Protein 5FHK (pdb70)

Radius of gyration: 35.72 Å; Cα contacts (8 Å, |Δi|>4): 2438; chains: 6; bounding box: 89×106×76 Å

Structure (mmCIF, N/CA/C/O backbone):
data_5FHK
#
_entry.id   5FHK
#
_cell.length_a   124.965
_cell.length_b   187.926
_cell.length_c   57.360
_cell.angle_alpha   90.00
_cell.angle_beta   90.00
_cell.angle_gamma   90.00
#
_symmetry.space_group_name_H-M   'P 21 21 2'
#
loop_
_entity.id
_entity.type
_entity.pdbx_description
1 polymer 'LysR family transcriptional regulator'
2 water water
#
loop_
_atom_site.group_PDB
_atom_site.id
_atom_site.type_symbol
_atom_site.label_atom_id
_atom_site.label_alt_id
_atom_site.label_comp_id
_atom_site.label_asym_id
_atom_site.label_entity_id
_atom_site.label_seq_id
_atom_site.pdbx_PDB_ins_code
_atom_site.Cartn_x
_atom_site.Cartn_y
_atom_site.Cartn_z
_atom_site.occupancy
_atom_site.B_iso_or_equiv
_atom_site.auth_seq_id
_atom_site.auth_comp_id
_atom_site.auth_asym_id
_atom_site.auth_atom_id
_atom_site.pdbx_PDB_model_num
ATOM 1 N N . SER A 1 6 ? -5.826 71.958 -19.566 1.00 53.05 90 SER A N 1
ATOM 2 C CA . SER A 1 6 ? -5.222 70.968 -20.461 1.00 49.22 90 SER A CA 1
ATOM 3 C C . SER A 1 6 ? -6.025 69.681 -20.406 1.00 41.37 90 SER A C 1
ATOM 4 O O . SER A 1 6 ? -7.072 69.624 -19.763 1.00 37.67 90 SER A O 1
ATOM 7 N N . GLY A 1 7 ? -5.534 68.650 -21.084 1.00 38.46 91 GLY A N 1
ATOM 8 C CA . GLY A 1 7 ? -6.291 67.418 -21.184 1.00 37.23 91 GLY A CA 1
ATOM 9 C C . GLY A 1 7 ? -5.949 66.395 -20.128 1.00 37.08 91 GLY A C 1
ATOM 10 O O . GLY A 1 7 ? -6.291 65.217 -20.276 1.00 39.09 91 GLY A O 1
ATOM 11 N N . LYS A 1 8 ? -5.315 66.834 -19.043 1.00 33.42 92 LYS A N 1
ATOM 12 C CA . LYS A 1 8 ? -4.779 65.918 -18.049 1.00 29.74 92 LYS A CA 1
ATOM 13 C C . LYS A 1 8 ? -4.572 66.666 -16.748 1.00 25.75 92 LYS A C 1
ATOM 14 O O . LYS A 1 8 ? -4.379 67.890 -16.731 1.00 26.10 92 LYS A O 1
ATOM 20 N N . ILE A 1 9 ? -4.553 65.893 -15.668 1.00 23.90 93 ILE A N 1
ATOM 21 C CA . ILE A 1 9 ? -4.040 66.321 -14.367 1.00 25.89 93 ILE A CA 1
ATOM 22 C C . ILE A 1 9 ? -2.660 65.710 -14.176 1.00 27.15 93 ILE A C 1
ATOM 23 O O . ILE A 1 9 ? -2.464 64.505 -14.394 1.00 28.38 93 ILE A O 1
ATOM 28 N N . LYS A 1 10 ? -1.704 66.542 -13.775 1.00 25.72 94 LYS A N 1
ATOM 29 C CA . LYS A 1 10 ? -0.304 66.173 -13.656 1.00 29.11 94 LYS A CA 1
ATOM 30 C C . LYS A 1 10 ? 0.014 66.077 -12.164 1.00 28.57 94 LYS A C 1
ATOM 31 O O . LYS A 1 10 ? 0.009 67.095 -11.465 1.00 33.72 94 LYS A O 1
ATOM 37 N N . ILE A 1 11 ? 0.277 64.869 -11.653 1.00 21.01 95 ILE A N 1
ATOM 38 C CA . ILE A 1 11 ? 0.508 64.731 -10.219 1.00 20.37 95 ILE A CA 1
ATOM 39 C C . ILE A 1 11 ? 1.844 64.053 -9.962 1.00 21.02 95 ILE A C 1
ATOM 40 O O . ILE A 1 11 ? 2.338 63.257 -10.768 1.00 21.84 95 ILE A O 1
ATOM 45 N N . SER A 1 12 ? 2.457 64.421 -8.843 1.00 25.37 96 SER A N 1
ATOM 46 C CA . SER A 1 12 ? 3.676 63.782 -8.352 1.00 27.15 96 SER A CA 1
ATOM 47 C C . SER A 1 12 ? 3.378 63.077 -7.036 1.00 24.42 96 SER A C 1
ATOM 48 O O . SER A 1 12 ? 2.647 63.618 -6.198 1.00 20.02 96 SER A O 1
ATOM 51 N N . THR A 1 13 ? 3.950 61.882 -6.853 1.00 25.59 97 THR A N 1
ATOM 52 C CA . THR A 1 13 ? 3.730 61.018 -5.697 1.00 27.99 97 THR A CA 1
ATOM 53 C C . THR A 1 13 ? 5.050 60.391 -5.252 1.00 27.43 97 THR A C 1
ATOM 54 O O . THR A 1 13 ? 5.963 60.230 -6.070 1.00 25.11 97 THR A O 1
ATOM 58 N N . PRO A 1 14 ? 5.174 60.023 -3.966 1.00 25.93 98 PRO A N 1
ATOM 59 C CA . PRO A 1 14 ? 6.458 59.515 -3.445 1.00 27.06 98 PRO A CA 1
ATOM 60 C C . PRO A 1 14 ? 6.811 58.124 -3.960 1.00 25.60 98 PRO A C 1
ATOM 61 O O . PRO A 1 14 ? 5.946 57.262 -4.139 1.00 22.30 98 PRO A O 1
ATOM 65 N N . TYR A 1 15 ? 8.118 57.900 -4.135 1.00 26.89 99 TYR A N 1
ATOM 66 C CA . TYR A 1 15 ? 8.590 56.775 -4.948 1.00 30.56 99 TYR A CA 1
ATOM 67 C C . TYR A 1 15 ? 8.075 55.419 -4.441 1.00 31.79 99 TYR A C 1
ATOM 68 O O . TYR A 1 15 ? 7.343 54.706 -5.149 1.00 35.98 99 TYR A O 1
ATOM 77 N N . ASN A 1 16 ? 8.418 55.053 -3.215 1.00 26.49 100 ASN A N 1
ATOM 78 C CA . ASN A 1 16 ? 8.164 53.681 -2.766 1.00 26.49 100 ASN A CA 1
ATOM 79 C C . ASN A 1 16 ? 6.733 53.403 -2.331 1.00 26.99 100 ASN A C 1
ATOM 80 O O . ASN A 1 16 ? 6.373 52.226 -2.192 1.00 27.51 100 ASN A O 1
ATOM 85 N N . LEU A 1 17 ? 5.914 54.435 -2.115 1.00 24.50 101 LEU A N 1
ATOM 86 C CA . LEU A 1 17 ? 4.633 54.287 -1.444 1.00 24.82 101 LEU A CA 1
ATOM 87 C C . LEU A 1 17 ? 3.454 54.423 -2.380 1.00 24.36 101 LEU A C 1
ATOM 88 O O . LEU A 1 17 ? 2.314 54.232 -1.945 1.00 22.96 101 LEU A O 1
ATOM 93 N N . THR A 1 18 ? 3.690 54.771 -3.641 1.00 25.70 102 THR A N 1
ATOM 94 C CA . THR A 1 18 ? 2.595 55.131 -4.536 1.00 17.02 102 THR A CA 1
ATOM 95 C C . THR A 1 18 ? 1.623 53.984 -4.720 1.00 16.45 102 THR A C 1
ATOM 96 O O . THR A 1 18 ? 0.404 54.169 -4.626 1.00 16.42 102 THR A O 1
ATOM 100 N N . LYS A 1 19 ? 2.142 52.787 -4.975 1.00 18.13 103 LYS A N 1
ATOM 101 C CA . LYS A 1 19 ? 1.279 51.650 -5.251 1.00 18.99 103 LYS A CA 1
ATOM 102 C C . LYS A 1 19 ? 0.330 51.385 -4.082 1.00 18.42 103 LYS A C 1
ATOM 103 O O . LYS A 1 19 ? -0.883 51.282 -4.272 1.00 20.78 103 LYS A O 1
ATOM 109 N N . ARG A 1 20 ? 0.859 51.377 -2.856 1.00 20.83 104 ARG A N 1
ATOM 110 C CA . ARG A 1 20 ? 0.100 51.006 -1.658 1.00 22.50 104 ARG A CA 1
ATOM 111 C C . ARG A 1 20 ? -0.821 52.128 -1.194 1.00 24.20 104 ARG A C 1
ATOM 112 O O . ARG A 1 20 ? -1.997 51.898 -0.900 1.00 26.34 104 ARG A O 1
ATOM 120 N N . MET A 1 21 ? -0.302 53.349 -1.103 1.00 21.69 105 MET A N 1
ATOM 121 C CA . MET A 1 21 ? -1.027 54.445 -0.475 1.00 20.49 105 MET A CA 1
ATOM 122 C C . MET A 1 21 ? -1.781 55.334 -1.453 1.00 19.80 105 MET A C 1
ATOM 123 O O . MET A 1 21 ? -2.733 56.009 -1.037 1.00 23.45 105 MET A O 1
ATOM 128 N N . MET A 1 22 ? -1.397 55.379 -2.725 1.00 18.32 106 MET A N 1
ATOM 129 C CA . MET A 1 22 ? -2.082 56.275 -3.661 1.00 19.96 106 MET A CA 1
ATOM 130 C C . MET A 1 22 ? -3.059 55.573 -4.586 1.00 21.21 106 MET A C 1
ATOM 131 O O . MET A 1 22 ? -4.166 56.077 -4.795 1.00 22.22 106 MET A O 1
ATOM 136 N N . MET A 1 23 ? -2.670 54.431 -5.150 1.00 22.82 107 MET A N 1
ATOM 137 C CA . MET A 1 23 ? -3.438 53.837 -6.243 1.00 23.65 107 MET A CA 1
ATOM 138 C C . MET A 1 23 ? -4.885 53.493 -5.897 1.00 22.68 107 MET A C 1
ATOM 139 O O . MET A 1 23 ? -5.729 53.565 -6.806 1.00 22.37 107 MET A O 1
ATOM 144 N N . PRO A 1 24 ? -5.236 53.031 -4.689 1.00 21.52 108 PRO A N 1
ATOM 145 C CA . PRO A 1 24 ? -6.672 52.794 -4.422 1.00 18.19 108 PRO A CA 1
ATOM 146 C C . PRO A 1 24 ? -7.491 54.054 -4.627 1.00 20.53 108 PRO A C 1
ATOM 147 O O . PRO A 1 24 ? -8.521 54.035 -5.313 1.00 15.72 108 PRO A O 1
ATOM 151 N N . MET A 1 25 ? -7.028 55.166 -4.051 1.00 20.67 109 MET A N 1
ATOM 152 C CA . MET A 1 25 ? -7.696 56.446 -4.246 1.00 19.84 109 MET A CA 1
ATOM 153 C C . MET A 1 25 ? -7.704 56.842 -5.711 1.00 19.12 109 MET A C 1
ATOM 154 O O . MET A 1 25 ? -8.734 57.280 -6.243 1.00 17.01 109 MET A O 1
ATOM 159 N N . LEU A 1 26 ? -6.556 56.704 -6.381 1.00 19.84 110 LEU A N 1
ATOM 160 C CA . LEU A 1 26 ? -6.468 57.121 -7.780 1.00 20.66 110 LEU A CA 1
ATOM 161 C C . LEU A 1 26 ? -7.349 56.266 -8.670 1.00 18.62 110 LEU A C 1
ATOM 162 O O . LEU A 1 26 ? -7.928 56.767 -9.639 1.00 19.30 110 LEU A O 1
ATOM 167 N N . ASN A 1 27 ? -7.406 54.965 -8.409 1.00 12.89 111 ASN A N 1
ATOM 168 C CA . ASN A 1 27 ? -8.245 54.113 -9.254 1.00 18.87 111 ASN A CA 1
ATOM 169 C C . ASN A 1 27 ? -9.722 54.419 -9.018 1.00 17.96 111 ASN A C 1
ATOM 170 O O . ASN A 1 27 ? -10.517 54.449 -9.966 1.00 17.10 111 ASN A O 1
ATOM 175 N N . GLY A 1 28 ? -10.095 54.741 -7.781 1.00 19.78 112 GLY A N 1
ATOM 176 C CA . GLY A 1 28 ? -11.477 55.120 -7.523 1.00 20.43 112 GLY A CA 1
ATOM 177 C C . GLY A 1 28 ? -11.838 56.437 -8.177 1.00 17.96 112 GLY A C 1
ATOM 178 O O . GLY A 1 28 ? -12.960 56.617 -8.651 1.00 14.34 112 GLY A O 1
ATOM 179 N N . PHE A 1 29 ? -10.887 57.367 -8.243 1.00 18.57 113 PHE A N 1
ATOM 180 C CA . PHE A 1 29 ? -11.187 58.640 -8.870 1.00 19.82 113 PHE A CA 1
ATOM 181 C C . PHE A 1 29 ? -11.368 58.469 -10.369 1.00 22.06 113 PHE A C 1
ATOM 182 O O . PHE A 1 29 ? -12.328 58.988 -10.955 1.00 21.35 113 PHE A O 1
ATOM 190 N N . MET A 1 30 ? -10.435 57.757 -11.007 1.00 20.74 114 MET A N 1
ATOM 191 C CA . MET A 1 30 ? -10.509 57.548 -12.449 1.00 16.98 114 MET A CA 1
ATOM 192 C C . MET A 1 30 ? -11.781 56.815 -12.812 1.00 14.96 114 MET A C 1
ATOM 193 O O . MET A 1 30 ? -12.352 57.022 -13.891 1.00 13.00 114 MET A O 1
ATOM 198 N N . SER A 1 31 ? -12.178 55.897 -11.944 1.00 17.61 115 SER A N 1
ATOM 199 C CA . SER A 1 31 ? -13.412 55.168 -12.101 1.00 22.98 115 SER A CA 1
ATOM 200 C C . SER A 1 31 ? -14.600 56.117 -12.126 1.00 23.13 115 SER A C 1
ATOM 201 O O . SER A 1 31 ? -15.507 55.956 -12.944 1.00 25.70 115 SER A O 1
ATOM 204 N N . GLN A 1 32 ? -14.587 57.148 -11.267 1.00 19.78 116 GLN A N 1
ATOM 205 C CA . GLN A 1 32 ? -15.723 58.051 -11.162 1.00 22.49 116 GLN A CA 1
ATOM 206 C C . GLN A 1 32 ? -15.719 59.120 -12.253 1.00 26.13 116 GLN A C 1
ATOM 207 O O . GLN A 1 32 ? -16.787 59.638 -12.603 1.00 24.02 116 GLN A O 1
ATOM 213 N N . TYR A 1 33 ? -14.545 59.452 -12.801 1.00 24.34 117 TYR A N 1
ATOM 214 C CA . TYR A 1 33 ? -14.395 60.500 -13.809 1.00 22.96 117 TYR A CA 1
ATOM 215 C C . TYR A 1 33 ? -13.624 59.931 -14.992 1.00 20.72 117 TYR A C 1
ATOM 216 O O . TYR A 1 33 ? -12.472 60.303 -15.240 1.00 14.20 117 TYR A O 1
ATOM 225 N N . PRO A 1 34 ? -14.239 59.016 -15.745 1.00 21.74 118 PRO A N 1
ATOM 226 C CA . PRO A 1 34 ? -13.555 58.448 -16.925 1.00 21.97 118 PRO A CA 1
ATOM 227 C C . PRO A 1 34 ? -13.130 59.484 -17.953 1.00 23.15 118 PRO A C 1
ATOM 228 O O . PRO A 1 34 ? -12.216 59.215 -18.742 1.00 23.45 118 PRO A O 1
ATOM 232 N N . GLU A 1 35 ? -13.793 60.647 -17.998 1.00 24.76 119 GLU A N 1
ATOM 233 C CA . GLU A 1 35 ? -13.429 61.697 -18.939 1.00 27.61 119 GLU A CA 1
ATOM 234 C C . GLU A 1 35 ? -12.128 62.400 -18.566 1.00 29.82 119 GLU A C 1
ATOM 235 O O . GLU A 1 35 ? -11.551 63.081 -19.413 1.00 31.84 119 GLU A O 1
ATOM 241 N N . ILE A 1 36 ? -11.650 62.244 -17.329 1.00 27.02 120 ILE A N 1
ATOM 242 C CA . ILE A 1 36 ? -10.450 62.928 -16.858 1.00 25.52 120 ILE A CA 1
ATOM 243 C C . ILE A 1 36 ? -9.237 62.033 -17.063 1.00 24.31 120 ILE A C 1
ATOM 244 O O . ILE A 1 36 ? -9.284 60.827 -16.766 1.00 20.90 120 ILE A O 1
ATOM 249 N N . ASN A 1 37 ? -8.154 62.611 -17.582 1.00 22.50 121 ASN A N 1
ATOM 250 C CA . ASN A 1 37 ? -6.896 61.891 -17.779 1.00 21.97 121 ASN A CA 1
ATOM 251 C C . ASN A 1 37 ? -5.891 62.275 -16.701 1.00 20.80 121 ASN A C 1
ATOM 252 O O . ASN A 1 37 ? -5.822 63.442 -16.291 1.00 23.08 121 ASN A O 1
ATOM 257 N N . ILE A 1 38 ? -5.077 61.298 -16.282 1.00 19.12 122 ILE A N 1
ATOM 258 C CA . ILE A 1 38 ? -4.041 61.487 -15.268 1.00 22.49 122 ILE A CA 1
ATOM 259 C C . ILE A 1 38 ? -2.677 61.157 -15.861 1.00 24.98 122 ILE A C 1
ATOM 260 O O . ILE A 1 38 ? -2.523 60.141 -16.545 1.00 29.84 122 ILE A O 1
ATOM 265 N N . GLU A 1 39 ? -1.692 62.010 -15.593 1.00 20.50 123 GLU A N 1
ATOM 266 C CA . GLU A 1 39 ? -0.280 61.700 -15.803 1.00 23.36 123 GLU A CA 1
ATOM 267 C C . GLU A 1 39 ? 0.382 61.704 -14.434 1.00 22.48 123 GLU A C 1
ATOM 268 O O . GLU A 1 39 ? 0.289 62.703 -13.708 1.00 23.43 123 GLU A O 1
ATOM 274 N N . LEU A 1 40 ? 1.043 60.596 -14.085 1.00 19.99 124 LEU A N 1
ATOM 275 C CA . LEU A 1 40 ? 1.591 60.376 -12.750 1.00 19.81 124 LEU A CA 1
ATOM 276 C C . LEU A 1 40 ? 3.100 60.138 -12.808 1.00 25.03 124 LEU A C 1
ATOM 277 O O . LEU A 1 40 ? 3.579 59.313 -13.595 1.00 25.60 124 LEU A O 1
ATOM 282 N N . THR A 1 41 ? 3.847 60.817 -11.940 1.00 26.73 125 THR A N 1
ATOM 283 C CA . THR A 1 41 ? 5.290 60.608 -11.850 1.00 30.09 125 THR A CA 1
ATOM 284 C C . THR A 1 41 ? 5.678 60.292 -10.404 1.00 28.30 125 THR A C 1
ATOM 285 O O . THR A 1 41 ? 5.544 61.143 -9.518 1.00 27.87 125 THR A O 1
ATOM 289 N N . THR A 1 42 ? 6.158 59.071 -10.160 1.00 27.90 126 THR A N 1
ATOM 290 C CA . THR A 1 42 ? 6.723 58.744 -8.854 1.00 30.29 126 THR A CA 1
ATOM 291 C C . THR A 1 42 ? 8.024 59.524 -8.665 1.00 34.30 126 THR A C 1
ATOM 292 O O . THR A 1 42 ? 8.844 59.604 -9.579 1.00 38.89 126 THR A O 1
ATOM 296 N N . GLU A 1 43 ? 8.216 60.097 -7.475 1.00 35.01 127 GLU A N 1
ATOM 297 C CA . GLU A 1 43 ? 9.250 61.104 -7.239 1.00 37.23 127 GLU A CA 1
ATOM 298 C C . GLU A 1 43 ? 10.011 60.826 -5.945 1.00 39.74 127 GLU A C 1
ATOM 299 O O . GLU A 1 43 ? 9.398 60.533 -4.918 1.00 38.77 127 GLU A O 1
ATOM 305 N N . SER A 1 44 ? 11.343 60.976 -5.981 1.00 48.00 128 SER A N 1
ATOM 306 C CA . SER A 1 44 ? 12.215 60.724 -4.826 1.00 52.04 128 SER A CA 1
ATOM 307 C C . SER A 1 44 ? 12.466 61.956 -3.952 1.00 57.24 128 SER A C 1
ATOM 308 O O . SER A 1 44 ? 12.355 61.877 -2.724 1.00 58.85 128 SER A O 1
ATOM 311 N N . ASN A 1 45 ? 12.839 63.090 -4.551 1.00 58.37 129 ASN A N 1
ATOM 312 C CA . ASN A 1 45 ? 13.112 64.321 -3.803 1.00 61.36 129 ASN A CA 1
ATOM 313 C C . ASN A 1 45 ? 12.121 65.395 -4.254 1.00 59.88 129 ASN A C 1
ATOM 314 O O . ASN A 1 45 ? 12.287 66.013 -5.308 1.00 60.89 129 ASN A O 1
ATOM 319 N N . ALA A 1 46 ? 11.089 65.613 -3.446 1.00 56.73 130 ALA A N 1
ATOM 320 C CA . ALA A 1 46 ? 10.041 66.569 -3.767 1.00 52.20 130 ALA A CA 1
ATOM 321 C C . ALA A 1 46 ? 10.418 68.000 -3.414 1.00 48.39 130 ALA A C 1
ATOM 322 O O . ALA A 1 46 ? 9.700 68.929 -3.810 1.00 44.04 130 ALA A O 1
ATOM 324 N N . ASP A 1 47 ? 11.503 68.198 -2.663 1.00 47.30 131 ASP A N 1
ATOM 325 C CA . ASP A 1 47 ? 11.996 69.551 -2.446 1.00 46.59 131 ASP A CA 1
ATOM 326 C C . ASP A 1 47 ? 12.605 70.134 -3.708 1.00 44.39 131 ASP A C 1
ATOM 327 O O . ASP A 1 47 ? 12.776 71.352 -3.787 1.00 45.65 131 ASP A O 1
ATOM 332 N N . GLN A 1 48 ? 12.936 69.300 -4.689 1.00 41.79 132 GLN A N 1
ATOM 333 C CA . GLN A 1 48 ? 13.467 69.766 -5.961 1.00 41.93 132 GLN A CA 1
ATOM 334 C C . GLN A 1 48 ? 12.391 69.975 -7.027 1.00 44.65 132 GLN A C 1
ATOM 335 O O . GLN A 1 48 ? 12.714 70.377 -8.155 1.00 47.57 132 GLN A O 1
ATOM 341 N N . LEU A 1 49 ? 11.124 69.750 -6.703 1.00 39.19 133 LEU A N 1
ATOM 342 C CA . LEU A 1 49 ? 10.094 70.030 -7.690 1.00 36.02 133 LEU A CA 1
ATOM 343 C C . LEU A 1 49 ? 9.750 71.513 -7.726 1.00 36.63 133 LEU A C 1
ATOM 344 O O . LEU A 1 49 ? 9.823 72.222 -6.719 1.00 39.78 133 LEU A O 1
ATOM 349 N N . ASP A 1 50 ? 9.325 71.962 -8.907 1.00 35.54 134 ASP A N 1
ATOM 350 C CA . ASP A 1 50 ? 8.828 73.317 -9.089 1.00 37.86 134 ASP A CA 1
ATOM 351 C C . ASP A 1 50 ? 7.303 73.295 -8.998 1.00 37.64 134 ASP A C 1
ATOM 352 O O . ASP A 1 50 ? 6.650 72.767 -9.911 1.00 36.60 134 ASP A O 1
ATOM 357 N N . PRO A 1 51 ? 6.692 73.876 -7.947 1.00 36.87 135 PRO A N 1
ATOM 358 C CA . PRO A 1 51 ? 5.228 73.753 -7.768 1.00 35.44 135 PRO A CA 1
ATOM 359 C C . PRO A 1 51 ? 4.404 74.112 -8.987 1.00 34.00 135 PRO A C 1
ATOM 360 O O . PRO A 1 51 ? 3.400 73.449 -9.261 1.00 34.34 135 PRO A O 1
ATOM 364 N N . THR A 1 52 ? 4.789 75.153 -9.723 1.00 36.68 136 THR A N 1
ATOM 365 C CA . THR A 1 52 ? 4.044 75.583 -10.903 1.00 36.80 136 THR A CA 1
ATOM 366 C C . THR A 1 52 ? 4.044 74.539 -12.018 1.00 36.27 136 THR A C 1
ATOM 367 O O . THR A 1 52 ? 3.238 74.642 -12.950 1.00 41.02 136 THR A O 1
ATOM 371 N N . GLU A 1 53 ? 4.909 73.542 -11.943 1.00 33.90 137 GLU A N 1
ATOM 372 C CA . GLU A 1 53 ? 4.997 72.475 -12.924 1.00 35.14 137 GLU A CA 1
ATOM 373 C C . GLU A 1 53 ? 3.995 71.352 -12.674 1.00 34.42 137 GLU A C 1
ATOM 374 O O . GLU A 1 53 ? 3.963 70.390 -13.449 1.00 33.81 137 GLU A O 1
ATOM 380 N N . TRP A 1 54 ? 3.190 71.438 -11.613 1.00 32.15 138 TRP A N 1
ATOM 381 C CA . TRP A 1 54 ? 2.413 70.295 -11.158 1.00 29.93 138 TRP A CA 1
ATOM 382 C C . TRP A 1 54 ? 1.025 70.752 -10.730 1.00 31.32 138 TRP A C 1
ATOM 383 O O . TRP A 1 54 ? 0.854 71.835 -10.160 1.00 31.56 138 TRP A O 1
ATOM 394 N N . ASP A 1 55 ? 0.026 69.933 -11.041 1.00 30.54 139 ASP A N 1
ATOM 395 C CA . ASP A 1 55 ? -1.313 70.219 -10.551 1.00 32.15 139 ASP A CA 1
ATOM 396 C C . ASP A 1 55 ? -1.430 69.873 -9.068 1.00 28.77 139 ASP A C 1
ATOM 397 O O . ASP A 1 55 ? -1.922 70.675 -8.270 1.00 27.16 139 ASP A O 1
ATOM 402 N N . VAL A 1 56 ? -0.980 68.682 -8.675 1.00 28.37 140 VAL A N 1
ATOM 403 C CA . VAL A 1 56 ? -1.027 68.251 -7.283 1.00 25.43 140 VAL A CA 1
ATOM 404 C C . VAL A 1 56 ? 0.236 67.467 -6.984 1.00 26.07 140 VAL A C 1
ATOM 405 O O . VAL A 1 56 ? 0.746 66.722 -7.824 1.00 24.57 140 VAL A O 1
ATOM 409 N N . ILE A 1 57 ? 0.728 67.617 -5.762 1.00 28.38 141 ILE A N 1
ATOM 410 C CA . ILE A 1 57 ? 1.956 66.965 -5.341 1.00 28.22 141 ILE A CA 1
ATOM 411 C C . ILE A 1 57 ? 1.655 66.273 -4.020 1.00 27.46 141 ILE A C 1
ATOM 412 O O . ILE A 1 57 ? 1.149 66.909 -3.083 1.00 30.31 141 ILE A O 1
ATOM 417 N N . PHE A 1 58 ? 1.868 64.958 -3.987 1.00 24.95 142 PHE A N 1
ATOM 418 C CA . PHE A 1 58 ? 1.877 64.168 -2.760 1.00 22.88 142 PHE A CA 1
ATOM 419 C C . PHE A 1 58 ? 3.317 63.883 -2.379 1.00 23.36 142 PHE A C 1
ATOM 420 O O . PHE A 1 58 ? 4.102 63.401 -3.201 1.00 23.38 142 PHE A O 1
ATOM 428 N N . ARG A 1 59 ? 3.666 64.180 -1.140 1.00 24.10 143 ARG A N 1
ATOM 429 C CA . ARG A 1 59 ? 5.053 64.073 -0.739 1.00 29.71 143 ARG A CA 1
ATOM 430 C C . ARG A 1 59 ? 5.118 63.549 0.679 1.00 29.99 143 ARG A C 1
ATOM 431 O O . ARG A 1 59 ? 4.161 63.664 1.449 1.00 31.70 143 ARG A O 1
ATOM 439 N N . VAL A 1 60 ? 6.252 62.936 0.990 1.00 31.03 144 VAL A N 1
ATOM 440 C CA . VAL A 1 60 ? 6.612 62.588 2.353 1.00 32.12 144 VAL A CA 1
ATOM 441 C C . VAL A 1 60 ? 7.307 63.788 2.975 1.00 33.75 144 VAL A C 1
ATOM 442 O O . VAL A 1 60 ? 8.177 64.406 2.345 1.00 31.38 144 VAL A O 1
ATOM 446 N N . GLY A 1 61 ? 6.912 64.135 4.202 1.00 34.55 145 GLY A N 1
ATOM 447 C CA . GLY A 1 61 ? 7.539 65.222 4.919 1.00 35.72 145 GLY A CA 1
ATOM 448 C C . GLY A 1 61 ? 6.958 66.570 4.543 1.00 39.92 145 GLY A C 1
ATOM 449 O O . GLY A 1 61 ? 6.436 66.771 3.437 1.00 40.04 145 GLY A O 1
ATOM 450 N N . PRO A 1 62 ? 7.064 67.530 5.457 1.00 42.95 146 PRO A N 1
ATOM 451 C CA . PRO A 1 62 ? 6.439 68.838 5.245 1.00 43.08 146 PRO A CA 1
ATOM 452 C C . PRO A 1 62 ? 7.229 69.725 4.289 1.00 48.80 146 PRO A C 1
ATOM 453 O O . PRO A 1 62 ? 8.410 69.502 4.003 1.00 51.73 146 PRO A O 1
ATOM 457 N N . GLN A 1 63 ? 6.535 70.748 3.792 1.00 49.98 147 GLN A N 1
ATOM 458 C CA . GLN A 1 63 ? 7.121 71.815 2.998 1.00 54.68 147 GLN A CA 1
ATOM 459 C C . GLN A 1 63 ? 6.634 73.143 3.560 1.00 56.19 147 GLN A C 1
ATOM 460 O O . GLN A 1 63 ? 5.578 73.215 4.194 1.00 56.16 147 GLN A O 1
ATOM 466 N N . ARG A 1 64 ? 7.417 74.199 3.327 1.00 57.31 148 ARG A N 1
ATOM 467 C CA . ARG A 1 64 ? 7.143 75.518 3.891 1.00 57.84 148 ARG A CA 1
ATOM 468 C C . ARG A 1 64 ? 6.708 76.530 2.839 1.00 58.14 148 ARG A C 1
ATOM 469 O O . ARG A 1 64 ? 6.724 77.736 3.106 1.00 60.50 148 ARG A O 1
ATOM 477 N N . ASP A 1 65 ? 6.324 76.071 1.653 1.00 55.20 149 ASP A N 1
ATOM 478 C CA . ASP A 1 65 ? 5.961 76.979 0.574 1.00 55.89 149 ASP A CA 1
ATOM 479 C C . ASP A 1 65 ? 4.687 77.738 0.936 1.00 58.10 149 ASP A C 1
ATOM 480 O O . ASP A 1 65 ? 3.645 77.130 1.199 1.00 58.13 149 ASP A O 1
ATOM 485 N N . SER A 1 66 ? 4.778 79.072 0.958 1.00 62.06 150 SER A N 1
ATOM 486 C CA . SER A 1 66 ? 3.628 79.907 1.288 1.00 64.42 150 SER A CA 1
ATOM 487 C C . SER A 1 66 ? 2.612 79.977 0.157 1.00 65.16 150 SER A C 1
ATOM 488 O O . SER A 1 66 ? 1.473 80.401 0.388 1.00 64.78 150 SER A O 1
ATOM 491 N N . SER A 1 67 ? 2.998 79.588 -1.058 1.00 64.29 151 SER A N 1
ATOM 492 C CA . SER A 1 67 ? 2.088 79.569 -2.195 1.00 60.33 151 SER A CA 1
ATOM 493 C C . SER A 1 67 ? 1.326 78.259 -2.321 1.00 54.93 151 SER A C 1
ATOM 494 O O . SER A 1 67 ? 0.570 78.095 -3.284 1.00 53.30 151 SER A O 1
ATOM 497 N N . LEU A 1 68 ? 1.490 77.330 -1.375 1.00 50.63 152 LEU A N 1
ATOM 498 C CA . LEU A 1 68 ? 0.903 76.000 -1.451 1.00 45.40 152 LEU A CA 1
ATOM 499 C C . LEU A 1 68 ? 0.037 75.737 -0.229 1.00 45.21 152 LEU A C 1
ATOM 500 O O . LEU A 1 68 ? 0.410 76.089 0.895 1.00 50.75 152 LEU A O 1
ATOM 505 N N . ILE A 1 69 ? -1.117 75.120 -0.441 1.00 40.94 153 ILE A N 1
ATOM 506 C CA . ILE A 1 69 ? -1.894 74.546 0.649 1.00 41.07 153 ILE A CA 1
ATOM 507 C C . ILE A 1 69 ? -1.441 73.108 0.867 1.00 39.08 153 ILE A C 1
ATOM 508 O O . ILE A 1 69 ? -1.311 72.331 -0.086 1.00 38.55 153 ILE A O 1
ATOM 513 N N . ALA A 1 70 ? -1.221 72.746 2.126 1.00 39.44 154 ALA A N 1
ATOM 514 C CA . ALA A 1 70 ? -0.680 71.445 2.492 1.00 38.95 154 ALA A CA 1
ATOM 515 C C . ALA A 1 70 ? -1.667 70.756 3.416 1.00 38.61 154 ALA A C 1
ATOM 516 O O . ALA A 1 70 ? -2.066 71.321 4.441 1.00 39.63 154 ALA A O 1
ATOM 518 N N . ARG A 1 71 ? -2.067 69.542 3.044 1.00 35.07 155 ARG A N 1
ATOM 519 C CA . ARG A 1 71 ? -3.000 68.750 3.826 1.00 33.49 155 ARG A CA 1
ATOM 520 C C . ARG A 1 71 ? -2.380 67.395 4.139 1.00 29.87 155 ARG A C 1
ATOM 521 O O . ARG A 1 71 ? -1.937 66.686 3.231 1.00 26.08 155 ARG A O 1
ATOM 529 N N . LYS A 1 72 ? -2.367 67.036 5.414 1.00 33.18 156 LYS A N 1
ATOM 530 C CA . LYS A 1 72 ? -1.873 65.732 5.841 1.00 32.74 156 LYS A CA 1
ATOM 531 C C . LYS A 1 72 ? -2.915 64.674 5.502 1.00 29.50 156 LYS A C 1
ATOM 532 O O . LYS A 1 72 ? -4.050 64.745 5.984 1.00 28.80 156 LYS A O 1
ATOM 538 N N . ILE A 1 73 ? -2.556 63.716 4.651 1.00 26.77 157 ILE A N 1
ATOM 539 C CA . ILE A 1 73 ? -3.485 62.654 4.280 1.00 27.40 157 ILE A CA 1
ATOM 540 C C . ILE A 1 73 ? -3.037 61.295 4.795 1.00 23.21 157 ILE A C 1
ATOM 541 O O . ILE A 1 73 ? -3.676 60.280 4.494 1.00 25.14 157 ILE A O 1
ATOM 546 N N . GLY A 1 74 ? -2.002 61.236 5.606 1.00 20.47 158 GLY A N 1
ATOM 547 C CA . GLY A 1 74 ? -1.552 59.933 6.062 1.00 23.17 158 GLY A CA 1
ATOM 548 C C . GLY A 1 74 ? -0.173 60.007 6.664 1.00 23.54 158 GLY A C 1
ATOM 549 O O . GLY A 1 74 ? 0.498 61.042 6.637 1.00 22.83 158 GLY A O 1
ATOM 550 N N . SER A 1 75 ? 0.242 58.874 7.222 1.00 24.99 159 SER A N 1
ATOM 551 C CA . SER A 1 75 ? 1.558 58.809 7.817 1.00 28.88 159 SER A CA 1
ATOM 552 C C . SER A 1 75 ? 2.063 57.378 7.766 1.00 26.46 159 SER A C 1
ATOM 553 O O . SER A 1 75 ? 1.297 56.412 7.681 1.00 26.84 159 SER A O 1
ATOM 556 N N . VAL A 1 76 ? 3.368 57.261 7.777 1.00 26.40 160 VAL A N 1
ATOM 557 C CA . VAL A 1 76 ? 4.040 55.981 7.709 1.00 29.40 160 VAL A CA 1
ATOM 558 C C . VAL A 1 76 ? 5.103 55.959 8.794 1.00 31.52 160 VAL A C 1
ATOM 559 O O . VAL A 1 76 ? 5.631 57.002 9.195 1.00 34.54 160 VAL A O 1
ATOM 563 N N . LYS A 1 77 ? 5.404 54.765 9.290 1.00 34.77 161 LYS A N 1
ATOM 564 C CA . LYS A 1 77 ? 6.481 54.587 10.252 1.00 38.04 161 LYS A CA 1
ATOM 565 C C . LYS A 1 77 ? 7.315 53.379 9.848 1.00 35.33 161 LYS A C 1
ATOM 566 O O . LYS A 1 77 ? 6.770 52.306 9.583 1.00 33.23 161 LYS A O 1
ATOM 572 N N . ASP A 1 78 ? 8.628 53.554 9.813 1.00 27.15 162 ASP A N 1
ATOM 573 C CA . ASP A 1 78 ? 9.535 52.495 9.404 1.00 25.29 162 ASP A CA 1
ATOM 574 C C . ASP A 1 78 ? 9.951 51.643 10.599 1.00 24.70 162 ASP A C 1
ATOM 575 O O . ASP A 1 78 ? 10.248 52.165 11.676 1.00 26.22 162 ASP A O 1
ATOM 580 N N . ILE A 1 79 ? 9.973 50.323 10.391 1.00 25.08 163 ILE A N 1
ATOM 581 C CA . ILE A 1 79 ? 10.232 49.350 11.442 1.00 23.84 163 ILE A CA 1
ATOM 582 C C . ILE A 1 79 ? 11.201 48.312 10.903 1.00 25.49 163 ILE A C 1
ATOM 583 O O . ILE A 1 79 ? 11.296 48.082 9.695 1.00 27.50 163 ILE A O 1
ATOM 588 N N . LEU A 1 80 ? 11.897 47.659 11.819 1.00 22.71 164 LEU A N 1
ATOM 589 C CA . LEU A 1 80 ? 12.880 46.644 11.468 1.00 21.77 164 LEU A CA 1
ATOM 590 C C . LEU A 1 80 ? 12.192 45.293 11.397 1.00 22.81 164 LEU A C 1
ATOM 591 O O . LEU A 1 80 ? 11.400 44.964 12.285 1.00 26.60 164 LEU A O 1
ATOM 596 N N . VAL A 1 81 ? 12.467 44.528 10.329 1.00 17.86 165 VAL A N 1
ATOM 597 C CA . VAL A 1 81 ? 11.919 43.184 10.157 1.00 18.55 165 VAL A CA 1
ATOM 598 C C . VAL A 1 81 ? 12.951 42.246 9.530 1.00 19.00 165 VAL A C 1
ATOM 599 O O . VAL A 1 81 ? 13.978 42.673 9.000 1.00 18.16 165 VAL A O 1
ATOM 603 N N . ALA A 1 82 ? 12.659 40.941 9.620 1.00 19.92 166 ALA A N 1
ATOM 604 C CA . ALA A 1 82 ? 13.415 39.863 8.987 1.00 16.68 166 ALA A CA 1
ATOM 605 C C . ALA A 1 82 ? 12.495 38.644 8.884 1.00 21.22 166 ALA A C 1
ATOM 606 O O . ALA A 1 82 ? 11.505 38.533 9.615 1.00 21.34 166 ALA A O 1
ATOM 608 N N . SER A 1 83 ? 12.825 37.719 7.986 1.00 20.07 167 SER A N 1
ATOM 609 C CA . SER A 1 83 ? 11.987 36.522 7.868 1.00 22.00 167 SER A CA 1
ATOM 610 C C . SER A 1 83 ? 12.194 35.588 9.066 1.00 23.16 167 SER A C 1
ATOM 611 O O . SER A 1 83 ? 13.184 35.695 9.784 1.00 26.67 167 SER A O 1
ATOM 614 N N . PRO A 1 84 ? 11.229 34.707 9.351 1.00 24.91 168 PRO A N 1
ATOM 615 C CA . PRO A 1 84 ? 11.453 33.695 10.404 1.00 25.14 168 PRO A CA 1
ATOM 616 C C . PRO A 1 84 ? 12.660 32.819 10.136 1.00 28.50 168 PRO A C 1
ATOM 617 O O . PRO A 1 84 ? 13.349 32.415 11.080 1.00 33.08 168 PRO A O 1
ATOM 621 N N . GLU A 1 85 ? 12.957 32.522 8.872 1.00 27.16 169 GLU A N 1
ATOM 622 C CA . GLU A 1 85 ? 14.128 31.704 8.586 1.00 28.42 169 GLU A CA 1
ATOM 623 C C . GLU A 1 85 ? 15.411 32.415 9.013 1.00 29.46 169 GLU A C 1
ATOM 624 O O . GLU A 1 85 ? 16.320 31.788 9.562 1.00 29.06 169 GLU A O 1
ATOM 630 N N . TYR A 1 86 ? 15.506 33.725 8.780 1.00 31.46 170 TYR A N 1
ATOM 631 C CA . TYR A 1 86 ? 16.693 34.447 9.239 1.00 31.35 170 TYR A CA 1
ATOM 632 C C . TYR A 1 86 ? 16.767 34.489 10.763 1.00 34.25 170 TYR A C 1
ATOM 633 O O . TYR A 1 86 ? 17.856 34.400 11.349 1.00 33.47 170 TYR A O 1
ATOM 642 N N . VAL A 1 87 ? 15.620 34.651 11.414 1.00 35.91 171 VAL A N 1
ATOM 643 C CA . VAL A 1 87 ? 15.569 34.742 12.869 1.00 38.37 171 VAL A CA 1
ATOM 644 C C . VAL A 1 87 ? 15.974 33.421 13.515 1.00 43.72 171 VAL A C 1
ATOM 645 O O . VAL A 1 87 ? 16.707 33.398 14.512 1.00 47.07 171 VAL A O 1
ATOM 649 N N . ASN A 1 88 ? 15.516 32.302 12.963 1.00 45.86 172 ASN A N 1
ATOM 650 C CA . ASN A 1 88 ? 15.828 30.996 13.528 1.00 49.56 172 ASN A CA 1
ATOM 651 C C . ASN A 1 88 ? 17.201 30.494 13.122 1.00 50.48 172 ASN A C 1
ATOM 652 O O . ASN A 1 88 ? 17.537 29.351 13.433 1.00 52.81 172 ASN A O 1
ATOM 657 N N . ALA A 1 89 ? 17.988 31.307 12.427 1.00 48.51 173 ALA A N 1
ATOM 658 C CA . ALA A 1 89 ? 19.340 30.948 12.041 1.00 49.57 173 ALA A CA 1
ATOM 659 C C . ALA A 1 89 ? 20.401 31.791 12.731 1.00 51.39 173 ALA A C 1
ATOM 660 O O . ALA A 1 89 ? 21.594 31.532 12.541 1.00 55.21 173 ALA A O 1
ATOM 662 N N . HIS A 1 90 ? 20.005 32.789 13.513 1.00 50.75 174 HIS A N 1
ATOM 663 C CA . HIS A 1 90 ? 20.943 33.668 14.193 1.00 53.40 174 HIS A CA 1
ATOM 664 C C . HIS A 1 90 ? 20.333 34.070 15.520 1.00 55.20 174 HIS A C 1
ATOM 665 O O . HIS A 1 90 ? 19.105 34.128 15.638 1.00 56.50 174 HIS A O 1
ATOM 672 N N . PRO A 1 91 ? 21.148 34.346 16.535 1.00 57.19 175 PRO A N 1
ATOM 673 C CA . PRO A 1 91 ? 20.605 34.978 17.741 1.00 58.14 175 PRO A CA 1
ATOM 674 C C . PRO A 1 91 ? 20.202 36.409 17.415 1.00 55.95 175 PRO A C 1
ATOM 675 O O . PRO A 1 91 ? 20.970 37.166 16.817 1.00 54.02 175 PRO A O 1
ATOM 679 N N . MET A 1 92 ? 18.985 36.758 17.769 1.00 56.37 176 MET A N 1
ATOM 680 C CA . MET A 1 92 ? 18.524 38.049 17.301 1.00 58.11 176 MET A CA 1
ATOM 681 C C . MET A 1 92 ? 19.111 39.171 18.154 1.00 58.01 176 MET A C 1
ATOM 682 O O . MET A 1 92 ? 19.444 38.961 19.322 1.00 59.09 176 MET A O 1
ATOM 687 N N . PRO A 1 93 ? 19.272 40.364 17.584 1.00 56.89 177 PRO A N 1
ATOM 688 C CA . PRO A 1 93 ? 19.797 41.485 18.366 1.00 55.89 177 PRO A CA 1
ATOM 689 C C . PRO A 1 93 ? 18.777 41.971 19.382 1.00 52.91 177 PRO A C 1
ATOM 690 O O . PRO A 1 93 ? 17.567 41.901 19.162 1.00 53.87 177 PRO A O 1
ATOM 694 N N . THR A 1 94 ? 19.283 42.462 20.515 1.00 50.07 178 THR A N 1
ATOM 695 C CA . THR A 1 94 ? 18.420 42.991 21.557 1.00 50.06 178 THR A CA 1
ATOM 696 C C . THR A 1 94 ? 18.675 44.460 21.883 1.00 47.85 178 THR A C 1
ATOM 697 O O . THR A 1 94 ? 17.873 45.062 22.601 1.00 48.38 178 THR A O 1
ATOM 701 N N . HIS A 1 95 ? 19.727 45.067 21.343 1.00 43.44 179 HIS A N 1
ATOM 702 C CA . HIS A 1 95 ? 19.875 46.514 21.327 1.00 40.89 179 HIS A CA 1
ATOM 703 C C . HIS A 1 95 ? 20.242 46.945 19.909 1.00 40.96 179 HIS A C 1
ATOM 704 O O . HIS A 1 95 ? 20.868 46.192 19.159 1.00 41.81 179 HIS A O 1
ATOM 711 N N . ALA A 1 96 ? 19.842 48.162 19.537 1.00 39.42 180 ALA A N 1
ATOM 712 C CA . ALA A 1 96 ? 20.060 48.628 18.169 1.00 37.63 180 ALA A CA 1
ATOM 713 C C . ALA A 1 96 ? 21.535 48.707 17.792 1.00 37.60 180 ALA A C 1
ATOM 714 O O . ALA A 1 96 ? 21.845 48.850 16.603 1.00 35.06 180 ALA A O 1
ATOM 716 N N . GLU A 1 97 ? 22.448 48.619 18.762 1.00 41.20 181 GLU A N 1
ATOM 717 C CA . GLU A 1 97 ? 23.866 48.601 18.442 1.00 45.41 181 GLU A CA 1
ATOM 718 C C . GLU A 1 97 ? 24.311 47.249 17.914 1.00 44.98 181 GLU A C 1
ATOM 719 O O . GLU A 1 97 ? 25.333 47.175 17.229 1.00 45.92 181 GLU A O 1
ATOM 725 N N . ASP A 1 98 ? 23.556 46.189 18.196 1.00 43.49 182 ASP A N 1
ATOM 726 C CA . ASP A 1 98 ? 23.889 44.867 17.689 1.00 41.88 182 ASP A CA 1
ATOM 727 C C . ASP A 1 98 ? 23.687 44.738 16.184 1.00 41.08 182 ASP A C 1
ATOM 728 O O . ASP A 1 98 ? 24.087 43.718 15.613 1.00 41.92 182 ASP A O 1
ATOM 733 N N . LEU A 1 99 ? 23.106 45.745 15.522 1.00 38.21 183 LEU A N 1
ATOM 734 C CA . LEU A 1 99 ? 22.887 45.642 14.082 1.00 32.98 183 LEU A CA 1
ATOM 735 C C . LEU A 1 99 ? 24.197 45.460 13.319 1.00 35.93 183 LEU A C 1
ATOM 736 O O . LEU A 1 99 ? 24.214 44.814 12.259 1.00 35.22 183 LEU A O 1
ATOM 741 N N . HIS A 1 100 ? 25.305 45.974 13.864 1.00 38.71 184 HIS A N 1
ATOM 742 C CA . HIS A 1 100 ? 26.595 45.881 13.183 1.00 43.92 184 HIS A CA 1
ATOM 743 C C . HIS A 1 100 ? 26.991 44.442 12.877 1.00 45.62 184 HIS A C 1
ATOM 744 O O . HIS A 1 100 ? 27.650 44.185 11.866 1.00 49.41 184 HIS A O 1
ATOM 751 N N . ASP A 1 101 ? 26.570 43.493 13.706 1.00 45.21 185 ASP A N 1
ATOM 752 C CA . ASP A 1 101 ? 26.970 42.102 13.567 1.00 47.27 185 ASP A CA 1
ATOM 753 C C . ASP A 1 101 ? 25.953 41.263 12.803 1.00 45.29 185 ASP A C 1
ATOM 754 O O . ASP A 1 101 ? 25.990 40.028 12.894 1.00 44.53 185 ASP A O 1
ATOM 759 N N . HIS A 1 102 ? 25.063 41.906 12.039 1.00 38.89 186 HIS A N 1
ATOM 760 C CA . HIS A 1 102 ? 24.003 41.236 11.306 1.00 31.83 186 HIS A CA 1
ATOM 761 C C . HIS A 1 102 ? 24.058 41.650 9.840 1.00 28.34 186 HIS A C 1
ATOM 762 O O . HIS A 1 102 ? 24.568 42.723 9.497 1.00 23.54 186 HIS A O 1
ATOM 769 N N . PHE A 1 103 ? 23.517 40.781 8.980 1.00 22.68 187 PHE A N 1
ATOM 770 C CA . PHE A 1 103 ? 23.345 41.098 7.568 1.00 22.54 187 PHE A CA 1
ATOM 771 C C . PHE A 1 103 ? 22.222 42.119 7.419 1.00 22.48 187 PHE A C 1
ATOM 772 O O . PHE A 1 103 ? 21.086 41.854 7.825 1.00 20.61 187 PHE A O 1
ATOM 780 N N . LEU A 1 104 ? 22.522 43.260 6.810 1.00 22.02 188 LEU A N 1
ATOM 781 C CA . LEU A 1 104 ? 21.553 44.337 6.654 1.00 22.75 188 LEU A CA 1
ATOM 782 C C . LEU A 1 104 ? 21.183 44.504 5.190 1.00 22.45 188 LEU A C 1
ATOM 783 O O . LEU A 1 104 ? 22.000 44.271 4.298 1.00 23.23 188 LEU A O 1
ATOM 788 N N . LEU A 1 105 ? 19.922 44.867 4.954 1.00 22.57 189 LEU A N 1
ATOM 789 C CA . LEU A 1 105 ? 19.410 45.128 3.617 1.00 24.07 189 LEU A CA 1
ATOM 790 C C . LEU A 1 105 ? 18.817 46.524 3.612 1.00 25.08 189 LEU A C 1
ATOM 791 O O . LEU A 1 105 ? 17.933 46.830 4.422 1.00 21.87 189 LEU A O 1
ATOM 796 N N . LYS A 1 106 ? 19.315 47.380 2.718 1.00 23.34 190 LYS A N 1
ATOM 797 C CA . LYS A 1 106 ? 19.015 48.804 2.790 1.00 23.80 190 LYS A CA 1
ATOM 798 C C . LYS A 1 106 ? 18.512 49.318 1.443 1.00 26.50 190 LYS A C 1
ATOM 799 O O . LYS A 1 106 ? 19.137 49.070 0.409 1.00 25.66 190 LYS A O 1
ATOM 805 N N . GLY A 1 107 ? 17.388 50.024 1.460 1.00 29.40 191 GLY A N 1
ATOM 806 C CA . GLY A 1 107 ? 16.844 50.620 0.252 1.00 31.27 191 GLY A CA 1
ATOM 807 C C . GLY A 1 107 ? 16.555 52.092 0.444 1.00 35.48 191 GLY A C 1
ATOM 808 O O . GLY A 1 107 ? 16.079 52.507 1.504 1.00 37.29 191 GLY A O 1
ATOM 809 N N . HIS A 1 108 ? 16.849 52.883 -0.601 1.00 36.08 192 HIS A N 1
ATOM 810 C CA . HIS A 1 108 ? 16.560 54.314 -0.581 1.00 37.83 192 HIS A CA 1
ATOM 811 C C . HIS A 1 108 ? 15.067 54.537 -0.363 1.00 32.06 192 HIS A C 1
ATOM 812 O O . HIS A 1 108 ? 14.246 53.772 -0.886 1.00 31.70 192 HIS A O 1
ATOM 819 N N . PRO A 1 109 ? 14.670 55.600 0.363 1.00 27.67 193 PRO A N 1
ATOM 820 C CA . PRO A 1 109 ? 15.487 56.646 0.992 1.00 27.92 193 PRO A CA 1
ATOM 821 C C . PRO A 1 109 ? 15.852 56.310 2.440 1.00 28.88 193 PRO A C 1
ATOM 822 O O . PRO A 1 109 ? 15.986 57.214 3.268 1.00 29.72 193 PRO A O 1
ATOM 826 N N . LEU A 1 110 ? 15.965 55.013 2.734 1.00 28.49 194 LEU A N 1
ATOM 827 C CA . LEU A 1 110 ? 16.314 54.486 4.045 1.00 28.66 194 LEU A CA 1
ATOM 828 C C . LEU A 1 110 ? 17.661 53.771 3.997 1.00 31.26 194 LEU A C 1
ATOM 829 O O . LEU A 1 110 ? 17.819 52.658 4.515 1.00 32.21 194 LEU A O 1
ATOM 834 N N . LEU A 1 111 ? 18.641 54.382 3.323 1.00 32.89 195 LEU A N 1
ATOM 835 C CA . LEU A 1 111 ? 20.017 53.910 3.432 1.00 34.75 195 LEU A CA 1
ATOM 836 C C . LEU A 1 111 ? 20.624 54.258 4.782 1.00 35.40 195 LEU A C 1
ATOM 837 O O . LEU A 1 111 ? 21.594 53.614 5.203 1.00 37.15 195 LEU A O 1
ATOM 842 N N . LYS A 1 112 ? 20.074 55.260 5.458 1.00 33.96 196 LYS A N 1
ATOM 843 C CA . LYS A 1 112 ? 20.486 55.658 6.798 1.00 34.36 196 LYS A CA 1
ATOM 844 C C . LYS A 1 112 ? 19.380 55.254 7.763 1.00 31.30 196 LYS A C 1
ATOM 845 O O . LYS A 1 112 ? 18.208 55.582 7.540 1.00 29.15 196 LYS A O 1
ATOM 851 N N . TRP A 1 113 ? 19.735 54.507 8.799 1.00 29.33 197 TRP A N 1
ATOM 852 C CA . TRP A 1 113 ? 18.755 54.020 9.765 1.00 30.58 197 TRP A CA 1
ATOM 853 C C . TRP A 1 113 ? 18.917 54.847 11.034 1.00 33.00 197 TRP A C 1
ATOM 854 O O . TRP A 1 113 ? 19.903 54.690 11.758 1.00 33.95 197 TRP A O 1
ATOM 865 N N . THR A 1 114 ? 17.951 55.717 11.300 1.00 34.06 198 THR A N 1
ATOM 866 C CA . THR A 1 114 ? 17.921 56.539 12.509 1.00 33.83 198 THR A CA 1
ATOM 867 C C . THR A 1 114 ? 16.848 55.974 13.424 1.00 34.84 198 THR A C 1
ATOM 868 O O . THR A 1 114 ? 15.654 56.152 13.172 1.00 37.59 198 THR A O 1
ATOM 872 N N . LEU A 1 115 ? 17.274 55.303 14.491 1.00 32.23 199 LEU A N 1
ATOM 873 C CA . LEU A 1 115 ? 16.393 54.495 15.318 1.00 29.92 199 LEU A CA 1
ATOM 874 C C . LEU A 1 115 ? 16.293 55.063 16.722 1.00 32.35 199 LEU A C 1
ATOM 875 O O . LEU A 1 115 ? 17.317 55.281 17.379 1.00 38.06 199 LEU A O 1
ATOM 880 N N . ILE A 1 116 ? 15.060 55.272 17.181 1.00 28.03 200 ILE A N 1
ATOM 881 C CA . ILE A 1 116 ? 14.767 55.739 18.528 1.00 31.78 200 ILE A CA 1
ATOM 882 C C . ILE A 1 116 ? 14.109 54.595 19.290 1.00 32.55 200 ILE A C 1
ATOM 883 O O . ILE A 1 116 ? 13.443 53.735 18.702 1.00 31.38 200 ILE A O 1
ATOM 888 N N . ASN A 1 117 ? 14.319 54.559 20.598 1.00 33.28 201 ASN A N 1
ATOM 889 C CA . ASN A 1 117 ? 13.632 53.563 21.414 1.00 34.89 201 ASN A CA 1
ATOM 890 C C . ASN A 1 117 ? 12.641 54.257 22.346 1.00 37.77 201 ASN A C 1
ATOM 891 O O . ASN A 1 117 ? 12.476 55.484 22.312 1.00 39.29 201 ASN A O 1
ATOM 896 N N . SER A 1 118 ? 11.994 53.447 23.190 1.00 39.90 202 SER A N 1
ATOM 897 C CA . SER A 1 118 ? 10.954 53.951 24.086 1.00 43.97 202 SER A CA 1
ATOM 898 C C . SER A 1 118 ? 11.490 55.021 25.028 1.00 49.25 202 SER A C 1
ATOM 899 O O . SER A 1 118 ? 10.792 55.999 25.325 1.00 52.55 202 SER A O 1
ATOM 902 N N . LYS A 1 119 ? 12.721 54.848 25.516 1.00 51.78 203 LYS A N 1
ATOM 903 C CA . LYS A 1 119 ? 13.315 55.764 26.486 1.00 54.82 203 LYS A CA 1
ATOM 904 C C . LYS A 1 119 ? 13.945 57.001 25.853 1.00 54.65 203 LYS A C 1
ATOM 905 O O . LYS A 1 119 ? 14.333 57.919 26.588 1.00 54.08 203 LYS A O 1
ATOM 911 N N . GLY A 1 120 ? 14.056 57.056 24.524 1.00 52.17 204 GLY A N 1
ATOM 912 C CA . GLY A 1 120 ? 14.572 58.226 23.842 1.00 51.07 204 GLY A CA 1
ATOM 913 C C . GLY A 1 120 ? 15.992 58.127 23.321 1.00 46.15 204 GLY A C 1
ATOM 914 O O . GLY A 1 120 ? 16.489 59.108 22.756 1.00 43.74 204 GLY A O 1
ATOM 915 N N . GLU A 1 121 ? 16.665 56.993 23.494 1.00 46.78 205 GLU A N 1
ATOM 916 C CA . GLU A 1 121 ? 18.003 56.834 22.937 1.00 47.58 205 GLU A CA 1
ATOM 917 C C . GLU A 1 121 ? 17.938 56.733 21.417 1.00 46.37 205 GLU A C 1
ATOM 918 O O . GLU A 1 121 ? 17.013 56.136 20.859 1.00 44.52 205 GLU A O 1
ATOM 924 N N . THR A 1 122 ? 18.934 57.310 20.745 1.00 47.11 206 THR A N 1
ATOM 925 C CA . THR A 1 122 ? 18.983 57.373 19.287 1.00 44.20 206 THR A CA 1
ATOM 926 C C . THR A 1 122 ? 20.253 56.695 18.795 1.00 43.10 206 THR A C 1
ATOM 927 O O . THR A 1 122 ? 21.359 57.063 19.206 1.00 43.77 206 THR A O 1
ATOM 931 N N . VAL A 1 123 ? 20.093 55.728 17.901 1.00 40.41 207 VAL A N 1
ATOM 932 C CA . VAL A 1 123 ? 21.208 55.029 17.281 1.00 39.58 207 VAL A CA 1
ATOM 933 C C . VAL A 1 123 ? 21.110 55.222 15.771 1.00 37.18 207 VAL A C 1
ATOM 934 O O . VAL A 1 123 ? 20.028 55.064 15.194 1.00 37.11 207 VAL A O 1
ATOM 938 N N . VAL A 1 124 ? 22.234 55.567 15.132 1.00 36.80 208 VAL A N 1
ATOM 939 C CA . VAL A 1 124 ? 22.311 55.752 13.683 1.00 37.84 208 VAL A CA 1
ATOM 940 C C . VAL A 1 124 ? 23.129 54.609 13.095 1.00 39.84 208 VAL A C 1
ATOM 941 O O . VAL A 1 124 ? 24.240 54.336 13.563 1.00 41.91 208 VAL A O 1
ATOM 945 N N . ASN A 1 125 ? 22.584 53.927 12.082 1.00 37.08 209 ASN A N 1
ATOM 946 C CA . ASN A 1 125 ? 23.305 52.852 11.406 1.00 34.66 209 ASN A CA 1
ATOM 947 C C . ASN A 1 125 ? 23.632 53.248 9.973 1.00 34.45 209 ASN A C 1
ATOM 948 O O . ASN A 1 125 ? 22.727 53.485 9.162 1.00 35.74 209 ASN A O 1
ATOM 953 N N . VAL A 1 126 ? 24.923 53.261 9.661 1.00 33.97 210 VAL A N 1
ATOM 954 C CA . VAL A 1 126 ? 25.447 53.656 8.366 1.00 38.19 210 VAL A CA 1
ATOM 955 C C . VAL A 1 126 ? 26.208 52.519 7.693 1.00 42.48 210 VAL A C 1
ATOM 956 O O . VAL A 1 126 ? 26.865 52.737 6.673 1.00 44.01 210 VAL A O 1
ATOM 960 N N . ASP A 1 127 ? 26.145 51.308 8.253 1.00 42.72 211 ASP A N 1
ATOM 961 C CA . ASP A 1 127 ? 26.839 50.168 7.666 1.00 41.16 211 ASP A CA 1
ATOM 962 C C . ASP A 1 127 ? 26.318 49.884 6.263 1.00 35.81 211 ASP A C 1
ATOM 963 O O . ASP A 1 127 ? 25.138 50.067 5.967 1.00 33.66 211 ASP A O 1
ATOM 968 N N . ARG A 1 128 ? 27.207 49.417 5.396 1.00 34.65 212 ARG A N 1
ATOM 969 C CA . ARG A 1 128 ? 26.757 48.976 4.093 1.00 35.72 212 ARG A CA 1
ATOM 970 C C . ARG A 1 128 ? 26.013 47.661 4.243 1.00 34.79 212 ARG A C 1
ATOM 971 O O . ARG A 1 128 ? 26.442 46.764 4.977 1.00 36.28 212 ARG A O 1
ATOM 979 N N . GLY A 1 129 ? 24.887 47.555 3.560 1.00 30.19 213 GLY A N 1
ATOM 980 C CA . GLY A 1 129 ? 24.146 46.316 3.587 1.00 32.66 213 GLY A CA 1
ATOM 981 C C . GLY A 1 129 ? 24.835 45.214 2.803 1.00 34.80 213 GLY A C 1
ATOM 982 O O . GLY A 1 129 ? 25.605 45.454 1.870 1.00 35.17 213 GLY A O 1
ATOM 983 N N . ARG A 1 130 ? 24.539 43.975 3.201 1.00 34.54 214 ARG A N 1
ATOM 984 C CA . ARG A 1 130 ? 24.748 42.836 2.316 1.00 29.99 214 ARG A CA 1
ATOM 985 C C . ARG A 1 130 ? 24.136 43.106 0.946 1.00 29.84 214 ARG A C 1
ATOM 986 O O . ARG A 1 130 ? 24.663 42.657 -0.077 1.00 32.63 214 ARG A O 1
ATOM 994 N N . PHE A 1 131 ? 23.045 43.866 0.912 1.00 26.75 215 PHE A N 1
ATOM 995 C CA . PHE A 1 131 ? 22.322 44.219 -0.298 1.00 24.11 215 PHE A CA 1
ATOM 996 C C . PHE A 1 131 ? 21.863 45.653 -0.123 1.00 23.18 215 PHE A C 1
ATOM 997 O O . PHE A 1 131 ? 21.257 45.971 0.905 1.00 22.54 215 PHE A O 1
ATOM 1005 N N . GLN A 1 132 ? 22.182 46.520 -1.087 1.00 21.04 216 GLN A N 1
ATOM 1006 C CA . GLN A 1 132 ? 21.700 47.895 -1.105 1.00 23.82 216 GLN A CA 1
ATOM 1007 C C . GLN A 1 132 ? 21.050 48.184 -2.443 1.00 24.18 216 GLN A C 1
ATOM 1008 O O . GLN A 1 132 ? 21.596 47.813 -3.491 1.00 23.59 216 GLN A O 1
ATOM 1014 N N . ALA A 1 133 ? 19.901 48.869 -2.410 1.00 21.82 217 ALA A N 1
ATOM 1015 C CA . ALA A 1 133 ? 19.172 49.165 -3.638 1.00 24.86 217 ALA A CA 1
ATOM 1016 C C . ALA A 1 133 ? 18.542 50.545 -3.556 1.00 23.89 217 ALA A C 1
ATOM 1017 O O . ALA A 1 133 ? 18.290 51.066 -2.472 1.00 26.71 217 ALA A O 1
ATOM 1019 N N . ASN A 1 134 ? 18.283 51.133 -4.719 1.00 26.12 218 ASN A N 1
ATOM 1020 C CA . ASN A 1 134 ? 17.572 52.406 -4.781 1.00 26.73 218 ASN A CA 1
ATOM 1021 C C . ASN A 1 134 ? 16.046 52.254 -4.750 1.00 28.75 218 ASN A C 1
ATOM 1022 O O . ASN A 1 134 ? 15.341 53.256 -4.921 1.00 35.87 218 ASN A O 1
ATOM 1027 N N . ALA A 1 135 ? 15.519 51.044 -4.545 1.00 24.07 219 ALA A N 1
ATOM 1028 C CA . ALA A 1 135 ? 14.080 50.821 -4.411 1.00 27.41 219 ALA A CA 1
ATOM 1029 C C . ALA A 1 135 ? 13.824 49.850 -3.262 1.00 27.07 219 ALA A C 1
ATOM 1030 O O . ALA A 1 135 ? 14.601 48.917 -3.053 1.00 29.53 219 ALA A O 1
ATOM 1032 N N . LEU A 1 136 ? 12.710 50.037 -2.546 1.00 25.62 220 LEU A N 1
ATOM 1033 C CA . LEU A 1 136 ? 12.448 49.223 -1.356 1.00 24.23 220 LEU A CA 1
ATOM 1034 C C . LEU A 1 136 ? 11.743 47.914 -1.667 1.00 24.50 220 LEU A C 1
ATOM 1035 O O . LEU A 1 136 ? 11.870 46.955 -0.891 1.00 21.85 220 LEU A O 1
ATOM 1040 N N . ASN A 1 137 ? 11.013 47.842 -2.785 1.00 24.42 221 ASN A N 1
ATOM 1041 C CA . ASN A 1 137 ? 10.353 46.592 -3.129 1.00 22.02 221 ASN A CA 1
ATOM 1042 C C . ASN A 1 137 ? 11.365 45.456 -3.300 1.00 22.47 221 ASN A C 1
ATOM 1043 O O . ASN A 1 137 ? 11.158 44.361 -2.768 1.00 18.07 221 ASN A O 1
ATOM 1048 N N . VAL A 1 138 ? 12.487 45.695 -3.998 1.00 22.22 222 VAL A N 1
ATOM 1049 C CA . VAL A 1 138 ? 13.436 44.589 -4.171 1.00 21.06 222 VAL A CA 1
ATOM 1050 C C . VAL A 1 138 ? 14.152 44.261 -2.865 1.00 18.97 222 VAL A C 1
ATOM 1051 O O . VAL A 1 138 ? 14.581 43.126 -2.659 1.00 20.09 222 VAL A O 1
ATOM 1055 N N . VAL A 1 139 ? 14.325 45.247 -1.984 1.00 18.67 223 VAL A N 1
ATOM 1056 C CA . VAL A 1 139 ? 14.884 44.996 -0.658 1.00 18.17 223 VAL A CA 1
ATOM 1057 C C . VAL A 1 139 ? 13.979 44.052 0.138 1.00 17.25 223 VAL A C 1
ATOM 1058 O O . VAL A 1 139 ? 14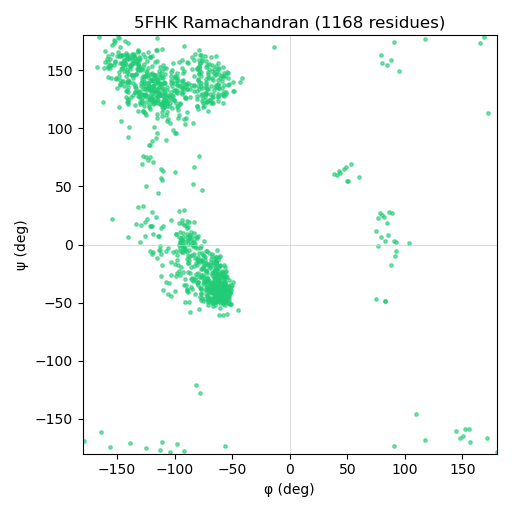.449 43.130 0.809 1.00 18.03 223 VAL A O 1
ATOM 1062 N N . ARG A 1 140 ? 12.672 44.306 0.112 1.00 17.49 224 ARG A N 1
ATOM 1063 C CA . ARG A 1 140 ? 11.737 43.437 0.799 1.00 20.60 224 ARG A CA 1
ATOM 1064 C C . ARG A 1 140 ? 11.860 42.013 0.289 1.00 23.04 224 ARG A C 1
ATOM 1065 O O . ARG A 1 140 ? 11.872 41.064 1.077 1.00 24.54 224 ARG A O 1
ATOM 1073 N N . SER A 1 141 ? 11.988 41.852 -1.025 1.00 24.57 225 SER A N 1
ATOM 1074 C CA . SER A 1 141 ? 12.082 40.517 -1.598 1.00 27.07 225 SER A CA 1
ATOM 1075 C C . SER A 1 141 ? 13.266 39.752 -1.021 1.00 24.64 225 SER A C 1
ATOM 1076 O O . SER A 1 141 ? 13.145 38.567 -0.700 1.00 25.55 225 SER A O 1
ATOM 1079 N N . ALA A 1 142 ? 14.408 40.431 -0.822 1.00 23.23 226 ALA A N 1
ATOM 1080 C CA . ALA A 1 142 ? 15.586 39.754 -0.288 1.00 22.79 226 ALA A CA 1
ATOM 1081 C C . ALA A 1 142 ? 15.410 39.411 1.186 1.00 21.92 226 ALA A C 1
ATOM 1082 O O . ALA A 1 142 ? 15.899 38.366 1.647 1.00 21.93 226 ALA A O 1
ATOM 1084 N N . CYS A 1 143 ? 14.726 40.290 1.929 1.00 18.04 227 CYS A N 1
ATOM 1085 C CA . CYS A 1 143 ? 14.367 40.030 3.315 1.00 17.60 227 CYS A CA 1
ATOM 1086 C C . CYS A 1 143 ? 13.499 38.779 3.431 1.00 20.37 227 CYS A C 1
ATOM 1087 O O . CYS A 1 143 ? 13.761 37.903 4.267 1.00 20.31 227 CYS A O 1
ATOM 1090 N N . SER A 1 144 ? 12.452 38.686 2.597 1.00 19.46 228 SER A N 1
ATOM 1091 C CA . SER A 1 144 ? 11.587 37.506 2.599 1.00 22.39 228 SER A CA 1
ATOM 1092 C C . SER A 1 144 ? 12.373 36.228 2.335 1.00 24.12 228 SER A C 1
ATOM 1093 O O . SER A 1 144 ? 12.041 35.163 2.876 1.00 27.01 228 SER A O 1
ATOM 1096 N N . GLU A 1 145 ? 13.431 36.314 1.542 1.00 20.60 229 GLU A N 1
ATOM 1097 C CA . GLU A 1 145 ? 14.268 35.159 1.283 1.00 25.26 229 GLU A CA 1
ATOM 1098 C C . GLU A 1 145 ? 15.278 34.903 2.395 1.00 24.70 229 GLU A C 1
ATOM 1099 O O . GLU A 1 145 ? 16.124 34.017 2.257 1.00 26.68 229 GLU A O 1
ATOM 1105 N N . GLY A 1 146 ? 15.203 35.636 3.501 1.00 23.64 230 GLY A N 1
ATOM 1106 C CA . GLY A 1 146 ? 16.003 35.298 4.657 1.00 21.99 230 GLY A CA 1
ATOM 1107 C C . GLY A 1 146 ? 17.449 35.711 4.584 1.00 24.26 230 GLY A C 1
ATOM 1108 O O . GLY A 1 146 ? 18.291 35.100 5.252 1.00 26.56 230 GLY A O 1
ATOM 1109 N N . LEU A 1 147 ? 17.761 36.758 3.824 1.00 22.50 231 LEU A N 1
ATOM 1110 C CA . LEU A 1 147 ? 19.113 37.263 3.684 1.00 24.11 231 LEU A CA 1
ATOM 1111 C C . LEU A 1 147 ? 19.465 38.340 4.701 1.00 23.88 231 LEU A C 1
ATOM 1112 O O . LEU A 1 147 ? 20.614 38.788 4.722 1.00 19.89 231 LEU A O 1
ATOM 1117 N N . GLY A 1 148 ? 18.542 38.761 5.557 1.00 21.51 232 GLY A N 1
ATOM 1118 C CA . GLY A 1 148 ? 18.963 39.643 6.635 1.00 20.93 232 GLY A CA 1
ATOM 1119 C C . GLY A 1 148 ? 17.861 40.592 7.080 1.00 21.76 232 GLY A C 1
ATOM 1120 O O . GLY A 1 148 ? 16.686 40.407 6.758 1.00 22.99 232 GLY A O 1
ATOM 1121 N N . ILE A 1 149 ? 18.296 41.613 7.830 1.00 19.20 233 ILE A N 1
ATOM 1122 C CA . ILE A 1 149 ? 17.445 42.612 8.475 1.00 19.94 233 ILE A CA 1
ATOM 1123 C C . ILE A 1 149 ? 17.343 43.840 7.582 1.00 21.54 233 ILE A C 1
ATOM 1124 O O . ILE A 1 149 ? 18.352 44.306 7.033 1.00 24.75 233 ILE A O 1
ATOM 1129 N N . THR A 1 150 ? 16.136 44.381 7.445 1.00 20.49 234 THR A N 1
ATOM 1130 C CA . THR A 1 150 ? 15.924 45.630 6.727 1.00 24.26 234 THR A CA 1
ATOM 1131 C C . THR A 1 150 ? 15.059 46.575 7.547 1.00 23.13 234 THR A C 1
ATOM 1132 O O . THR A 1 150 ? 14.419 46.196 8.527 1.00 25.63 234 THR A O 1
ATOM 1136 N N . LEU A 1 151 ? 15.043 47.826 7.118 1.00 23.66 235 LEU A N 1
ATOM 1137 C CA . LEU A 1 151 ? 14.146 48.828 7.669 1.00 20.69 235 LEU A CA 1
ATOM 1138 C C . LEU A 1 151 ? 13.164 49.215 6.574 1.00 16.76 235 LEU A C 1
ATOM 1139 O O . LEU A 1 151 ? 13.567 49.532 5.451 1.00 16.95 235 LEU A O 1
ATOM 1144 N N . MET A 1 152 ? 11.881 49.185 6.902 1.00 17.88 236 MET A N 1
ATOM 1145 C CA . MET A 1 152 ? 10.889 49.194 5.853 1.00 19.05 236 MET A CA 1
ATOM 1146 C C . MET A 1 152 ? 9.669 49.967 6.333 1.00 23.09 236 MET A C 1
ATOM 1147 O O . MET A 1 152 ? 9.285 49.835 7.511 1.00 24.81 236 MET A O 1
ATOM 1152 N N . PRO A 1 153 ? 9.050 50.778 5.471 1.00 22.62 237 PRO A N 1
ATOM 1153 C CA . PRO A 1 153 ? 7.813 51.465 5.869 1.00 23.79 237 PRO A CA 1
ATOM 1154 C C . PRO A 1 153 ? 6.721 50.456 6.187 1.00 26.01 237 PRO A C 1
ATOM 1155 O O . PRO A 1 153 ? 6.402 49.593 5.362 1.00 29.26 237 PRO A O 1
ATOM 1159 N N . ASP A 1 154 ? 6.115 50.601 7.375 1.00 25.19 238 ASP A N 1
ATOM 1160 C CA . ASP A 1 154 ? 5.193 49.583 7.893 1.00 27.68 238 ASP A CA 1
ATOM 1161 C C . ASP A 1 154 ? 4.046 49.285 6.932 1.00 24.71 238 ASP A C 1
ATOM 1162 O O . ASP A 1 154 ? 3.641 48.122 6.795 1.00 24.55 238 ASP A O 1
ATOM 1167 N N . VAL A 1 155 ? 3.516 50.309 6.250 1.00 25.98 239 VAL A N 1
ATOM 1168 C CA . VAL A 1 155 ? 2.417 50.093 5.303 1.00 27.50 239 VAL A CA 1
ATOM 1169 C C . VAL A 1 155 ? 2.791 49.098 4.205 1.00 27.11 239 VAL A C 1
ATOM 1170 O O . VAL A 1 155 ? 1.920 48.412 3.661 1.00 32.78 239 VAL A O 1
ATOM 1174 N N . MET A 1 156 ? 4.073 48.988 3.859 1.00 23.60 240 MET A N 1
ATOM 1175 C CA . MET A 1 156 ? 4.460 48.080 2.784 1.00 25.68 240 MET A CA 1
ATOM 1176 C C . MET A 1 156 ? 4.541 46.613 3.220 1.00 25.47 240 MET A C 1
ATOM 1177 O O . MET A 1 156 ? 4.611 45.729 2.355 1.00 25.12 240 MET A O 1
ATOM 1182 N N . ILE A 1 157 ? 4.541 46.326 4.520 1.00 22.96 241 ILE A N 1
ATOM 1183 C CA . ILE A 1 157 ? 4.777 44.964 4.976 1.00 24.01 241 ILE A CA 1
ATOM 1184 C C . ILE A 1 157 ? 3.780 44.524 6.042 1.00 28.76 241 ILE A C 1
ATOM 1185 O O . ILE A 1 157 ? 4.016 43.528 6.738 1.00 29.76 241 ILE A O 1
ATOM 1190 N N . LYS A 1 158 ? 2.653 45.239 6.164 1.00 30.37 242 LYS A N 1
ATOM 1191 C CA . LYS A 1 158 ? 1.727 44.924 7.249 1.00 30.74 242 LYS A CA 1
ATOM 1192 C C . LYS A 1 158 ? 1.061 43.567 7.043 1.00 29.54 242 LYS A C 1
ATOM 1193 O O . LYS A 1 158 ? 0.868 42.824 8.011 1.00 32.15 242 LYS A O 1
ATOM 1199 N N . GLU A 1 159 ? 0.729 43.208 5.798 1.00 30.14 243 GLU A N 1
ATOM 1200 C CA . GLU A 1 159 ? 0.213 41.862 5.545 1.00 32.68 243 GLU A CA 1
ATOM 1201 C C . GLU A 1 159 ? 1.267 40.798 5.854 1.00 31.45 243 GLU A C 1
ATOM 1202 O O . GLU A 1 159 ? 0.941 39.740 6.405 1.00 29.95 243 GLU A O 1
ATOM 1208 N N . TYR A 1 160 ? 2.548 41.085 5.571 1.00 30.72 244 TYR A N 1
ATOM 1209 C CA . TYR A 1 160 ? 3.620 40.151 5.934 1.00 23.99 244 TYR A CA 1
ATOM 1210 C C . TYR A 1 160 ? 3.721 39.967 7.442 1.00 20.54 244 TYR A C 1
ATOM 1211 O O . TYR A 1 160 ? 4.015 38.864 7.926 1.00 18.14 244 TYR A O 1
ATOM 1220 N N . ILE A 1 161 ? 3.518 41.044 8.201 1.00 20.63 245 ILE A N 1
ATOM 1221 C CA . ILE A 1 161 ? 3.610 40.945 9.652 1.00 19.94 245 ILE A CA 1
ATOM 1222 C C . ILE A 1 161 ? 2.433 40.159 10.215 1.00 18.70 245 ILE A C 1
ATOM 1223 O O . ILE A 1 161 ? 2.605 39.289 11.077 1.00 18.13 245 ILE A O 1
ATOM 1228 N N . ALA A 1 162 ? 1.225 40.507 9.786 1.00 17.28 246 ALA A N 1
ATOM 1229 C CA . ALA A 1 162 ? 0.037 39.791 10.236 1.00 30.49 246 ALA A CA 1
ATOM 1230 C C . ALA A 1 162 ? 0.159 38.302 9.944 1.00 31.05 246 ALA A C 1
ATOM 1231 O O . ALA A 1 162 ? -0.067 37.475 10.829 1.00 34.23 246 ALA A O 1
ATOM 1233 N N . ASP A 1 163 ? 0.547 37.944 8.710 1.00 27.19 247 ASP A N 1
ATOM 1234 C CA . ASP A 1 163 ? 0.679 36.540 8.324 1.00 23.52 247 ASP A CA 1
ATOM 1235 C C . ASP A 1 163 ? 1.808 35.836 9.061 1.00 25.27 247 ASP A C 1
ATOM 1236 O O . ASP A 1 163 ? 1.776 34.604 9.185 1.00 24.91 247 ASP A O 1
ATOM 1241 N N . GLY A 1 164 ? 2.817 36.573 9.528 1.00 23.94 248 GLY A N 1
ATOM 1242 C CA . GLY A 1 164 ? 3.987 35.953 10.112 1.00 22.47 248 GLY A CA 1
ATOM 1243 C C . GLY A 1 164 ? 5.114 35.641 9.143 1.00 20.23 248 GLY A C 1
ATOM 1244 O O . GLY A 1 164 ? 6.113 35.047 9.564 1.00 19.40 248 GLY A O 1
ATOM 1245 N N . SER A 1 165 ? 4.984 36.001 7.857 1.00 21.98 249 SER A N 1
ATOM 1246 C CA . SER A 1 165 ? 6.053 35.743 6.891 1.00 22.24 249 SER A CA 1
ATOM 1247 C C . SER A 1 165 ? 7.252 36.660 7.105 1.00 22.64 249 SER A C 1
ATOM 1248 O O . SER A 1 165 ? 8.357 36.333 6.664 1.00 24.28 249 SER A O 1
ATOM 1251 N N . LEU A 1 166 ? 7.051 37.820 7.711 1.00 19.96 250 LEU A N 1
ATOM 1252 C CA . LEU A 1 166 ? 8.137 38.630 8.234 1.00 22.10 250 LEU A CA 1
ATOM 1253 C C . LEU A 1 166 ? 7.863 38.856 9.713 1.00 20.92 250 LEU A C 1
ATOM 1254 O O . LEU A 1 166 ? 6.712 38.860 10.144 1.00 21.96 250 LEU A O 1
ATOM 1259 N N . VAL A 1 167 ? 8.928 39.041 10.482 1.00 22.22 251 VAL A N 1
ATOM 1260 C CA . VAL A 1 167 ? 8.866 39.248 11.924 1.00 24.01 251 VAL A CA 1
ATOM 1261 C C . VAL A 1 167 ? 9.462 40.615 12.252 1.00 24.65 251 VAL A C 1
ATOM 1262 O O . VAL A 1 167 ? 10.486 41.006 11.680 1.00 16.52 251 VAL A O 1
ATOM 1266 N N . ARG A 1 168 ? 8.867 41.310 13.216 1.00 23.85 252 ARG A N 1
ATOM 1267 C CA . ARG A 1 168 ? 9.460 42.541 13.734 1.00 22.51 252 ARG A CA 1
ATOM 1268 C C . ARG A 1 168 ? 10.656 42.210 14.613 1.00 25.24 252 ARG A C 1
ATOM 1269 O O . ARG A 1 168 ? 10.572 41.362 15.498 1.00 25.98 252 ARG A O 1
ATOM 1277 N N . ILE A 1 169 ? 11.779 42.866 14.378 1.00 25.05 253 ILE A N 1
ATOM 1278 C CA . ILE A 1 169 ? 12.904 42.664 15.268 1.00 26.44 253 ILE A CA 1
ATOM 1279 C C . ILE A 1 169 ? 13.216 43.997 15.931 1.00 26.53 253 ILE A C 1
ATOM 1280 O O . ILE A 1 169 ? 12.989 45.061 15.351 1.00 28.57 253 ILE A O 1
ATOM 1285 N N . LEU A 1 170 ? 13.664 43.934 17.191 1.00 27.44 254 LEU A N 1
ATOM 1286 C CA . LEU A 1 170 ? 13.954 45.103 18.023 1.00 28.19 254 LEU A CA 1
ATOM 1287 C C . LEU A 1 170 ? 12.677 45.918 18.187 1.00 31.79 254 LEU A C 1
ATOM 1288 O O . LEU A 1 170 ? 12.625 47.096 17.813 1.00 32.53 254 LEU A O 1
ATOM 1293 N N . PRO A 1 171 ? 11.612 45.321 18.726 1.00 34.93 255 PRO A N 1
ATOM 1294 C CA . PRO A 1 171 ? 10.302 45.987 18.659 1.00 32.21 255 PRO A CA 1
ATOM 1295 C C . PRO A 1 171 ? 10.216 47.241 19.516 1.00 28.29 255 PRO A C 1
ATOM 1296 O O . PRO A 1 171 ? 9.293 48.047 19.318 1.00 25.70 255 PRO A O 1
ATOM 1300 N N . ASP A 1 172 ? 11.148 47.438 20.443 1.00 28.56 256 ASP A N 1
ATOM 1301 C CA . ASP A 1 172 ? 11.231 48.687 21.191 1.00 33.50 256 ASP A CA 1
ATOM 1302 C C . ASP A 1 172 ? 11.877 49.814 20.387 1.00 35.61 256 ASP A C 1
ATOM 1303 O O . ASP A 1 172 ? 11.943 50.942 20.879 1.00 38.94 256 ASP A O 1
ATOM 1308 N N . TRP A 1 173 ? 12.341 49.545 19.169 1.00 33.33 257 TRP A N 1
ATOM 1309 C CA . TRP A 1 173 ? 12.994 50.536 18.331 1.00 33.12 257 TRP A CA 1
ATOM 1310 C C . TRP A 1 173 ? 12.153 50.848 17.097 1.00 32.96 257 TRP A C 1
ATOM 1311 O O . TRP A 1 173 ? 11.444 49.983 16.567 1.00 33.20 257 TRP A O 1
ATOM 1322 N N . SER A 1 174 ? 12.275 52.085 16.619 1.00 29.64 258 SER A N 1
ATOM 1323 C CA . SER A 1 174 ? 11.542 52.511 15.438 1.00 30.95 258 SER A CA 1
ATOM 1324 C C . SER A 1 174 ? 12.111 53.827 14.960 1.00 32.52 258 SER A C 1
ATOM 1325 O O . SER A 1 174 ? 12.657 54.604 15.751 1.00 31.96 258 SER A O 1
AT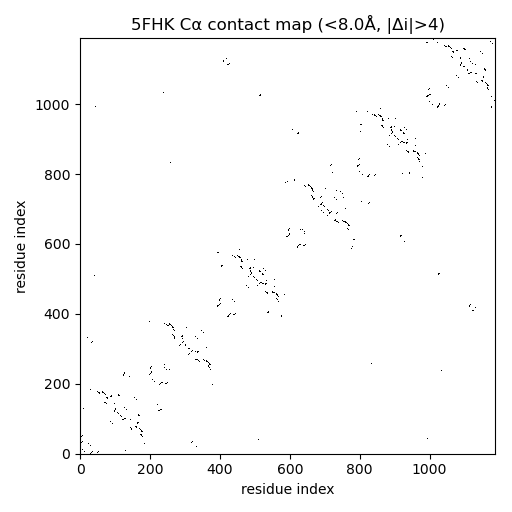OM 1328 N N . ALA A 1 175 ? 11.973 54.065 13.660 1.00 32.56 259 ALA A N 1
ATOM 1329 C CA . ALA A 1 175 ? 12.231 55.380 13.105 1.00 33.08 259 ALA A CA 1
ATOM 1330 C C . ALA A 1 175 ? 11.093 56.326 13.475 1.00 38.86 259 ALA A C 1
ATOM 1331 O O . ALA A 1 175 ? 9.997 55.903 13.867 1.00 40.47 259 ALA A O 1
ATOM 1333 N N . ASN A 1 176 ? 11.357 57.624 13.360 1.00 39.02 260 ASN A N 1
ATOM 1334 C CA . ASN A 1 176 ? 10.250 58.521 13.638 1.00 38.73 260 ASN A CA 1
ATOM 1335 C C . ASN A 1 176 ? 9.311 58.571 12.435 1.00 35.57 260 ASN A C 1
ATOM 1336 O O . ASN A 1 176 ? 9.748 58.432 11.289 1.00 33.12 260 ASN A O 1
ATOM 1341 N N . PRO A 1 177 ? 8.014 58.738 12.673 1.00 38.97 261 PRO A N 1
ATOM 1342 C CA . PRO A 1 177 ? 7.060 58.732 11.560 1.00 38.56 261 PRO A CA 1
ATOM 1343 C C . PRO A 1 177 ? 7.310 59.899 10.627 1.00 35.86 261 PRO A C 1
ATOM 1344 O O . PRO A 1 177 ? 7.723 60.982 11.042 1.00 32.55 261 PRO A O 1
ATOM 1348 N N . ARG A 1 178 ? 7.061 59.661 9.354 1.00 36.67 262 ARG A N 1
ATOM 1349 C CA . ARG A 1 178 ? 7.035 60.718 8.364 1.00 38.81 262 ARG A CA 1
ATOM 1350 C C . ARG A 1 178 ? 5.614 60.827 7.827 1.00 39.56 262 ARG A C 1
ATOM 1351 O O . ARG A 1 178 ? 4.930 59.815 7.632 1.00 41.68 262 ARG A O 1
ATOM 1359 N N . ASP A 1 179 ? 5.153 62.055 7.630 1.00 41.29 263 ASP A N 1
ATOM 1360 C CA . ASP A 1 179 ? 3.792 62.268 7.167 1.00 39.45 263 ASP A CA 1
ATOM 1361 C C . ASP A 1 179 ? 3.753 62.378 5.653 1.00 36.16 263 ASP A C 1
ATOM 1362 O O . ASP A 1 179 ? 4.757 62.650 4.990 1.00 36.66 263 ASP A O 1
ATOM 1367 N N . ILE A 1 180 ? 2.574 62.138 5.100 1.00 30.39 264 ILE A N 1
ATOM 1368 C CA . ILE A 1 180 ? 2.347 62.318 3.682 1.00 27.72 264 ILE A CA 1
ATOM 1369 C C . ILE A 1 180 ? 1.389 63.487 3.521 1.00 29.04 264 ILE A C 1
ATOM 1370 O O . ILE A 1 180 ? 0.345 63.548 4.178 1.00 28.47 264 ILE A O 1
ATOM 1375 N N . TYR A 1 181 ? 1.755 64.424 2.672 1.00 29.94 265 TYR A N 1
ATOM 1376 C CA . TYR A 1 181 ? 0.943 65.604 2.479 1.00 27.77 265 TYR A CA 1
ATOM 1377 C C . TYR A 1 181 ? 0.425 65.623 1.060 1.00 25.08 265 TYR A C 1
ATOM 1378 O O . TYR A 1 181 ? 0.980 64.980 0.162 1.00 22.39 265 TYR A O 1
ATOM 1387 N N . MET A 1 182 ? -0.670 66.354 0.878 1.00 25.59 266 MET A N 1
ATOM 1388 C CA . MET A 1 182 ? -1.155 66.718 -0.441 1.00 25.89 266 MET A CA 1
ATOM 1389 C C . MET A 1 182 ? -0.951 68.220 -0.580 1.00 26.18 266 MET A C 1
ATOM 1390 O O . MET A 1 182 ? -1.452 68.995 0.247 1.00 25.95 266 MET A O 1
ATOM 1395 N N . LEU A 1 183 ? -0.202 68.620 -1.605 1.00 25.48 267 LEU A N 1
ATOM 1396 C CA . LEU A 1 183 ? 0.120 70.021 -1.867 1.00 23.93 267 LEU A CA 1
ATOM 1397 C C . LEU A 1 183 ? -0.548 70.486 -3.151 1.00 23.99 267 LEU A C 1
ATOM 1398 O O . LEU A 1 183 ? -0.654 69.715 -4.108 1.00 28.23 267 LEU A O 1
ATOM 1403 N N . TYR A 1 184 ? -0.993 71.747 -3.170 1.00 24.45 268 TYR A N 1
ATOM 1404 C CA . TYR A 1 184 ? -1.506 72.363 -4.389 1.00 29.29 268 TYR A CA 1
ATOM 1405 C C . TYR A 1 184 ? -1.504 73.884 -4.261 1.00 34.47 268 TYR A C 1
ATOM 1406 O O . TYR A 1 184 ? -1.619 74.438 -3.161 1.00 33.90 268 TYR A O 1
ATOM 1415 N N . ASN A 1 185 ? -1.383 74.544 -5.414 1.00 39.60 269 ASN A N 1
ATOM 1416 C CA . ASN A 1 185 ? -1.304 75.995 -5.478 1.00 42.89 269 ASN A CA 1
ATOM 1417 C C . ASN A 1 185 ? -2.603 76.629 -5.002 1.00 47.25 269 ASN A C 1
ATOM 1418 O O . ASN A 1 185 ? -3.685 76.086 -5.208 1.00 49.37 269 ASN A O 1
ATOM 1423 N N . HIS A 1 186 ? -2.495 77.781 -4.350 1.00 53.32 270 HIS A N 1
ATOM 1424 C CA . HIS A 1 186 ? -3.682 78.595 -4.128 1.00 61.85 270 HIS A CA 1
ATOM 1425 C C . HIS A 1 186 ? -3.752 79.735 -5.148 1.00 62.56 270 HIS A C 1
ATOM 1426 O O . HIS A 1 186 ? -3.337 80.861 -4.872 1.00 63.62 270 HIS A O 1
ATOM 1433 N N . LEU A 1 190 ? -7.833 77.773 -10.384 1.00 30.81 274 LEU A N 1
ATOM 1434 C CA . LEU A 1 190 ? -7.733 76.306 -10.319 1.00 34.41 274 LEU A CA 1
ATOM 1435 C C . LEU A 1 190 ? -8.699 75.569 -11.265 1.00 35.89 274 LEU A C 1
ATOM 1436 O O . LEU A 1 190 ? -9.915 75.595 -11.053 1.00 37.33 274 LEU A O 1
ATOM 1441 N N . PRO A 1 191 ? -8.153 74.881 -12.277 1.00 34.18 275 PRO A N 1
ATOM 1442 C CA . PRO A 1 191 ? -9.006 74.153 -13.230 1.00 31.99 275 PRO A CA 1
ATOM 1443 C C . PRO A 1 191 ? -9.974 73.199 -12.533 1.00 32.19 275 PRO A C 1
ATOM 1444 O O . PRO A 1 191 ? -9.675 72.633 -11.475 1.00 30.56 275 PRO A O 1
ATOM 1448 N N . GLU A 1 192 ? -11.152 73.042 -13.149 1.00 31.71 276 GLU A N 1
ATOM 1449 C CA . GLU A 1 192 ? -12.217 72.195 -12.608 1.00 29.76 276 GLU A CA 1
ATOM 1450 C C . GLU A 1 192 ? -11.763 70.746 -12.436 1.00 27.79 276 GLU A C 1
ATOM 1451 O O . GLU A 1 192 ? -12.059 70.112 -11.417 1.00 24.58 276 GLU A O 1
ATOM 1457 N N . LYS A 1 193 ? -11.074 70.196 -13.435 1.00 28.75 277 LYS A N 1
ATOM 1458 C CA . LYS A 1 193 ? -10.622 68.811 -13.339 1.00 29.40 277 LYS A CA 1
ATOM 1459 C C . LYS A 1 193 ? -9.682 68.628 -12.151 1.00 27.76 277 LYS A C 1
ATOM 1460 O O . LYS A 1 193 ? -9.793 67.649 -11.405 1.00 27.89 277 LYS A O 1
ATOM 1466 N N . VAL A 1 194 ? -8.805 69.599 -11.912 1.00 25.12 278 VAL A N 1
ATOM 1467 C CA . VAL A 1 194 ? -7.917 69.525 -10.758 1.00 24.96 278 VAL A CA 1
ATOM 1468 C C . VAL A 1 194 ? -8.703 69.698 -9.468 1.00 25.67 278 VAL A C 1
ATOM 1469 O O . VAL A 1 194 ? -8.478 68.995 -8.476 1.00 20.71 278 VAL A O 1
ATOM 1473 N N . ARG A 1 195 ? -9.653 70.622 -9.471 1.00 27.62 279 ARG A N 1
ATOM 1474 C CA . ARG A 1 195 ? -10.500 70.835 -8.311 1.00 26.56 279 ARG A CA 1
ATOM 1475 C C . ARG A 1 195 ? -11.320 69.593 -7.985 1.00 26.00 279 ARG A C 1
ATOM 1476 O O . ARG A 1 195 ? -11.468 69.223 -6.815 1.00 21.95 279 ARG A O 1
ATOM 1484 N N . LEU A 1 196 ? -11.855 68.924 -9.007 1.00 24.42 280 LEU A N 1
ATOM 1485 C CA . LEU A 1 196 ? -12.629 67.723 -8.735 1.00 25.28 280 LEU A CA 1
ATOM 1486 C C . LEU A 1 196 ? -11.746 66.659 -8.109 1.00 22.38 280 LEU A C 1
ATOM 1487 O O . LEU A 1 196 ? -12.173 65.933 -7.198 1.00 21.29 280 LEU A O 1
ATOM 1492 N N . PHE A 1 197 ? -10.489 66.597 -8.540 1.00 21.88 281 PHE A N 1
ATOM 1493 C CA . PHE A 1 197 ? -9.580 65.598 -8.001 1.00 23.79 281 PHE A CA 1
ATOM 1494 C C . PHE A 1 197 ? -9.323 65.859 -6.527 1.00 22.07 281 PHE A C 1
ATOM 1495 O O . PHE A 1 197 ? -9.454 64.960 -5.693 1.00 20.81 281 PHE A O 1
ATOM 1503 N N . ILE A 1 198 ? -9.044 67.115 -6.186 1.00 23.78 282 ILE A N 1
ATOM 1504 C CA . ILE A 1 198 ? -8.687 67.459 -4.816 1.00 23.18 282 ILE A CA 1
ATOM 1505 C C . ILE A 1 198 ? -9.843 67.182 -3.868 1.00 22.75 282 ILE A C 1
ATOM 1506 O O . ILE A 1 198 ? -9.638 66.778 -2.719 1.00 23.75 282 ILE A O 1
ATOM 1511 N N . ASP A 1 199 ? -11.073 67.449 -4.310 1.00 22.92 283 ASP A N 1
ATOM 1512 C CA . ASP A 1 199 ? -12.217 67.167 -3.458 1.00 26.65 283 ASP A CA 1
ATOM 1513 C C . ASP A 1 199 ? -12.419 65.670 -3.294 1.00 25.41 283 ASP A C 1
ATOM 1514 O O . ASP A 1 199 ? -12.809 65.212 -2.216 1.00 26.34 283 ASP A O 1
ATOM 1519 N N . TYR A 1 200 ? -12.208 64.895 -4.363 1.00 22.56 284 TYR A N 1
ATOM 1520 C CA . TYR A 1 200 ? -12.281 63.443 -4.224 1.00 20.51 284 TYR A CA 1
ATOM 1521 C C . TYR A 1 200 ? -11.330 62.963 -3.133 1.00 22.26 284 TYR A C 1
ATOM 1522 O O . TYR A 1 200 ? -11.722 62.191 -2.250 1.00 22.02 284 TYR A O 1
ATOM 1531 N N . VAL A 1 201 ? -10.085 63.460 -3.159 1.00 19.12 285 VAL A N 1
ATOM 1532 C CA . VAL A 1 201 ? -9.064 63.049 -2.194 1.00 18.94 285 VAL A CA 1
ATOM 1533 C C . VAL A 1 201 ? -9.509 63.390 -0.783 1.00 22.30 285 VAL A C 1
ATOM 1534 O O . VAL A 1 201 ? -9.476 62.544 0.115 1.00 21.01 285 VAL A O 1
ATOM 1538 N N . ILE A 1 202 ? -9.980 64.622 -0.573 1.00 22.47 286 ILE A N 1
ATOM 1539 C CA . ILE A 1 202 ? -10.408 64.990 0.771 1.00 26.65 286 ILE A CA 1
ATOM 1540 C C . ILE A 1 202 ? -11.606 64.150 1.195 1.00 28.93 286 ILE A C 1
ATOM 1541 O O . ILE A 1 202 ? -11.645 63.615 2.308 1.00 30.40 286 ILE A O 1
ATOM 1546 N N . ALA A 1 203 ? -12.585 63.986 0.302 1.00 28.37 287 ALA A N 1
ATOM 1547 C CA . ALA A 1 203 ? -13.748 63.182 0.644 1.00 27.64 287 ALA A CA 1
ATOM 1548 C C . ALA A 1 203 ? -13.410 61.704 0.755 1.00 27.74 287 ALA A C 1
ATOM 1549 O O . ALA A 1 203 ? -14.153 60.961 1.396 1.00 30.96 287 ALA A O 1
ATOM 1551 N N . TYR A 1 204 ? -12.309 61.258 0.161 1.00 27.87 288 TYR A N 1
ATOM 1552 C CA . TYR A 1 204 ? -11.885 59.873 0.358 1.00 30.68 288 TYR A CA 1
ATOM 1553 C C . TYR A 1 204 ? -11.405 59.641 1.787 1.00 37.51 288 TYR A C 1
ATOM 1554 O O . TYR A 1 204 ? -11.662 58.583 2.373 1.00 39.49 288 TYR A O 1
ATOM 1563 N N . ASN A 1 205 ? -10.709 60.625 2.361 1.00 43.86 289 ASN A N 1
ATOM 1564 C CA . ASN A 1 205 ? -10.028 60.504 3.655 1.00 49.15 289 ASN A CA 1
ATOM 1565 C C . ASN A 1 205 ? -10.884 60.990 4.830 1.00 51.75 289 ASN A C 1
ATOM 1566 O O . ASN A 1 205 ? -10.354 61.303 5.905 1.00 51.36 289 ASN A O 1
ATOM 1571 N N . GLY B 1 7 ? 33.644 42.630 -0.434 1.00 45.02 91 GLY B N 1
ATOM 1572 C CA . GLY B 1 7 ? 33.168 41.846 -1.556 1.00 45.49 91 GLY B CA 1
ATOM 1573 C C . GLY B 1 7 ? 32.019 42.531 -2.269 1.00 47.10 91 GLY B C 1
ATOM 1574 O O . GLY B 1 7 ? 30.978 41.930 -2.504 1.00 49.69 91 GLY B O 1
ATOM 1575 N N . LYS B 1 8 ? 32.211 43.794 -2.632 1.00 47.23 92 LYS B N 1
ATOM 1576 C CA . LYS B 1 8 ? 31.137 44.598 -3.197 1.00 47.53 92 LYS B CA 1
ATOM 1577 C C . LYS B 1 8 ? 31.101 44.465 -4.718 1.00 46.55 92 LYS B C 1
ATOM 1578 O O . LYS B 1 8 ? 32.123 44.655 -5.390 1.00 46.36 92 LYS B O 1
ATOM 1584 N N . ILE B 1 9 ? 29.928 44.104 -5.244 1.00 42.04 93 ILE B N 1
ATOM 1585 C CA . ILE B 1 9 ? 29.628 44.098 -6.673 1.00 39.12 93 ILE B CA 1
ATOM 1586 C C . ILE B 1 9 ? 28.575 45.168 -6.943 1.00 38.55 93 ILE B C 1
ATOM 1587 O O . ILE B 1 9 ? 27.519 45.188 -6.292 1.00 37.21 93 ILE B O 1
ATOM 1592 N N . LYS B 1 10 ? 28.845 46.038 -7.918 1.00 37.68 94 LYS B N 1
ATOM 1593 C CA . LYS B 1 10 ? 27.949 47.138 -8.275 1.00 36.09 94 LYS B CA 1
ATOM 1594 C C . LYS B 1 10 ? 27.306 46.838 -9.625 1.00 34.56 94 LYS B C 1
ATOM 1595 O O . LYS B 1 10 ? 28.009 46.699 -10.630 1.00 36.14 94 LYS B O 1
ATOM 1601 N N . ILE B 1 11 ? 25.973 46.726 -9.654 1.00 29.63 95 ILE B N 1
ATOM 1602 C CA . ILE B 1 11 ? 25.280 46.284 -10.858 1.00 25.83 95 ILE B CA 1
ATOM 1603 C C . ILE B 1 11 ? 24.122 47.227 -11.167 1.00 25.69 95 ILE B C 1
ATOM 1604 O O . ILE B 1 11 ? 23.593 47.902 -10.286 1.00 31.10 95 ILE B O 1
ATOM 1609 N N . SER B 1 12 ? 23.697 47.226 -12.439 1.00 25.93 96 SER B N 1
ATOM 1610 C CA . SER B 1 12 ? 22.550 47.998 -12.911 1.00 26.03 96 SER B CA 1
ATOM 1611 C C . SER B 1 12 ? 21.567 47.074 -13.630 1.00 39.94 96 SER B C 1
ATOM 1612 O O . SER B 1 12 ? 21.986 46.179 -14.382 1.00 25.76 96 SER B O 1
ATOM 1615 N N . THR B 1 13 ? 20.265 47.280 -13.394 1.00 25.35 97 THR B N 1
ATOM 1616 C CA . THR B 1 13 ? 19.249 46.339 -13.848 1.00 28.77 97 THR B CA 1
ATOM 1617 C C . THR B 1 13 ? 18.064 47.062 -14.470 1.00 30.75 97 THR B C 1
ATOM 1618 O O . THR B 1 13 ? 17.808 48.226 -14.152 1.00 29.02 97 THR B O 1
ATOM 1622 N N . PRO B 1 14 ? 17.313 46.389 -15.348 1.00 35.17 98 PRO B N 1
ATOM 1623 C CA . PRO B 1 14 ? 16.185 47.050 -16.016 1.00 38.39 98 PRO B CA 1
ATOM 1624 C C . PRO B 1 14 ? 15.134 47.495 -15.012 1.00 37.86 98 PRO B C 1
ATOM 1625 O O . PRO B 1 14 ? 14.730 46.739 -14.132 1.00 39.03 98 PRO B O 1
ATOM 1629 N N . TYR B 1 15 ? 14.664 48.728 -15.176 1.00 39.03 99 TYR B N 1
ATOM 1630 C CA . TYR B 1 15 ? 13.921 49.366 -14.099 1.00 40.73 99 TYR B CA 1
ATOM 1631 C C . TYR B 1 15 ? 12.580 48.685 -13.833 1.00 39.39 99 TYR B C 1
ATOM 1632 O O . TYR B 1 15 ? 12.168 48.561 -12.672 1.00 42.98 99 TYR B O 1
ATOM 1641 N N . ASN B 1 16 ? 11.870 48.256 -14.877 1.00 35.00 100 ASN B N 1
ATOM 1642 C CA . ASN B 1 16 ? 10.562 47.645 -14.639 1.00 34.18 100 ASN B CA 1
ATOM 1643 C C . ASN B 1 16 ? 10.652 46.153 -14.336 1.00 32.62 100 ASN B C 1
ATOM 1644 O O . ASN B 1 16 ? 9.812 45.621 -13.596 1.00 31.33 100 ASN B O 1
ATOM 1649 N N . LEU B 1 17 ? 11.658 45.468 -14.869 1.00 27.09 101 LEU B N 1
ATOM 1650 C CA . LEU B 1 17 ? 11.725 44.022 -14.813 1.00 25.24 101 LEU B CA 1
ATOM 1651 C C . LEU B 1 17 ? 12.478 43.482 -13.601 1.00 29.75 101 LEU B C 1
ATOM 1652 O O . LEU B 1 17 ? 12.532 42.260 -13.430 1.00 30.53 101 LEU B O 1
ATOM 1657 N N . THR B 1 18 ? 13.067 44.345 -12.767 1.00 28.52 102 THR B N 1
ATOM 1658 C CA . THR B 1 18 ? 14.066 43.886 -11.801 1.00 26.70 102 THR B CA 1
ATOM 1659 C C . THR B 1 18 ? 13.467 42.918 -10.781 1.00 27.22 102 THR B C 1
ATOM 1660 O O . THR B 1 18 ? 14.047 41.860 -10.502 1.00 25.40 102 THR B O 1
ATOM 1664 N N . LYS B 1 19 ? 12.308 43.256 -10.209 1.00 29.21 103 LYS B N 1
ATOM 1665 C CA . LYS B 1 19 ? 11.772 42.427 -9.137 1.00 32.99 103 LYS B CA 1
ATOM 1666 C C . LYS B 1 19 ? 11.372 41.047 -9.650 1.00 31.13 103 LYS B C 1
ATOM 1667 O O . LYS B 1 19 ? 11.832 40.023 -9.128 1.00 30.46 103 LYS B O 1
ATOM 1673 N N . ARG B 1 20 ? 10.549 40.997 -10.693 1.00 27.84 104 ARG B N 1
ATOM 1674 C CA . ARG B 1 20 ? 10.069 39.711 -11.184 1.00 30.27 104 ARG B CA 1
ATOM 1675 C C . ARG B 1 20 ? 11.176 38.900 -11.837 1.00 33.05 104 ARG B C 1
ATOM 1676 O O . ARG B 1 20 ? 11.183 37.673 -11.729 1.00 34.61 104 ARG B O 1
ATOM 1684 N N . MET B 1 21 ? 12.134 39.547 -12.486 1.00 34.76 105 MET B N 1
ATOM 1685 C CA . MET B 1 21 ? 13.047 38.801 -13.334 1.00 37.33 105 MET B CA 1
ATOM 1686 C C . MET B 1 21 ? 14.443 38.615 -12.758 1.00 36.10 105 MET B C 1
ATOM 1687 O O . MET B 1 21 ? 14.993 37.521 -12.851 1.00 39.44 105 MET B O 1
ATOM 1692 N N . MET B 1 22 ? 15.030 39.644 -12.158 1.00 31.87 106 MET B N 1
ATOM 1693 C CA . MET B 1 22 ? 16.390 39.560 -11.646 1.00 29.28 106 MET B CA 1
ATOM 1694 C C . MET B 1 22 ? 16.473 39.087 -10.202 1.00 22.54 106 MET B C 1
ATOM 1695 O O . MET B 1 22 ? 17.441 38.411 -9.857 1.00 22.57 106 MET B O 1
ATOM 1700 N N . MET B 1 23 ? 15.506 39.443 -9.342 1.00 22.31 107 MET B N 1
ATOM 1701 C CA . MET B 1 23 ? 15.673 39.191 -7.907 1.00 22.06 107 MET B CA 1
ATOM 1702 C C . MET B 1 23 ? 15.837 37.720 -7.551 1.00 27.05 107 MET B C 1
ATOM 1703 O O . MET B 1 23 ? 16.743 37.407 -6.760 1.00 29.85 107 MET B O 1
ATOM 1708 N N . PRO B 1 24 ? 15.027 36.781 -8.046 1.00 25.10 108 PRO B N 1
ATOM 1709 C CA . PRO B 1 24 ? 15.308 35.365 -7.711 1.00 25.84 108 PRO B CA 1
ATOM 1710 C C . PRO B 1 24 ? 16.734 34.964 -8.029 1.00 25.42 108 PRO B C 1
ATOM 1711 O O . PRO B 1 24 ? 17.412 34.335 -7.207 1.00 29.72 108 PRO B O 1
ATOM 1715 N N . MET B 1 25 ? 17.230 35.349 -9.199 1.00 26.34 109 MET B N 1
ATOM 1716 C CA . MET B 1 25 ? 18.629 35.098 -9.513 1.00 27.33 109 MET B CA 1
ATOM 1717 C C . MET B 1 25 ? 19.556 35.751 -8.485 1.00 24.60 109 MET B C 1
ATOM 1718 O O . MET B 1 25 ? 20.443 35.093 -7.938 1.00 23.49 109 MET B O 1
ATOM 1723 N N . LEU B 1 26 ? 19.364 37.051 -8.209 1.00 23.28 110 LEU B N 1
ATOM 1724 C CA . LEU B 1 26 ? 20.234 37.755 -7.256 1.00 25.81 110 LEU B CA 1
ATOM 1725 C C . LEU B 1 26 ? 20.093 37.203 -5.832 1.00 26.34 110 LEU B C 1
ATOM 1726 O O . LEU B 1 26 ? 21.092 37.070 -5.113 1.00 28.89 110 LEU B O 1
ATOM 1731 N N . ASN B 1 27 ? 18.872 36.901 -5.390 1.00 22.45 111 ASN B N 1
ATOM 1732 C CA . ASN B 1 27 ? 18.713 36.297 -4.066 1.00 26.63 111 ASN B CA 1
ATOM 1733 C C . ASN B 1 27 ? 19.453 34.964 -3.987 1.00 28.90 111 ASN B C 1
ATOM 1734 O O . ASN B 1 27 ? 20.171 34.690 -3.012 1.00 28.91 111 ASN B O 1
ATOM 1739 N N . GLY B 1 28 ? 19.309 34.137 -5.021 1.00 28.97 112 GLY B N 1
ATOM 1740 C CA . GLY B 1 28 ? 20.053 32.890 -5.062 1.00 32.04 112 GLY B CA 1
ATOM 1741 C C . GLY B 1 28 ? 21.544 33.101 -4.909 1.00 33.71 112 GLY B C 1
ATOM 1742 O O . GLY B 1 28 ? 22.202 32.409 -4.126 1.00 35.00 112 GLY B O 1
ATOM 1743 N N . PHE B 1 29 ? 22.088 34.088 -5.627 1.00 30.54 113 PHE B N 1
ATOM 1744 C CA . PHE B 1 29 ? 23.524 34.324 -5.600 1.00 30.67 113 PHE B CA 1
ATOM 1745 C C . PHE B 1 29 ? 23.988 34.783 -4.225 1.00 30.18 113 PHE B C 1
ATOM 1746 O O . PHE B 1 29 ? 24.983 34.275 -3.696 1.00 28.61 113 PHE B O 1
ATOM 1754 N N . MET B 1 30 ? 23.299 35.772 -3.651 1.00 27.94 114 MET B N 1
ATOM 1755 C CA . MET B 1 30 ? 23.677 36.268 -2.333 1.00 28.42 114 MET B CA 1
ATOM 1756 C C . MET B 1 30 ? 23.622 35.154 -1.295 1.00 30.58 114 MET B C 1
ATOM 1757 O O . MET B 1 30 ? 24.495 35.060 -0.424 1.00 31.15 114 MET B O 1
ATOM 1762 N N . SER B 1 31 ? 22.603 34.289 -1.384 1.00 30.65 115 SER B N 1
ATOM 1763 C CA . SER B 1 31 ? 22.449 33.197 -0.432 1.00 32.75 115 SER B CA 1
ATOM 1764 C C . SER B 1 31 ? 23.590 32.196 -0.527 1.00 34.99 115 SER B C 1
ATOM 1765 O O . SER B 1 31 ? 23.954 31.566 0.475 1.00 33.30 115 SER B O 1
ATOM 1768 N N . GLN B 1 32 ? 24.160 32.038 -1.719 1.00 36.10 116 GLN B N 1
ATOM 1769 C CA . GLN B 1 32 ? 25.269 31.117 -1.921 1.00 41.41 116 GLN B CA 1
ATOM 1770 C C . GLN B 1 32 ? 26.607 31.727 -1.516 1.00 42.88 116 GLN B C 1
ATOM 1771 O O . GLN B 1 32 ? 27.504 31.002 -1.072 1.00 44.13 116 GLN B O 1
ATOM 1777 N N . TYR B 1 33 ? 26.764 33.046 -1.649 1.00 41.30 117 TYR B N 1
ATOM 1778 C CA . TYR B 1 33 ? 28.025 33.731 -1.376 1.00 38.32 117 TYR B CA 1
ATOM 1779 C C . TYR B 1 33 ? 27.820 34.821 -0.331 1.00 32.15 117 TYR B C 1
ATOM 1780 O O . TYR B 1 33 ? 27.893 36.015 -0.652 1.00 29.81 117 TYR B O 1
ATOM 1789 N N . PRO B 1 34 ? 27.628 34.441 0.946 1.00 34.83 118 PRO B N 1
ATOM 1790 C CA . PRO B 1 34 ? 27.297 35.429 1.996 1.00 34.22 118 PRO B CA 1
ATOM 1791 C C . PRO B 1 34 ? 28.276 36.591 2.138 1.00 31.98 118 PRO B C 1
ATOM 1792 O O . PRO B 1 34 ? 27.911 37.654 2.657 1.00 31.63 118 PRO B O 1
ATOM 1796 N N . GLU B 1 35 ? 29.508 36.420 1.692 1.00 30.91 119 GLU B N 1
ATOM 1797 C CA . GLU B 1 35 ? 30.559 37.409 1.902 1.00 34.00 119 GLU B CA 1
ATOM 1798 C C . GLU B 1 35 ? 30.626 38.443 0.786 1.00 34.12 119 GLU B C 1
ATOM 1799 O O . GLU B 1 35 ? 31.625 39.164 0.684 1.00 33.31 119 GLU B O 1
ATOM 1805 N N . ILE B 1 36 ? 29.597 38.527 -0.056 1.00 32.39 120 ILE B N 1
ATOM 1806 C CA . ILE B 1 36 ? 29.611 39.402 -1.218 1.00 31.77 120 ILE B CA 1
ATOM 1807 C C . ILE B 1 36 ? 28.476 40.408 -1.069 1.00 31.50 120 ILE B C 1
ATOM 1808 O O . ILE B 1 36 ? 27.313 40.023 -0.903 1.00 29.14 120 ILE B O 1
ATOM 1813 N N . ASN B 1 37 ? 28.833 41.688 -1.049 1.00 33.35 121 ASN B N 1
ATOM 1814 C CA . ASN B 1 37 ? 27.880 42.786 -1.114 1.00 35.30 121 ASN B CA 1
ATOM 1815 C C . ASN B 1 37 ? 27.433 43.018 -2.543 1.00 30.62 121 ASN B C 1
ATOM 1816 O O . ASN B 1 37 ? 28.237 42.966 -3.478 1.00 29.35 121 ASN B O 1
ATOM 1821 N N . ILE B 1 38 ? 26.157 43.329 -2.705 1.00 26.57 122 ILE B N 1
ATOM 1822 C CA . ILE B 1 38 ? 25.629 43.791 -3.978 1.00 25.71 122 ILE B CA 1
ATOM 1823 C C . ILE B 1 38 ? 25.067 45.189 -3.790 1.00 25.28 122 ILE B C 1
ATOM 1824 O O . ILE B 1 38 ? 24.258 45.430 -2.882 1.00 26.98 122 ILE B O 1
ATOM 1829 N N . GLU B 1 39 ? 25.459 46.088 -4.660 1.00 27.49 123 GLU B N 1
ATOM 1830 C CA . GLU B 1 39 ? 24.849 47.406 -4.750 1.00 28.31 123 GLU B CA 1
ATOM 1831 C C . GLU B 1 39 ? 24.091 47.453 -6.069 1.00 28.18 123 GLU B C 1
ATOM 1832 O O . GLU B 1 39 ? 24.699 47.391 -7.144 1.00 30.77 123 GLU B O 1
ATOM 1838 N N . LEU B 1 40 ? 22.766 47.539 -5.993 1.00 24.53 124 LEU B N 1
ATOM 1839 C CA . LEU B 1 40 ? 21.917 47.508 -7.174 1.00 24.45 124 LEU B CA 1
ATOM 1840 C C . LEU B 1 40 ? 21.318 48.881 -7.440 1.00 26.52 124 LEU B C 1
ATOM 1841 O O . LEU B 1 40 ? 20.901 49.574 -6.512 1.00 27.84 124 LEU B O 1
ATOM 1846 N N . THR B 1 41 ? 21.270 49.264 -8.718 1.00 25.07 125 THR B N 1
ATOM 1847 C CA . THR B 1 41 ? 20.568 50.459 -9.162 1.00 25.65 125 THR B CA 1
ATOM 1848 C C . THR B 1 41 ? 19.627 50.072 -10.292 1.00 26.95 125 THR B C 1
ATOM 1849 O O . THR B 1 41 ? 20.077 49.661 -11.367 1.00 27.58 125 THR B O 1
ATOM 1853 N N . THR B 1 42 ? 18.329 50.201 -10.058 1.00 29.02 126 THR B N 1
ATOM 1854 C CA . THR B 1 42 ? 17.394 50.040 -11.160 1.00 36.25 126 THR B CA 1
ATOM 1855 C C . THR B 1 42 ? 17.505 51.247 -12.083 1.00 42.51 126 THR B C 1
ATOM 1856 O O . THR B 1 42 ? 17.567 52.391 -11.618 1.00 43.56 126 THR B O 1
ATOM 1860 N N . GLU B 1 43 ? 17.572 50.989 -13.390 1.00 45.41 127 GLU B N 1
ATOM 1861 C CA . GLU B 1 43 ? 17.869 52.013 -14.385 1.00 47.29 127 GLU B CA 1
ATOM 1862 C C . GLU B 1 43 ? 16.862 51.933 -15.522 1.00 47.46 127 GLU B C 1
ATOM 1863 O O . GLU B 1 43 ? 16.657 50.863 -16.101 1.00 43.45 127 GLU B O 1
ATOM 1869 N N . SER B 1 44 ? 16.244 53.073 -15.842 1.00 57.20 128 SER B N 1
ATOM 1870 C CA . SER B 1 44 ? 15.260 53.133 -16.916 1.00 62.38 128 SER B CA 1
ATOM 1871 C C . SER B 1 44 ? 15.903 53.083 -18.295 1.00 66.85 128 SER B C 1
ATOM 1872 O O . SER B 1 44 ? 15.297 52.561 -19.239 1.00 69.46 128 SER B O 1
ATOM 1875 N N . ASN B 1 45 ? 17.114 53.608 -18.444 1.00 65.62 129 ASN B N 1
ATOM 1876 C CA . ASN B 1 45 ? 17.738 53.639 -19.760 1.00 63.90 129 ASN B CA 1
ATOM 1877 C C . ASN B 1 45 ? 19.242 53.463 -19.589 1.00 56.54 129 ASN B C 1
ATOM 1878 O O . ASN B 1 45 ? 19.935 54.376 -19.124 1.00 56.14 129 ASN B O 1
ATOM 1883 N N . ALA B 1 46 ? 19.741 52.279 -19.948 1.00 54.31 130 ALA B N 1
ATOM 1884 C CA . ALA B 1 46 ? 21.140 51.935 -19.726 1.00 49.69 130 ALA B CA 1
ATOM 1885 C C . ALA B 1 46 ? 22.087 52.560 -20.746 1.00 48.20 130 ALA B C 1
ATOM 1886 O O . ALA B 1 46 ? 23.302 52.569 -20.518 1.00 42.80 130 ALA B O 1
ATOM 1888 N N . ASP B 1 47 ? 21.566 53.064 -21.869 1.00 55.46 131 ASP B N 1
ATOM 1889 C CA . ASP B 1 47 ? 22.413 53.764 -22.831 1.00 60.72 131 ASP B CA 1
ATOM 1890 C C . ASP B 1 47 ? 23.149 54.938 -22.189 1.00 61.72 131 ASP B C 1
ATOM 1891 O O . ASP B 1 47 ? 24.248 55.287 -22.635 1.00 63.22 131 ASP B O 1
ATOM 1896 N N . GLN B 1 48 ? 22.575 55.551 -21.145 1.00 61.35 132 GLN B N 1
ATOM 1897 C CA . GLN B 1 48 ? 23.199 56.683 -20.463 1.00 62.44 132 GLN B CA 1
ATOM 1898 C C . GLN B 1 48 ? 24.177 56.269 -19.378 1.00 58.84 132 GLN B C 1
ATOM 1899 O O . GLN B 1 48 ? 24.588 57.120 -18.584 1.00 57.34 132 GLN B O 1
ATOM 1905 N N . LEU B 1 49 ? 24.542 54.997 -19.301 1.00 56.29 133 LEU B N 1
ATOM 1906 C CA . LEU B 1 49 ? 25.474 54.555 -18.277 1.00 53.91 133 LEU B CA 1
ATOM 1907 C C . LEU B 1 49 ? 26.895 54.605 -18.816 1.00 55.41 133 LEU B C 1
ATOM 1908 O O . LEU B 1 49 ? 27.133 54.428 -20.013 1.00 57.46 133 LEU B O 1
ATOM 1913 N N . ASP B 1 50 ? 27.845 54.853 -17.921 1.00 56.68 134 ASP B N 1
ATOM 1914 C CA . ASP B 1 50 ? 29.250 54.746 -18.277 1.00 60.87 134 ASP B CA 1
ATOM 1915 C C . ASP B 1 50 ? 29.711 53.334 -17.963 1.00 60.53 134 ASP B C 1
ATOM 1916 O O . ASP B 1 50 ? 29.872 53.000 -16.783 1.00 59.94 134 ASP B O 1
ATOM 1921 N N . PRO B 1 51 ? 29.964 52.492 -18.965 1.00 62.65 135 PRO B N 1
ATOM 1922 C CA . PRO B 1 51 ? 30.329 51.091 -18.691 1.00 61.67 135 PRO B CA 1
ATOM 1923 C C . PRO B 1 51 ? 31.447 50.921 -17.676 1.00 60.99 135 PRO B C 1
ATOM 1924 O O . PRO B 1 51 ? 31.417 49.961 -16.892 1.00 58.80 135 PRO B O 1
ATOM 1928 N N . THR B 1 52 ? 32.428 51.831 -17.655 1.00 59.42 136 THR B N 1
ATOM 1929 C CA . THR B 1 52 ? 33.511 51.758 -16.679 1.00 54.22 136 THR B CA 1
ATOM 1930 C C . THR B 1 52 ? 33.011 51.928 -15.247 1.00 49.78 136 THR B C 1
ATOM 1931 O O . THR B 1 52 ? 33.741 51.612 -14.303 1.00 50.61 136 THR B O 1
ATOM 1935 N N . GLU B 1 53 ? 31.787 52.416 -15.064 1.00 44.91 137 GLU B N 1
ATOM 1936 C CA . GLU B 1 53 ? 31.276 52.699 -13.730 1.00 44.23 137 GLU B CA 1
ATOM 1937 C C . GLU B 1 53 ? 30.697 51.472 -13.033 1.00 40.56 137 GLU B C 1
ATOM 1938 O O . GLU B 1 53 ? 30.552 51.483 -11.807 1.00 38.67 137 GLU B O 1
ATOM 1944 N N . TRP B 1 54 ? 30.363 50.419 -13.770 1.00 40.14 138 TRP B N 1
ATOM 1945 C CA . TRP B 1 54 ? 29.629 49.299 -13.197 1.00 39.25 138 TRP B CA 1
ATOM 1946 C C . TRP B 1 54 ? 30.428 48.011 -13.346 1.00 40.02 138 TRP B C 1
ATOM 1947 O O . TRP B 1 54 ? 31.367 47.919 -14.142 1.00 43.04 138 TRP B O 1
ATOM 1958 N N . ASP B 1 55 ? 30.062 47.013 -12.549 1.00 36.23 139 ASP B N 1
ATOM 1959 C CA . ASP B 1 55 ? 30.673 45.704 -12.716 1.00 34.20 139 ASP B CA 1
ATOM 1960 C C . ASP B 1 55 ? 29.910 44.847 -13.714 1.00 33.10 139 ASP B C 1
ATOM 1961 O O . ASP B 1 55 ? 30.521 44.117 -14.502 1.00 33.75 139 ASP B O 1
ATOM 1966 N N . VAL B 1 56 ? 28.584 44.901 -13.675 1.00 29.24 140 VAL B N 1
ATOM 1967 C CA . VAL B 1 56 ? 27.732 44.173 -14.607 1.00 30.19 140 VAL B CA 1
ATOM 1968 C C . VAL B 1 56 ? 26.517 45.036 -14.891 1.00 27.47 140 VAL B C 1
ATOM 1969 O O . VAL B 1 56 ? 25.969 45.679 -13.987 1.00 28.26 140 VAL B O 1
ATOM 1973 N N . ILE B 1 57 ? 26.085 45.043 -16.142 1.00 27.83 141 ILE B N 1
ATOM 1974 C CA . ILE B 1 57 ? 24.899 45.777 -16.538 1.00 29.79 141 ILE B CA 1
ATOM 1975 C C . ILE B 1 57 ? 23.913 44.799 -17.153 1.00 31.95 141 ILE B C 1
ATOM 1976 O O . ILE B 1 57 ? 24.272 44.012 -18.037 1.00 35.49 141 ILE B O 1
ATOM 1981 N N . PHE B 1 58 ? 22.688 44.828 -16.658 1.00 26.66 142 PHE B N 1
ATOM 1982 C CA . PHE B 1 58 ? 21.589 44.081 -17.240 1.00 31.97 142 PHE B CA 1
ATOM 1983 C C . PHE B 1 58 ? 20.678 45.082 -17.929 1.00 31.08 142 PHE B C 1
ATOM 1984 O O . PHE B 1 58 ? 20.208 46.034 -17.291 1.00 33.37 142 PHE B O 1
ATOM 1992 N N . ARG B 1 59 ? 20.434 44.870 -19.221 1.00 28.38 143 ARG B N 1
ATOM 1993 C CA . ARG B 1 59 ? 19.562 45.748 -19.980 1.00 30.89 143 ARG B CA 1
ATOM 1994 C C . ARG B 1 59 ? 18.709 44.928 -20.931 1.00 33.89 143 ARG B C 1
ATOM 1995 O O . ARG B 1 59 ? 18.976 43.755 -21.185 1.00 36.95 143 ARG B O 1
ATOM 2003 N N . VAL B 1 60 ? 17.647 45.548 -21.420 1.00 35.16 144 VAL B N 1
ATOM 2004 C CA . VAL B 1 60 ? 16.776 44.948 -22.415 1.00 35.59 144 VAL B CA 1
ATOM 2005 C C . VAL B 1 60 ? 17.059 45.638 -23.742 1.00 36.58 144 VAL B C 1
ATOM 2006 O O . VAL B 1 60 ? 17.078 46.871 -23.818 1.00 38.60 144 VAL B O 1
ATOM 2010 N N . GLY B 1 61 ? 17.318 44.848 -24.777 1.00 36.12 145 GLY B N 1
ATOM 2011 C CA . GLY B 1 61 ? 17.823 45.375 -26.023 1.00 41.65 145 GLY B CA 1
ATOM 2012 C C . GLY B 1 61 ? 19.337 45.291 -26.073 1.00 41.05 145 GLY B C 1
ATOM 2013 O O . GLY B 1 61 ? 20.022 45.367 -25.045 1.00 38.24 145 GLY B O 1
ATOM 2014 N N . PRO B 1 62 ? 19.897 45.127 -27.281 1.00 44.35 146 PRO B N 1
ATOM 2015 C CA . PRO B 1 62 ? 21.351 45.060 -27.461 1.00 43.78 146 PRO B CA 1
ATOM 2016 C C . PRO B 1 62 ? 22.078 46.284 -26.912 1.00 44.21 146 PRO B C 1
ATOM 2017 O O . PRO B 1 62 ? 21.855 47.371 -27.431 1.00 47.43 146 PRO B O 1
ATOM 2021 N N . SER B 1 66 ? 30.538 48.661 -27.391 1.00 57.86 150 SER B N 1
ATOM 2022 C CA . SER B 1 66 ? 31.040 47.574 -28.233 1.00 61.90 150 SER B CA 1
ATOM 2023 C C . SER B 1 66 ? 32.409 47.115 -27.749 1.00 65.23 150 SER B C 1
ATOM 2024 O O . SER B 1 66 ? 33.091 46.325 -28.415 1.00 67.36 150 SER B O 1
ATOM 2027 N N . SER B 1 67 ? 32.828 47.657 -26.608 1.00 67.53 151 SER B N 1
ATOM 2028 C CA . SER B 1 67 ? 33.961 47.126 -25.865 1.00 68.10 151 SER B CA 1
ATOM 2029 C C . SER B 1 67 ? 33.512 46.183 -24.756 1.00 65.27 151 SER B C 1
ATOM 2030 O O . SER B 1 67 ? 34.352 45.624 -24.040 1.00 65.28 151 SER B O 1
ATOM 2033 N N . LEU B 1 68 ? 32.206 45.989 -24.613 1.00 60.23 152 LEU B N 1
ATOM 2034 C CA . LEU B 1 68 ? 31.627 45.189 -23.548 1.00 52.73 152 LEU B CA 1
ATOM 2035 C C . LEU B 1 68 ? 31.307 43.788 -24.047 1.00 48.47 152 LEU B C 1
ATOM 2036 O O . LEU B 1 68 ? 30.919 43.599 -25.205 1.00 49.45 152 LEU B O 1
ATOM 2041 N N . ILE B 1 69 ? 31.491 42.807 -23.172 1.00 37.50 153 ILE B N 1
ATOM 2042 C CA . ILE B 1 69 ? 31.017 41.456 -23.430 1.00 37.37 153 ILE B CA 1
ATOM 2043 C C . ILE B 1 69 ? 29.511 41.434 -23.208 1.00 40.56 153 ILE B C 1
ATOM 2044 O O . ILE B 1 69 ? 29.035 41.780 -22.121 1.00 40.74 153 ILE B O 1
ATOM 2049 N N . ALA B 1 70 ? 28.758 41.023 -24.226 1.00 40.76 154 ALA B N 1
ATOM 2050 C CA . ALA B 1 70 ? 27.305 40.911 -24.128 1.00 36.32 154 ALA B CA 1
ATOM 2051 C C . ALA B 1 70 ? 26.912 39.447 -24.225 1.00 34.53 154 ALA B C 1
ATOM 2052 O O . ALA B 1 70 ? 27.429 38.718 -25.087 1.00 35.84 154 ALA B O 1
ATOM 2054 N N . ARG B 1 71 ? 26.003 39.026 -23.348 1.00 30.92 155 ARG B N 1
ATOM 2055 C CA . ARG B 1 71 ? 25.484 37.664 -23.352 1.00 34.26 155 ARG B CA 1
ATOM 2056 C C . ARG B 1 71 ? 23.991 37.714 -23.062 1.00 36.88 155 ARG B C 1
ATOM 2057 O O . ARG B 1 71 ? 23.576 38.228 -22.016 1.00 39.18 155 ARG B O 1
ATOM 2065 N N . LYS B 1 72 ? 23.195 37.200 -24.000 1.00 37.16 156 LYS B N 1
ATOM 2066 C CA . LYS B 1 72 ? 21.749 37.144 -23.836 1.00 38.12 156 LYS B CA 1
ATOM 2067 C C . LYS B 1 72 ? 21.377 36.194 -22.696 1.00 32.09 156 LYS B C 1
ATOM 2068 O O . LYS B 1 72 ? 21.890 35.075 -22.620 1.00 29.98 156 LYS B O 1
ATOM 2074 N N . ILE B 1 73 ? 20.490 36.634 -21.805 1.00 28.60 157 ILE B N 1
ATOM 2075 C CA . ILE B 1 73 ? 20.048 35.793 -20.697 1.00 30.13 157 ILE B CA 1
ATOM 2076 C C . ILE B 1 73 ? 18.544 35.562 -20.681 1.00 32.69 157 ILE B C 1
ATOM 2077 O O . ILE B 1 73 ? 18.058 34.777 -19.860 1.00 32.96 157 ILE B O 1
ATOM 2082 N N . GLY B 1 74 ? 17.792 36.208 -21.556 1.00 34.73 158 GLY B N 1
ATOM 2083 C CA . GLY B 1 74 ? 16.351 36.058 -21.518 1.00 35.06 158 GLY B CA 1
ATOM 2084 C C . GLY B 1 74 ? 15.719 36.892 -22.601 1.00 36.28 158 GLY B C 1
ATOM 2085 O O . GLY B 1 74 ? 16.400 37.550 -23.398 1.00 36.93 158 GLY B O 1
ATOM 2086 N N . SER B 1 75 ? 14.394 36.843 -22.635 1.00 38.25 159 SER B N 1
ATOM 2087 C CA . SER B 1 75 ? 13.659 37.689 -23.555 1.00 40.70 159 SER B CA 1
ATOM 2088 C C . SER B 1 75 ? 12.323 38.058 -22.930 1.00 39.49 159 SER B C 1
ATOM 2089 O O . SER B 1 75 ? 11.850 37.426 -21.977 1.00 36.47 159 SER B O 1
ATOM 2092 N N . VAL B 1 76 ? 11.726 39.107 -23.477 1.00 41.60 160 VAL B N 1
ATOM 2093 C CA . VAL B 1 76 ? 10.450 39.605 -22.987 1.00 44.68 160 VAL B CA 1
ATOM 2094 C C . VAL B 1 76 ? 9.676 40.171 -24.172 1.00 46.80 160 VAL B C 1
ATOM 2095 O O . VAL B 1 76 ? 10.242 40.827 -25.054 1.00 47.65 160 VAL B O 1
ATOM 2099 N N . LYS B 1 77 ? 8.382 39.865 -24.208 1.00 45.30 161 LYS B N 1
ATOM 2100 C CA . LYS B 1 77 ? 7.477 40.290 -25.264 1.00 44.83 161 LYS B CA 1
ATOM 2101 C C . LYS B 1 77 ? 6.360 41.094 -24.619 1.00 43.83 161 LYS B C 1
ATOM 2102 O O . LYS B 1 77 ? 5.611 40.567 -23.791 1.00 44.76 161 LYS B O 1
ATOM 2108 N N . ASP B 1 78 ? 6.265 42.367 -24.972 1.00 43.19 162 ASP B N 1
ATOM 2109 C CA . ASP B 1 78 ? 5.164 43.183 -24.487 1.00 43.28 162 ASP B CA 1
ATOM 2110 C C . ASP B 1 78 ? 3.859 42.794 -25.180 1.00 42.83 162 ASP B C 1
ATOM 2111 O O . ASP B 1 78 ? 3.832 42.536 -26.385 1.00 46.91 162 ASP B O 1
ATOM 2116 N N . ILE B 1 79 ? 2.764 42.761 -24.415 1.00 37.81 163 ILE B N 1
ATOM 2117 C CA . ILE B 1 79 ? 1.463 42.367 -24.942 1.00 35.35 163 ILE B CA 1
ATOM 2118 C C . ILE B 1 79 ? 0.390 43.321 -24.430 1.00 29.48 163 ILE B C 1
ATOM 2119 O O . ILE B 1 79 ? 0.564 44.011 -23.424 1.00 27.03 163 ILE B O 1
ATOM 2124 N N . LEU B 1 80 ? -0.726 43.363 -25.158 1.00 28.65 164 LEU B N 1
ATOM 2125 C CA . LEU B 1 80 ? -1.889 44.173 -24.799 1.00 25.31 164 LEU B CA 1
ATOM 2126 C C . LEU B 1 80 ? -2.849 43.339 -23.958 1.00 25.54 164 LEU B C 1
ATOM 2127 O O . LEU B 1 80 ? -3.135 42.194 -24.313 1.00 29.78 164 LEU B O 1
ATOM 2132 N N . VAL B 1 81 ? -3.363 43.917 -22.854 1.00 23.80 165 VAL B N 1
ATOM 2133 C CA . VAL B 1 81 ? -4.240 43.207 -21.922 1.00 19.18 165 VAL B CA 1
ATOM 2134 C C . VAL B 1 81 ? -5.256 44.163 -21.303 1.00 21.46 165 VAL B C 1
ATOM 2135 O O . VAL B 1 81 ? -5.093 45.394 -21.315 1.00 22.08 165 VAL B O 1
ATOM 2139 N N . ALA B 1 82 ? -6.300 43.567 -20.727 1.00 19.17 166 ALA B N 1
ATOM 2140 C CA . ALA B 1 82 ? -7.390 44.265 -20.068 1.00 21.15 166 ALA B CA 1
ATOM 2141 C C . ALA B 1 82 ? -8.046 43.303 -19.092 1.00 21.10 166 ALA B C 1
ATOM 2142 O O . ALA B 1 82 ? -7.987 42.081 -19.268 1.00 19.91 166 ALA B O 1
ATOM 2144 N N . SER B 1 83 ? -8.718 43.864 -18.085 1.00 18.03 167 SER B N 1
ATOM 2145 C CA . SER B 1 83 ? -9.413 43.011 -17.138 1.00 20.45 167 SER B CA 1
ATOM 2146 C C . SER B 1 83 ? -10.736 42.524 -17.723 1.00 23.02 167 SER B C 1
ATOM 2147 O O . SER B 1 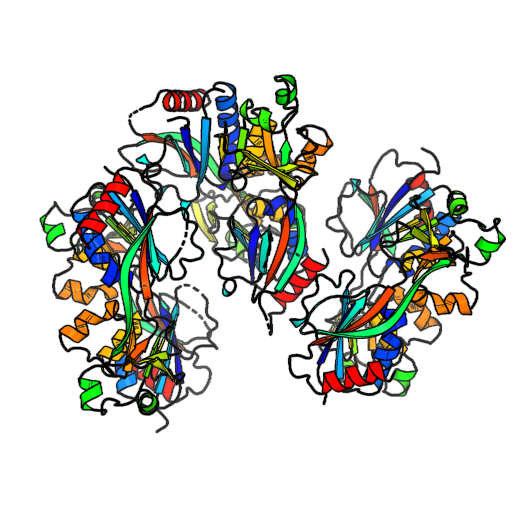83 ? -11.277 43.122 -18.661 1.00 22.12 167 SER B O 1
ATOM 2150 N N . PRO B 1 84 ? -11.275 41.422 -17.186 1.00 23.51 168 PRO B N 1
ATOM 2151 C CA . PRO B 1 84 ? -12.571 40.927 -17.674 1.00 22.25 168 PRO B CA 1
ATOM 2152 C C . PRO B 1 84 ? -13.696 41.922 -17.542 1.00 21.75 168 PRO B C 1
ATOM 2153 O O . PRO B 1 84 ? -14.612 41.905 -18.374 1.00 24.88 168 PRO B O 1
ATOM 2157 N N . GLU B 1 85 ? -13.696 42.788 -16.527 1.00 21.34 169 GLU B N 1
ATOM 2158 C CA . GLU B 1 85 ? -14.824 43.713 -16.479 1.00 23.53 169 GLU B CA 1
ATOM 2159 C C . GLU B 1 85 ? -14.694 44.823 -17.522 1.00 24.18 169 GLU B C 1
ATOM 2160 O O . GLU B 1 85 ? -15.712 45.371 -17.962 1.00 23.11 169 GLU B O 1
ATOM 2166 N N . TYR B 1 86 ? -13.473 45.169 -17.952 1.00 25.63 170 TYR B N 1
ATOM 2167 C CA . TYR B 1 86 ? -13.363 46.080 -19.089 1.00 24.69 170 TYR B CA 1
ATOM 2168 C C . TYR B 1 86 ? -13.867 45.418 -20.365 1.00 27.41 170 TYR B C 1
ATOM 2169 O O . TYR B 1 86 ? -14.623 46.024 -21.143 1.00 29.93 170 TYR B O 1
ATOM 2178 N N . VAL B 1 87 ? -13.443 44.173 -20.598 1.00 26.82 171 VAL B N 1
ATOM 2179 C CA . VAL B 1 87 ? -13.884 43.420 -21.766 1.00 27.13 171 VAL B CA 1
ATOM 2180 C C . VAL B 1 87 ? -15.404 43.321 -21.813 1.00 29.42 171 VAL B C 1
ATOM 2181 O O . VAL B 1 87 ? -16.015 43.445 -22.879 1.00 36.23 171 VAL B O 1
ATOM 2185 N N . ASN B 1 88 ? -16.034 43.088 -20.674 1.00 27.94 172 ASN B N 1
ATOM 2186 C CA . ASN B 1 88 ? -17.474 42.914 -20.649 1.00 30.09 172 ASN B CA 1
ATOM 2187 C C . ASN B 1 88 ? -18.237 44.214 -20.790 1.00 33.41 172 ASN B C 1
ATOM 2188 O O . ASN B 1 88 ? -19.450 44.170 -21.015 1.00 38.15 172 ASN B O 1
ATOM 2193 N N . ALA B 1 89 ? -17.584 45.362 -20.641 1.00 30.21 173 ALA B N 1
ATOM 2194 C CA . ALA B 1 89 ? -18.291 46.629 -20.725 1.00 29.34 173 ALA B CA 1
ATOM 2195 C C . ALA B 1 89 ? -18.190 47.287 -22.095 1.00 33.08 173 ALA B C 1
ATOM 2196 O O . ALA B 1 89 ? -18.887 48.275 -22.343 1.00 37.66 173 ALA B O 1
ATOM 2198 N N . HIS B 1 90 ? -17.360 46.769 -22.989 1.00 36.33 174 HIS B N 1
ATOM 2199 C CA . HIS B 1 90 ? -17.151 47.377 -24.291 1.00 39.19 174 HIS B CA 1
ATOM 2200 C C . HIS B 1 90 ? -16.908 46.306 -25.339 1.00 42.41 174 HIS B C 1
ATOM 2201 O O . HIS B 1 90 ? -16.371 45.238 -25.024 1.00 43.45 174 HIS B O 1
ATOM 2208 N N . PRO B 1 91 ? -17.263 46.571 -26.595 1.00 44.41 175 PRO B N 1
ATOM 2209 C CA . PRO B 1 91 ? -16.746 45.730 -27.686 1.00 44.92 175 PRO B CA 1
ATOM 2210 C C . PRO B 1 91 ? -15.228 45.837 -27.739 1.00 44.98 175 PRO B C 1
ATOM 2211 O O . PRO B 1 91 ? -14.674 46.933 -27.827 1.00 44.14 175 PRO B O 1
ATOM 2215 N N . MET B 1 92 ? -14.546 44.691 -27.645 1.00 44.36 176 MET B N 1
ATOM 2216 C CA . MET B 1 92 ? -13.094 44.753 -27.689 1.00 44.69 176 MET B CA 1
ATOM 2217 C C . MET B 1 92 ? -12.607 44.964 -29.120 1.00 46.25 176 MET B C 1
ATOM 2218 O O . MET B 1 92 ? -13.255 44.526 -30.076 1.00 48.88 176 MET B O 1
ATOM 2223 N N . PRO B 1 93 ? -11.483 45.658 -29.287 1.00 44.71 177 PRO B N 1
ATOM 2224 C CA . PRO B 1 93 ? -10.970 45.933 -30.632 1.00 46.15 177 PRO B CA 1
ATOM 2225 C C . PRO B 1 93 ? -10.700 44.648 -31.407 1.00 46.59 177 PRO B C 1
ATOM 2226 O O . PRO B 1 93 ? -10.106 43.703 -30.891 1.00 44.20 177 PRO B O 1
ATOM 2230 N N . THR B 1 94 ? -11.136 44.630 -32.666 1.00 48.76 178 THR B N 1
ATOM 2231 C CA . THR B 1 94 ? -10.926 43.502 -33.569 1.00 50.22 178 THR B CA 1
ATOM 2232 C C . THR B 1 94 ? -9.707 43.671 -34.463 1.00 51.66 178 THR B C 1
ATOM 2233 O O . THR B 1 94 ? -9.150 42.674 -34.942 1.00 51.66 178 THR B O 1
ATOM 2237 N N . HIS B 1 95 ? -9.315 44.911 -34.731 1.00 54.49 179 HIS B N 1
ATOM 2238 C CA . HIS B 1 95 ? -8.092 45.237 -35.442 1.00 57.10 179 HIS B CA 1
ATOM 2239 C C . HIS B 1 95 ? -7.364 46.305 -34.638 1.00 52.80 179 HIS B C 1
ATOM 2240 O O . HIS B 1 95 ? -7.957 46.974 -33.788 1.00 50.49 179 HIS B O 1
ATOM 2247 N N . ALA B 1 96 ? -6.063 46.459 -34.900 1.00 49.37 180 ALA B N 1
ATOM 2248 C CA . ALA B 1 96 ? -5.241 47.314 -34.046 1.00 45.47 180 ALA B CA 1
ATOM 2249 C C . ALA B 1 96 ? -5.634 48.784 -34.111 1.00 46.51 180 ALA B C 1
ATOM 2250 O O . ALA B 1 96 ? -5.252 49.552 -33.221 1.00 46.28 180 ALA B O 1
ATOM 2252 N N . GLU B 1 97 ? -6.376 49.198 -35.143 1.00 48.79 181 GLU B N 1
ATOM 2253 C CA . GLU B 1 97 ? -6.780 50.595 -35.253 1.00 49.53 181 GLU B CA 1
ATOM 2254 C C . GLU B 1 97 ? -7.836 50.968 -34.225 1.00 47.20 181 GLU B C 1
ATOM 2255 O O . GLU B 1 97 ? -7.918 52.133 -33.821 1.00 49.69 181 GLU B O 1
ATOM 2261 N N . ASP B 1 98 ? -8.661 50.009 -33.803 1.00 42.60 182 ASP B N 1
ATOM 2262 C CA . ASP B 1 98 ? -9.750 50.309 -32.887 1.00 39.87 182 ASP B CA 1
ATOM 2263 C C . ASP B 1 98 ? -9.262 50.714 -31.501 1.00 39.43 182 ASP B C 1
ATOM 2264 O O . ASP B 1 98 ? -10.082 51.136 -30.676 1.00 31.23 182 ASP B O 1
ATOM 2269 N N . LEU B 1 99 ? -7.957 50.593 -31.224 1.00 39.41 183 LEU B N 1
ATOM 2270 C CA . LEU B 1 99 ? -7.417 51.071 -29.952 1.00 39.54 183 LEU B CA 1
ATOM 2271 C C . LEU B 1 99 ? -7.721 52.551 -29.737 1.00 36.87 183 LEU B C 1
ATOM 2272 O O . LEU B 1 99 ? -7.817 53.010 -28.589 1.00 29.49 183 LEU B O 1
ATOM 2277 N N . HIS B 1 100 ? -7.888 53.301 -30.822 1.00 34.44 184 HIS B N 1
ATOM 2278 C CA . HIS B 1 100 ? -8.177 54.720 -30.712 1.00 34.22 184 HIS B CA 1
ATOM 2279 C C . HIS B 1 100 ? -9.509 54.979 -30.037 1.00 31.67 184 HIS B C 1
ATOM 2280 O O . HIS B 1 100 ? -9.717 56.073 -29.500 1.00 31.54 184 HIS B O 1
ATOM 2287 N N . ASP B 1 101 ? -10.404 53.995 -30.027 1.00 30.99 185 ASP B N 1
ATOM 2288 C CA . ASP B 1 101 ? -11.717 54.159 -29.427 1.00 36.63 185 ASP B CA 1
ATOM 2289 C C . ASP B 1 101 ? -11.773 53.632 -27.993 1.00 33.54 185 ASP B C 1
ATOM 2290 O O . ASP B 1 101 ? -12.848 53.616 -27.380 1.00 30.70 185 ASP B O 1
ATOM 2295 N N . HIS B 1 102 ? -10.643 53.222 -27.436 1.00 32.48 186 HIS B N 1
ATOM 2296 C CA . HIS B 1 102 ? -10.627 52.615 -26.117 1.00 27.87 186 HIS B CA 1
ATOM 2297 C C . HIS B 1 102 ? -9.816 53.469 -25.153 1.00 25.16 186 HIS B C 1
ATOM 2298 O O . HIS B 1 102 ? -8.979 54.271 -25.565 1.00 25.99 186 HIS B O 1
ATOM 2305 N N . PHE B 1 103 ? -10.104 53.309 -23.857 1.00 25.94 187 PHE B N 1
ATOM 2306 C CA . PHE B 1 103 ? -9.254 53.876 -22.818 1.00 24.85 187 PHE B CA 1
ATOM 2307 C C . PHE B 1 103 ? -7.912 53.154 -22.819 1.00 22.99 187 PHE B C 1
ATOM 2308 O O . PHE B 1 103 ? -7.877 51.926 -22.743 1.00 22.67 187 PHE B O 1
ATOM 2316 N N . LEU B 1 104 ? -6.818 53.910 -22.895 1.00 23.53 188 LEU B N 1
ATOM 2317 C CA . LEU B 1 104 ? -5.467 53.372 -22.875 1.00 30.88 188 LEU B CA 1
ATOM 2318 C C . LEU B 1 104 ? -4.793 53.696 -21.545 1.00 31.57 188 LEU B C 1
ATOM 2319 O O . LEU B 1 104 ? -5.037 54.743 -20.935 1.00 30.55 188 LEU B O 1
ATOM 2324 N N . LEU B 1 105 ? -3.940 52.787 -21.099 1.00 22.40 189 LEU B N 1
ATOM 2325 C CA . LEU B 1 105 ? -3.162 52.950 -19.883 1.00 21.56 189 LEU B CA 1
ATOM 2326 C C . LEU B 1 105 ? -1.713 52.675 -20.243 1.00 28.67 189 LEU B C 1
ATOM 2327 O O . LEU B 1 105 ? -1.398 51.587 -20.736 1.00 22.85 189 LEU B O 1
ATOM 2332 N N . LYS B 1 106 ? -0.838 53.649 -20.010 1.00 27.95 190 LYS B N 1
ATOM 2333 C CA . LYS B 1 106 ? 0.491 53.611 -20.609 1.00 23.96 190 LYS B CA 1
ATOM 2334 C C . LYS B 1 106 ? 1.556 53.952 -19.584 1.00 24.79 190 LYS B C 1
ATOM 2335 O O . LYS B 1 106 ? 1.461 54.970 -18.891 1.00 23.81 190 LYS B O 1
ATOM 2341 N N . GLY B 1 107 ? 2.589 53.125 -19.522 1.00 25.47 191 GLY B N 1
ATOM 2342 C CA . GLY B 1 107 ? 3.678 53.326 -18.585 1.00 28.33 191 GLY B CA 1
ATOM 2343 C C . GLY B 1 107 ? 5.028 53.395 -19.266 1.00 32.05 191 GLY B C 1
ATOM 2344 O O . GLY B 1 107 ? 5.334 52.580 -20.130 1.00 35.78 191 GLY B O 1
ATOM 2345 N N . HIS B 1 108 ? 5.825 54.370 -18.855 1.00 34.78 192 HIS B N 1
ATOM 2346 C CA . HIS B 1 108 ? 7.220 54.453 -19.255 1.00 40.79 192 HIS B CA 1
ATOM 2347 C C . HIS B 1 108 ? 7.911 53.099 -19.053 1.00 41.16 192 HIS B C 1
ATOM 2348 O O . HIS B 1 108 ? 7.782 52.498 -17.971 1.00 38.82 192 HIS B O 1
ATOM 2355 N N . PRO B 1 109 ? 8.666 52.590 -20.051 1.00 44.32 193 PRO B N 1
ATOM 2356 C CA . PRO B 1 109 ? 9.063 53.222 -21.313 1.00 46.90 193 PRO B CA 1
ATOM 2357 C C . PRO B 1 109 ? 8.114 52.951 -22.481 1.00 48.29 193 PRO B C 1
ATOM 2358 O O . PRO B 1 109 ? 8.313 53.476 -23.582 1.00 48.74 193 PRO B O 1
ATOM 2362 N N . LEU B 1 110 ? 7.082 52.145 -22.227 1.00 48.45 194 LEU B N 1
ATOM 2363 C CA . LEU B 1 110 ? 6.109 51.787 -23.250 1.00 48.80 194 LEU B CA 1
ATOM 2364 C C . LEU B 1 110 ? 5.026 52.851 -23.390 1.00 47.95 194 LEU B C 1
ATOM 2365 O O . LEU B 1 110 ? 3.834 52.526 -23.325 1.00 45.16 194 LEU B O 1
ATOM 2370 N N . LEU B 1 111 ? 5.416 54.118 -23.570 1.00 48.69 195 LEU B N 1
ATOM 2371 C CA . LEU B 1 111 ? 4.423 55.184 -23.688 1.00 47.49 195 LEU B CA 1
ATOM 2372 C C . LEU B 1 111 ? 3.978 55.351 -25.133 1.00 47.48 195 LEU B C 1
ATOM 2373 O O . LEU B 1 111 ? 2.780 55.397 -25.429 1.00 45.47 195 LEU B O 1
ATOM 2378 N N . LYS B 1 112 ? 4.942 55.448 -26.038 1.00 50.72 196 LYS B N 1
ATOM 2379 C CA . LYS B 1 112 ? 4.642 55.382 -27.462 1.00 53.27 196 LYS B CA 1
ATOM 2380 C C . LYS B 1 112 ? 4.579 53.911 -27.866 1.00 52.66 196 LYS B C 1
ATOM 2381 O O . LYS B 1 112 ? 5.599 53.249 -28.029 1.00 53.18 196 LYS B O 1
ATOM 2387 N N . TRP B 1 113 ? 3.358 53.417 -28.064 1.00 51.75 197 TRP B N 1
ATOM 2388 C CA . TRP B 1 113 ? 3.180 52.027 -28.470 1.00 48.87 197 TRP B CA 1
ATOM 2389 C C . TRP B 1 113 ? 3.570 51.864 -29.929 1.00 52.71 197 TRP B C 1
ATOM 2390 O O . TRP B 1 113 ? 3.056 52.575 -30.800 1.00 54.83 197 TRP B O 1
ATOM 2401 N N . THR B 1 114 ? 4.457 50.916 -30.198 1.00 54.06 198 THR B N 1
ATOM 2402 C CA . THR B 1 114 ? 4.823 50.549 -31.569 1.00 55.45 198 THR B CA 1
ATOM 2403 C C . THR B 1 114 ? 4.497 49.064 -31.722 1.00 53.23 198 THR B C 1
ATOM 2404 O O . THR B 1 114 ? 5.332 48.183 -31.505 1.00 51.11 198 THR B O 1
ATOM 2408 N N . LEU B 1 115 ? 3.242 48.794 -32.059 1.00 52.08 199 LEU B N 1
ATOM 2409 C CA . LEU B 1 115 ? 2.732 47.439 -32.115 1.00 52.82 199 LEU B CA 1
ATOM 2410 C C . LEU B 1 115 ? 3.072 46.793 -33.449 1.00 55.85 199 LEU B C 1
ATOM 2411 O O . LEU B 1 115 ? 3.314 47.464 -34.456 1.00 57.27 199 LEU B O 1
ATOM 2416 N N . ILE B 1 116 ? 3.059 45.464 -33.456 1.00 56.78 200 ILE B N 1
ATOM 2417 C CA . ILE B 1 116 ? 3.523 44.698 -34.603 1.00 57.77 200 ILE B CA 1
ATOM 2418 C C . ILE B 1 116 ? 2.763 43.385 -34.651 1.00 57.22 200 ILE B C 1
ATOM 2419 O O . ILE B 1 116 ? 2.441 42.795 -33.619 1.00 57.58 200 ILE B O 1
ATOM 2424 N N . ASN B 1 117 ? 2.463 42.936 -35.854 1.00 57.74 201 ASN B N 1
ATOM 2425 C CA . ASN B 1 117 ? 1.674 41.738 -36.071 1.00 59.66 201 ASN B CA 1
ATOM 2426 C C . ASN B 1 117 ? 2.560 40.705 -36.758 1.00 59.50 201 ASN B C 1
ATOM 2427 O O . ASN B 1 117 ? 3.724 40.969 -37.070 1.00 58.91 201 ASN B O 1
ATOM 2432 N N . SER B 1 118 ? 1.991 39.520 -36.989 1.00 59.66 202 SER B N 1
ATOM 2433 C CA . SER B 1 118 ? 2.718 38.365 -37.498 1.00 61.79 202 SER B CA 1
ATOM 2434 C C . SER B 1 118 ? 3.290 38.573 -38.899 1.00 63.01 202 SER B C 1
ATOM 2435 O O . SER B 1 118 ? 4.009 37.698 -39.391 1.00 63.02 202 SER B O 1
ATOM 2438 N N . LYS B 1 119 ? 3.001 39.701 -39.551 1.00 62.59 203 LYS B N 1
ATOM 2439 C CA . LYS B 1 119 ? 3.493 39.960 -40.899 1.00 63.28 203 LYS B CA 1
ATOM 2440 C C . LYS B 1 119 ? 4.373 41.208 -40.974 1.00 63.85 203 LYS B C 1
ATOM 2441 O O . LYS B 1 119 ? 4.633 41.716 -42.070 1.00 66.15 203 LYS B O 1
ATOM 2447 N N . GLY B 1 120 ? 4.849 41.709 -39.833 1.00 63.06 204 GLY B N 1
ATOM 2448 C CA . GLY B 1 120 ? 5.871 42.726 -39.798 1.00 64.54 204 GLY B CA 1
ATOM 2449 C C . GLY B 1 120 ? 5.380 44.157 -39.860 1.00 68.53 204 GLY B C 1
ATOM 2450 O O . GLY B 1 120 ? 6.143 45.069 -39.522 1.00 70.80 204 GLY B O 1
ATOM 2451 N N . GLU B 1 121 ? 4.147 44.393 -40.294 1.00 70.59 205 GLU B N 1
ATOM 2452 C CA . GLU B 1 121 ? 3.634 45.755 -40.320 1.00 70.91 205 GLU B CA 1
ATOM 2453 C C . GLU B 1 121 ? 3.463 46.278 -38.901 1.00 66.50 205 GLU B C 1
ATOM 2454 O O . GLU B 1 121 ? 3.210 45.524 -37.957 1.00 65.88 205 GLU B O 1
ATOM 2460 N N . THR B 1 122 ? 3.627 47.583 -38.752 1.00 66.24 206 THR B N 1
ATOM 2461 C CA . THR B 1 122 ? 3.545 48.229 -37.455 1.00 64.55 206 THR B CA 1
ATOM 2462 C C . THR B 1 122 ? 2.399 49.229 -37.445 1.00 62.70 206 THR B C 1
ATOM 2463 O O . THR B 1 122 ? 2.187 49.959 -38.420 1.00 65.91 206 THR B O 1
ATOM 2467 N N . VAL B 1 123 ? 1.648 49.240 -36.350 1.00 55.04 207 VAL B N 1
ATOM 2468 C CA . VAL B 1 123 ? 0.692 50.297 -36.056 1.00 52.23 207 VAL B CA 1
ATOM 2469 C C . VAL B 1 123 ? 1.241 51.083 -34.877 1.00 47.85 207 VAL B C 1
ATOM 2470 O O . VAL B 1 123 ? 1.518 50.508 -33.824 1.00 47.38 207 VAL B O 1
ATOM 2474 N N . VAL B 1 124 ? 1.420 52.383 -35.051 1.00 45.93 208 VAL B N 1
ATOM 2475 C CA . VAL B 1 124 ? 1.936 53.238 -33.993 1.00 44.23 208 VAL B CA 1
ATOM 2476 C C . VAL B 1 124 ? 0.754 53.919 -33.324 1.00 44.80 208 VAL B C 1
ATOM 2477 O O . VAL B 1 124 ? -0.132 54.458 -34.004 1.00 44.65 208 VAL B O 1
ATOM 2481 N N . ASN B 1 125 ? 0.713 53.850 -31.991 1.00 43.51 209 ASN B N 1
ATOM 2482 C CA . ASN B 1 125 ? -0.335 54.478 -31.197 1.00 41.73 209 ASN B CA 1
ATOM 2483 C C . ASN B 1 125 ? 0.314 55.447 -30.223 1.00 42.23 209 ASN B C 1
ATOM 2484 O O . ASN B 1 125 ? 1.111 55.042 -29.372 1.00 44.83 209 ASN B O 1
ATOM 2489 N N . VAL B 1 126 ? -0.026 56.721 -30.351 1.00 43.71 210 VAL B N 1
ATOM 2490 C CA . VAL B 1 126 ? 0.481 57.765 -29.478 1.00 45.93 210 VAL B CA 1
ATOM 2491 C C . VAL B 1 126 ? -0.674 58.520 -28.828 1.00 49.48 210 VAL B C 1
ATOM 2492 O O . VAL B 1 126 ? -0.521 59.666 -28.406 1.00 52.43 210 VAL B O 1
ATOM 2496 N N . ASP B 1 127 ? -1.837 57.879 -28.761 1.00 47.78 211 ASP B N 1
ATOM 2497 C CA . ASP B 1 127 ? -2.977 58.470 -28.085 1.00 43.65 211 ASP B CA 1
ATOM 2498 C C . ASP B 1 127 ? -2.622 58.742 -26.632 1.00 36.74 211 ASP B C 1
ATOM 2499 O O . ASP B 1 127 ? -1.868 57.994 -26.002 1.00 34.43 211 ASP B O 1
ATOM 2504 N N . ARG B 1 128 ? -3.164 59.824 -26.098 1.00 33.48 212 ARG B N 1
ATOM 2505 C CA . ARG B 1 128 ? -2.936 60.131 -24.695 1.00 34.27 212 ARG B CA 1
ATOM 2506 C C . ARG B 1 128 ? -3.730 59.157 -23.833 1.00 31.59 212 ARG B C 1
ATOM 2507 O O . ARG B 1 128 ? -4.954 59.044 -23.971 1.00 28.86 212 ARG B O 1
ATOM 2515 N N . GLY B 1 129 ? -3.031 58.437 -22.960 1.00 29.10 213 GLY B N 1
ATOM 2516 C CA . GLY B 1 129 ? -3.699 57.462 -22.125 1.00 26.81 213 GLY B CA 1
ATOM 2517 C C . GLY B 1 129 ? -4.664 58.112 -21.153 1.00 27.82 213 GLY B C 1
ATOM 2518 O O . GLY B 1 129 ? -4.498 59.257 -20.728 1.00 31.42 213 GLY B O 1
ATOM 2519 N N . ARG B 1 130 ? -5.707 57.364 -20.807 1.00 26.96 214 ARG B N 1
ATOM 2520 C CA . ARG B 1 130 ? -6.478 57.704 -19.622 1.00 26.97 214 ARG B CA 1
ATOM 2521 C C . ARG B 1 130 ? -5.557 57.879 -18.423 1.00 24.91 214 ARG B C 1
ATOM 2522 O O . ARG B 1 130 ? -5.768 58.745 -17.571 1.00 21.19 214 ARG B O 1
ATOM 2530 N N . PHE B 1 131 ? -4.510 57.070 -18.357 1.00 22.46 215 PHE B N 1
ATOM 2531 C CA . PHE B 1 131 ? -3.593 57.068 -17.236 1.00 21.63 215 PHE B CA 1
ATOM 2532 C C . PHE B 1 131 ? -2.205 56.882 -17.821 1.00 23.03 215 PHE B C 1
ATOM 2533 O O . PHE B 1 131 ? -1.979 55.934 -18.582 1.00 25.40 215 PHE B O 1
ATOM 2541 N N . GLN B 1 132 ? -1.298 57.803 -17.510 1.00 18.36 216 GLN B N 1
ATOM 2542 C CA . GLN B 1 132 ? 0.099 57.659 -17.866 1.00 22.32 216 GLN B CA 1
ATOM 2543 C C . GLN B 1 132 ? 0.930 57.752 -16.602 1.00 24.23 216 GLN B C 1
ATOM 2544 O O . GLN B 1 132 ? 0.629 58.551 -15.708 1.00 25.80 216 GLN B O 1
ATOM 2550 N N . ALA B 1 133 ? 1.947 56.900 -16.516 1.00 22.61 217 ALA B N 1
ATOM 2551 C CA . ALA B 1 133 ? 2.835 56.882 -15.368 1.00 24.17 217 ALA B CA 1
ATOM 2552 C C . ALA B 1 133 ? 4.255 56.581 -15.828 1.00 27.77 217 ALA B C 1
ATOM 2553 O O . ALA B 1 133 ? 4.478 56.027 -16.906 1.00 28.19 217 ALA B O 1
ATOM 2555 N N . ASN B 1 134 ? 5.216 56.956 -14.992 1.00 30.27 218 ASN B N 1
ATOM 2556 C CA . ASN B 1 134 ? 6.612 56.656 -15.252 1.00 34.25 218 ASN B CA 1
ATOM 2557 C C . ASN B 1 134 ? 7.023 55.294 -14.715 1.00 38.05 218 ASN B C 1
ATOM 2558 O O . ASN B 1 134 ? 8.206 54.962 -14.763 1.00 39.89 218 ASN B O 1
ATOM 2563 N N . ALA B 1 135 ? 6.073 54.496 -14.228 1.00 39.94 219 ALA B N 1
ATOM 2564 C CA . ALA B 1 135 ? 6.343 53.148 -13.740 1.00 42.37 219 ALA B CA 1
ATOM 2565 C C . ALA B 1 135 ? 5.229 52.221 -14.188 1.00 41.25 219 ALA B C 1
ATOM 2566 O O . ALA B 1 135 ? 4.054 52.591 -14.137 1.00 44.21 219 ALA B O 1
ATOM 2568 N N . LEU B 1 136 ? 5.585 51.005 -14.598 1.00 33.07 220 LEU B N 1
ATOM 2569 C CA . LEU B 1 136 ? 4.566 50.105 -15.119 1.00 27.91 220 LEU B CA 1
ATOM 2570 C C . LEU B 1 136 ? 3.759 49.421 -14.027 1.00 26.66 220 LEU B C 1
ATOM 2571 O O . LEU B 1 136 ? 2.615 49.029 -14.287 1.00 24.26 220 LEU B O 1
ATOM 2576 N N . ASN B 1 137 ? 4.309 49.274 -12.814 1.00 22.72 221 ASN B N 1
ATOM 2577 C CA . ASN B 1 137 ? 3.567 48.556 -11.788 1.00 26.48 221 ASN B CA 1
ATOM 2578 C C . ASN B 1 137 ? 2.253 49.257 -11.461 1.00 22.94 221 ASN B C 1
ATOM 2579 O O . ASN B 1 137 ? 1.221 48.593 -11.335 1.00 21.33 221 ASN B O 1
ATOM 2584 N N . VAL B 1 138 ? 2.244 50.592 -11.372 1.00 18.22 222 VAL B N 1
ATOM 2585 C CA . VAL B 1 138 ? 0.979 51.256 -11.078 1.00 16.98 222 VAL B CA 1
ATOM 2586 C C . VAL B 1 138 ? 0.045 51.214 -12.277 1.00 17.09 222 VAL B C 1
ATOM 2587 O O . VAL B 1 138 ? -1.174 51.347 -12.111 1.00 15.99 222 VAL B O 1
ATOM 2591 N N . VAL B 1 139 ? 0.581 51.045 -13.490 1.00 17.60 223 VAL B N 1
ATOM 2592 C CA . VAL B 1 139 ? -0.279 50.956 -14.665 1.00 19.45 223 VAL B CA 1
ATOM 2593 C C . VAL B 1 139 ? -0.977 49.613 -14.683 1.00 20.35 223 VAL B C 1
ATOM 2594 O O . VAL B 1 139 ? -2.176 49.521 -15.002 1.00 16.57 223 VAL B O 1
ATOM 2598 N N . ARG B 1 140 ? -0.251 48.552 -14.292 1.00 18.16 224 ARG B N 1
ATOM 2599 C CA . ARG B 1 140 ? -0.876 47.249 -14.137 1.00 18.11 224 ARG B CA 1
ATOM 2600 C C . ARG B 1 140 ? -2.008 47.301 -13.127 1.00 16.82 224 ARG B C 1
ATOM 2601 O O . ARG B 1 140 ? -3.068 46.719 -13.353 1.00 19.94 224 ARG B O 1
ATOM 2609 N N . SER B 1 141 ? -1.805 47.993 -12.007 1.00 18.84 225 SER B N 1
ATOM 2610 C CA . SER B 1 141 ? -2.863 48.098 -11.016 1.00 20.65 225 SER B CA 1
ATOM 2611 C C . SER B 1 141 ? -4.120 48.733 -11.609 1.00 18.57 225 SER B C 1
ATOM 2612 O O . SER B 1 141 ? -5.233 48.237 -11.392 1.00 16.22 225 SER B O 1
ATOM 2615 N N . ALA B 1 142 ? -3.957 49.818 -12.387 1.00 16.49 226 ALA B N 1
ATOM 2616 C CA . ALA B 1 142 ? -5.109 50.459 -13.027 1.00 16.04 226 ALA B CA 1
ATOM 2617 C C . ALA B 1 142 ? -5.752 49.540 -14.058 1.00 14.33 226 ALA B C 1
ATOM 2618 O O . ALA B 1 142 ? -6.978 49.509 -14.196 1.00 14.94 226 ALA B O 1
ATOM 2620 N N . CYS B 1 143 ? -4.946 48.753 -14.759 1.00 16.89 227 CYS B N 1
ATOM 2621 C CA . CYS B 1 143 ? -5.492 47.812 -15.727 1.00 16.32 227 CYS B CA 1
ATOM 2622 C C . CYS B 1 143 ? -6.322 46.734 -15.044 1.00 19.24 227 CYS B C 1
ATOM 2623 O O . CYS B 1 143 ? -7.393 46.342 -15.537 1.00 14.58 227 CYS B O 1
ATOM 2626 N N . SER B 1 144 ? -5.799 46.185 -13.945 1.00 17.67 228 SER B N 1
ATOM 2627 C CA . SER B 1 144 ? -6.521 45.161 -13.205 1.00 15.11 228 SER B CA 1
ATOM 2628 C C . SER B 1 144 ? -7.846 45.692 -12.673 1.00 17.90 228 SER B C 1
ATOM 2629 O O . SER B 1 144 ? -8.820 44.933 -12.519 1.00 18.59 228 SER B O 1
ATOM 2632 N N . GLU B 1 145 ? -7.892 46.972 -12.342 1.00 14.92 229 GLU B N 1
ATOM 2633 C CA . GLU B 1 145 ? -9.145 47.566 -11.892 1.00 14.94 229 GLU B CA 1
ATOM 2634 C C . GLU B 1 145 ? -10.166 47.761 -13.010 1.00 18.16 229 GLU B C 1
ATOM 2635 O O . GLU B 1 145 ? -11.298 48.163 -12.711 1.00 21.76 229 GLU B O 1
ATOM 2641 N N . GLY B 1 146 ? -9.815 47.504 -14.274 1.00 16.00 230 GLY B N 1
ATOM 2642 C CA . GLY B 1 146 ? -10.776 47.625 -15.356 1.00 15.81 230 GLY B CA 1
ATOM 2643 C C . GLY B 1 146 ? -10.890 48.989 -15.995 1.00 18.82 230 GLY B C 1
ATOM 2644 O O . GLY B 1 146 ? -11.949 49.323 -16.550 1.00 19.21 230 GLY B O 1
ATOM 2645 N N . LEU B 1 147 ? -9.825 49.785 -15.969 1.00 20.45 231 LEU B N 1
ATOM 2646 C CA . LEU B 1 147 ? -9.860 51.130 -16.511 1.00 18.25 231 LEU B CA 1
ATOM 2647 C C . LEU B 1 147 ? -9.348 51.201 -17.943 1.00 20.80 231 LEU B C 1
ATOM 2648 O O . LEU B 1 147 ? -9.265 52.293 -18.494 1.00 23.60 231 LEU B O 1
ATOM 2653 N N . GLY B 1 148 ? -8.997 50.088 -18.559 1.00 17.92 232 GLY B N 1
ATOM 2654 C CA . GLY B 1 148 ? -8.706 50.113 -19.976 1.00 21.69 232 GLY B CA 1
ATOM 2655 C C . GLY B 1 148 ? -7.645 49.096 -20.349 1.00 24.15 232 GLY B C 1
ATOM 2656 O O . GLY B 1 148 ? -7.302 48.208 -19.565 1.00 24.97 232 GLY B O 1
ATOM 2657 N N . ILE B 1 149 ? -7.125 49.257 -21.574 1.00 16.14 233 ILE B N 1
ATOM 2658 C CA . ILE B 1 149 ? -6.178 48.339 -22.195 1.00 17.60 233 ILE B CA 1
ATOM 2659 C C . ILE B 1 149 ? -4.770 48.882 -21.997 1.00 21.62 233 ILE B C 1
ATOM 2660 O O . ILE B 1 149 ? -4.551 50.097 -22.054 1.00 20.38 233 ILE B O 1
ATOM 2665 N N . THR B 1 150 ? -3.809 47.999 -21.740 1.00 22.69 234 THR B N 1
ATOM 2666 C CA . THR B 1 150 ? -2.441 48.459 -21.542 1.00 23.30 234 THR B CA 1
ATOM 2667 C C . THR B 1 150 ? -1.485 47.572 -22.315 1.00 23.18 234 THR B C 1
ATOM 2668 O O . THR B 1 150 ? -1.845 46.489 -22.771 1.00 24.82 234 THR B O 1
ATOM 2672 N N . LEU B 1 151 ? -0.261 48.060 -22.493 1.00 27.77 235 LEU B N 1
ATOM 2673 C CA . LEU B 1 151 ? 0.809 47.288 -23.123 1.00 29.72 235 LEU B CA 1
ATOM 2674 C C . LEU B 1 151 ? 1.826 46.936 -22.049 1.00 29.39 235 LEU B C 1
ATOM 2675 O O . LEU B 1 151 ? 2.440 47.830 -21.451 1.00 28.82 235 LEU B O 1
ATOM 2680 N N . MET B 1 152 ? 1.994 45.636 -21.790 1.00 27.68 236 MET B N 1
ATOM 2681 C CA . MET B 1 152 ? 2.706 45.220 -20.611 1.00 27.39 236 MET B CA 1
ATOM 2682 C C . MET B 1 152 ? 3.598 44.019 -20.902 1.00 30.70 236 MET B C 1
ATOM 2683 O O . MET B 1 152 ? 3.187 43.103 -21.630 1.00 30.40 236 MET B O 1
ATOM 2688 N N . PRO B 1 153 ? 4.797 43.984 -20.324 1.00 34.90 237 PRO B N 1
ATOM 2689 C CA . PRO B 1 153 ? 5.657 42.795 -20.455 1.00 39.92 237 PRO B CA 1
ATOM 2690 C C . PRO B 1 153 ? 4.924 41.550 -19.982 1.00 39.15 237 PRO B C 1
ATOM 2691 O O . PRO B 1 153 ? 4.314 41.537 -18.907 1.00 37.14 237 PRO B O 1
ATOM 2695 N N . ASP B 1 154 ? 4.969 40.500 -20.806 1.00 38.07 238 ASP B N 1
ATOM 2696 C CA . ASP B 1 154 ? 4.204 39.297 -20.496 1.00 40.74 238 ASP B CA 1
ATOM 2697 C C . ASP B 1 154 ? 4.696 38.624 -19.217 1.00 43.52 238 ASP B C 1
ATOM 2698 O O . ASP B 1 154 ? 3.901 37.997 -18.500 1.00 43.59 238 ASP B O 1
ATOM 2703 N N . VAL B 1 155 ? 5.983 38.772 -18.892 1.00 43.75 239 VAL B N 1
ATOM 2704 C CA . VAL B 1 155 ? 6.524 38.125 -17.698 1.00 42.51 239 VAL B CA 1
ATOM 2705 C C . VAL B 1 155 ? 6.041 38.804 -16.418 1.00 40.33 239 VAL B C 1
ATOM 2706 O O . VAL B 1 155 ? 5.879 38.148 -15.383 1.00 41.65 239 VAL B O 1
ATOM 2710 N N . MET B 1 156 ? 5.796 40.113 -16.448 1.00 37.74 240 MET B N 1
ATOM 2711 C CA . MET B 1 156 ? 5.318 40.759 -15.235 1.00 40.35 240 MET B CA 1
ATOM 2712 C C . MET B 1 156 ? 3.896 40.339 -14.871 1.00 38.13 240 MET B C 1
ATOM 2713 O O . MET B 1 156 ? 3.480 40.513 -13.721 1.00 37.75 240 MET B O 1
ATOM 2718 N N . ILE B 1 157 ? 3.142 39.762 -15.801 1.00 35.84 241 ILE B N 1
ATOM 2719 C CA . ILE B 1 157 ? 1.725 39.555 -15.521 1.00 33.48 241 ILE B CA 1
ATOM 2720 C C . ILE B 1 157 ? 1.309 38.103 -15.714 1.00 32.07 241 ILE B C 1
ATOM 2721 O O . ILE B 1 157 ? 0.116 37.805 -15.832 1.00 29.22 241 ILE B O 1
ATOM 2726 N N . LYS B 1 158 ? 2.271 37.177 -15.710 1.00 34.50 242 LYS B N 1
ATOM 2727 C CA . LYS B 1 158 ? 1.915 35.787 -15.970 1.00 36.37 242 LYS B CA 1
ATOM 2728 C C . LYS B 1 158 ? 0.926 35.260 -14.931 1.00 34.68 242 LYS B C 1
ATOM 2729 O O . LYS B 1 158 ? -0.001 34.520 -15.278 1.00 36.61 242 LYS B O 1
ATOM 2735 N N . GLU B 1 159 ? 1.083 35.655 -13.656 1.00 31.69 243 GLU B N 1
ATOM 2736 C CA . GLU B 1 159 ? 0.164 35.209 -12.609 1.00 31.09 243 GLU B CA 1
ATOM 2737 C C . GLU B 1 159 ? -1.288 35.584 -12.929 1.00 30.54 243 GLU B C 1
ATOM 2738 O O . GLU B 1 159 ? -2.216 34.833 -12.609 1.00 32.94 243 GLU B O 1
ATOM 2744 N N . TYR B 1 160 ? -1.515 36.732 -13.572 1.00 26.52 244 TYR B N 1
ATOM 2745 C CA . TYR B 1 160 ? -2.886 37.132 -13.892 1.00 23.72 244 TYR B CA 1
ATOM 2746 C C . TYR B 1 160 ? -3.388 36.514 -15.192 1.00 27.21 244 TYR B C 1
ATOM 2747 O O . TYR B 1 160 ? -4.575 36.169 -15.304 1.00 26.05 244 TYR B O 1
ATOM 2756 N N . ILE B 1 161 ? -2.507 36.409 -16.186 1.00 28.99 245 ILE B N 1
ATOM 2757 C CA . ILE B 1 161 ? -2.853 35.732 -17.430 1.00 32.81 245 ILE B CA 1
ATOM 2758 C C . ILE B 1 161 ? -3.347 34.321 -17.143 1.00 31.81 245 ILE B C 1
ATOM 2759 O O . ILE B 1 161 ? -4.301 33.847 -17.766 1.00 30.60 245 ILE B O 1
ATOM 2764 N N . ALA B 1 162 ? -2.764 33.671 -16.126 1.00 32.50 246 ALA B N 1
ATOM 2765 C CA . ALA B 1 162 ? -2.976 32.244 -15.900 1.00 36.28 246 ALA B CA 1
ATOM 2766 C C . ALA B 1 162 ? -4.419 31.922 -15.544 1.00 36.96 246 ALA B C 1
ATOM 2767 O O . ALA B 1 162 ? -4.921 30.853 -15.905 1.00 41.18 246 ALA B O 1
ATOM 2769 N N . ASP B 1 163 ? -5.094 32.807 -14.811 1.00 31.01 247 ASP B N 1
ATOM 2770 C CA . ASP B 1 163 ? -6.473 32.572 -14.398 1.00 30.06 247 ASP B CA 1
ATOM 2771 C C . ASP B 1 163 ? -7.440 33.559 -15.031 1.00 26.66 247 ASP B C 1
ATOM 2772 O O . ASP B 1 163 ? -8.628 33.566 -14.686 1.00 24.48 247 ASP B O 1
ATOM 2777 N N . GLY B 1 164 ? -6.961 34.373 -15.967 1.00 30.14 248 GLY B N 1
ATOM 2778 C CA . GLY B 1 164 ? -7.812 35.300 -16.676 1.00 28.47 248 GLY B CA 1
ATOM 2779 C C . GLY B 1 164 ? -8.205 36.530 -15.900 1.00 26.33 248 GLY B C 1
ATOM 2780 O O . GLY B 1 164 ? -9.251 37.102 -16.199 1.00 28.81 248 GLY B O 1
ATOM 2781 N N . SER B 1 165 ? -7.429 36.923 -14.872 1.00 25.76 249 SER B N 1
ATOM 2782 C CA . SER B 1 165 ? -7.620 38.222 -14.204 1.00 24.23 249 SER B CA 1
ATOM 2783 C C . SER B 1 165 ? -7.295 39.375 -15.135 1.00 23.40 249 SER B C 1
ATOM 2784 O O . SER B 1 165 ? -7.835 40.482 -14.985 1.00 23.48 249 SER B O 1
ATOM 2787 N N . LEU B 1 166 ? -6.317 39.155 -16.003 1.00 22.65 250 LEU B N 1
ATOM 2788 C CA . LEU B 1 166 ? -6.050 39.951 -17.182 1.00 24.63 250 LEU B CA 1
ATOM 2789 C C . LEU B 1 166 ? -6.184 39.013 -18.366 1.00 25.36 250 LEU B C 1
ATOM 2790 O O . LEU B 1 166 ? -5.816 37.842 -18.266 1.00 23.58 250 LEU B O 1
ATOM 2795 N N . VAL B 1 167 ? -6.752 39.510 -19.459 1.00 28.47 251 VAL B N 1
ATOM 2796 C CA . VAL B 1 167 ? -6.922 38.712 -20.670 1.00 29.48 251 VAL B CA 1
ATOM 2797 C C . VAL B 1 167 ? -6.236 39.434 -21.818 1.00 29.84 251 VAL B C 1
ATOM 2798 O O . VAL B 1 167 ? -6.196 40.668 -21.871 1.00 29.62 251 VAL B O 1
ATOM 2802 N N . ARG B 1 168 ? -5.680 38.652 -22.734 1.00 29.65 252 ARG B N 1
ATOM 2803 C CA . ARG B 1 168 ? -4.989 39.209 -23.887 1.00 30.10 252 ARG B CA 1
ATOM 2804 C C . ARG B 1 168 ? -6.008 39.685 -24.908 1.00 29.16 252 ARG B C 1
ATOM 2805 O O . ARG B 1 168 ? -6.925 38.950 -25.273 1.00 32.15 252 ARG B O 1
ATOM 2813 N N . ILE B 1 169 ? -5.870 40.913 -25.348 1.00 30.80 253 ILE B N 1
ATOM 2814 C CA . ILE B 1 169 ? -6.705 41.413 -26.425 1.00 32.75 253 ILE B CA 1
ATOM 2815 C C . ILE B 1 169 ? -5.802 41.579 -27.639 1.00 36.91 253 ILE B C 1
ATOM 2816 O O . ILE B 1 169 ? -4.578 41.737 -27.504 1.00 38.74 253 ILE B O 1
ATOM 2821 N N . LEU B 1 170 ? -6.409 41.512 -28.846 1.00 37.27 254 LEU B N 1
ATOM 2822 C CA . LEU B 1 170 ? -5.683 41.479 -30.119 1.00 34.19 254 LEU B CA 1
ATOM 2823 C C . LEU B 1 170 ? -4.557 40.448 -30.130 1.00 33.93 254 LEU B C 1
ATOM 2824 O O . LEU B 1 170 ? -3.382 40.827 -30.228 1.00 33.07 254 LEU B O 1
ATOM 2829 N N . PRO B 1 171 ? -4.862 39.148 -30.063 1.00 35.53 255 PRO B N 1
ATOM 2830 C CA . PRO B 1 171 ? -3.791 38.159 -29.851 1.00 41.09 255 PRO B CA 1
ATOM 2831 C C . PRO B 1 171 ? -2.775 38.079 -30.982 1.00 47.68 255 PRO B C 1
ATOM 2832 O O . PRO B 1 171 ? -1.637 37.646 -30.746 1.00 49.57 255 PRO B O 1
ATOM 2836 N N . ASP B 1 172 ? -3.138 38.484 -32.200 1.00 51.97 256 ASP B N 1
ATOM 2837 C CA . ASP B 1 172 ? -2.186 38.460 -33.307 1.00 58.33 256 ASP B CA 1
ATOM 2838 C C . ASP B 1 172 ? -1.190 39.612 -33.249 1.00 59.32 256 ASP B C 1
ATOM 2839 O O . ASP B 1 172 ? -0.294 39.679 -34.096 1.00 61.67 256 ASP B O 1
ATOM 2844 N N . TRP B 1 173 ? -1.300 40.500 -32.267 1.00 55.55 257 TRP B N 1
ATOM 2845 C CA . TRP B 1 173 ? -0.444 41.671 -32.172 1.00 51.73 257 TRP B CA 1
ATOM 2846 C C . TRP B 1 173 ? 0.459 41.590 -30.948 1.00 49.86 257 TRP B C 1
ATOM 2847 O O . TRP B 1 173 ? 0.117 40.961 -29.943 1.00 49.40 257 TRP B O 1
ATOM 2858 N N A SER B 1 174 ? 1.621 42.233 -31.046 0.78 48.62 258 SER B N 1
ATOM 2859 N N B SER B 1 174 ? 1.621 42.233 -31.047 0.22 48.73 258 SER B N 1
ATOM 2860 C CA A SER B 1 174 ? 2.560 42.310 -29.937 0.78 47.58 258 SER B CA 1
ATOM 2861 C CA B SER B 1 174 ? 2.581 42.292 -29.953 0.22 47.65 258 SER B CA 1
ATOM 2862 C C A SER B 1 174 ? 3.524 43.455 -30.205 0.78 47.91 258 SER B C 1
ATOM 2863 C C B SER B 1 174 ? 3.527 43.455 -30.210 0.22 47.89 258 SER B C 1
ATOM 2864 O O A SER B 1 174 ? 3.558 44.020 -31.298 0.78 48.45 258 SER B O 1
ATOM 2865 O O B SER B 1 174 ? 3.571 44.015 -31.307 0.22 48.35 258 SER B O 1
ATOM 2870 N N . ALA B 1 175 ? 4.276 43.823 -29.176 1.00 46.99 259 ALA B N 1
ATOM 2871 C CA . ALA B 1 175 ? 5.456 44.626 -29.414 1.00 48.85 259 ALA B CA 1
ATOM 2872 C C . ALA B 1 175 ? 6.548 43.670 -29.874 1.00 53.11 259 ALA B C 1
ATOM 2873 O O . ALA B 1 175 ? 6.461 42.459 -29.651 1.00 55.13 259 ALA B O 1
ATOM 2875 N N . ASN B 1 176 ? 7.555 44.191 -30.557 1.00 54.59 260 ASN B N 1
ATOM 2876 C CA . ASN B 1 176 ? 8.599 43.277 -31.029 1.00 56.34 260 ASN B CA 1
ATOM 2877 C C . ASN B 1 176 ? 9.360 42.748 -29.824 1.00 54.33 260 ASN B C 1
ATOM 2878 O O . ASN B 1 176 ? 9.887 43.549 -29.042 1.00 53.22 260 ASN B O 1
ATOM 2883 N N . PRO B 1 177 ? 9.409 41.430 -29.610 1.00 54.08 261 PRO B N 1
ATOM 2884 C CA . PRO B 1 177 ? 10.106 40.906 -28.434 1.00 53.14 261 PRO B CA 1
ATOM 2885 C C . PRO B 1 177 ? 11.545 41.376 -28.424 1.00 54.19 261 PRO B C 1
ATOM 2886 O O . PRO B 1 177 ? 12.212 41.421 -29.459 1.00 56.09 261 PRO B O 1
ATOM 2890 N N . ARG B 1 178 ? 12.004 41.766 -27.243 1.00 43.12 262 ARG B N 1
ATOM 2891 C CA . ARG B 1 178 ? 13.361 42.243 -27.049 1.00 41.60 262 ARG B CA 1
ATOM 2892 C C . ARG B 1 178 ? 14.104 41.280 -26.135 1.00 39.58 262 ARG B C 1
ATOM 2893 O O . ARG B 1 178 ? 13.525 40.697 -25.211 1.00 32.55 262 ARG B O 1
ATOM 2901 N N . ASP B 1 179 ? 15.374 41.075 -26.433 1.00 45.86 263 ASP B N 1
ATOM 2902 C CA . ASP B 1 179 ? 16.179 40.178 -25.630 1.00 47.15 263 ASP B CA 1
ATOM 2903 C C . ASP B 1 179 ? 16.799 40.940 -24.472 1.00 40.57 263 ASP B C 1
ATOM 2904 O O . ASP B 1 179 ? 16.964 42.160 -24.511 1.00 39.37 263 ASP B O 1
ATOM 2909 N N . ILE B 1 180 ? 17.125 40.198 -23.425 1.00 35.69 264 ILE B N 1
ATOM 2910 C CA . ILE B 1 180 ? 17.720 40.749 -22.221 1.00 32.36 264 ILE B CA 1
ATOM 2911 C C . ILE B 1 180 ? 19.160 40.284 -22.120 1.00 33.06 264 ILE B C 1
ATOM 2912 O O . ILE B 1 180 ? 19.448 39.090 -22.291 1.00 32.58 264 ILE B O 1
ATOM 2917 N N . TYR B 1 181 ? 20.055 41.225 -21.817 1.00 32.77 265 TYR B N 1
ATOM 2918 C CA . TYR B 1 181 ? 21.488 40.996 -21.885 1.00 36.01 265 TYR B CA 1
ATOM 2919 C C . TYR B 1 181 ? 22.160 41.323 -20.557 1.00 34.36 265 TYR B C 1
ATOM 2920 O O . TYR B 1 181 ? 21.773 42.257 -19.848 1.00 32.41 265 TYR B O 1
ATOM 2929 N N . MET B 1 182 ? 23.194 40.549 -20.251 1.00 33.89 266 MET B N 1
ATOM 2930 C CA . MET B 1 182 ? 24.178 40.886 -19.235 1.00 31.65 266 MET B CA 1
ATOM 2931 C C . MET B 1 182 ? 25.434 41.409 -19.927 1.00 32.16 266 MET B C 1
ATOM 2932 O O . MET B 1 182 ? 25.960 40.751 -20.835 1.00 35.14 266 MET B O 1
ATOM 2937 N N . LEU B 1 183 ? 25.908 42.583 -19.505 1.00 30.66 267 LEU B N 1
ATOM 2938 C CA . LEU B 1 183 ? 27.110 43.212 -20.055 1.00 32.83 267 LEU B CA 1
ATOM 2939 C C . LEU B 1 183 ? 28.157 43.422 -18.969 1.00 34.19 267 LEU B C 1
ATOM 2940 O O . LEU B 1 183 ? 27.822 43.709 -17.812 1.00 33.56 267 LEU B O 1
ATOM 2945 N N . TYR B 1 184 ? 29.430 43.317 -19.365 1.00 35.62 268 TYR B N 1
ATOM 2946 C CA . TYR B 1 184 ? 30.555 43.566 -18.469 1.00 36.52 268 TYR B CA 1
ATOM 2947 C C . TYR B 1 184 ? 31.804 43.841 -19.304 1.00 40.36 268 TYR B C 1
ATOM 2948 O O . TYR B 1 184 ? 31.839 43.575 -20.509 1.00 38.73 268 TYR B O 1
ATOM 2957 N N . ASN B 1 185 ? 32.842 44.355 -18.638 1.00 44.73 269 ASN B N 1
ATOM 2958 C CA . ASN B 1 185 ? 34.058 44.839 -19.286 1.00 48.73 269 ASN B CA 1
ATOM 2959 C C . ASN B 1 185 ? 35.137 43.761 -19.391 1.00 52.18 269 ASN B C 1
ATOM 2960 O O . ASN B 1 185 ? 35.047 42.684 -18.804 1.00 51.00 269 ASN B O 1
ATOM 2965 N N . HIS B 1 186 ? 36.191 44.092 -20.139 1.00 59.98 270 HIS B N 1
ATOM 2966 C CA . HIS B 1 186 ? 37.342 43.208 -20.330 1.00 66.32 270 HIS B CA 1
ATOM 2967 C C . HIS B 1 186 ? 38.340 43.362 -19.183 1.00 67.18 270 HIS B C 1
ATOM 2968 O O . HIS B 1 186 ? 39.545 43.191 -19.359 1.00 69.07 270 HIS B O 1
ATOM 2975 N N . HIS B 1 189 ? 42.649 41.041 -16.474 1.00 75.42 273 HIS B N 1
ATOM 2976 C CA . HIS B 1 189 ? 42.047 40.479 -15.273 1.00 72.81 273 HIS B CA 1
ATOM 2977 C C . HIS B 1 189 ? 40.634 41.019 -15.057 1.00 66.35 273 HIS B C 1
ATOM 2978 O O . HIS B 1 189 ? 40.193 41.967 -15.720 1.00 66.12 273 HIS B O 1
ATOM 2985 N N . LEU B 1 190 ? 39.940 40.397 -14.114 1.00 57.71 274 LEU B N 1
ATOM 2986 C CA . LEU B 1 190 ? 38.574 40.709 -13.721 1.00 50.61 274 LEU B CA 1
ATOM 2987 C C . LEU B 1 190 ? 38.360 40.077 -12.354 1.00 45.87 274 LEU B C 1
ATOM 2988 O O . LEU B 1 190 ? 38.553 38.865 -12.216 1.00 44.16 274 LEU B O 1
ATOM 2993 N N . PRO B 1 191 ? 37.984 40.846 -11.329 1.00 47.60 275 PRO B N 1
ATOM 2994 C CA . PRO B 1 191 ? 37.983 40.311 -9.955 1.00 49.34 275 PRO B CA 1
ATOM 2995 C C . PRO B 1 191 ? 37.169 39.028 -9.833 1.00 50.73 275 PRO B C 1
ATOM 2996 O O . PRO B 1 191 ? 36.183 38.824 -10.548 1.00 50.96 275 PRO B O 1
ATOM 3000 N N . GLU B 1 192 ? 37.604 38.148 -8.922 1.00 53.47 276 GLU B N 1
ATOM 3001 C CA . GLU B 1 192 ? 36.942 36.852 -8.787 1.00 56.35 276 GLU B CA 1
ATOM 3002 C C . GLU B 1 192 ? 35.482 37.003 -8.371 1.00 54.31 276 GLU B C 1
ATOM 3003 O O . GLU B 1 192 ? 34.638 36.184 -8.759 1.00 55.19 276 GLU B O 1
ATOM 3009 N N . LYS B 1 193 ? 35.156 38.048 -7.608 1.00 49.15 277 LYS B N 1
ATOM 3010 C CA . LYS B 1 193 ? 33.762 38.274 -7.242 1.00 43.58 277 LYS B CA 1
ATOM 3011 C C . LYS B 1 193 ? 32.899 38.485 -8.481 1.00 38.83 277 LYS B C 1
ATOM 3012 O O . LYS B 1 193 ? 31.774 37.977 -8.558 1.00 36.76 277 LYS B O 1
ATOM 3018 N N . VAL B 1 194 ? 33.420 39.202 -9.479 1.00 36.60 278 VAL B N 1
ATOM 3019 C CA . VAL B 1 194 ? 32.617 39.492 -10.661 1.00 35.56 278 VAL B CA 1
ATOM 3020 C C . VAL B 1 194 ? 32.418 38.235 -11.510 1.00 37.83 278 VAL B C 1
ATOM 3021 O O . VAL B 1 194 ? 31.338 38.024 -12.078 1.00 38.45 278 VAL B O 1
ATOM 3025 N N . ARG B 1 195 ? 33.449 37.381 -11.621 1.00 39.81 279 ARG B N 1
ATOM 3026 C CA . ARG B 1 195 ? 33.345 36.236 -12.525 1.00 41.39 279 ARG B CA 1
ATOM 3027 C C . ARG B 1 195 ? 32.486 35.128 -11.920 1.00 42.97 279 ARG B C 1
ATOM 3028 O O . ARG B 1 195 ? 31.711 34.483 -12.641 1.00 44.73 279 ARG B O 1
ATOM 3036 N N . LEU B 1 196 ? 32.600 34.899 -10.603 1.00 39.62 280 LEU B N 1
ATOM 3037 C CA . LEU B 1 196 ? 31.645 34.037 -9.910 1.00 37.35 280 LEU B CA 1
ATOM 3038 C C . LEU B 1 196 ? 30.209 34.457 -10.196 1.00 35.98 280 LEU B C 1
ATOM 3039 O O . LEU B 1 196 ? 29.327 33.612 -10.390 1.00 33.47 280 LEU B O 1
ATOM 3044 N N . PHE B 1 197 ? 29.956 35.770 -10.205 1.00 35.80 281 PHE B N 1
ATOM 3045 C CA . PHE B 1 197 ? 28.601 36.274 -10.409 1.00 30.57 281 PHE B CA 1
ATOM 3046 C C . PHE B 1 197 ? 28.161 36.058 -11.846 1.00 29.41 281 PHE B C 1
ATOM 3047 O O . PHE B 1 197 ? 27.060 35.549 -12.102 1.00 29.37 281 PHE B O 1
ATOM 3055 N N . ILE B 1 198 ? 29.011 36.456 -12.799 1.00 29.35 282 ILE B N 1
ATOM 3056 C CA . ILE B 1 198 ? 28.740 36.220 -14.214 1.00 29.76 282 ILE B CA 1
ATOM 3057 C C . ILE B 1 198 ? 28.461 34.742 -14.461 1.00 33.33 282 ILE B C 1
ATOM 3058 O O . ILE B 1 198 ? 27.474 34.378 -15.114 1.00 34.18 282 ILE B O 1
ATOM 3063 N N . ASP B 1 199 ? 29.345 33.869 -13.961 1.00 31.15 283 ASP B N 1
ATOM 3064 C CA . ASP B 1 199 ? 29.167 32.430 -14.157 1.00 36.31 283 ASP B CA 1
ATOM 3065 C C . ASP B 1 199 ? 27.848 31.954 -13.560 1.00 36.24 283 ASP B C 1
ATOM 3066 O O . ASP B 1 199 ? 27.135 31.146 -14.170 1.00 39.92 283 ASP B O 1
ATOM 3071 N N . TYR B 1 200 ? 27.516 32.437 -12.361 1.00 33.84 284 TYR B N 1
ATOM 3072 C CA . TYR B 1 200 ? 26.252 32.066 -11.736 1.00 32.78 284 TYR B CA 1
ATOM 3073 C C . TYR B 1 200 ? 25.076 32.480 -12.600 1.00 31.58 284 TYR B C 1
ATOM 3074 O O . TYR B 1 200 ? 24.112 31.724 -12.755 1.00 29.94 284 TYR B O 1
ATOM 3083 N N . VAL B 1 201 ? 25.131 33.694 -13.151 1.00 30.62 285 VAL B N 1
ATOM 3084 C CA . VAL B 1 201 ? 24.053 34.163 -14.013 1.00 31.68 285 VAL B CA 1
ATOM 3085 C C . VAL B 1 201 ? 23.917 33.249 -15.222 1.00 32.31 285 VAL B C 1
ATOM 3086 O O . VAL B 1 201 ? 22.808 32.837 -15.591 1.00 32.31 285 VAL B O 1
ATOM 3090 N N . ILE B 1 202 ? 25.045 32.896 -15.846 1.00 33.62 286 ILE B N 1
ATOM 3091 C CA . ILE B 1 202 ? 24.994 32.058 -17.037 1.00 36.74 286 ILE B CA 1
ATOM 3092 C C . ILE B 1 202 ? 24.401 30.685 -16.723 1.00 41.12 286 ILE B C 1
ATOM 3093 O O . ILE B 1 202 ? 23.731 30.084 -17.571 1.00 46.20 286 ILE B O 1
ATOM 3098 N N . ALA B 1 203 ? 24.584 30.184 -15.503 1.00 40.15 287 ALA B N 1
ATOM 3099 C CA . ALA B 1 203 ? 24.074 28.853 -15.176 1.00 38.79 287 ALA B CA 1
ATOM 3100 C C . ALA B 1 203 ? 22.634 28.853 -14.662 1.00 40.44 287 ALA B C 1
ATOM 3101 O O . ALA B 1 203 ? 22.002 27.790 -14.636 1.00 40.30 287 ALA B O 1
ATOM 3103 N N . TYR B 1 204 ? 22.097 30.000 -14.257 1.00 39.44 288 TYR B N 1
ATOM 3104 C CA . TYR B 1 204 ? 20.756 30.044 -13.682 1.00 40.53 288 TYR B CA 1
ATOM 3105 C C . TYR B 1 204 ? 19.666 29.534 -14.632 1.00 44.68 288 TYR B C 1
ATOM 3106 O O . TYR B 1 204 ? 19.348 30.187 -15.634 1.00 45.80 288 TYR B O 1
ATOM 3115 N N . MET C 1 3 ? 71.788 63.728 -4.081 1.00 65.28 87 MET C N 1
ATOM 3116 C CA . MET C 1 3 ? 70.390 64.148 -4.087 1.00 62.32 87 MET C CA 1
ATOM 3117 C C . MET C 1 3 ? 69.434 62.980 -4.316 1.00 56.18 87 MET C C 1
ATOM 3118 O O . MET C 1 3 ? 69.345 62.449 -5.424 1.00 55.62 87 MET C O 1
ATOM 3123 N N . GLY C 1 4 ? 68.727 62.574 -3.268 1.00 49.72 88 GLY C N 1
ATOM 3124 C CA . GLY C 1 4 ? 67.658 61.611 -3.431 1.00 45.04 88 GLY C CA 1
ATOM 3125 C C . GLY C 1 4 ? 66.310 62.235 -3.731 1.00 38.27 88 GLY C C 1
ATOM 3126 O O . GLY C 1 4 ? 65.306 61.516 -3.814 1.00 36.52 88 GLY C O 1
ATOM 3127 N N . ALA C 1 5 ? 66.272 63.558 -3.935 1.00 32.65 89 ALA C N 1
ATOM 3128 C CA . ALA C 1 5 ? 65.031 64.337 -4.007 1.00 29.04 89 ALA C CA 1
ATOM 3129 C C . ALA C 1 5 ? 64.430 64.252 -5.412 1.00 23.10 89 ALA C C 1
ATOM 3130 O O . ALA C 1 5 ? 64.309 65.233 -6.148 1.00 20.95 89 ALA C O 1
ATOM 3132 N N . SER C 1 6 ? 64.001 63.045 -5.762 1.00 19.93 90 SER C N 1
ATOM 3133 C CA . SER C 1 6 ? 63.474 62.786 -7.089 1.00 19.55 90 SER C CA 1
ATOM 3134 C C . SER C 1 6 ? 62.526 61.605 -6.980 1.00 22.42 90 SER C C 1
ATOM 3135 O O . SER C 1 6 ? 62.569 60.853 -5.999 1.00 23.72 90 SER C O 1
ATOM 3138 N N . GLY C 1 7 ? 61.699 61.425 -8.003 1.00 21.32 91 GLY C N 1
ATOM 3139 C CA . GLY C 1 7 ? 60.749 60.329 -8.075 1.00 20.60 91 GLY C CA 1
ATOM 3140 C C . GLY C 1 7 ? 59.313 60.828 -8.100 1.00 16.98 91 GLY C C 1
ATOM 3141 O O . GLY C 1 7 ? 59.039 62.022 -8.021 1.00 16.27 91 GLY C O 1
ATOM 3142 N N . LYS C 1 8 ? 58.396 59.880 -8.231 1.00 16.22 92 LYS C N 1
ATOM 3143 C CA . LYS C 1 8 ? 56.978 60.187 -8.351 1.00 14.83 92 LYS C CA 1
ATOM 3144 C C . LYS C 1 8 ? 56.327 60.114 -6.982 1.00 13.71 92 LYS C C 1
ATOM 3145 O O . LYS C 1 8 ? 56.513 59.143 -6.257 1.00 15.57 92 LYS C O 1
ATOM 3151 N N . ILE C 1 9 ? 55.557 61.133 -6.643 1.00 15.77 93 ILE C N 1
ATOM 3152 C CA . ILE C 1 9 ? 54.711 61.125 -5.461 1.00 18.73 93 ILE C CA 1
ATOM 3153 C C . ILE C 1 9 ? 53.257 61.108 -5.901 1.00 17.44 93 ILE C C 1
ATOM 3154 O O . ILE C 1 9 ? 52.825 61.976 -6.684 1.00 14.78 93 ILE C O 1
ATOM 3159 N N . LYS C 1 10 ? 52.500 60.165 -5.361 1.00 13.10 94 LYS C N 1
ATOM 3160 C CA . LYS C 1 10 ? 51.114 59.931 -5.728 1.00 13.29 94 LYS C CA 1
ATOM 3161 C C . LYS C 1 10 ? 50.225 60.336 -4.555 1.00 18.56 94 LYS C C 1
ATOM 3162 O O . LYS C 1 10 ? 50.337 59.767 -3.457 1.00 18.28 94 LYS C O 1
ATOM 3168 N N . ILE C 1 11 ? 49.354 61.330 -4.785 1.00 12.89 95 ILE C N 1
ATOM 3169 C CA . ILE C 1 11 ? 48.629 62.042 -3.737 1.00 18.62 95 ILE C CA 1
ATOM 3170 C C . ILE C 1 11 ? 47.125 62.021 -4.022 1.00 19.02 95 ILE C C 1
ATOM 3171 O O . ILE C 1 11 ? 46.706 62.154 -5.179 1.00 16.83 95 ILE C O 1
ATOM 3176 N N . SER C 1 12 ? 46.306 61.853 -2.967 1.00 19.21 96 SER C N 1
ATOM 3177 C CA . SER C 1 12 ? 44.845 61.987 -3.033 1.00 14.17 96 SER C CA 1
ATOM 3178 C C . SER C 1 12 ? 44.403 63.201 -2.214 1.00 20.52 96 SER C C 1
ATOM 3179 O O . SER C 1 12 ? 44.865 63.383 -1.083 1.00 13.98 96 SER C O 1
ATOM 3182 N N . THR C 1 13 ? 43.487 64.010 -2.753 1.00 14.13 97 THR C N 1
ATOM 3183 C CA . THR C 1 13 ? 43.046 65.229 -2.082 1.00 14.14 97 THR C CA 1
ATOM 3184 C C . THR C 1 13 ? 41.541 65.390 -2.249 1.00 18.79 97 THR C C 1
ATOM 3185 O O . THR C 1 13 ? 40.944 64.770 -3.137 1.00 21.26 97 THR C O 1
ATOM 3189 N N . PRO C 1 14 ? 40.891 66.188 -1.389 1.00 18.49 98 PRO C N 1
ATOM 3190 C CA . PRO C 1 14 ? 39.428 66.304 -1.458 1.00 21.50 98 PRO C CA 1
ATOM 3191 C C . PRO C 1 14 ? 38.953 67.242 -2.552 1.00 19.31 98 PRO C C 1
ATOM 3192 O O . PRO C 1 14 ? 39.486 68.337 -2.745 1.00 17.32 98 PRO C O 1
ATOM 3196 N N . TYR C 1 15 ? 37.923 66.784 -3.246 1.00 23.74 99 TYR C N 1
ATOM 3197 C CA . TYR C 1 15 ? 37.077 67.613 -4.087 1.00 27.67 99 TYR C CA 1
ATOM 3198 C C . TYR C 1 15 ? 36.741 68.928 -3.388 1.00 24.23 99 TYR C C 1
ATOM 3199 O O . TYR C 1 15 ? 36.552 68.979 -2.165 1.00 23.33 99 TYR C O 1
ATOM 3208 N N . ASN C 1 16 ? 36.761 69.997 -4.183 1.00 22.96 100 ASN C N 1
ATOM 3209 C CA . ASN C 1 16 ? 36.376 71.357 -3.821 1.00 24.95 100 ASN C CA 1
ATOM 3210 C C . ASN C 1 16 ? 37.515 72.093 -3.124 1.00 25.34 100 ASN C C 1
ATOM 3211 O O . ASN C 1 16 ? 37.837 73.224 -3.504 1.00 26.97 100 ASN C O 1
ATOM 3216 N N . LEU C 1 17 ? 38.143 71.472 -2.119 1.00 23.61 101 LEU C N 1
ATOM 3217 C CA . LEU C 1 17 ? 39.141 72.169 -1.311 1.00 21.99 101 LEU C CA 1
ATOM 3218 C C . LEU C 1 17 ? 40.518 72.225 -1.958 1.00 20.91 101 LEU C C 1
ATOM 3219 O O . LEU C 1 17 ? 41.378 73.000 -1.502 1.00 19.58 101 LEU C O 1
ATOM 3224 N N . THR C 1 18 ? 40.764 71.391 -2.968 1.00 15.59 102 THR C N 1
ATOM 3225 C CA . THR C 1 18 ? 42.128 71.162 -3.430 1.00 15.33 102 THR C CA 1
ATOM 3226 C C . THR C 1 18 ? 42.766 72.450 -3.961 1.00 18.96 102 THR C C 1
ATOM 3227 O O . THR C 1 18 ? 43.896 72.803 -3.582 1.00 21.32 102 THR C O 1
ATOM 3231 N N . LYS C 1 19 ? 42.038 73.193 -4.796 1.00 18.41 103 LYS C N 1
ATOM 3232 C CA . LYS C 1 19 ? 42.659 74.276 -5.552 1.00 18.71 103 LYS C CA 1
ATOM 3233 C C . LYS C 1 19 ? 43.166 75.382 -4.637 1.00 19.88 103 LYS C C 1
ATOM 3234 O O . LYS C 1 19 ? 44.317 75.805 -4.752 1.00 19.51 103 LYS C O 1
ATOM 3240 N N . ARG C 1 20 ? 42.324 75.864 -3.714 1.00 20.38 104 ARG C N 1
ATOM 3241 C CA . ARG C 1 20 ? 42.758 76.945 -2.830 1.00 21.89 104 ARG C CA 1
ATOM 3242 C C . ARG C 1 20 ? 43.542 76.450 -1.623 1.00 20.76 104 ARG C C 1
ATOM 3243 O O . ARG C 1 20 ? 44.408 77.169 -1.103 1.00 18.53 104 ARG C O 1
ATOM 3251 N N . MET C 1 21 ? 43.243 75.255 -1.128 1.00 19.64 105 MET C N 1
ATOM 3252 C CA . MET C 1 21 ? 43.865 74.869 0.122 1.00 22.18 105 MET C CA 1
ATOM 3253 C C . MET C 1 21 ? 45.171 74.119 -0.081 1.00 25.82 105 MET C C 1
ATOM 3254 O O . MET C 1 21 ? 46.088 74.272 0.724 1.00 26.73 105 MET C O 1
ATOM 3259 N N . MET C 1 22 ? 45.286 73.301 -1.133 1.00 27.11 106 MET C N 1
ATOM 3260 C CA . MET C 1 22 ? 46.422 72.397 -1.301 1.00 24.64 106 MET C CA 1
ATOM 3261 C C . MET C 1 22 ? 47.365 72.784 -2.422 1.00 21.64 106 MET C C 1
ATOM 3262 O O . MET C 1 22 ? 48.578 72.651 -2.258 1.00 18.66 106 MET C O 1
ATOM 3267 N N . MET C 1 23 ? 46.843 73.253 -3.560 1.00 22.36 107 MET C N 1
ATOM 3268 C CA . MET C 1 23 ? 47.715 73.555 -4.693 1.00 19.66 107 MET C CA 1
ATOM 3269 C C . MET C 1 23 ? 48.803 74.580 -4.396 1.00 22.09 107 MET C C 1
ATOM 3270 O O . MET C 1 23 ? 49.924 74.405 -4.908 1.00 21.18 107 MET C O 1
ATOM 3275 N N . PRO C 1 24 ? 48.568 75.659 -3.634 1.00 21.65 108 PRO C N 1
ATOM 3276 C CA . PRO C 1 24 ? 49.702 76.545 -3.308 1.00 22.02 108 PRO C CA 1
ATOM 3277 C C . PRO C 1 24 ? 50.869 75.786 -2.695 1.00 23.34 108 PRO C C 1
ATOM 3278 O O . PRO C 1 24 ? 52.034 76.084 -2.995 1.00 25.77 108 PRO C O 1
ATOM 3282 N N . MET C 1 25 ? 50.580 74.787 -1.862 1.00 22.64 109 MET C N 1
ATOM 3283 C CA . MET C 1 25 ? 51.637 73.970 -1.275 1.00 21.92 109 MET C CA 1
ATOM 3284 C C . MET C 1 25 ? 52.280 73.071 -2.313 1.00 20.35 109 MET C C 1
ATOM 3285 O O . MET C 1 25 ? 53.509 72.983 -2.393 1.00 20.65 109 MET C O 1
ATOM 3290 N N . LEU C 1 26 ? 51.460 72.313 -3.042 1.00 21.99 110 LEU C N 1
ATOM 3291 C CA . LEU C 1 26 ? 51.978 71.442 -4.095 1.00 22.00 110 LEU C CA 1
ATOM 3292 C C . LEU C 1 26 ? 52.840 72.228 -5.074 1.00 20.59 110 LEU C C 1
ATOM 3293 O O . LEU C 1 26 ? 53.961 71.819 -5.393 1.00 16.24 110 LEU C O 1
ATOM 3298 N N . ASN C 1 27 ? 52.324 73.362 -5.562 1.00 11.78 111 ASN C N 1
ATOM 3299 C CA . ASN C 1 27 ? 53.097 74.198 -6.474 1.00 17.10 111 ASN C CA 1
ATOM 3300 C C . ASN C 1 27 ? 54.419 74.624 -5.838 1.00 17.73 111 ASN C C 1
ATOM 3301 O O . ASN C 1 27 ? 55.465 74.599 -6.490 1.00 17.20 111 ASN C O 1
ATOM 3306 N N . GLY C 1 28 ? 54.388 75.032 -4.570 1.00 19.10 112 GLY C N 1
ATOM 3307 C CA . GLY C 1 28 ? 55.625 75.468 -3.927 1.00 20.22 112 GLY C CA 1
ATOM 3308 C C . GLY C 1 28 ? 56.625 74.335 -3.810 1.00 18.66 112 GLY C C 1
ATOM 3309 O O . GLY C 1 28 ? 57.810 74.491 -4.124 1.00 13.07 112 GLY C O 1
ATOM 3310 N N . PHE C 1 29 ? 56.143 73.163 -3.404 1.00 18.72 113 PHE C N 1
ATOM 3311 C CA . PHE C 1 29 ? 56.978 71.966 -3.365 1.00 17.53 113 PHE C CA 1
ATOM 3312 C C . PHE C 1 29 ? 57.591 71.654 -4.742 1.00 18.88 113 PHE C C 1
ATOM 3313 O O . PHE C 1 29 ? 58.799 71.377 -4.857 1.00 16.88 113 PHE C O 1
ATOM 3321 N N . MET C 1 30 ? 56.766 71.665 -5.792 1.00 16.05 114 MET C N 1
ATOM 3322 C CA . MET C 1 30 ? 57.255 71.258 -7.109 1.00 15.85 114 MET C CA 1
ATOM 3323 C C . MET C 1 30 ? 58.294 72.223 -7.638 1.00 15.55 114 MET C C 1
ATOM 3324 O O . MET C 1 30 ? 59.240 71.804 -8.312 1.00 12.76 114 MET C O 1
ATOM 3329 N N . SER C 1 31 ? 58.156 73.502 -7.303 1.00 12.78 115 SER C N 1
ATOM 3330 C CA . SER C 1 31 ? 59.134 74.480 -7.735 1.00 23.16 115 SER C CA 1
ATOM 3331 C C . SER C 1 31 ? 60.453 74.304 -7.001 1.00 22.87 115 SER C C 1
ATOM 3332 O O . SER C 1 31 ? 61.512 74.594 -7.559 1.00 24.29 115 SER C O 1
ATOM 3335 N N . GLN C 1 32 ? 60.422 73.818 -5.764 1.00 20.01 116 GLN C N 1
ATOM 3336 C CA . GLN C 1 32 ? 61.669 73.633 -5.031 1.00 18.87 116 GLN C CA 1
ATOM 3337 C C . GLN C 1 32 ? 62.398 72.372 -5.480 1.00 19.29 116 GLN C C 1
ATOM 3338 O O . GLN C 1 32 ? 63.630 72.306 -5.382 1.00 18.80 116 GLN C O 1
ATOM 3344 N N . TYR C 1 33 ? 61.662 71.367 -5.966 1.00 17.25 117 TYR C N 1
ATOM 3345 C CA . TYR C 1 33 ? 62.217 70.048 -6.270 1.00 17.87 117 TYR C CA 1
ATOM 3346 C C . TYR C 1 33 ? 61.854 69.660 -7.702 1.00 13.49 117 TYR C C 1
ATOM 3347 O O . TYR C 1 33 ? 60.957 68.834 -7.929 1.00 13.00 117 TYR C O 1
ATOM 3356 N N . PRO C 1 34 ? 62.541 70.236 -8.687 1.00 14.01 118 PRO C N 1
ATOM 3357 C CA . PRO C 1 34 ? 62.199 69.978 -10.095 1.00 16.30 118 PRO C CA 1
ATOM 3358 C C . PRO C 1 34 ? 62.298 68.541 -10.550 1.00 15.88 118 PRO C C 1
ATOM 3359 O O . PRO C 1 34 ? 61.816 68.253 -11.652 1.00 15.41 118 PRO C O 1
ATOM 3363 N N . GLU C 1 35 ? 62.990 67.657 -9.831 1.00 14.27 119 GLU C N 1
ATOM 3364 C CA . GLU C 1 35 ? 63.093 66.257 -10.238 1.00 16.01 119 GLU C CA 1
ATOM 3365 C C . GLU C 1 35 ? 62.017 65.374 -9.595 1.00 19.10 119 GLU C C 1
ATOM 3366 O O . GLU C 1 35 ? 62.059 64.141 -9.729 1.00 19.17 119 GLU C O 1
ATOM 3372 N N . ILE C 1 36 ? 61.081 65.957 -8.882 1.00 15.44 120 ILE C N 1
ATOM 3373 C CA . ILE C 1 36 ? 60.002 65.183 -8.286 1.00 18.24 120 ILE C CA 1
ATOM 3374 C C . ILE C 1 36 ? 58.773 65.406 -9.155 1.00 17.01 120 ILE C C 1
ATOM 3375 O O . ILE C 1 36 ? 58.574 66.499 -9.676 1.00 17.71 120 ILE C O 1
ATOM 3380 N N . ASN C 1 37 ? 57.996 64.365 -9.406 1.00 15.27 121 ASN C N 1
ATOM 3381 C CA . ASN C 1 37 ? 56.763 64.573 -10.151 1.00 14.39 121 ASN C CA 1
ATOM 3382 C C . ASN C 1 37 ? 55.570 64.074 -9.346 1.00 15.44 121 ASN C C 1
ATOM 3383 O O . ASN C 1 37 ? 55.663 63.084 -8.605 1.00 16.11 121 ASN C O 1
ATOM 3388 N N . ILE C 1 38 ? 54.451 64.788 -9.461 1.00 14.40 122 ILE C N 1
ATOM 3389 C CA . ILE C 1 38 ? 53.265 64.542 -8.649 1.00 11.67 122 ILE C CA 1
ATOM 3390 C C . ILE C 1 38 ? 52.146 64.044 -9.550 1.00 13.75 122 ILE C C 1
ATOM 3391 O O . ILE C 1 38 ? 51.866 64.656 -10.593 1.00 14.26 122 ILE C O 1
ATOM 3396 N N . GLU C 1 39 ? 51.505 62.941 -9.150 1.00 16.58 123 GLU C N 1
ATOM 3397 C CA . GLU C 1 39 ? 50.240 62.482 -9.719 1.00 18.37 123 GLU C CA 1
ATOM 3398 C C . GLU C 1 39 ? 49.152 62.693 -8.681 1.00 19.45 123 GLU C C 1
ATOM 3399 O O . GLU C 1 39 ? 49.225 62.122 -7.586 1.00 19.54 123 GLU C O 1
ATOM 3405 N N . LEU C 1 40 ? 48.156 63.509 -9.021 1.00 12.73 124 LEU C N 1
ATOM 3406 C CA . LEU C 1 40 ? 47.156 63.974 -8.067 1.00 18.39 124 LEU C CA 1
ATOM 3407 C C . LEU C 1 40 ? 45.780 63.511 -8.508 1.00 18.46 124 LEU C C 1
ATOM 3408 O O . LEU C 1 40 ? 45.426 63.629 -9.680 1.00 15.97 124 LEU C O 1
ATOM 3413 N N . THR C 1 41 ? 45.022 62.957 -7.576 1.00 13.81 125 THR C N 1
ATOM 3414 C CA . THR C 1 41 ? 43.669 62.497 -7.831 1.00 18.40 125 THR C CA 1
ATOM 3415 C C . THR C 1 41 ? 42.775 63.192 -6.825 1.00 20.13 125 THR C C 1
ATOM 3416 O O . THR C 1 41 ? 42.891 62.939 -5.619 1.00 18.05 125 THR C O 1
ATOM 3420 N N . THR C 1 42 ? 41.924 64.098 -7.311 1.00 21.98 126 THR C N 1
ATOM 3421 C CA . THR C 1 42 ? 40.932 64.709 -6.448 1.00 22.54 126 THR C CA 1
ATOM 3422 C C . THR C 1 42 ? 39.731 63.782 -6.350 1.00 29.43 126 THR C C 1
ATOM 3423 O O . THR C 1 42 ? 39.307 63.197 -7.350 1.00 30.81 126 THR C O 1
ATOM 3427 N N . GLU C 1 43 ? 39.204 63.627 -5.137 1.00 34.87 127 GLU C N 1
ATOM 3428 C CA . GLU C 1 43 ? 38.178 62.631 -4.849 1.00 39.79 127 GLU C CA 1
ATOM 3429 C C . GLU C 1 43 ? 37.174 63.169 -3.847 1.00 39.90 127 GLU C C 1
ATOM 3430 O O . GLU C 1 43 ? 37.495 64.014 -3.012 1.00 35.59 127 GLU C O 1
ATOM 3436 N N . SER C 1 44 ? 35.957 62.643 -3.930 1.00 50.90 128 SER C N 1
ATOM 3437 C CA . SER C 1 44 ? 34.889 62.954 -2.992 1.00 55.14 128 SER C CA 1
ATOM 3438 C C . SER C 1 44 ? 35.051 62.187 -1.677 1.00 57.53 128 SER C C 1
ATOM 3439 O O . SER C 1 44 ? 34.426 61.141 -1.464 1.00 58.83 128 SER C O 1
ATOM 3442 N N . GLN C 1 48 ? 35.787 54.295 -0.039 1.00 59.22 132 GLN C N 1
ATOM 3443 C CA . GLN C 1 48 ? 36.966 55.101 0.226 1.00 57.18 132 GLN C CA 1
ATOM 3444 C C . GLN C 1 48 ? 38.247 54.380 -0.212 1.00 56.22 132 GLN C C 1
ATOM 3445 O O . GLN C 1 48 ? 38.201 53.323 -0.845 1.00 56.59 132 GLN C O 1
ATOM 3451 N N . LEU C 1 49 ? 39.390 54.944 0.149 1.00 55.55 133 LEU C N 1
ATOM 3452 C CA . LEU C 1 49 ? 40.646 54.589 -0.491 1.00 55.41 133 LEU C CA 1
ATOM 3453 C C . LEU C 1 49 ? 41.279 53.355 0.131 1.00 57.80 133 LEU C C 1
ATOM 3454 O O . LEU C 1 49 ? 41.098 53.062 1.316 1.00 59.57 133 LEU C O 1
ATOM 3459 N N . ASP C 1 50 ? 42.032 52.628 -0.697 1.00 57.25 134 ASP C N 1
ATOM 3460 C CA . ASP C 1 50 ? 43.038 51.704 -0.200 1.00 57.45 134 ASP C CA 1
ATOM 3461 C C . ASP C 1 50 ? 44.338 52.485 -0.055 1.00 53.17 134 ASP C C 1
ATOM 3462 O O . ASP C 1 50 ? 44.908 52.907 -1.072 1.00 50.53 134 ASP C O 1
ATOM 3467 N N . PRO C 1 51 ? 44.852 52.685 1.161 1.00 50.80 135 PRO C N 1
ATOM 3468 C CA . PRO C 1 51 ? 46.020 53.564 1.321 1.00 46.77 135 PRO C CA 1
ATOM 3469 C C . PRO C 1 51 ? 47.271 53.081 0.597 1.00 45.52 135 PRO C C 1
ATOM 3470 O O . PRO C 1 51 ? 48.114 53.919 0.247 1.00 42.48 135 PRO C O 1
ATOM 3474 N N . THR C 1 52 ? 47.430 51.772 0.345 1.00 45.70 136 THR C N 1
ATOM 3475 C CA . THR C 1 52 ? 48.701 51.351 -0.250 1.00 45.36 136 THR C CA 1
ATOM 3476 C C . THR C 1 52 ? 48.821 51.714 -1.729 1.00 44.63 136 THR C C 1
ATOM 3477 O O . THR C 1 52 ? 49.820 51.340 -2.347 1.00 47.25 136 THR C O 1
ATOM 3481 N N . GLU C 1 53 ? 47.838 52.398 -2.314 1.00 43.11 137 GLU C N 1
ATOM 3482 C CA . GLU C 1 53 ? 47.935 52.936 -3.667 1.00 42.94 137 GLU C CA 1
ATOM 3483 C C . GLU C 1 53 ? 48.305 54.418 -3.677 1.00 35.95 137 GLU C C 1
ATOM 3484 O O . GLU C 1 53 ? 48.250 55.064 -4.733 1.00 34.90 137 GLU C O 1
ATOM 3490 N N . TRP C 1 54 ? 48.661 54.973 -2.525 1.00 29.93 138 TRP C N 1
ATOM 3491 C CA . TRP C 1 54 ? 48.910 56.400 -2.392 1.00 27.79 138 TRP C CA 1
ATOM 3492 C C . TRP C 1 54 ? 50.116 56.603 -1.498 1.00 21.51 138 TRP C C 1
ATOM 3493 O O . TRP C 1 54 ? 50.278 55.891 -0.503 1.00 22.66 138 TRP C O 1
ATOM 3504 N N . ASP C 1 55 ? 50.963 57.560 -1.865 1.00 17.04 139 ASP C N 1
ATOM 3505 C CA . ASP C 1 55 ? 52.056 57.962 -0.989 1.00 18.42 139 ASP C CA 1
ATOM 3506 C C . ASP C 1 55 ? 51.543 58.833 0.154 1.00 20.34 139 ASP C C 1
ATOM 3507 O O . ASP C 1 55 ? 51.931 58.654 1.312 1.00 18.44 139 ASP C O 1
ATOM 3512 N N . VAL C 1 56 ? 50.692 59.809 -0.156 1.00 22.07 140 VAL C N 1
ATOM 3513 C CA . VAL C 1 56 ? 50.167 60.735 0.839 1.00 19.16 140 VAL C CA 1
ATOM 3514 C C . VAL C 1 56 ? 48.712 60.987 0.510 1.00 16.15 140 VAL C C 1
ATOM 3515 O O . VAL C 1 56 ? 48.365 61.183 -0.656 1.00 16.44 140 VAL C O 1
ATOM 3519 N N . ILE C 1 57 ? 47.869 61.032 1.536 1.00 15.67 141 ILE C N 1
ATOM 3520 C CA . ILE C 1 57 ? 46.430 61.227 1.394 1.00 16.65 141 ILE C CA 1
ATOM 3521 C C . ILE C 1 57 ? 46.014 62.413 2.253 1.00 18.32 141 ILE C C 1
ATOM 3522 O O . ILE C 1 57 ? 46.345 62.459 3.447 1.00 17.97 141 ILE C O 1
ATOM 3527 N N . PHE C 1 58 ? 45.273 63.347 1.651 1.00 14.71 142 PHE C N 1
ATOM 3528 C CA . PHE C 1 58 ? 44.660 64.487 2.322 1.00 17.92 142 PHE C CA 1
ATOM 3529 C C . PHE C 1 58 ? 43.157 64.245 2.372 1.00 15.63 142 PHE C C 1
ATOM 3530 O O . PHE C 1 58 ? 42.538 64.039 1.328 1.00 20.30 142 PHE C O 1
ATOM 3538 N N . ARG C 1 59 ? 42.578 64.278 3.578 1.00 16.47 143 ARG C N 1
ATOM 3539 C CA . ARG C 1 59 ? 41.175 63.936 3.801 1.00 17.47 143 ARG C CA 1
ATOM 3540 C C . ARG C 1 59 ? 40.531 64.931 4.759 1.00 18.07 143 ARG C C 1
ATOM 3541 O O . ARG C 1 59 ? 41.198 65.578 5.576 1.00 18.09 143 ARG C O 1
ATOM 3549 N N . VAL C 1 60 ? 39.215 65.055 4.653 1.00 22.43 144 VAL C N 1
ATOM 3550 C CA . VAL C 1 60 ? 38.449 65.953 5.506 1.00 24.48 144 VAL C CA 1
ATOM 3551 C C . VAL C 1 60 ? 37.924 65.135 6.680 1.00 23.49 144 VAL C C 1
ATOM 3552 O O . VAL C 1 60 ? 37.246 64.125 6.483 1.00 25.62 144 VAL C O 1
ATOM 3556 N N . GLY C 1 61 ? 38.274 65.522 7.897 1.00 26.83 145 GLY C N 1
ATOM 3557 C CA . GLY C 1 61 ? 37.712 64.891 9.078 1.00 31.28 145 GLY C CA 1
ATOM 3558 C C . GLY C 1 61 ? 38.500 63.704 9.613 1.00 38.12 145 GLY C C 1
ATOM 3559 O O . GLY C 1 61 ? 39.469 63.245 9.002 1.00 39.47 145 GLY C O 1
ATOM 3560 N N . PRO C 1 62 ? 38.085 63.174 10.769 1.00 44.61 146 PRO C N 1
ATOM 3561 C CA . PRO C 1 62 ? 38.835 62.072 11.399 1.00 49.76 146 PRO C CA 1
ATOM 3562 C C . PRO C 1 62 ? 38.821 60.810 10.546 1.00 52.97 146 PRO C C 1
ATOM 3563 O O . PRO C 1 62 ? 37.781 60.412 10.016 1.00 51.88 146 PRO C O 1
ATOM 3567 N N . GLN C 1 63 ? 39.985 60.177 10.429 1.00 56.86 147 GLN C N 1
ATOM 3568 C CA . GLN C 1 63 ? 40.115 58.928 9.680 1.00 60.37 147 GLN C CA 1
ATOM 3569 C C . GLN C 1 63 ? 39.683 57.737 10.526 1.00 60.61 147 GLN C C 1
ATOM 3570 O O . GLN C 1 63 ? 39.777 57.781 11.748 1.00 61.14 147 GLN C O 1
ATOM 3576 N N . SER C 1 66 ? 43.819 53.005 11.707 1.00 46.95 150 SER C N 1
ATOM 3577 C CA . SER C 1 66 ? 44.972 52.892 12.592 1.00 50.48 150 SER C CA 1
ATOM 3578 C C . SER C 1 66 ? 46.291 52.800 11.823 1.00 51.38 150 SER C C 1
ATOM 3579 O O . SER C 1 66 ? 47.350 53.170 12.331 1.00 55.17 150 SER C O 1
ATOM 3582 N N . SER C 1 67 ? 46.231 52.288 10.597 1.00 48.03 151 SER C N 1
ATOM 3583 C CA . SER C 1 67 ? 47.459 51.995 9.869 1.00 47.32 151 SER C CA 1
ATOM 3584 C C . SER C 1 67 ? 48.194 53.242 9.394 1.00 43.33 151 SER C C 1
ATOM 3585 O O . SER C 1 67 ? 49.307 53.115 8.872 1.00 41.48 151 SER C O 1
ATOM 3588 N N . LEU C 1 68 ? 47.624 54.432 9.578 1.00 40.91 152 LEU C N 1
ATOM 3589 C CA . LEU C 1 68 ? 48.154 55.650 8.990 1.00 37.27 152 LEU C CA 1
ATOM 3590 C C . LEU C 1 68 ? 48.433 56.703 10.052 1.00 35.74 152 LEU C C 1
ATOM 3591 O O . LEU C 1 68 ? 47.738 56.788 11.067 1.00 35.49 152 LEU C O 1
ATOM 3596 N N . ILE C 1 69 ? 49.461 57.510 9.778 1.00 26.05 153 ILE C N 1
ATOM 3597 C CA . ILE C 1 69 ? 49.826 58.668 10.576 1.00 24.10 153 ILE C CA 1
ATOM 3598 C C . ILE C 1 69 ? 49.014 59.867 10.098 1.00 25.51 153 ILE C C 1
ATOM 3599 O O . ILE C 1 69 ? 49.005 60.187 8.903 1.00 21.86 153 ILE C O 1
ATOM 3604 N N . ALA C 1 70 ? 48.337 60.536 11.029 1.00 27.01 154 ALA C N 1
ATOM 3605 C CA . ALA C 1 70 ? 47.448 61.648 10.723 1.00 24.37 154 ALA C CA 1
ATOM 3606 C C . ALA C 1 70 ? 48.082 62.940 11.209 1.00 25.98 154 ALA C C 1
ATOM 3607 O O . ALA C 1 70 ? 48.562 63.006 12.340 1.00 29.69 154 ALA C O 1
ATOM 3609 N N . ARG C 1 71 ? 48.103 63.954 10.350 1.00 26.36 155 ARG C N 1
ATOM 3610 C CA . ARG C 1 71 ? 48.604 65.275 10.710 1.00 28.72 155 ARG C CA 1
ATOM 3611 C C . ARG C 1 71 ? 47.559 66.315 10.332 1.00 26.84 155 ARG C C 1
ATOM 3612 O O . ARG C 1 71 ? 47.151 66.386 9.171 1.00 25.20 155 ARG C O 1
ATOM 3620 N N . LYS C 1 72 ? 47.124 67.115 11.306 1.00 26.33 156 LYS C N 1
ATOM 3621 C CA . LYS C 1 72 ? 46.208 68.213 11.016 1.00 26.52 156 LYS C CA 1
ATOM 3622 C C . LYS C 1 72 ? 46.951 69.320 10.291 1.00 26.97 156 LYS C C 1
ATOM 3623 O O . LYS C 1 72 ? 48.017 69.754 10.729 1.00 29.92 156 LYS C O 1
ATOM 3629 N N . ILE C 1 73 ? 46.397 69.785 9.177 1.00 24.52 157 ILE C N 1
ATOM 3630 C CA . ILE C 1 73 ? 47.035 70.840 8.401 1.00 23.84 157 ILE C CA 1
ATOM 3631 C C . ILE C 1 73 ? 46.186 72.092 8.283 1.00 25.61 157 ILE C C 1
ATOM 3632 O O . ILE C 1 73 ? 46.673 73.106 7.757 1.00 26.80 157 ILE C O 1
ATOM 3637 N N . GLY C 1 74 ? 44.947 72.060 8.753 1.00 24.49 158 GLY C N 1
ATOM 3638 C CA . GLY C 1 74 ? 44.115 73.239 8.825 1.00 23.11 158 GLY C CA 1
ATOM 3639 C C . GLY C 1 74 ? 42.704 72.829 9.191 1.00 21.64 158 GLY C C 1
ATOM 3640 O O . GLY C 1 74 ? 42.457 71.694 9.598 1.00 21.75 158 GLY C O 1
ATOM 3641 N N . SER C 1 75 ? 41.779 73.761 9.022 1.00 20.64 159 SER C N 1
ATOM 3642 C CA . SER C 1 75 ? 40.384 73.425 9.241 1.00 21.74 159 SER C CA 1
ATOM 3643 C C . SER C 1 75 ? 39.534 74.395 8.456 1.00 22.14 159 SER C C 1
ATOM 3644 O O . SER C 1 75 ? 39.990 75.463 8.049 1.00 24.70 159 SER C O 1
ATOM 3647 N N . VAL C 1 76 ? 38.306 73.974 8.207 1.00 18.86 160 VAL C N 1
ATOM 3648 C CA . VAL C 1 76 ? 37.442 74.635 7.255 1.00 17.34 160 VAL C CA 1
ATOM 3649 C C . VAL C 1 76 ? 36.029 74.622 7.818 1.00 17.54 160 VAL C C 1
ATOM 3650 O O . VAL C 1 76 ? 35.646 73.723 8.578 1.00 18.80 160 VAL C O 1
ATOM 3654 N N . LYS C 1 77 ? 35.277 75.662 7.484 1.00 15.33 161 LYS C N 1
ATOM 3655 C CA . LYS C 1 77 ? 33.854 75.713 7.764 1.00 16.78 161 LYS C CA 1
ATOM 3656 C C . LYS C 1 77 ? 33.186 76.460 6.619 1.00 13.60 161 LYS C C 1
ATOM 3657 O O . LYS C 1 77 ? 33.812 77.305 5.973 1.00 10.57 161 LYS C O 1
ATOM 3663 N N . ASP C 1 78 ? 31.908 76.173 6.397 1.00 12.83 162 ASP C N 1
ATOM 3664 C CA . ASP C 1 78 ? 31.150 76.838 5.339 1.00 15.33 162 ASP C CA 1
ATOM 3665 C C . ASP C 1 78 ? 30.463 78.117 5.838 1.00 16.26 162 ASP C C 1
ATOM 3666 O O . ASP C 1 78 ? 29.880 78.152 6.928 1.00 16.70 162 ASP C O 1
ATOM 3671 N N . ILE C 1 79 ? 30.510 79.166 5.027 1.00 13.23 163 ILE C N 1
ATOM 3672 C CA . ILE C 1 79 ? 29.998 80.454 5.459 1.00 12.30 163 ILE C CA 1
ATOM 3673 C C . ILE C 1 79 ? 29.037 81.013 4.420 1.00 13.29 163 ILE C C 1
ATOM 3674 O O . ILE C 1 79 ? 29.164 80.763 3.217 1.00 12.04 163 ILE C O 1
ATOM 3679 N N . LEU C 1 80 ? 28.065 81.792 4.900 1.00 9.90 164 LEU C N 1
ATOM 3680 C CA . LEU C 1 80 ? 27.133 82.468 4.014 1.00 15.08 164 LEU C CA 1
ATOM 3681 C C . LEU C 1 80 ? 27.734 83.768 3.488 1.00 13.66 164 LEU C C 1
ATOM 3682 O O . LEU C 1 80 ? 28.337 84.528 4.237 1.00 12.11 164 LEU C O 1
ATOM 3687 N N . VAL C 1 81 ? 27.571 84.021 2.197 1.00 14.88 165 VAL C N 1
ATOM 3688 C CA . VAL C 1 81 ? 28.183 85.197 1.564 1.00 15.53 165 VAL C CA 1
ATOM 3689 C C . VAL C 1 81 ? 27.269 85.735 0.467 1.00 13.09 165 VAL C C 1
ATOM 3690 O O . VAL C 1 81 ? 26.468 84.994 -0.107 1.00 10.95 165 VAL C O 1
ATOM 3694 N N . ALA C 1 82 ? 27.417 87.031 0.153 1.00 11.22 166 ALA C N 1
ATOM 3695 C CA . ALA C 1 82 ? 26.752 87.651 -0.998 1.00 9.69 166 ALA C CA 1
ATOM 3696 C C . ALA C 1 82 ? 27.626 88.787 -1.531 1.00 9.79 166 ALA C C 1
ATOM 3697 O O . ALA C 1 82 ? 28.548 89.222 -0.872 1.00 9.81 166 ALA C O 1
ATOM 3699 N N . SER C 1 83 ? 27.332 89.272 -2.740 1.00 11.68 167 SER C N 1
ATOM 3700 C CA . SER C 1 83 ? 28.142 90.372 -3.279 1.00 11.64 167 SER C CA 1
ATOM 3701 C C . SER C 1 83 ? 27.709 91.689 -2.632 1.00 10.15 167 SER C C 1
ATOM 3702 O O . SER C 1 83 ? 26.601 91.788 -2.095 1.00 13.87 167 SER C O 1
ATOM 3705 N N . PRO C 1 84 ? 28.585 92.695 -2.600 1.00 14.61 168 PRO C N 1
ATOM 3706 C CA . PRO C 1 84 ? 28.157 94.007 -2.066 1.00 15.76 168 PRO C CA 1
ATOM 3707 C C . PRO C 1 84 ? 26.897 94.512 -2.720 1.00 14.27 168 PRO C C 1
ATOM 3708 O O . PRO C 1 84 ? 26.057 95.097 -2.028 1.00 17.33 168 PRO C O 1
ATOM 3712 N N . GLU C 1 85 ? 26.712 94.247 -4.015 1.00 12.85 169 GLU C N 1
ATOM 3713 C CA . GLU C 1 85 ? 25.507 94.687 -4.708 1.00 16.74 169 GLU C CA 1
ATOM 3714 C C . GLU C 1 85 ? 24.254 94.075 -4.091 1.00 16.28 169 GLU C C 1
ATOM 3715 O O . GLU C 1 85 ? 23.276 94.781 -3.822 1.00 15.30 169 GLU C O 1
ATOM 3721 N N . TYR C 1 86 ? 24.263 92.754 -3.853 1.00 16.83 170 TYR C N 1
ATOM 3722 C CA . TYR C 1 86 ? 23.106 92.117 -3.227 1.00 12.79 170 TYR C CA 1
ATOM 3723 C C . TYR C 1 86 ? 22.899 92.613 -1.797 1.00 10.04 170 TYR C C 1
ATOM 3724 O O . TYR C 1 86 ? 21.759 92.845 -1.370 1.00 13.29 170 TYR C O 1
ATOM 3733 N N . VAL C 1 87 ? 23.990 92.781 -1.052 1.00 9.93 171 VAL C N 1
ATOM 3734 C CA . VAL C 1 87 ? 23.931 93.164 0.357 1.00 17.02 171 VAL C CA 1
ATOM 3735 C C . VAL C 1 87 ? 23.288 94.536 0.508 1.00 16.21 171 VAL C C 1
ATOM 3736 O O . VAL C 1 87 ? 22.516 94.780 1.445 1.00 10.79 171 VAL C O 1
ATOM 3740 N N . ASN C 1 88 ? 23.565 95.437 -0.428 1.00 16.20 172 ASN C N 1
ATOM 3741 C CA . ASN C 1 88 ? 23.002 96.775 -0.363 1.00 16.02 172 ASN C CA 1
ATOM 3742 C C . ASN C 1 88 ? 21.634 96.867 -1.030 1.00 16.88 172 ASN C C 1
ATOM 3743 O O . ASN C 1 88 ? 20.992 97.913 -0.955 1.00 16.12 172 ASN C O 1
ATOM 3748 N N . ALA C 1 89 ? 21.164 95.789 -1.655 1.00 17.82 173 ALA C N 1
ATOM 3749 C CA . ALA C 1 89 ? 19.906 95.824 -2.397 1.00 16.75 173 ALA C CA 1
ATOM 3750 C C . ALA C 1 89 ? 18.698 95.504 -1.539 1.00 18.56 173 ALA C C 1
ATOM 3751 O O . ALA C 1 89 ? 17.587 95.908 -1.889 1.00 23.26 173 ALA C O 1
ATOM 3753 N N . HIS C 1 90 ? 18.884 94.799 -0.431 1.00 18.14 174 HIS C N 1
ATOM 3754 C CA . HIS C 1 90 ? 17.788 94.321 0.400 1.00 19.84 174 HIS C CA 1
ATOM 3755 C C . HIS C 1 90 ? 18.268 94.362 1.835 1.00 19.80 174 HIS C C 1
ATOM 3756 O O . HIS C 1 90 ? 19.476 94.290 2.082 1.00 17.47 174 HIS C O 1
ATOM 3763 N N . PRO C 1 91 ? 17.358 94.440 2.806 1.00 19.82 175 PRO C N 1
ATOM 3764 C CA . PRO C 1 91 ? 17.772 94.205 4.193 1.00 15.85 175 PRO C CA 1
ATOM 3765 C C . PRO C 1 91 ? 18.374 92.812 4.334 1.00 13.33 175 PRO C C 1
ATOM 3766 O O . PRO C 1 91 ? 17.782 91.819 3.907 1.00 13.09 175 PRO C O 1
ATOM 3770 N N . MET C 1 92 ? 19.557 92.743 4.944 1.00 12.81 176 MET C N 1
ATOM 3771 C CA . MET C 1 92 ? 20.210 91.450 5.134 1.00 13.96 176 MET C CA 1
ATOM 3772 C C . MET C 1 92 ? 19.635 90.712 6.350 1.00 15.10 176 MET C C 1
ATOM 3773 O O . MET C 1 92 ? 19.205 91.332 7.330 1.00 14.69 176 MET C O 1
ATOM 3778 N N . PRO C 1 93 ? 19.678 89.386 6.333 1.00 15.56 177 PRO C N 1
ATOM 3779 C CA . PRO C 1 93 ? 19.064 88.616 7.420 1.00 14.63 177 PRO C CA 1
ATOM 3780 C C . PRO C 1 93 ? 19.714 88.879 8.779 1.00 18.75 177 PRO C C 1
ATOM 3781 O O . PRO C 1 93 ? 20.922 89.098 8.887 1.00 16.92 177 PRO C O 1
ATOM 3785 N N . THR C 1 94 ? 18.880 88.938 9.828 1.00 18.50 178 THR C N 1
ATOM 3786 C CA . THR C 1 94 ? 19.415 88.959 11.189 1.00 17.62 178 THR C CA 1
ATOM 3787 C C . THR C 1 94 ? 19.289 87.607 11.876 1.00 19.00 178 THR C C 1
ATOM 3788 O O . THR C 1 94 ? 19.931 87.390 12.895 1.00 18.65 178 THR C O 1
ATOM 3792 N N . HIS C 1 95 ? 18.481 86.696 11.347 1.00 20.28 179 HIS C N 1
ATOM 3793 C CA . HIS C 1 95 ? 18.445 85.313 11.819 1.00 18.72 179 HIS C CA 1
ATOM 3794 C C . HIS C 1 95 ? 18.459 84.398 10.612 1.00 16.12 179 HIS C C 1
ATOM 3795 O O . HIS C 1 95 ? 18.135 84.813 9.500 1.00 17.33 179 HIS C O 1
ATOM 3802 N N . ALA C 1 96 ? 18.836 83.135 10.826 1.00 13.11 180 ALA C N 1
ATOM 3803 C CA . ALA C 1 96 ? 18.947 82.245 9.683 1.00 12.71 180 ALA C CA 1
ATOM 3804 C C . ALA C 1 96 ? 17.587 81.850 9.116 1.00 15.37 180 ALA C C 1
ATOM 3805 O O . ALA C 1 96 ? 17.520 81.431 7.958 1.00 15.74 180 ALA C O 1
ATOM 3807 N N . GLU C 1 97 ? 16.498 82.019 9.876 1.00 14.37 181 GLU C N 1
ATOM 3808 C CA . GLU C 1 97 ? 15.169 81.791 9.314 1.00 19.40 181 GLU C CA 1
ATOM 3809 C C . GLU C 1 97 ? 14.805 82.811 8.249 1.00 21.47 181 GLU C C 1
ATOM 3810 O O . GLU C 1 97 ? 13.998 82.503 7.360 1.00 21.27 181 GLU C O 1
ATOM 3816 N N . ASP C 1 98 ? 15.382 84.015 8.316 1.00 17.35 182 ASP C N 1
ATOM 3817 C CA . ASP C 1 98 ? 15.120 85.044 7.323 1.00 18.25 182 ASP C CA 1
ATOM 3818 C C . ASP C 1 98 ? 15.607 84.657 5.937 1.00 17.80 182 ASP C C 1
ATOM 3819 O O . ASP C 1 98 ? 15.225 85.310 4.973 1.00 14.16 182 ASP C O 1
ATOM 3824 N N . LEU C 1 99 ? 16.467 83.635 5.816 1.00 17.76 183 LEU C N 1
ATOM 3825 C CA . LEU C 1 99 ? 16.917 83.211 4.492 1.00 12.96 183 LEU C CA 1
ATOM 3826 C C . LEU C 1 99 ? 15.758 82.861 3.572 1.00 17.43 183 LEU C C 1
ATOM 3827 O O . LEU C 1 99 ? 15.886 82.974 2.345 1.00 16.10 183 LEU C O 1
ATOM 3832 N N . HIS C 1 100 ? 14.600 82.499 4.136 1.00 20.21 184 HIS C N 1
ATOM 3833 C CA . HIS C 1 100 ? 13.423 82.233 3.304 1.00 19.98 184 HIS C CA 1
ATOM 3834 C C . HIS C 1 100 ? 12.959 83.439 2.496 1.00 19.87 184 HIS C C 1
ATOM 3835 O O . HIS C 1 100 ? 12.195 83.269 1.539 1.00 21.60 184 HIS C O 1
ATOM 3842 N N . ASP C 1 101 ? 13.358 84.644 2.865 1.00 19.10 185 ASP C N 1
ATOM 3843 C CA . ASP C 1 101 ? 12.928 85.827 2.137 1.00 22.13 185 ASP C CA 1
ATOM 3844 C C . ASP C 1 101 ? 13.924 86.252 1.078 1.00 23.06 185 ASP C C 1
ATOM 3845 O O . ASP C 1 101 ? 13.708 87.274 0.426 1.00 26.67 185 ASP C O 1
ATOM 3850 N N . HIS C 1 102 ? 15.005 85.508 0.892 1.00 17.66 186 HIS C N 1
ATOM 3851 C CA . HIS C 1 102 ? 16.065 85.926 -0.009 1.00 14.47 186 HIS C CA 1
ATOM 3852 C C . HIS C 1 102 ? 16.214 84.965 -1.169 1.00 14.62 186 HIS C C 1
ATOM 3853 O O . HIS C 1 102 ? 15.683 83.856 -1.158 1.00 12.99 186 HIS C O 1
ATOM 3860 N N . PHE C 1 103 ? 16.972 85.424 -2.164 1.00 14.33 187 PHE C N 1
ATOM 3861 C CA . PHE C 1 103 ? 17.402 84.587 -3.269 1.00 11.43 187 PHE C CA 1
ATOM 3862 C C . PHE C 1 103 ? 18.600 83.752 -2.823 1.00 15.84 187 PHE C C 1
ATOM 3863 O O . PHE C 1 103 ? 19.625 84.304 -2.384 1.00 15.33 187 PHE C O 1
ATOM 3871 N N . LEU C 1 104 ? 18.498 82.430 -2.966 1.00 12.11 188 LEU C N 1
ATOM 3872 C CA . LEU C 1 104 ? 19.570 81.535 -2.549 1.00 10.64 188 LEU C CA 1
ATOM 3873 C C . LEU C 1 104 ? 20.229 80.903 -3.777 1.00 12.86 188 LEU C C 1
ATOM 3874 O O . LEU C 1 104 ? 19.563 80.612 -4.761 1.00 11.95 188 LEU C O 1
ATOM 3879 N N . LEU C 1 105 ? 21.549 80.715 -3.719 1.00 13.43 189 LEU C N 1
ATOM 3880 C CA . LEU C 1 105 ? 22.295 80.010 -4.757 1.00 10.82 189 LEU C CA 1
ATOM 3881 C C . LEU C 1 105 ? 22.910 78.782 -4.120 1.00 15.69 189 LEU C C 1
ATOM 3882 O O . LEU C 1 105 ? 23.610 78.891 -3.097 1.00 18.13 189 LEU C O 1
ATOM 3887 N N . LYS C 1 106 ? 22.623 77.621 -4.693 1.00 13.55 190 LYS C N 1
ATOM 3888 C CA . LYS C 1 106 ? 22.941 76.345 -4.070 1.00 17.92 190 LYS C CA 1
ATOM 3889 C C . LYS C 1 106 ? 23.746 75.471 -5.014 1.00 17.17 190 LYS C C 1
ATOM 3890 O O . LYS C 1 106 ? 23.373 75.264 -6.174 1.00 14.91 190 LYS C O 1
ATOM 3896 N N . GLY C 1 107 ? 24.852 74.978 -4.527 1.00 18.32 191 GLY C N 1
ATOM 3897 C CA . GLY C 1 107 ? 25.655 74.036 -5.286 1.00 19.89 191 GLY C CA 1
ATOM 3898 C C . GLY C 1 107 ? 25.825 72.754 -4.510 1.00 23.48 191 GLY C C 1
ATOM 3899 O O . GLY C 1 107 ? 26.073 72.776 -3.302 1.00 21.93 191 GLY C O 1
ATOM 3900 N N . HIS C 1 108 ? 25.681 71.635 -5.213 1.00 25.36 192 HIS C N 1
ATOM 3901 C CA . HIS C 1 108 ? 26.085 70.363 -4.637 1.00 28.68 192 HIS C CA 1
ATOM 3902 C C . HIS C 1 108 ? 27.560 70.434 -4.230 1.00 30.84 192 HIS C C 1
ATOM 3903 O O . HIS C 1 108 ? 28.352 71.118 -4.891 1.00 30.76 192 HIS C O 1
ATOM 3910 N N . PRO C 1 109 ? 27.967 69.782 -3.121 1.00 33.39 193 PRO C N 1
ATOM 3911 C CA . PRO C 1 109 ? 27.188 69.007 -2.139 1.00 32.88 193 PRO C CA 1
ATOM 3912 C C . PRO C 1 109 ? 26.508 69.848 -1.036 1.00 34.26 193 PRO C C 1
ATOM 3913 O O . PRO C 1 109 ? 26.138 69.303 0.011 1.00 34.07 193 PRO C O 1
ATOM 3917 N N . LEU C 1 110 ? 26.333 71.150 -1.267 1.00 32.58 194 LEU C N 1
ATOM 3918 C CA . LEU C 1 110 ? 25.701 72.007 -0.266 1.00 29.93 194 LEU C CA 1
ATOM 3919 C C . LEU C 1 110 ? 24.328 72.520 -0.712 1.00 27.22 194 LEU C C 1
ATOM 3920 O O . LEU C 1 110 ? 24.147 73.728 -0.919 1.00 26.58 194 LEU C O 1
ATOM 3925 N N . LEU C 1 111 ? 23.372 71.601 -0.883 1.00 24.55 195 LEU C N 1
ATOM 3926 C CA . LEU C 1 111 ? 21.988 71.912 -1.229 1.00 26.87 195 LEU C CA 1
ATOM 3927 C C . LEU C 1 111 ? 21.058 71.909 -0.024 1.00 30.39 195 LEU C C 1
ATOM 3928 O O . LEU C 1 111 ? 20.000 72.552 -0.054 1.00 29.85 195 LEU C O 1
ATOM 3933 N N . LYS C 1 112 ? 21.396 71.149 1.008 1.00 29.50 196 LYS C N 1
ATOM 3934 C CA . LYS C 1 112 ? 20.799 71.316 2.320 1.00 26.09 196 LYS C CA 1
ATOM 3935 C C . LYS C 1 112 ? 21.776 72.126 3.155 1.00 20.49 196 LYS C C 1
ATOM 3936 O O . LYS C 1 112 ? 22.927 71.723 3.338 1.00 20.74 196 LYS C O 1
ATOM 3942 N N . TRP C 1 113 ? 21.326 73.265 3.647 1.00 20.84 197 TRP C N 1
ATOM 3943 C CA . TRP C 1 113 ? 22.146 74.108 4.493 1.00 17.95 197 TRP C CA 1
ATOM 3944 C C . TRP C 1 113 ? 21.790 73.798 5.940 1.00 17.72 197 TRP C C 1
ATOM 3945 O O . TRP C 1 113 ? 20.650 74.030 6.353 1.00 18.10 197 TRP C O 1
ATOM 3956 N N . THR C 1 114 ? 22.752 73.268 6.698 1.00 14.61 198 THR C N 1
ATOM 3957 C CA . THR C 1 114 ? 22.585 72.973 8.131 1.00 17.17 198 THR C CA 1
ATOM 3958 C C . THR C 1 114 ? 23.395 74.008 8.902 1.00 14.78 198 THR C C 1
ATOM 3959 O O . THR C 1 114 ? 24.558 73.785 9.211 1.00 18.00 198 THR C O 1
ATOM 3963 N N . LEU C 1 115 ? 22.763 75.131 9.244 1.00 15.07 199 LEU C N 1
ATOM 3964 C CA . LEU C 1 115 ? 23.457 76.268 9.844 1.00 11.81 199 LEU C CA 1
ATOM 3965 C C . LEU C 1 115 ? 23.400 76.214 11.368 1.00 12.22 199 LEU C C 1
ATOM 3966 O O . LEU C 1 115 ? 22.376 75.844 11.958 1.00 14.08 199 LEU C O 1
ATOM 3971 N N . ILE C 1 116 ? 24.503 76.582 12.011 1.00 12.21 200 ILE C N 1
ATOM 3972 C CA . ILE C 1 116 ? 24.566 76.596 13.466 1.00 12.66 200 ILE C CA 1
ATOM 3973 C C . ILE C 1 116 ? 25.205 77.895 13.898 1.00 12.52 200 ILE C C 1
ATOM 3974 O O . ILE C 1 116 ? 26.181 78.338 13.297 1.00 12.18 200 ILE C O 1
ATOM 3979 N N . ASN C 1 117 ? 24.634 78.537 14.918 1.00 17.16 201 ASN C N 1
ATOM 3980 C CA . ASN C 1 117 ? 25.170 79.799 15.401 1.00 12.75 201 ASN C CA 1
ATOM 3981 C C . ASN C 1 117 ? 26.047 79.532 16.621 1.00 13.25 201 ASN C C 1
ATOM 3982 O O . ASN C 1 117 ? 26.320 78.385 16.985 1.00 13.58 201 ASN C O 1
ATOM 3987 N N . SER C 1 118 ? 26.473 80.594 17.295 1.00 15.95 202 SER C N 1
ATOM 3988 C CA . SER C 1 118 ? 27.419 80.394 18.391 1.00 20.67 202 SER C CA 1
ATOM 3989 C C . SER C 1 118 ? 26.740 79.930 19.677 1.00 19.15 202 SER C C 1
ATOM 3990 O O . SER C 1 118 ? 27.427 79.528 20.625 1.00 21.38 202 SER C O 1
ATOM 3993 N N . LYS C 1 119 ? 25.414 79.973 19.735 1.00 18.93 203 LYS C N 1
ATOM 3994 C CA . LYS C 1 119 ? 24.666 79.469 20.875 1.00 19.25 203 LYS C CA 1
ATOM 3995 C C . LYS C 1 119 ? 24.192 78.044 20.651 1.00 16.69 203 LYS C C 1
ATOM 3996 O O . LYS C 1 119 ? 23.345 77.555 21.411 1.00 18.47 203 LYS C O 1
ATOM 4002 N N . GLY C 1 120 ? 24.694 77.382 19.601 1.00 15.83 204 GLY C N 1
ATOM 4003 C CA . GLY C 1 120 ? 24.322 76.014 19.298 1.00 17.45 204 GLY C CA 1
ATOM 4004 C C . GLY C 1 120 ? 22.947 75.811 18.702 1.00 18.72 204 GLY C C 1
ATOM 4005 O O . GLY C 1 120 ? 22.484 74.666 18.633 1.00 22.66 204 GLY C O 1
ATOM 4006 N N . GLU C 1 121 ? 22.264 76.858 18.276 1.00 14.70 205 GLU C N 1
ATOM 4007 C CA . GLU C 1 121 ? 20.984 76.666 17.598 1.00 23.89 205 GLU C CA 1
ATOM 4008 C C . GLU C 1 121 ? 21.181 76.247 16.138 1.00 19.45 205 GLU C C 1
ATOM 4009 O O . GLU C 1 121 ? 21.986 76.837 15.415 1.00 15.68 205 GLU C O 1
ATOM 4015 N N . THR C 1 122 ? 20.435 75.234 15.696 1.00 18.17 206 THR C N 1
ATOM 4016 C CA . THR C 1 122 ? 20.563 74.732 14.333 1.00 19.12 206 THR C CA 1
ATOM 4017 C C . THR C 1 122 ? 19.375 75.156 13.489 1.00 19.60 206 THR C C 1
ATOM 4018 O O . THR C 1 122 ? 18.221 75.019 13.918 1.00 19.67 206 THR C O 1
ATOM 4022 N N . VAL C 1 123 ? 19.647 75.663 12.280 1.00 17.70 207 VAL C N 1
ATOM 4023 C CA . VAL C 1 123 ? 18.581 75.970 11.334 1.00 17.07 207 VAL C CA 1
ATOM 4024 C C . VAL C 1 123 ? 18.888 75.248 10.032 1.00 16.88 207 VAL C C 1
ATOM 4025 O O . VAL C 1 123 ? 19.998 75.350 9.499 1.00 18.15 207 VAL C O 1
ATOM 4029 N N . VAL C 1 124 ? 17.920 74.509 9.528 1.00 15.67 208 VAL C N 1
ATOM 4030 C CA . VAL C 1 124 ? 18.098 73.734 8.319 1.00 17.65 208 VAL C CA 1
ATOM 4031 C C . VAL C 1 124 ? 17.285 74.406 7.224 1.00 19.32 208 VAL C C 1
ATOM 4032 O O . VAL C 1 124 ? 16.077 74.616 7.381 1.00 19.59 208 VAL C O 1
ATOM 4036 N N . ASN C 1 125 ? 17.954 74.778 6.129 1.00 17.73 209 ASN C N 1
ATOM 4037 C CA . ASN C 1 125 ? 17.295 75.399 4.988 1.00 16.85 209 ASN C CA 1
ATOM 4038 C C . ASN C 1 125 ? 17.332 74.448 3.802 1.00 16.38 209 ASN C C 1
ATOM 4039 O O . ASN C 1 125 ? 18.421 74.071 3.343 1.00 17.46 209 ASN C O 1
ATOM 4044 N N . VAL C 1 126 ? 16.150 74.087 3.284 1.00 18.50 210 VAL C N 1
ATOM 4045 C CA . VAL C 1 126 ? 16.026 73.259 2.083 1.00 20.58 210 VAL C CA 1
ATOM 4046 C C . VAL C 1 126 ? 15.340 74.001 0.929 1.00 16.97 210 VAL C C 1
ATOM 4047 O O . VAL C 1 126 ? 14.765 73.365 0.062 1.00 18.37 210 VAL C O 1
ATOM 4051 N N . ASP C 1 127 ? 15.366 75.332 0.905 1.00 14.11 211 ASP C N 1
ATOM 4052 C CA . ASP C 1 127 ? 14.723 76.040 -0.199 1.00 16.65 211 ASP C CA 1
ATOM 4053 C C . ASP C 1 127 ? 15.382 75.710 -1.543 1.00 16.17 211 ASP C C 1
ATOM 4054 O O . ASP C 1 127 ? 16.577 75.386 -1.625 1.00 14.82 211 ASP C O 1
ATOM 4059 N N . ARG C 1 128 ? 14.585 75.785 -2.613 1.00 16.60 212 ARG C N 1
ATOM 4060 C CA . ARG C 1 128 ? 15.147 75.712 -3.959 1.00 18.77 212 ARG C CA 1
ATOM 4061 C C . ARG C 1 128 ? 15.910 76.992 -4.276 1.00 15.97 212 ARG C C 1
ATOM 4062 O O . ARG C 1 128 ? 15.418 78.098 -4.049 1.00 12.28 212 ARG C O 1
ATOM 4070 N N . GLY C 1 129 ? 17.110 76.854 -4.828 1.00 17.22 213 GLY C N 1
ATOM 4071 C CA . GLY C 1 129 ? 17.888 78.040 -5.138 1.00 18.68 213 GLY C CA 1
ATOM 4072 C C . GLY C 1 129 ? 17.327 78.791 -6.335 1.00 20.77 213 GLY C C 1
ATOM 4073 O O . GLY C 1 129 ? 16.675 78.228 -7.208 1.00 21.85 213 GLY C O 1
ATOM 4074 N N . ARG C 1 130 ? 17.570 80.101 -6.366 1.00 17.98 214 ARG C N 1
ATOM 4075 C CA . ARG C 1 130 ? 17.351 80.837 -7.604 1.00 17.09 214 ARG C CA 1
ATOM 4076 C C . ARG C 1 130 ? 18.175 80.222 -8.709 1.00 16.41 214 ARG C C 1
ATOM 4077 O O . ARG C 1 130 ? 17.742 80.125 -9.868 1.00 15.18 214 ARG C O 1
ATOM 4085 N N . PHE C 1 131 ? 19.365 79.777 -8.346 1.00 12.10 215 PHE C N 1
ATOM 4086 C CA . PHE C 1 131 ? 20.272 79.070 -9.211 1.00 15.50 215 PHE C CA 1
ATOM 4087 C C . PHE C 1 131 ? 20.764 77.863 -8.425 1.00 17.06 215 PHE C C 1
ATOM 4088 O O . PHE C 1 131 ? 21.162 77.990 -7.248 1.00 16.56 215 PHE C O 1
ATOM 4096 N N . GLN C 1 132 ? 20.717 76.701 -9.057 1.00 15.41 216 GLN C N 1
ATOM 4097 C CA . GLN C 1 132 ? 21.276 75.488 -8.475 1.00 17.35 216 GLN C CA 1
ATOM 4098 C C . GLN C 1 132 ? 22.179 74.835 -9.498 1.00 19.06 216 GLN C C 1
ATOM 4099 O O . GLN C 1 132 ? 21.843 74.785 -10.689 1.00 19.13 216 GLN C O 1
ATOM 4105 N N . ALA C 1 133 ? 23.320 74.336 -9.032 1.00 16.07 217 ALA C N 1
ATOM 4106 C CA . ALA C 1 133 ? 24.288 73.695 -9.912 1.00 19.27 217 ALA C CA 1
ATOM 4107 C C . ALA C 1 133 ? 24.899 72.489 -9.200 1.00 19.78 217 ALA C C 1
ATOM 4108 O O . ALA C 1 133 ? 24.845 72.383 -7.973 1.00 21.40 217 ALA C O 1
ATOM 4110 N N . ASN C 1 134 ? 25.469 71.565 -9.975 1.00 18.01 218 ASN C N 1
ATOM 4111 C CA . ASN C 1 134 ? 26.130 70.396 -9.397 1.00 20.24 218 ASN C CA 1
ATOM 4112 C C . ASN C 1 134 ? 27.608 70.637 -9.100 1.00 23.77 218 ASN C C 1
ATOM 4113 O O . ASN C 1 134 ? 28.384 69.669 -8.968 1.00 24.09 218 ASN C O 1
ATOM 4118 N N . ALA C 1 135 ? 28.017 71.904 -8.997 1.00 23.21 219 ALA C N 1
ATOM 4119 C CA . ALA C 1 135 ? 29.408 72.269 -8.783 1.00 20.24 219 ALA C CA 1
ATOM 4120 C C . ALA C 1 135 ? 29.465 73.667 -8.184 1.00 25.99 219 ALA C C 1
ATOM 4121 O O . ALA C 1 135 ? 28.674 74.545 -8.558 1.00 30.82 219 ALA C O 1
ATOM 4123 N N . LEU C 1 136 ? 30.427 73.877 -7.286 1.00 19.99 220 LEU C N 1
ATOM 4124 C CA . LEU C 1 136 ? 30.441 75.104 -6.510 1.00 21.27 220 LEU C CA 1
ATOM 4125 C C . LEU C 1 136 ? 31.012 76.266 -7.301 1.00 16.06 220 LEU C C 1
ATOM 4126 O O . LEU C 1 136 ? 30.501 77.385 -7.181 1.00 15.89 220 LEU C O 1
ATOM 4131 N N . ASN C 1 137 ? 32.011 76.019 -8.162 1.00 19.39 221 ASN C N 1
ATOM 4132 C CA . ASN C 1 137 ? 32.629 77.121 -8.905 1.00 22.14 221 ASN C CA 1
ATOM 4133 C C . ASN C 1 137 ? 31.587 77.919 -9.688 1.00 17.52 221 ASN C C 1
ATOM 4134 O O . ASN C 1 137 ? 31.630 79.151 -9.728 1.00 14.62 221 ASN C O 1
ATOM 4139 N N A VAL C 1 138 ? 30.631 77.235 -10.314 0.38 16.63 222 VAL C N 1
ATOM 4140 N N B VAL C 1 138 ? 30.632 77.239 -10.313 0.62 16.85 222 VAL C N 1
ATOM 4141 C CA A VAL C 1 138 ? 29.637 77.976 -11.079 0.38 15.74 222 VAL C CA 1
ATOM 4142 C CA B VAL C 1 138 ? 29.653 77.996 -11.077 0.62 15.34 222 VAL C CA 1
ATOM 4143 C C A VAL C 1 138 ? 28.718 78.772 -10.147 0.38 16.03 222 VAL C C 1
ATOM 4144 C C B VAL C 1 138 ? 28.724 78.782 -10.140 0.62 15.83 222 VAL C C 1
ATOM 4145 O O A VAL C 1 138 ? 28.282 79.882 -10.488 0.38 17.18 222 VAL C O 1
ATOM 4146 O O B VAL C 1 138 ? 28.284 79.895 -10.468 0.62 17.51 222 VAL C O 1
ATOM 4153 N N . VAL C 1 139 ? 28.442 78.252 -8.950 1.00 15.05 223 VAL C N 1
ATOM 4154 C CA . VAL C 1 139 ? 27.620 78.999 -7.980 1.00 13.58 223 VAL C CA 1
ATOM 4155 C C . VAL C 1 139 ? 28.322 80.267 -7.502 1.00 13.04 223 VAL C C 1
ATOM 4156 O O . VAL C 1 139 ? 27.686 81.316 -7.311 1.00 11.39 223 VAL C O 1
ATOM 4160 N N . ARG C 1 140 ? 29.623 80.180 -7.244 1.00 13.46 224 ARG C N 1
ATOM 4161 C CA . ARG C 1 140 ? 30.398 81.359 -6.859 1.00 17.55 224 ARG C CA 1
ATOM 4162 C C . ARG C 1 140 ? 30.342 82.457 -7.927 1.00 17.65 224 ARG C C 1
ATOM 4163 O O . ARG C 1 140 ? 30.265 83.654 -7.607 1.00 19.62 224 ARG C O 1
ATOM 4171 N N . SER C 1 141 ? 30.370 82.084 -9.200 1.00 14.60 225 SER C N 1
ATOM 4172 C CA . SER C 1 141 ? 30.236 83.102 -10.240 1.00 18.28 225 SER C CA 1
ATOM 4173 C C . SER C 1 141 ? 28.899 83.832 -10.116 1.00 17.04 225 SER C C 1
ATOM 4174 O O . SER C 1 141 ? 28.844 85.069 -10.092 1.00 14.48 225 SER C O 1
ATOM 4177 N N . ALA C 1 142 ? 27.810 83.067 -10.018 1.00 13.95 226 ALA C N 1
ATOM 4178 C CA . ALA C 1 142 ? 26.482 83.630 -9.787 1.00 13.89 226 ALA C CA 1
ATOM 4179 C C . ALA C 1 142 ? 26.430 84.549 -8.562 1.00 15.42 226 ALA C C 1
ATOM 4180 O O . ALA C 1 142 ? 25.769 85.596 -8.591 1.00 17.19 226 ALA C O 1
ATOM 4182 N N . CYS C 1 143 ? 27.115 84.172 -7.466 1.00 12.12 227 CYS C N 1
ATOM 4183 C CA . CYS C 1 143 ? 27.090 84.999 -6.261 1.00 12.85 227 CYS C CA 1
ATOM 4184 C C . CYS C 1 143 ? 27.867 86.296 -6.465 1.00 12.65 227 CYS C C 1
ATOM 4185 O O . CYS C 1 143 ? 27.401 87.374 -6.079 1.00 11.19 227 CYS C O 1
ATOM 4188 N N . SER C 1 144 ? 29.079 86.202 -7.029 1.00 13.11 228 SER C N 1
ATOM 4189 C CA . SER C 1 144 ? 29.841 87.407 -7.360 1.00 14.40 228 SER C CA 1
ATOM 4190 C C . SER C 1 144 ? 29.048 88.361 -8.233 1.00 13.75 228 SER C C 1
ATOM 4191 O O . SER C 1 144 ? 29.264 89.575 -8.171 1.00 14.59 228 SER C O 1
ATOM 4194 N N . GLU C 1 145 ? 28.117 87.850 -9.025 1.00 13.06 229 GLU C N 1
ATOM 4195 C CA . GLU C 1 145 ? 27.347 88.704 -9.917 1.00 17.50 229 GLU C CA 1
ATOM 4196 C C . GLU C 1 145 ? 26.108 89.300 -9.256 1.00 15.84 229 GLU C C 1
ATOM 4197 O O . GLU C 1 145 ? 25.301 89.915 -9.950 1.00 13.86 229 GLU C O 1
ATOM 4203 N N . GLY C 1 146 ? 25.944 89.136 -7.938 1.00 15.40 230 GLY C N 1
ATOM 4204 C CA . GLY C 1 146 ? 24.871 89.801 -7.222 1.00 16.24 230 GLY C CA 1
ATOM 4205 C C . GLY C 1 146 ? 23.525 89.106 -7.229 1.00 15.42 230 GLY C C 1
ATOM 4206 O O . GLY C 1 146 ? 22.507 89.720 -6.891 1.00 17.26 230 GLY C O 1
ATOM 4207 N N . LEU C 1 147 ? 23.496 87.834 -7.541 1.00 13.89 231 LEU C N 1
ATOM 4208 C CA . LEU C 1 147 ? 22.256 87.090 -7.683 1.00 10.90 231 LEU C CA 1
ATOM 4209 C C . LEU C 1 147 ? 21.720 86.504 -6.383 1.00 17.56 231 LEU C C 1
ATOM 4210 O O . LEU C 1 147 ? 20.563 86.037 -6.369 1.00 15.92 231 LEU C O 1
ATOM 4215 N N . GLY C 1 148 ? 22.489 86.527 -5.300 1.00 10.36 232 GLY C N 1
ATOM 4216 C CA . GLY C 1 148 ? 21.922 86.165 -4.020 1.00 21.09 232 GLY C CA 1
ATOM 4217 C C . GLY C 1 148 ? 22.968 85.588 -3.073 1.00 10.00 232 GLY C C 1
ATOM 4218 O O . GLY C 1 148 ? 24.173 85.806 -3.229 1.00 11.38 232 GLY C O 1
ATOM 4219 N N . ILE C 1 149 ? 22.467 84.854 -2.093 1.00 9.95 233 ILE C N 1
ATOM 4220 C CA . ILE C 1 149 ? 23.275 84.335 -0.984 1.00 10.42 233 ILE C CA 1
ATOM 4221 C C . ILE C 1 149 ? 23.657 82.899 -1.255 1.00 11.33 233 ILE C C 1
ATOM 4222 O O . ILE C 1 149 ? 22.813 82.081 -1.618 1.00 11.46 233 ILE C O 1
ATOM 4227 N N . THR C 1 150 ? 24.909 82.556 -0.974 1.00 15.73 234 THR C N 1
ATOM 4228 C CA . THR C 1 150 ? 25.322 81.172 -1.114 1.00 18.61 234 THR C CA 1
ATOM 4229 C C . THR C 1 150 ? 26.066 80.709 0.133 1.00 21.12 234 THR C C 1
ATOM 4230 O O . THR C 1 150 ? 26.399 81.492 1.028 1.00 9.78 234 THR C O 1
ATOM 4234 N N . LEU C 1 151 ? 26.249 79.395 0.225 1.00 10.01 235 LEU C N 1
ATOM 4235 C CA . LEU C 1 151 ? 27.013 78.781 1.296 1.00 11.83 235 LEU C CA 1
ATOM 4236 C C . LEU C 1 151 ? 28.244 78.130 0.680 1.00 14.34 235 LEU C C 1
ATOM 4237 O O . LEU C 1 151 ? 28.132 77.342 -0.274 1.00 12.12 235 LEU C O 1
ATOM 4242 N N . MET C 1 152 ? 29.412 78.469 1.214 1.00 14.73 236 MET C N 1
ATOM 4243 C CA . MET C 1 152 ? 30.653 78.134 0.548 1.00 13.72 236 MET C CA 1
ATOM 4244 C C . MET C 1 152 ? 31.715 77.880 1.606 1.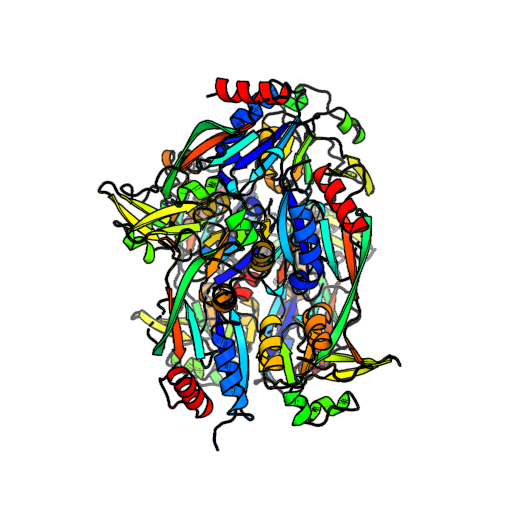00 13.25 236 MET C C 1
ATOM 4245 O O . MET C 1 152 ? 31.727 78.594 2.627 1.00 13.76 236 MET C O 1
ATOM 4250 N N . PRO C 1 153 ? 32.597 76.889 1.413 1.00 12.33 237 PRO C N 1
ATOM 4251 C CA . PRO C 1 153 ? 33.707 76.691 2.358 1.00 14.29 237 PRO C CA 1
ATOM 4252 C C . PRO C 1 153 ? 34.597 77.918 2.389 1.00 14.18 237 PRO C C 1
ATOM 4253 O O . PRO C 1 153 ? 34.976 78.454 1.345 1.00 16.06 237 PRO C O 1
ATOM 4257 N N . ASP C 1 154 ? 34.945 78.340 3.595 1.00 11.42 238 ASP C N 1
ATOM 4258 C CA . ASP C 1 154 ? 35.653 79.605 3.755 1.00 12.13 238 ASP C CA 1
ATOM 4259 C C . ASP C 1 154 ? 36.986 79.602 3.019 1.00 10.64 238 ASP C C 1
ATOM 4260 O O . ASP C 1 154 ? 37.330 80.596 2.373 1.00 13.00 238 ASP C O 1
ATOM 4265 N N . VAL C 1 155 ? 37.722 78.478 3.038 1.00 12.12 239 VAL C N 1
ATOM 4266 C CA . VAL C 1 155 ? 39.027 78.478 2.370 1.00 16.32 239 VAL C CA 1
ATOM 4267 C C . VAL C 1 155 ? 38.872 78.715 0.868 1.00 14.41 239 VAL C C 1
ATOM 4268 O O . VAL C 1 155 ? 39.775 79.263 0.225 1.00 15.67 239 VAL C O 1
ATOM 4272 N N . MET C 1 156 ? 37.718 78.377 0.290 1.00 12.87 240 MET C N 1
ATOM 4273 C CA . MET C 1 156 ? 37.589 78.519 -1.163 1.00 16.03 240 MET C CA 1
ATOM 4274 C C . MET C 1 156 ? 37.491 79.975 -1.604 1.00 15.52 240 MET C C 1
ATOM 4275 O O . MET C 1 156 ? 37.914 80.315 -2.717 1.00 16.21 240 MET C O 1
ATOM 4280 N N . ILE C 1 157 ? 36.925 80.843 -0.775 1.00 15.50 241 ILE C N 1
ATOM 4281 C CA . ILE C 1 157 ? 36.566 82.186 -1.211 1.00 13.52 241 ILE C CA 1
ATOM 4282 C C . ILE C 1 157 ? 37.275 83.254 -0.380 1.00 13.23 241 ILE C C 1
ATOM 4283 O O . ILE C 1 157 ? 36.863 84.420 -0.375 1.00 10.51 241 ILE C O 1
ATOM 4288 N N . LYS C 1 158 ? 38.313 82.866 0.352 1.00 16.95 242 LYS C N 1
ATOM 4289 C CA . LYS C 1 158 ? 38.943 83.811 1.271 1.00 18.27 242 LYS C CA 1
ATOM 4290 C C . LYS C 1 158 ? 39.560 84.997 0.524 1.00 18.62 242 LYS C C 1
ATOM 4291 O O . LYS C 1 158 ? 39.542 86.128 1.036 1.00 22.62 242 LYS C O 1
ATOM 4297 N N . GLU C 1 159 ? 40.034 84.784 -0.703 1.00 11.35 243 GLU C N 1
ATOM 4298 C CA . GLU C 1 159 ? 40.514 85.881 -1.544 1.00 15.08 243 GLU C CA 1
ATOM 4299 C C . GLU C 1 159 ? 39.412 86.900 -1.859 1.00 14.35 243 GLU C C 1
ATOM 4300 O O . GLU C 1 159 ? 39.673 88.110 -1.892 1.00 15.92 243 GLU C O 1
ATOM 4306 N N . TYR C 1 160 ? 38.184 86.428 -2.133 1.00 10.41 244 TYR C N 1
ATOM 4307 C CA . TYR C 1 160 ? 37.074 87.326 -2.444 1.00 12.34 244 TYR C CA 1
ATOM 4308 C C . TYR C 1 160 ? 36.578 88.070 -1.210 1.00 13.35 244 TYR C C 1
ATOM 4309 O O . TYR C 1 160 ? 36.139 89.218 -1.323 1.00 17.19 244 TYR C O 1
ATOM 4318 N N . ILE C 1 161 ? 36.564 87.411 -0.044 1.00 13.09 245 ILE C N 1
ATOM 4319 C CA . ILE C 1 161 ? 36.305 88.118 1.221 1.00 14.70 245 ILE C CA 1
ATOM 4320 C C . ILE C 1 161 ? 37.347 89.219 1.421 1.00 13.62 245 ILE C C 1
ATOM 4321 O O . ILE C 1 161 ? 37.010 90.360 1.763 1.00 16.11 245 ILE C O 1
ATOM 4326 N N . ALA C 1 162 ? 38.621 88.906 1.167 1.00 11.66 246 ALA C N 1
ATOM 4327 C CA . ALA C 1 162 ? 39.700 89.883 1.325 1.00 14.05 246 ALA C CA 1
ATOM 4328 C C . ALA C 1 162 ? 39.548 91.070 0.370 1.00 17.38 246 ALA C C 1
ATOM 4329 O O . ALA C 1 162 ? 39.658 92.227 0.786 1.00 18.83 246 ALA C O 1
ATOM 4331 N N . ASP C 1 163 ? 39.302 90.822 -0.917 1.00 22.73 247 ASP C N 1
ATOM 4332 C CA . ASP C 1 163 ? 39.147 91.989 -1.789 1.00 23.64 247 ASP C CA 1
ATOM 4333 C C . ASP C 1 163 ? 37.749 92.589 -1.749 1.00 23.39 247 ASP C C 1
ATOM 4334 O O . ASP C 1 163 ? 37.531 93.620 -2.390 1.00 21.14 247 ASP C O 1
ATOM 4339 N N . GLY C 1 164 ? 36.814 92.010 -0.989 1.00 23.60 248 GLY C N 1
ATOM 4340 C CA . GLY C 1 164 ? 35.503 92.615 -0.819 1.00 20.94 248 GLY C CA 1
ATOM 4341 C C . GLY C 1 164 ? 34.505 92.328 -1.924 1.00 17.99 248 GLY C C 1
ATOM 4342 O O . GLY C 1 164 ? 33.369 92.832 -1.862 1.00 16.95 248 GLY C O 1
ATOM 4343 N N . SER C 1 165 ? 34.861 91.516 -2.915 1.00 12.99 249 SER C N 1
ATOM 4344 C CA . SER C 1 165 ? 33.871 91.166 -3.918 1.00 13.98 249 SER C CA 1
ATOM 4345 C C . SER C 1 165 ? 32.831 90.188 -3.381 1.00 13.09 249 SER C C 1
ATOM 4346 O O . SER C 1 165 ? 31.811 89.966 -4.047 1.00 12.90 249 SER C O 1
ATOM 4349 N N . LEU C 1 166 ? 33.079 89.582 -2.223 1.00 10.28 250 LEU C N 1
ATOM 4350 C CA . LEU C 1 166 ? 32.078 88.820 -1.512 1.00 15.38 250 LEU C CA 1
ATOM 4351 C C . LEU C 1 166 ? 32.103 89.272 -0.063 1.00 14.22 250 LEU C C 1
ATOM 4352 O O . LEU C 1 166 ? 33.149 89.672 0.473 1.00 14.02 250 LEU C O 1
ATOM 4357 N N . VAL C 1 167 ? 30.950 89.192 0.574 1.00 11.15 251 VAL C N 1
ATOM 4358 C CA . VAL C 1 167 ? 30.781 89.754 1.902 1.00 10.98 251 VAL C CA 1
ATOM 4359 C C . VAL C 1 167 ? 30.129 88.690 2.753 1.00 9.83 251 VAL C C 1
ATOM 4360 O O . VAL C 1 167 ? 29.116 88.117 2.346 1.00 10.94 251 VAL C O 1
ATOM 4364 N N . ARG C 1 168 ? 30.686 88.453 3.934 1.00 9.93 252 ARG C N 1
ATOM 4365 C CA . ARG C 1 168 ? 30.075 87.527 4.872 1.00 16.13 252 ARG C CA 1
ATOM 4366 C C . ARG C 1 168 ? 28.775 88.098 5.449 1.00 13.17 252 ARG C C 1
ATOM 4367 O O . ARG C 1 168 ? 28.760 89.189 6.038 1.00 10.99 252 ARG C O 1
ATOM 4375 N N . ILE C 1 169 ? 27.686 87.352 5.299 1.00 9.82 253 ILE C N 1
ATOM 4376 C CA . ILE C 1 169 ? 26.418 87.671 5.941 1.00 17.19 253 ILE C CA 1
ATOM 4377 C C . ILE C 1 169 ? 26.123 86.619 7.020 1.00 19.28 253 ILE C C 1
ATOM 4378 O O . ILE C 1 169 ? 26.724 85.539 7.054 1.00 10.02 253 ILE C O 1
ATOM 4383 N N . LEU C 1 170 ? 25.122 86.915 7.857 1.00 10.10 254 LEU C N 1
ATOM 4384 C CA . LEU C 1 170 ? 24.803 86.150 9.063 1.00 17.65 254 LEU C CA 1
ATOM 4385 C C . LEU C 1 170 ? 26.119 85.697 9.729 1.00 14.66 254 LEU C C 1
ATOM 4386 O O . LEU C 1 170 ? 26.387 84.493 9.814 1.00 10.58 254 LEU C O 1
ATOM 4391 N N . PRO C 1 171 ? 26.981 86.641 10.137 1.00 12.13 255 PRO C N 1
ATOM 4392 C CA . PRO C 1 171 ? 28.338 86.261 10.583 1.00 11.88 255 PRO C CA 1
ATOM 4393 C C . PRO C 1 171 ? 28.371 85.383 11.832 1.00 14.76 255 PRO C C 1
ATOM 4394 O O . PRO C 1 171 ? 29.436 84.826 12.137 1.00 15.27 255 PRO C O 1
ATOM 4398 N N . ASP C 1 172 ? 27.287 85.279 12.605 1.00 11.52 256 ASP C N 1
ATOM 4399 C CA . ASP C 1 172 ? 27.364 84.395 13.768 1.00 17.25 256 ASP C CA 1
ATOM 4400 C C . ASP C 1 172 ? 27.037 82.947 13.407 1.00 18.45 256 ASP C C 1
ATOM 4401 O O . ASP C 1 172 ? 27.033 82.098 14.305 1.00 12.05 256 ASP C O 1
ATOM 4406 N N . TRP C 1 173 ? 26.744 82.668 12.129 1.00 11.30 257 TRP C N 1
ATOM 4407 C CA . TRP C 1 173 ? 26.351 81.352 11.634 1.00 17.90 257 TRP C CA 1
ATOM 4408 C C . TRP C 1 173 ? 27.401 80.767 10.701 1.00 17.18 257 TRP C C 1
ATOM 4409 O O . TRP C 1 173 ? 28.024 81.489 9.916 1.00 10.79 257 TRP C O 1
ATOM 4420 N N . SER C 1 174 ? 27.527 79.443 10.743 1.00 15.37 258 SER C N 1
ATOM 4421 C CA . SER C 1 174 ? 28.308 78.702 9.762 1.00 17.03 258 SER C CA 1
ATOM 4422 C C . SER C 1 174 ? 27.789 77.269 9.712 1.00 15.87 258 SER C C 1
ATOM 4423 O O . SER C 1 174 ? 26.801 76.923 10.366 1.00 15.83 258 SER C O 1
ATOM 4426 N N . ALA C 1 175 ? 28.467 76.424 8.946 1.00 14.70 259 ALA C N 1
ATOM 4427 C CA . ALA C 1 175 ? 28.001 75.062 8.740 1.00 14.59 259 ALA C CA 1
ATOM 4428 C C . ALA C 1 175 ? 29.177 74.114 8.550 1.00 16.57 259 ALA C C 1
ATOM 4429 O O . ALA C 1 175 ? 30.222 74.499 8.003 1.00 13.39 259 ALA C O 1
ATOM 4431 N N . ASN C 1 176 ? 29.002 72.889 9.056 1.00 15.81 260 ASN C N 1
ATOM 4432 C CA . ASN C 1 176 ? 29.922 71.775 8.841 1.00 20.69 260 ASN C CA 1
ATOM 4433 C C . ASN C 1 176 ? 31.393 72.093 9.129 1.00 18.51 260 ASN C C 1
ATOM 4434 O O . ASN C 1 176 ? 32.249 71.898 8.264 1.00 18.55 260 ASN C O 1
ATOM 4439 N N . PRO C 1 177 ? 31.721 72.583 10.329 1.00 19.09 261 PRO C N 1
ATOM 4440 C CA . PRO C 1 177 ? 33.141 72.785 10.655 1.00 20.20 261 PRO C CA 1
ATOM 4441 C C . PRO C 1 177 ? 33.857 71.435 10.665 1.00 21.69 261 PRO C C 1
ATOM 4442 O O . PRO C 1 177 ? 33.308 70.429 11.118 1.00 22.76 261 PRO C O 1
ATOM 4446 N N . ARG C 1 178 ? 35.049 71.392 10.082 1.00 23.02 262 ARG C N 1
ATOM 4447 C CA . ARG C 1 178 ? 35.761 70.122 9.993 1.00 24.22 262 ARG C CA 1
ATOM 4448 C C . ARG C 1 178 ? 37.250 70.393 9.861 1.00 23.50 262 ARG C C 1
ATOM 4449 O O . ARG C 1 178 ? 37.674 71.453 9.388 1.00 19.84 262 ARG C O 1
ATOM 4457 N N . ASP C 1 179 ? 38.038 69.421 10.293 1.00 24.78 263 ASP C N 1
ATOM 4458 C CA . ASP C 1 179 ? 39.485 69.502 10.201 1.00 25.08 263 ASP C CA 1
ATOM 4459 C C . ASP C 1 179 ? 39.968 68.785 8.949 1.00 21.02 263 ASP C C 1
ATOM 4460 O O . ASP C 1 179 ? 39.277 67.928 8.392 1.00 23.28 263 ASP C O 1
ATOM 4465 N N . ILE C 1 180 ? 41.159 69.181 8.498 1.00 17.17 264 ILE C N 1
ATOM 4466 C CA . ILE C 1 180 ? 41.808 68.662 7.298 1.00 19.29 264 ILE C CA 1
ATOM 4467 C C . ILE C 1 180 ? 43.095 67.989 7.727 1.00 19.45 264 ILE C C 1
ATOM 4468 O O . ILE C 1 180 ? 43.903 68.593 8.443 1.00 21.35 264 ILE C O 1
ATOM 4473 N N . TYR C 1 181 ? 43.309 66.769 7.252 1.00 17.78 265 TYR C N 1
ATOM 4474 C CA . TYR C 1 181 ? 44.391 65.930 7.721 1.00 17.96 265 TYR C CA 1
ATOM 4475 C C . TYR C 1 181 ? 45.238 65.472 6.541 1.00 17.75 265 TYR C C 1
ATOM 4476 O O . TYR C 1 181 ? 44.720 65.192 5.454 1.00 14.10 265 TYR C O 1
ATOM 4485 N N . MET C 1 182 ? 46.540 65.364 6.788 1.00 17.74 266 MET C N 1
ATOM 4486 C CA . MET C 1 182 ? 47.496 64.726 5.895 1.00 15.81 266 MET C CA 1
ATOM 4487 C C . MET C 1 182 ? 47.863 63.372 6.502 1.00 20.10 266 MET C C 1
ATOM 4488 O O . MET C 1 182 ? 48.270 63.301 7.678 1.00 22.48 266 MET C O 1
ATOM 4493 N N . LEU C 1 183 ? 47.676 62.304 5.725 1.00 17.90 267 LEU C N 1
ATOM 4494 C CA . LEU C 1 183 ? 47.860 60.933 6.181 1.00 19.11 267 LEU C CA 1
ATOM 4495 C C . LEU C 1 183 ? 48.918 60.232 5.344 1.00 16.88 267 LEU C C 1
ATOM 4496 O O . LEU C 1 183 ? 48.988 60.427 4.127 1.00 15.21 267 LEU C O 1
ATOM 4501 N N . TYR C 1 184 ? 49.724 59.396 5.989 1.00 17.79 268 TYR C N 1
ATOM 4502 C CA . TYR C 1 184 ? 50.694 58.584 5.265 1.00 17.68 268 TYR C CA 1
ATOM 4503 C C . TYR C 1 184 ? 51.021 57.344 6.077 1.00 21.94 268 TYR C C 1
ATOM 4504 O O . TYR C 1 184 ? 50.927 57.349 7.305 1.00 24.42 268 TYR C O 1
ATOM 4513 N N . ASN C 1 185 ? 51.448 56.297 5.362 1.00 22.87 269 ASN C N 1
ATOM 4514 C CA . ASN C 1 185 ? 51.983 55.067 5.937 1.00 23.94 269 ASN C CA 1
ATOM 4515 C C . ASN C 1 185 ? 53.448 55.276 6.332 1.00 24.13 269 ASN C C 1
ATOM 4516 O O . ASN C 1 185 ? 54.283 55.603 5.486 1.00 23.37 269 ASN C O 1
ATOM 4521 N N . HIS C 1 186 ? 53.753 55.115 7.615 1.00 23.92 270 HIS C N 1
ATOM 4522 C CA . HIS C 1 186 ? 55.116 55.205 8.126 1.00 24.18 270 HIS C CA 1
ATOM 4523 C C . HIS C 1 186 ? 55.478 53.934 8.898 1.00 23.79 270 HIS C C 1
ATOM 4524 O O . HIS C 1 186 ? 55.934 53.979 10.046 1.00 23.15 270 HIS C O 1
ATOM 4531 N N . LYS C 1 187 ? 55.237 52.769 8.279 1.00 21.14 271 LYS C N 1
ATOM 4532 C CA . LYS C 1 187 ? 55.607 51.476 8.856 1.00 22.12 271 LYS C CA 1
ATOM 4533 C C . LYS C 1 187 ? 56.954 50.981 8.344 1.00 24.23 271 LYS C C 1
ATOM 4534 O O . LYS C 1 187 ? 57.428 49.917 8.779 1.00 22.47 271 LYS C O 1
ATOM 4540 N N . ASP C 1 188 ? 57.571 51.715 7.427 1.00 20.16 272 ASP C N 1
ATOM 4541 C CA . ASP C 1 188 ? 58.941 51.448 7.029 1.00 22.74 272 ASP C CA 1
ATOM 4542 C C . ASP C 1 188 ? 59.602 52.754 6.619 1.00 20.53 272 ASP C C 1
ATOM 4543 O O . ASP C 1 188 ? 58.972 53.815 6.621 1.00 20.33 272 ASP C O 1
ATOM 4548 N N . HIS C 1 189 ? 60.883 52.657 6.258 1.00 20.44 273 HIS C N 1
ATOM 4549 C CA . HIS C 1 189 ? 61.683 53.835 5.968 1.00 20.47 273 HIS C CA 1
ATOM 4550 C C . HIS C 1 189 ? 61.031 54.625 4.843 1.00 17.49 273 HIS C C 1
ATOM 4551 O O . HIS C 1 189 ? 60.685 54.069 3.799 1.00 21.04 273 HIS C O 1
ATOM 4558 N N . LEU C 1 190 ? 60.836 55.877 5.066 1.00 16.04 274 LEU C N 1
ATOM 4559 C CA . LEU C 1 190 ? 60.161 56.700 4.066 1.00 21.72 274 LEU C CA 1
ATOM 4560 C C . LEU C 1 190 ? 61.140 57.097 2.973 1.00 21.03 274 LEU C C 1
ATOM 4561 O O . LEU C 1 190 ? 62.228 57.578 3.276 1.00 23.28 274 LEU C O 1
ATOM 4566 N N . PRO C 1 191 ? 60.791 56.944 1.706 1.00 22.15 275 PRO C N 1
ATOM 4567 C CA . PRO C 1 191 ? 61.691 57.427 0.663 1.00 17.84 275 PRO C CA 1
ATOM 4568 C C . PRO C 1 191 ? 61.876 58.929 0.803 1.00 16.83 275 PRO C C 1
ATOM 4569 O O . PRO C 1 191 ? 61.010 59.644 1.327 1.00 14.62 275 PRO C O 1
ATOM 4573 N N . GLU C 1 192 ? 63.036 59.395 0.350 1.00 15.71 276 GLU C N 1
ATOM 4574 C CA . GLU C 1 192 ? 63.394 60.802 0.510 1.00 19.03 276 GLU C CA 1
ATOM 4575 C C . GLU C 1 192 ? 62.325 61.735 -0.041 1.00 15.51 276 GLU C C 1
ATOM 4576 O O . GLU C 1 192 ? 61.969 62.727 0.606 1.00 16.93 276 GLU C O 1
ATOM 4582 N N . LYS C 1 193 ? 61.785 61.426 -1.224 1.00 17.54 277 LYS C N 1
ATOM 4583 C CA . LYS C 1 193 ? 60.789 62.313 -1.821 1.00 20.09 277 LYS C CA 1
ATOM 4584 C C . LYS C 1 193 ? 59.608 62.523 -0.885 1.00 19.07 277 LYS C C 1
ATOM 4585 O O . LYS C 1 193 ? 59.108 63.640 -0.769 1.00 21.83 277 LYS C O 1
ATOM 4591 N N . VAL C 1 194 ? 59.151 61.460 -0.220 1.00 18.89 278 VAL C N 1
ATOM 4592 C CA . VAL C 1 194 ? 58.028 61.563 0.714 1.00 16.85 278 VAL C CA 1
ATOM 4593 C C . VAL C 1 194 ? 58.433 62.312 1.978 1.00 14.97 278 VAL C C 1
ATOM 4594 O O . VAL C 1 194 ? 57.708 63.204 2.431 1.00 13.43 278 VAL C O 1
ATOM 4598 N N . ARG C 1 195 ? 59.583 61.961 2.573 1.00 14.65 279 ARG C N 1
ATOM 4599 C CA . ARG C 1 195 ? 60.047 62.680 3.765 1.00 16.94 279 ARG C CA 1
ATOM 4600 C C . ARG C 1 195 ? 60.126 64.192 3.513 1.00 18.28 279 ARG C C 1
ATOM 4601 O O . ARG C 1 195 ? 59.703 64.992 4.352 1.00 21.45 279 ARG C O 1
ATOM 4609 N N . LEU C 1 196 ? 60.687 64.594 2.368 1.00 16.96 280 LEU C N 1
ATOM 4610 C CA . LEU C 1 196 ? 60.778 66.014 2.023 1.00 16.81 280 LEU C CA 1
ATOM 4611 C C . LEU C 1 196 ? 59.390 66.622 1.865 1.00 14.79 280 LEU C C 1
ATOM 4612 O O . LEU C 1 196 ? 59.117 67.727 2.336 1.00 16.94 280 LEU C O 1
ATOM 4617 N N . PHE C 1 197 ? 58.493 65.907 1.197 1.00 12.70 281 PHE C N 1
ATOM 4618 C CA . PHE C 1 197 ? 57.141 66.416 1.032 1.00 13.99 281 PHE C CA 1
ATOM 4619 C C . PHE C 1 197 ? 56.444 66.633 2.377 1.00 13.04 281 PHE C C 1
ATOM 4620 O O . PHE C 1 197 ? 55.918 67.720 2.645 1.00 13.28 281 PHE C O 1
ATOM 4628 N N . ILE C 1 198 ? 56.392 65.600 3.220 1.00 13.29 282 ILE C N 1
ATOM 4629 C CA . ILE C 1 198 ? 55.764 65.747 4.542 1.00 20.20 282 ILE C CA 1
ATOM 4630 C C . ILE C 1 198 ? 56.345 66.946 5.287 1.00 20.63 282 ILE C C 1
ATOM 4631 O O . ILE C 1 198 ? 55.614 67.790 5.818 1.00 20.53 282 ILE C O 1
ATOM 4636 N N . ASP C 1 199 ? 57.679 67.010 5.377 1.00 21.75 283 ASP C N 1
ATOM 4637 C CA . ASP C 1 199 ? 58.311 68.115 6.087 1.00 25.62 283 ASP C CA 1
ATOM 4638 C C . ASP C 1 199 ? 57.904 69.451 5.480 1.00 27.51 283 ASP C C 1
ATOM 4639 O O . ASP C 1 199 ? 57.623 70.417 6.207 1.00 27.79 283 ASP C O 1
ATOM 4644 N N . TYR C 1 200 ? 57.850 69.518 4.145 1.00 26.38 284 TYR C N 1
ATOM 4645 C CA . TYR C 1 200 ? 57.486 70.761 3.476 1.00 24.67 284 TYR C CA 1
ATOM 4646 C C . TYR C 1 200 ? 56.112 71.237 3.920 1.00 20.26 284 TYR C C 1
ATOM 4647 O O . TYR C 1 200 ? 55.920 72.420 4.229 1.00 15.91 284 TYR C O 1
ATOM 4656 N N . VAL C 1 201 ? 55.136 70.325 3.930 1.00 17.76 285 VAL C N 1
ATOM 4657 C CA . VAL C 1 201 ? 53.771 70.670 4.324 1.00 19.83 285 VAL C CA 1
ATOM 4658 C C . VAL C 1 201 ? 53.737 71.202 5.756 1.00 22.30 285 VAL C C 1
ATOM 4659 O O . VAL C 1 201 ? 53.094 72.226 6.040 1.00 23.30 285 VAL C O 1
ATOM 4663 N N . ILE C 1 202 ? 54.443 70.522 6.670 1.00 21.57 286 ILE C N 1
ATOM 4664 C CA . ILE C 1 202 ? 54.518 70.956 8.071 1.00 24.68 286 ILE C CA 1
ATOM 4665 C C . ILE C 1 202 ? 55.030 72.391 8.167 1.00 26.41 286 ILE C C 1
ATOM 4666 O O . ILE C 1 202 ? 54.432 73.236 8.836 1.00 27.12 286 ILE C O 1
ATOM 4671 N N . ALA C 1 203 ? 56.133 72.692 7.485 1.00 28.69 287 ALA C N 1
ATOM 4672 C CA . ALA C 1 203 ? 56.749 74.009 7.578 1.00 25.66 287 ALA C CA 1
ATOM 4673 C C . ALA C 1 203 ? 56.024 75.101 6.806 1.00 25.04 287 ALA C C 1
ATOM 4674 O O . ALA C 1 203 ? 56.393 76.271 6.959 1.00 25.42 287 ALA C O 1
ATOM 4676 N N . TYR C 1 204 ? 55.003 74.783 6.012 1.00 23.10 288 TYR C N 1
ATOM 4677 C CA . TYR C 1 204 ? 54.472 75.766 5.044 1.00 26.96 288 TYR C CA 1
ATOM 4678 C C . TYR C 1 204 ? 54.010 77.104 5.652 1.00 28.59 288 TYR C C 1
ATOM 4679 O O . TYR C 1 204 ? 53.130 77.144 6.513 1.00 30.27 288 TYR C O 1
ATOM 4688 N N . MET D 1 3 ? -7.163 7.749 -8.095 1.00 61.28 87 MET D N 1
ATOM 4689 C CA . MET D 1 3 ? -5.958 7.684 -8.920 1.00 61.03 87 MET D CA 1
ATOM 4690 C C . MET D 1 3 ? -5.537 6.226 -9.096 1.00 61.00 87 MET D C 1
ATOM 4691 O O . MET D 1 3 ? -5.894 5.373 -8.287 1.00 61.30 87 MET D O 1
ATOM 4696 N N . GLY D 1 4 ? -4.782 5.943 -10.160 1.00 59.81 88 GLY D N 1
ATOM 4697 C CA . GLY D 1 4 ? -4.293 4.610 -10.435 1.00 57.64 88 GLY D CA 1
ATOM 4698 C C . GLY D 1 4 ? -2.782 4.584 -10.600 1.00 55.88 88 GLY D C 1
ATOM 4699 O O . GLY D 1 4 ? -2.091 5.591 -10.423 1.00 55.50 88 GLY D O 1
ATOM 4700 N N . ALA D 1 5 ? -2.281 3.410 -10.960 1.00 54.78 89 ALA D N 1
ATOM 4701 C CA . ALA D 1 5 ? -0.845 3.267 -11.159 1.00 53.06 89 ALA D CA 1
ATOM 4702 C C . ALA D 1 5 ? -0.396 3.885 -12.476 1.00 55.35 89 ALA D C 1
ATOM 4703 O O . ALA D 1 5 ? 0.359 3.252 -13.207 1.00 57.55 89 ALA D O 1
ATOM 4705 N N . SER D 1 6 ? -0.822 5.109 -12.799 1.00 55.07 90 SER D N 1
ATOM 4706 C CA . SER D 1 6 ? -0.592 5.628 -14.141 1.00 53.69 90 SER D CA 1
ATOM 4707 C C . SER D 1 6 ? -0.286 7.116 -14.088 1.00 52.95 90 SER D C 1
ATOM 4708 O O . SER D 1 6 ? -0.342 7.751 -13.028 1.00 53.65 90 SER D O 1
ATOM 4711 N N . GLY D 1 7 ? 0.038 7.668 -15.258 1.00 48.78 91 GLY D N 1
ATOM 4712 C CA . GLY D 1 7 ? 0.277 9.094 -15.403 1.00 43.11 91 GLY D CA 1
ATOM 4713 C C . GLY D 1 7 ? 1.730 9.486 -15.192 1.00 32.42 91 GLY D C 1
ATOM 4714 O O . GLY D 1 7 ? 2.628 8.645 -15.037 1.00 26.39 91 GLY D O 1
ATOM 4715 N N . LYS D 1 8 ? 1.954 10.811 -15.184 1.00 25.44 92 LYS D N 1
ATOM 4716 C CA . LYS D 1 8 ? 3.296 11.391 -15.091 1.00 21.35 92 LYS D CA 1
ATOM 4717 C C . LYS D 1 8 ? 3.628 11.806 -13.659 1.00 13.08 92 LYS D C 1
ATOM 4718 O O . LYS D 1 8 ? 2.764 12.278 -12.925 1.00 16.71 92 LYS D O 1
ATOM 4724 N N . ILE D 1 9 ? 4.872 11.573 -13.260 1.00 10.18 93 ILE D N 1
ATOM 4725 C CA . ILE D 1 9 ? 5.425 11.974 -11.969 1.00 12.20 93 ILE D CA 1
ATOM 4726 C C . ILE D 1 9 ? 6.590 12.934 -12.213 1.00 12.17 93 ILE D C 1
ATOM 4727 O O . ILE D 1 9 ? 7.549 12.591 -12.920 1.00 11.28 93 ILE D O 1
ATOM 4732 N N . LYS D 1 10 ? 6.559 14.083 -11.571 1.00 12.99 94 LYS D N 1
ATOM 4733 C CA . LYS D 1 10 ? 7.500 15.164 -11.859 1.00 15.57 94 LYS D CA 1
ATOM 4734 C C . LYS D 1 10 ? 8.503 15.238 -10.708 1.00 15.12 94 LYS D C 1
ATOM 4735 O O . LYS D 1 10 ? 8.113 15.564 -9.574 1.00 13.32 94 LYS D O 1
ATOM 4741 N N . ILE D 1 11 ? 9.787 14.944 -10.978 1.00 9.02 95 ILE D N 1
ATOM 4742 C CA . ILE D 1 11 ? 10.767 14.934 -9.893 1.00 8.59 95 ILE D CA 1
ATOM 4743 C C . ILE D 1 11 ? 11.999 15.789 -10.176 1.00 9.10 95 ILE D C 1
ATOM 4744 O O . ILE D 1 11 ? 12.405 16.017 -11.327 1.00 9.34 95 ILE D O 1
ATOM 4749 N N . SER D 1 12 ? 12.606 16.274 -9.088 1.00 8.80 96 SER D N 1
ATOM 4750 C CA . SER D 1 12 ? 13.838 17.056 -9.136 1.00 9.18 96 SER D CA 1
ATOM 4751 C C . SER D 1 12 ? 14.916 16.273 -8.394 1.00 10.37 96 SER D C 1
ATOM 4752 O O . SER D 1 12 ? 14.649 15.751 -7.306 1.00 9.50 96 SER D O 1
ATOM 4755 N N . THR D 1 13 ? 16.103 16.160 -8.980 1.00 9.03 97 THR D N 1
ATOM 4756 C CA . THR D 1 13 ? 17.248 15.469 -8.407 1.00 12.03 97 THR D CA 1
ATOM 4757 C C . THR D 1 13 ? 18.517 16.297 -8.502 1.00 11.73 97 THR D C 1
ATOM 4758 O O . THR D 1 13 ? 18.638 17.165 -9.372 1.00 16.64 97 THR D O 1
ATOM 4762 N N . PRO D 1 14 ? 19.497 16.043 -7.632 1.00 12.61 98 PRO D N 1
ATOM 4763 C CA . PRO D 1 14 ? 20.709 16.879 -7.635 1.00 16.69 98 PRO D CA 1
ATOM 4764 C C . PRO D 1 14 ? 21.634 16.618 -8.826 1.00 16.52 98 PRO D C 1
ATOM 4765 O O . PRO D 1 14 ? 21.964 15.472 -9.159 1.00 15.48 98 PRO D O 1
ATOM 4769 N N . TYR D 1 15 ? 22.006 17.711 -9.487 1.00 11.75 99 TYR D N 1
ATOM 4770 C CA . TYR D 1 15 ? 23.108 17.762 -10.443 1.00 22.80 99 TYR D CA 1
ATOM 4771 C C . TYR D 1 15 ? 24.328 16.964 -9.974 1.00 22.15 99 TYR D C 1
ATOM 4772 O O . TYR D 1 15 ? 24.634 16.893 -8.784 1.00 18.16 99 TYR D O 1
ATOM 4781 N N . ASN D 1 16 ? 24.994 16.329 -10.932 1.00 23.89 100 ASN D N 1
ATOM 4782 C CA . ASN D 1 16 ? 26.174 15.486 -10.727 1.00 23.21 100 ASN D CA 1
ATOM 4783 C C . ASN D 1 16 ? 25.824 14.129 -10.122 1.00 25.22 100 ASN D C 1
ATOM 4784 O O . ASN D 1 16 ? 26.292 13.102 -10.625 1.00 29.93 100 ASN D O 1
ATOM 4789 N N . LEU D 1 17 ? 24.991 14.099 -9.068 1.00 20.16 101 LEU D N 1
ATOM 4790 C CA . LEU D 1 17 ? 24.805 12.876 -8.297 1.00 16.29 101 LEU D CA 1
ATOM 4791 C C . LEU D 1 17 ? 23.751 11.941 -8.872 1.00 16.45 101 LEU D C 1
ATOM 4792 O O . LEU D 1 17 ? 23.742 10.758 -8.509 1.00 13.08 101 LEU D O 1
ATOM 4797 N N . THR D 1 18 ? 22.853 12.457 -9.717 1.00 14.12 102 THR D N 1
ATOM 4798 C CA . THR D 1 18 ? 21.678 11.699 -10.153 1.00 15.04 102 THR D CA 1
ATOM 4799 C C . THR D 1 18 ? 22.063 10.372 -10.816 1.00 14.23 102 THR D C 1
ATOM 4800 O O . THR D 1 18 ? 21.474 9.328 -10.512 1.00 19.57 102 THR D O 1
ATOM 4804 N N . LYS D 1 19 ? 23.084 10.374 -11.669 1.00 13.11 103 LYS D N 1
ATOM 4805 C CA . LYS D 1 19 ? 23.327 9.196 -12.505 1.00 16.02 103 LYS D CA 1
ATOM 4806 C C . LYS D 1 19 ? 23.706 7.973 -11.673 1.00 16.37 103 LYS D C 1
ATOM 4807 O O . LYS D 1 19 ? 23.110 6.903 -11.831 1.00 16.76 103 LYS D O 1
ATOM 4813 N N . ARG D 1 20 ? 24.700 8.109 -10.790 1.00 15.88 104 ARG D N 1
ATOM 4814 C CA . ARG D 1 20 ? 25.141 6.979 -9.994 1.00 18.87 104 ARG D CA 1
ATOM 4815 C C . ARG D 1 20 ? 24.309 6.797 -8.749 1.00 17.80 104 ARG D C 1
ATOM 4816 O O . ARG D 1 20 ? 24.185 5.672 -8.258 1.00 20.77 104 ARG D O 1
ATOM 4824 N N . MET D 1 21 ? 23.736 7.877 -8.204 1.00 17.45 105 MET D N 1
ATOM 4825 C CA . MET D 1 21 ? 23.062 7.719 -6.928 1.00 18.34 105 MET D CA 1
ATOM 4826 C C . MET D 1 21 ? 21.603 7.339 -7.078 1.00 16.57 105 MET D C 1
ATOM 4827 O O . MET D 1 21 ? 21.122 6.506 -6.311 1.00 18.01 105 MET D O 1
ATOM 4832 N N . MET D 1 22 ? 20.896 7.908 -8.068 1.00 17.05 106 MET D N 1
ATOM 4833 C CA . MET D 1 22 ? 19.442 7.794 -8.192 1.00 12.86 106 MET D CA 1
ATOM 4834 C C . MET D 1 22 ? 18.969 6.894 -9.330 1.00 15.62 106 MET D C 1
ATOM 4835 O O . MET D 1 22 ? 17.912 6.262 -9.200 1.00 17.13 106 MET D O 1
ATOM 4840 N N . MET D 1 23 ? 19.704 6.827 -10.440 1.00 14.39 107 MET D N 1
ATOM 4841 C CA . MET D 1 23 ? 19.207 6.082 -11.593 1.00 13.83 107 MET D CA 1
ATOM 4842 C C . MET D 1 23 ? 18.972 4.596 -11.328 1.00 16.30 107 MET D C 1
ATOM 4843 O O . MET D 1 23 ? 17.961 4.076 -11.828 1.00 13.03 107 MET D O 1
ATOM 4848 N N . PRO D 1 24 ? 19.847 3.856 -10.614 1.00 16.93 108 PRO D N 1
ATOM 4849 C CA . PRO D 1 24 ? 19.522 2.450 -10.306 1.00 13.41 108 PRO D CA 1
ATOM 4850 C C . PRO D 1 24 ? 18.168 2.311 -9.641 1.00 12.68 108 PRO D C 1
ATOM 4851 O O . PRO D 1 24 ? 17.363 1.480 -10.061 1.00 15.68 108 PRO D O 1
ATOM 4855 N N . MET D 1 25 ? 17.869 3.161 -8.656 1.00 9.69 109 MET D N 1
ATOM 4856 C CA . MET D 1 25 ? 16.530 3.172 -8.075 1.00 15.24 109 MET D CA 1
ATOM 4857 C C . MET D 1 25 ? 15.468 3.603 -9.101 1.00 12.45 109 MET D C 1
ATOM 4858 O O . MET D 1 25 ? 14.430 2.955 -9.236 1.00 11.36 109 MET D O 1
ATOM 4863 N N . LEU D 1 26 ? 15.693 4.711 -9.800 1.00 9.33 110 LEU D N 1
ATOM 4864 C CA . LEU D 1 26 ? 14.716 5.187 -10.794 1.00 13.45 110 LEU D CA 1
ATOM 4865 C C . LEU D 1 26 ? 14.469 4.151 -11.892 1.00 10.39 110 LEU D C 1
ATOM 4866 O O . LEU D 1 26 ? 13.317 3.902 -12.278 1.00 10.77 110 LEU D O 1
ATOM 4871 N N . ASN D 1 27 ? 15.529 3.497 -12.368 1.00 10.17 111 ASN D N 1
ATOM 4872 C CA . ASN D 1 27 ? 15.362 2.475 -13.398 1.00 13.67 111 ASN D CA 1
ATOM 4873 C C . ASN D 1 27 ? 14.614 1.259 -12.854 1.00 11.47 111 ASN D C 1
ATOM 4874 O O . ASN D 1 27 ? 13.749 0.706 -13.529 1.00 9.70 111 ASN D O 1
ATOM 4879 N N . GLY D 1 28 ? 14.927 0.830 -11.625 1.00 11.38 112 GLY D N 1
ATOM 4880 C CA . GLY D 1 28 ? 14.157 -0.239 -11.023 1.00 11.70 112 GLY D CA 1
ATOM 4881 C C . GLY D 1 28 ? 12.685 0.118 -10.954 1.00 14.01 112 GLY D C 1
ATOM 4882 O O . GLY D 1 28 ? 11.832 -0.656 -11.395 1.00 14.93 112 GLY D O 1
ATOM 4883 N N . PHE D 1 29 ? 12.376 1.341 -10.495 1.00 8.29 113 PHE D N 1
ATOM 4884 C CA . PHE D 1 29 ? 10.978 1.771 -10.383 1.00 9.03 113 PHE D CA 1
ATOM 4885 C C . PHE D 1 29 ? 10.253 1.732 -11.738 1.00 13.20 113 PHE D C 1
ATOM 4886 O O . PHE D 1 29 ? 9.154 1.165 -11.866 1.00 14.37 113 PHE D O 1
ATOM 4894 N N . MET D 1 30 ? 10.856 2.321 -12.767 1.00 13.31 114 MET D N 1
ATOM 4895 C CA . MET D 1 30 ? 10.197 2.356 -14.068 1.00 11.55 114 MET D CA 1
ATOM 4896 C C . MET D 1 30 ? 9.994 0.954 -14.615 1.00 12.39 114 MET D C 1
ATOM 4897 O O . MET D 1 30 ? 8.969 0.656 -15.251 1.00 10.68 114 MET D O 1
ATOM 4902 N N . SER D 1 31 ? 10.963 0.081 -14.362 1.00 10.23 115 SER D N 1
ATOM 4903 C CA . SER D 1 31 ? 10.830 -1.316 -14.715 1.00 12.46 115 SER D CA 1
ATOM 4904 C C . SER D 1 31 ? 9.603 -1.941 -14.053 1.00 14.74 115 SER D C 1
ATOM 4905 O O . SER D 1 31 ? 8.823 -2.636 -14.716 1.00 18.77 115 SER D O 1
ATOM 4908 N N . GLN D 1 32 ? 9.395 -1.686 -12.743 1.00 11.48 116 GLN D N 1
ATOM 4909 C CA . GLN D 1 32 ? 8.239 -2.268 -12.043 1.00 15.47 116 GLN D CA 1
ATOM 4910 C C . GLN D 1 32 ? 6.912 -1.646 -12.493 1.00 15.23 116 GLN D C 1
ATOM 4911 O O . GLN D 1 32 ? 5.869 -2.319 -12.477 1.00 11.72 116 GLN D O 1
ATOM 4917 N N . TYR D 1 33 ? 6.909 -0.374 -12.878 1.00 13.63 117 TYR D N 1
ATOM 4918 C CA . TYR D 1 33 ? 5.665 0.318 -13.242 1.00 17.43 117 TYR D CA 1
ATOM 4919 C C . TYR D 1 33 ? 5.788 0.920 -14.640 1.00 14.55 117 TYR D C 1
ATOM 4920 O O . TYR D 1 33 ? 5.896 2.143 -14.792 1.00 10.74 117 TYR D O 1
ATOM 4929 N N . PRO D 1 34 ? 5.717 0.094 -15.692 1.00 14.30 118 PRO D N 1
ATOM 4930 C CA . PRO D 1 34 ? 5.866 0.637 -17.069 1.00 15.22 118 PRO D CA 1
ATOM 4931 C C . PRO D 1 34 ? 4.831 1.661 -17.455 1.00 16.06 118 PRO D C 1
ATOM 4932 O O . PRO D 1 34 ? 5.102 2.488 -18.329 1.00 18.55 118 PRO D O 1
ATOM 4936 N N . GLU D 1 35 ? 3.651 1.646 -16.865 1.00 18.23 119 GLU D N 1
ATOM 4937 C CA . GLU D 1 35 ? 2.646 2.642 -17.225 1.00 21.74 119 GLU D CA 1
ATOM 4938 C C . GLU D 1 35 ? 2.798 3.980 -16.482 1.00 20.75 119 GLU D C 1
ATOM 4939 O O . GLU D 1 35 ? 1.987 4.891 -16.678 1.00 21.49 119 GLU D O 1
ATOM 4945 N N . ILE D 1 36 ? 3.808 4.154 -15.635 1.00 18.31 120 ILE D N 1
ATOM 4946 C CA . ILE D 1 36 ? 4.039 5.436 -14.979 1.00 14.25 120 ILE D CA 1
ATOM 4947 C C . ILE D 1 36 ? 5.158 6.154 -15.731 1.00 16.33 120 ILE D C 1
ATOM 4948 O O . ILE D 1 36 ? 6.254 5.606 -15.882 1.00 17.19 120 ILE D O 1
ATOM 4953 N N . ASN D 1 37 ? 4.908 7.375 -16.206 1.00 14.29 121 ASN D N 1
ATOM 4954 C CA . ASN D 1 37 ? 5.962 8.157 -16.851 1.00 13.82 121 ASN D CA 1
ATOM 4955 C C . ASN D 1 37 ? 6.655 9.051 -15.844 1.00 12.82 121 ASN D C 1
ATOM 4956 O O . ASN D 1 37 ? 6.020 9.574 -14.931 1.00 16.99 121 ASN D O 1
ATOM 4961 N N . ILE D 1 38 ? 7.950 9.280 -16.051 1.00 11.58 122 ILE D N 1
ATOM 4962 C CA . ILE D 1 38 ? 8.759 10.118 -15.165 1.00 13.40 122 ILE D CA 1
ATOM 4963 C C . ILE D 1 38 ? 9.302 11.295 -15.962 1.00 16.31 122 ILE D C 1
ATOM 4964 O O . ILE D 1 38 ? 9.817 11.117 -17.078 1.00 15.58 122 ILE D O 1
ATOM 4969 N N . GLU D 1 39 ? 9.195 12.484 -15.383 1.00 12.18 123 GLU D N 1
ATOM 4970 C CA . GLU D 1 39 ? 9.766 13.727 -15.898 1.00 16.62 123 GLU D CA 1
ATOM 4971 C C . GLU D 1 39 ? 10.808 14.159 -14.881 1.00 15.50 123 GLU D C 1
ATOM 4972 O O . GLU D 1 39 ? 10.444 14.567 -13.779 1.00 15.46 123 GLU D O 1
ATOM 4978 N N . LEU D 1 40 ? 12.081 14.053 -15.226 1.00 10.33 124 LEU D N 1
ATOM 4979 C CA . LEU D 1 40 ? 13.160 14.286 -14.278 1.00 12.43 124 LEU D CA 1
ATOM 4980 C C . LEU D 1 40 ? 13.876 15.576 -14.636 1.00 14.24 124 LEU D C 1
ATOM 4981 O O . LEU D 1 40 ? 14.173 15.807 -15.809 1.00 11.35 124 LEU D O 1
ATOM 4986 N N . THR D 1 41 ? 14.157 16.415 -13.633 1.00 10.49 125 THR D N 1
ATOM 4987 C CA . THR D 1 41 ? 14.944 17.625 -13.844 1.00 11.66 125 THR D CA 1
ATOM 4988 C C . THR D 1 41 ? 16.106 17.611 -12.870 1.00 16.04 125 THR D C 1
ATOM 4989 O O . THR D 1 41 ? 15.893 17.728 -11.659 1.00 13.49 125 THR D O 1
ATOM 4993 N N . THR D 1 42 ? 17.336 17.484 -13.370 1.00 16.37 126 THR D N 1
ATOM 4994 C CA . THR D 1 42 ? 18.460 17.644 -12.463 1.00 19.17 126 THR D CA 1
ATOM 4995 C C . THR D 1 42 ? 18.668 19.131 -12.184 1.00 20.53 126 THR D C 1
ATOM 4996 O O . THR D 1 42 ? 18.551 19.958 -13.086 1.00 23.62 126 THR D O 1
ATOM 5000 N N . GLU D 1 43 ? 18.957 19.461 -10.929 1.00 22.37 127 GLU D N 1
ATOM 5001 C CA . GLU D 1 43 ? 19.050 20.834 -10.431 1.00 24.98 127 GLU D CA 1
ATOM 5002 C C . GLU D 1 43 ? 20.354 21.022 -9.677 1.00 25.89 127 GLU D C 1
ATOM 5003 O O . GLU D 1 43 ? 20.732 20.179 -8.854 1.00 23.32 127 GLU D O 1
ATOM 5009 N N . SER D 1 44 ? 21.021 22.140 -9.927 1.00 29.65 128 SER D N 1
ATOM 5010 C CA . SER D 1 44 ? 22.156 22.487 -9.086 1.00 36.56 128 SER D CA 1
ATOM 5011 C C . SER D 1 44 ? 21.724 22.991 -7.711 1.00 42.46 128 SER D C 1
ATOM 5012 O O . SER D 1 44 ? 22.484 22.843 -6.752 1.00 45.32 128 SER D O 1
ATOM 5015 N N . ASN D 1 45 ? 20.532 23.587 -7.589 1.00 48.16 129 ASN D N 1
ATOM 5016 C CA . ASN D 1 45 ? 20.109 24.198 -6.326 1.00 48.92 129 ASN D CA 1
ATOM 5017 C C . ASN D 1 45 ? 18.599 24.106 -6.132 1.00 43.16 129 ASN D C 1
ATOM 5018 O O . ASN D 1 45 ? 17.834 24.712 -6.887 1.00 44.67 129 ASN D O 1
ATOM 5023 N N . ALA D 1 46 ? 18.180 23.416 -5.077 1.00 32.21 130 ALA D N 1
ATOM 5024 C CA . ALA D 1 46 ? 16.766 23.170 -4.810 1.00 27.27 130 ALA D CA 1
ATOM 5025 C C . ALA D 1 46 ? 16.119 24.194 -3.888 1.00 21.29 130 ALA D C 1
ATOM 5026 O O . ALA D 1 46 ? 14.904 24.115 -3.663 1.00 17.58 130 ALA D O 1
ATOM 5028 N N . ASP D 1 47 ? 16.893 25.112 -3.307 1.00 19.06 131 ASP D N 1
ATOM 5029 C CA . ASP D 1 47 ? 16.347 25.997 -2.289 1.00 20.64 131 ASP D CA 1
ATOM 5030 C C . ASP D 1 47 ? 15.299 26.958 -2.832 1.00 20.92 131 ASP D C 1
ATOM 5031 O O . ASP D 1 47 ? 14.581 27.576 -2.041 1.00 23.94 131 ASP D O 1
ATOM 5036 N N . GLN D 1 48 ? 15.213 27.136 -4.145 1.00 16.79 132 GLN D N 1
ATOM 5037 C CA . GLN D 1 48 ? 14.258 28.065 -4.721 1.00 16.48 132 GLN D CA 1
ATOM 5038 C C . GLN D 1 48 ? 13.169 27.332 -5.490 1.00 19.21 132 GLN D C 1
ATOM 5039 O O . GLN D 1 48 ? 12.439 27.953 -6.258 1.00 19.31 132 GLN D O 1
ATOM 5045 N N . LEU D 1 49 ? 13.049 26.017 -5.312 1.00 17.18 133 LEU D N 1
ATOM 5046 C CA . LEU D 1 49 ? 11.942 25.309 -5.932 1.00 18.98 133 LEU D CA 1
ATOM 5047 C C . LEU D 1 49 ? 10.629 25.671 -5.249 1.00 21.55 133 LEU D C 1
ATOM 5048 O O . LEU D 1 49 ? 10.561 25.846 -4.020 1.00 14.38 133 LEU D O 1
ATOM 5053 N N . ASP D 1 50 ? 9.573 25.742 -6.046 1.00 19.30 134 ASP D N 1
ATOM 5054 C CA . ASP D 1 50 ? 8.235 25.849 -5.482 1.00 22.14 134 ASP D CA 1
ATOM 5055 C C . ASP D 1 50 ? 7.689 24.433 -5.298 1.00 23.82 134 ASP D C 1
ATOM 5056 O O . ASP D 1 50 ? 7.236 23.826 -6.283 1.00 25.28 134 ASP D O 1
ATOM 5061 N N . PRO D 1 51 ? 7.661 23.904 -4.061 1.00 23.14 135 PRO D N 1
ATOM 5062 C CA . PRO D 1 51 ? 7.341 22.470 -3.851 1.00 23.68 135 PRO D CA 1
ATOM 5063 C C . PRO D 1 51 ? 6.058 21.990 -4.496 1.00 22.70 135 PRO D C 1
ATOM 5064 O O . PRO D 1 51 ? 5.967 20.799 -4.832 1.00 24.84 135 PRO D O 1
ATOM 5068 N N . THR D 1 52 ? 5.045 22.848 -4.650 1.00 22.01 136 THR D N 1
ATOM 5069 C CA . THR D 1 52 ? 3.793 22.403 -5.263 1.00 23.38 136 THR D CA 1
ATOM 5070 C C . THR D 1 52 ? 3.904 22.227 -6.767 1.00 20.25 136 THR D C 1
ATOM 5071 O O . THR D 1 52 ? 2.969 21.708 -7.383 1.00 24.16 136 THR D O 1
ATOM 5075 N N . GLU D 1 53 ? 4.986 22.670 -7.380 1.00 15.36 137 GLU D N 1
ATOM 5076 C CA . GLU D 1 53 ? 5.238 22.355 -8.777 1.00 16.86 137 GLU D CA 1
ATOM 5077 C C . GLU D 1 53 ? 5.884 20.975 -8.971 1.00 15.14 137 GLU D C 1
ATOM 5078 O O . GLU D 1 53 ? 6.193 20.601 -10.104 1.00 12.47 137 GLU D O 1
ATOM 5084 N N . TRP D 1 54 ? 6.091 20.210 -7.905 1.00 15.40 138 TRP D N 1
ATOM 5085 C CA . TRP D 1 54 ? 6.839 18.967 -7.995 1.00 14.79 138 TRP D CA 1
ATOM 5086 C C . TRP D 1 54 ? 6.104 17.858 -7.255 1.00 14.14 138 TRP D C 1
ATOM 5087 O O . TRP D 1 54 ? 5.472 18.093 -6.218 1.00 14.32 138 TRP D O 1
ATOM 5098 N N . ASP D 1 55 ? 6.225 16.632 -7.763 1.00 15.06 139 ASP D N 1
ATOM 5099 C CA . ASP D 1 55 ? 5.748 15.515 -6.947 1.00 14.24 139 ASP D CA 1
ATOM 5100 C C . ASP D 1 55 ? 6.774 15.085 -5.910 1.00 8.84 139 ASP D C 1
ATOM 5101 O O . ASP D 1 55 ? 6.404 14.817 -4.763 1.00 10.65 139 ASP D O 1
ATOM 5106 N N . VAL D 1 56 ? 8.058 14.996 -6.277 1.00 8.47 140 VAL D N 1
ATOM 5107 C CA . VAL D 1 56 ? 9.105 14.545 -5.364 1.00 11.71 140 VAL D CA 1
ATOM 5108 C C . VAL D 1 56 ? 10.371 15.360 -5.614 1.00 10.50 140 VAL D C 1
ATOM 5109 O O . VAL D 1 56 ? 10.769 15.561 -6.761 1.00 8.74 140 VAL D O 1
ATOM 5113 N N . ILE D 1 57 ? 10.984 15.875 -4.560 1.00 9.32 141 ILE D N 1
ATOM 5114 C CA . ILE D 1 57 ? 12.251 16.600 -4.695 1.00 8.39 141 ILE D CA 1
ATOM 5115 C C . ILE D 1 57 ? 13.310 15.795 -3.973 1.00 18.14 141 ILE D C 1
ATOM 5116 O O . ILE D 1 57 ? 13.132 15.446 -2.799 1.00 18.20 141 ILE D O 1
ATOM 5121 N N . PHE D 1 58 ? 14.387 15.451 -4.675 1.00 14.53 142 PHE D N 1
ATOM 5122 C CA . PHE D 1 58 ? 15.563 14.867 -4.040 1.00 7.85 142 PHE D CA 1
ATOM 5123 C C . PHE D 1 58 ? 16.601 15.978 -3.976 1.00 16.39 142 PHE D C 1
ATOM 5124 O O . PHE D 1 58 ? 16.944 16.554 -5.016 1.00 13.21 142 PHE D O 1
ATOM 5132 N N . ARG D 1 59 ? 17.072 16.307 -2.767 1.00 14.42 143 ARG D N 1
ATOM 5133 C CA . ARG D 1 59 ? 17.971 17.437 -2.607 1.00 14.84 143 ARG D CA 1
ATOM 5134 C C . ARG D 1 59 ? 19.116 17.097 -1.669 1.00 14.40 143 ARG D C 1
ATOM 5135 O O . ARG D 1 59 ? 19.073 16.134 -0.895 1.00 9.20 143 ARG D O 1
ATOM 5143 N N . VAL D 1 60 ? 20.144 17.908 -1.776 1.00 10.22 144 VAL D N 1
ATOM 5144 C CA . VAL D 1 60 ? 21.314 17.855 -0.919 1.00 20.41 144 VAL D CA 1
ATOM 5145 C C . VAL D 1 60 ? 21.082 18.814 0.247 1.00 20.81 144 VAL D C 1
ATOM 5146 O O . VAL D 1 60 ? 20.678 19.966 0.038 1.00 21.63 144 VAL D O 1
ATOM 5150 N N . GLY D 1 61 ? 21.323 18.340 1.472 1.00 16.80 145 GLY D N 1
ATOM 5151 C CA . GLY D 1 61 ? 21.140 19.153 2.651 1.00 17.01 145 GLY D CA 1
ATOM 5152 C C . GLY D 1 61 ? 19.695 19.262 3.114 1.00 20.06 145 GLY D C 1
ATOM 5153 O O . GLY D 1 61 ? 18.739 19.066 2.349 1.00 18.90 145 GLY D O 1
ATOM 5154 N N . PRO D 1 62 ? 19.511 19.548 4.395 1.00 23.54 146 PRO D N 1
ATOM 5155 C CA . PRO D 1 62 ? 18.161 19.592 4.956 1.00 25.77 146 PRO D CA 1
ATOM 5156 C C . PRO D 1 62 ? 17.449 20.893 4.610 1.00 28.43 146 PRO D C 1
ATOM 5157 O O . PRO D 1 62 ? 18.032 21.882 4.146 1.00 27.71 146 PRO D O 1
ATOM 5161 N N . GLN D 1 63 ? 16.151 20.870 4.871 1.00 31.68 147 GLN D N 1
ATOM 5162 C CA . GLN D 1 63 ? 15.292 22.036 4.795 1.00 33.87 147 GLN D CA 1
ATOM 5163 C C . GLN D 1 63 ? 14.321 21.943 5.967 1.00 38.77 147 GLN D C 1
ATOM 5164 O O . GLN D 1 63 ? 14.305 20.945 6.701 1.00 39.20 147 GLN D O 1
ATOM 5170 N N . ARG D 1 64 ? 13.522 22.997 6.172 1.00 43.60 148 ARG D N 1
ATOM 5171 C CA . ARG D 1 64 ? 12.624 23.053 7.324 1.00 46.22 148 ARG D CA 1
ATOM 5172 C C . ARG D 1 64 ? 11.210 23.466 6.923 1.00 45.80 148 ARG D C 1
ATOM 5173 O O . ARG D 1 64 ? 10.508 24.111 7.703 1.00 47.77 148 ARG D O 1
ATOM 5181 N N . ASP D 1 65 ? 10.774 23.095 5.719 1.00 43.06 149 ASP D N 1
ATOM 5182 C CA . ASP D 1 65 ? 9.407 23.382 5.294 1.00 42.25 149 ASP D CA 1
ATOM 5183 C C . ASP D 1 65 ? 8.434 22.505 6.068 1.00 39.56 149 ASP D C 1
ATOM 5184 O O . ASP D 1 65 ? 8.424 21.281 5.920 1.00 40.63 149 ASP D O 1
ATOM 5189 N N . SER D 1 66 ? 7.609 23.143 6.885 1.00 37.85 150 SER D N 1
ATOM 5190 C CA . SER D 1 66 ? 6.586 22.470 7.671 1.00 34.98 150 SER D CA 1
ATOM 5191 C C . SER D 1 66 ? 5.522 21.796 6.814 1.00 32.61 150 SER D C 1
ATOM 5192 O O . SER D 1 66 ? 4.691 21.049 7.347 1.00 33.25 150 SER D O 1
ATOM 5195 N N . SER D 1 67 ? 5.505 22.069 5.516 1.00 30.58 151 SER D N 1
ATOM 5196 C CA . SER D 1 67 ? 4.501 21.551 4.606 1.00 29.86 151 SER D CA 1
ATOM 5197 C C . SER D 1 67 ? 4.947 20.279 3.890 1.00 27.44 151 SER D C 1
ATOM 5198 O O . SER D 1 67 ? 4.141 19.668 3.171 1.00 29.26 151 SER D O 1
ATOM 5201 N N . LEU D 1 68 ? 6.196 19.855 4.074 1.00 20.42 152 LEU D N 1
ATOM 5202 C CA . LEU D 1 68 ? 6.740 18.725 3.333 1.00 17.92 152 LEU D CA 1
ATOM 5203 C C . LEU D 1 68 ? 7.153 17.616 4.292 1.00 19.90 152 LEU D C 1
ATOM 5204 O O . LEU D 1 68 ? 7.600 17.883 5.411 1.00 21.63 152 LEU D O 1
ATOM 5209 N N . ILE D 1 69 ? 7.028 16.380 3.839 1.00 14.85 153 ILE D N 1
ATOM 5210 C CA . ILE D 1 69 ? 7.610 15.242 4.543 1.00 16.87 153 ILE D CA 1
ATOM 5211 C C . ILE D 1 69 ? 9.008 15.017 3.988 1.00 13.99 153 ILE D C 1
ATOM 5212 O O . ILE D 1 69 ? 9.175 14.891 2.775 1.00 9.35 153 ILE D O 1
ATOM 5217 N N . ALA D 1 70 ? 10.010 14.970 4.874 1.00 15.80 154 ALA D N 1
ATOM 5218 C CA . ALA D 1 70 ? 11.414 14.846 4.500 1.00 13.78 154 ALA D CA 1
ATOM 5219 C C . ALA D 1 70 ? 11.966 13.531 5.042 1.00 15.92 154 ALA D C 1
ATOM 5220 O O . ALA D 1 70 ? 11.731 13.196 6.207 1.00 17.22 154 ALA D O 1
ATOM 5222 N N . ARG D 1 71 ? 12.656 12.767 4.195 1.00 10.73 155 ARG D N 1
ATOM 5223 C CA . ARG D 1 71 ? 13.263 11.505 4.599 1.00 9.05 155 ARG D CA 1
ATOM 5224 C C . ARG D 1 71 ? 14.725 11.501 4.171 1.00 10.99 155 ARG D C 1
ATOM 5225 O O . ARG D 1 71 ? 15.033 11.766 3.001 1.00 11.06 155 ARG D O 1
ATOM 5233 N N . LYS D 1 72 ? 15.628 11.185 5.104 1.00 11.88 156 LYS D N 1
ATOM 5234 C CA . LYS D 1 72 ? 17.039 11.098 4.751 1.00 11.92 156 LYS D CA 1
ATOM 5235 C C . LYS D 1 72 ? 17.300 9.745 4.103 1.00 11.79 156 LYS D C 1
ATOM 5236 O O . LYS D 1 72 ? 17.047 8.698 4.701 1.00 13.98 156 LYS D O 1
ATOM 5242 N N . ILE D 1 73 ? 17.750 9.757 2.859 1.00 11.59 157 ILE D N 1
ATOM 5243 C CA . ILE D 1 73 ? 17.860 8.538 2.087 1.00 14.84 157 ILE D CA 1
ATOM 5244 C C . ILE D 1 73 ? 19.307 8.168 1.790 1.00 17.84 157 ILE D C 1
ATOM 5245 O O . ILE D 1 73 ? 19.555 7.120 1.179 1.00 20.23 157 ILE D O 1
ATOM 5250 N N . GLY D 1 74 ? 20.272 8.970 2.219 1.00 17.50 158 GLY D N 1
ATOM 5251 C CA . GLY D 1 74 ? 21.665 8.647 1.962 1.00 10.77 158 GLY D CA 1
ATOM 5252 C C . GLY D 1 74 ? 22.567 9.814 2.300 1.00 13.50 158 GLY D C 1
ATOM 5253 O O . GLY D 1 74 ? 22.120 10.882 2.742 1.00 15.35 158 GLY D O 1
ATOM 5254 N N . SER D 1 75 ? 23.865 9.585 2.116 1.00 13.25 159 SER D N 1
ATOM 5255 C CA . SER D 1 75 ? 24.839 10.622 2.392 1.00 16.95 159 SER D CA 1
ATOM 5256 C C . SER D 1 75 ? 26.012 10.467 1.434 1.00 17.23 159 SER D C 1
ATOM 5257 O O . SER D 1 75 ? 26.359 9.358 0.992 1.00 14.73 159 SER D O 1
ATOM 5260 N N A VAL D 1 76 ? 26.624 11.600 1.121 0.30 16.33 160 VAL D N 1
ATOM 5261 N N B VAL D 1 76 ? 26.614 11.611 1.121 0.70 16.43 160 VAL D N 1
ATOM 5262 C CA A VAL D 1 76 ? 27.734 11.651 0.187 0.30 16.26 160 VAL D CA 1
ATOM 5263 C CA B VAL D 1 76 ? 27.687 11.741 0.150 0.70 15.94 160 VAL D CA 1
ATOM 5264 C C A VAL D 1 76 ? 28.812 12.546 0.778 0.30 17.93 160 VAL D C 1
ATOM 5265 C C B VAL D 1 76 ? 28.811 12.539 0.804 0.70 13.50 160 VAL D C 1
ATOM 5266 O O A VAL D 1 76 ? 28.532 13.441 1.579 0.30 13.64 160 VAL D O 1
ATOM 5267 O O B VAL D 1 76 ? 28.558 13.379 1.668 0.70 13.66 160 VAL D O 1
ATOM 5274 N N . LYS D 1 77 ? 30.055 12.285 0.387 1.00 17.33 161 LYS D N 1
ATOM 5275 C CA . LYS D 1 77 ? 31.193 13.128 0.742 1.00 17.91 161 LYS D CA 1
ATOM 5276 C C . LYS D 1 77 ? 32.176 13.077 -0.414 1.00 15.75 161 LYS D C 1
ATOM 5277 O O . LYS D 1 77 ? 32.232 12.080 -1.136 1.00 16.70 161 LYS D O 1
ATOM 5283 N N . ASP D 1 78 ? 32.941 14.152 -0.587 1.00 13.19 162 ASP D N 1
ATOM 5284 C CA . ASP D 1 78 ? 33.933 14.247 -1.645 1.00 14.58 162 ASP D CA 1
ATOM 5285 C C . ASP D 1 78 ? 35.241 13.625 -1.176 1.00 15.69 162 ASP D C 1
ATOM 5286 O O . ASP D 1 78 ? 35.678 13.852 -0.044 1.00 15.02 162 ASP D O 1
ATOM 5291 N N . ILE D 1 79 ? 35.878 12.859 -2.067 1.00 13.96 163 ILE D N 1
ATOM 5292 C CA . ILE D 1 79 ? 37.110 12.144 -1.756 1.00 13.22 163 ILE D CA 1
ATOM 5293 C C . ILE D 1 79 ? 38.120 12.321 -2.879 1.00 11.62 163 ILE D C 1
ATOM 5294 O O . ILE D 1 79 ? 37.776 12.618 -4.022 1.00 17.82 163 ILE D O 1
ATOM 5299 N N . LEU D 1 80 ? 39.375 12.069 -2.561 1.00 16.00 164 LEU D N 1
ATOM 5300 C CA . LEU D 1 80 ? 40.464 12.269 -3.507 1.00 19.00 164 LEU D CA 1
ATOM 5301 C C . LEU D 1 80 ? 40.804 10.948 -4.180 1.00 11.92 164 LEU D C 1
ATOM 5302 O O . LEU D 1 80 ? 40.826 9.904 -3.528 1.00 13.97 164 LEU D O 1
ATOM 5307 N N . VAL D 1 81 ? 41.018 10.994 -5.494 1.00 12.73 165 VAL D N 1
ATOM 5308 C CA . VAL D 1 81 ? 41.303 9.800 -6.288 1.00 13.01 165 VAL D CA 1
ATOM 5309 C C . VAL D 1 81 ? 42.399 10.079 -7.317 1.00 13.46 165 VAL D C 1
ATOM 5310 O O . VAL D 1 81 ? 42.592 11.213 -7.778 1.00 12.65 165 VAL D O 1
ATOM 5314 N N . ALA D 1 82 ? 43.099 9.023 -7.698 1.00 12.48 166 ALA D N 1
ATOM 5315 C CA . ALA D 1 82 ? 44.007 9.057 -8.840 1.00 12.90 166 ALA D CA 1
ATOM 5316 C C . ALA D 1 82 ? 43.998 7.671 -9.486 1.00 14.22 166 ALA D C 1
ATOM 5317 O O . ALA D 1 82 ? 43.478 6.715 -8.923 1.00 15.37 166 ALA D O 1
ATOM 5319 N N . SER D 1 83 ? 44.593 7.563 -10.657 1.00 15.59 167 SER D N 1
ATOM 5320 C CA . SER D 1 83 ? 44.640 6.244 -11.290 1.00 16.80 167 SER D CA 1
ATOM 5321 C C . SER D 1 83 ? 45.888 5.468 -10.856 1.00 18.27 167 SER D C 1
ATOM 5322 O O . SER D 1 83 ? 46.892 6.065 -10.440 1.00 16.34 167 SER D O 1
ATOM 5325 N N . PRO D 1 84 ? 45.867 4.125 -10.953 1.00 16.61 168 PRO D N 1
ATOM 5326 C CA . PRO D 1 84 ? 47.102 3.353 -10.688 1.00 17.15 168 PRO D CA 1
ATOM 5327 C C . PRO D 1 84 ? 48.281 3.793 -11.535 1.00 22.79 168 PRO D C 1
ATOM 5328 O O . PRO D 1 84 ? 49.418 3.793 -11.049 1.00 29.06 168 PRO D O 1
ATOM 5332 N N . GLU D 1 85 ? 48.059 4.172 -12.790 1.00 22.71 169 GLU D N 1
ATOM 5333 C CA . GLU D 1 85 ? 49.180 4.612 -13.615 1.00 27.92 169 GLU D CA 1
ATOM 5334 C C . GLU D 1 85 ? 49.799 5.895 -13.068 1.00 28.29 169 GLU D C 1
ATOM 5335 O O . GLU D 1 85 ? 51.022 6.064 -13.104 1.00 25.73 169 GLU D O 1
ATOM 5341 N N . TYR D 1 86 ? 48.971 6.828 -12.580 1.00 26.42 170 TYR D N 1
ATOM 5342 C CA . TYR D 1 86 ? 49.541 8.020 -11.958 1.00 24.43 170 TYR D CA 1
ATOM 5343 C C . TYR D 1 86 ? 50.259 7.677 -10.662 1.00 22.63 170 TYR D C 1
ATOM 5344 O O . TYR D 1 86 ? 51.393 8.121 -10.430 1.00 24.22 170 TYR D O 1
ATOM 5353 N N . VAL D 1 87 ? 49.597 6.919 -9.790 1.00 21.47 171 VAL D N 1
ATOM 5354 C CA . VAL D 1 87 ? 50.172 6.549 -8.501 1.00 27.03 171 VAL D CA 1
ATOM 5355 C C . VAL D 1 87 ? 51.500 5.810 -8.664 1.00 28.73 171 VAL D C 1
ATOM 5356 O O . VAL D 1 87 ? 52.406 5.955 -7.833 1.00 32.52 171 VAL D O 1
ATOM 5360 N N . ASN D 1 88 ? 51.647 5.011 -9.715 1.00 28.65 172 ASN D N 1
ATOM 5361 C CA . ASN D 1 88 ? 52.901 4.276 -9.869 1.00 33.09 172 ASN D CA 1
ATOM 5362 C C . ASN D 1 88 ? 54.037 5.153 -10.376 1.00 37.14 172 ASN D C 1
ATOM 5363 O O . ASN D 1 88 ? 55.197 4.734 -10.310 1.00 38.34 172 ASN D O 1
ATOM 5368 N N . ALA D 1 89 ? 53.737 6.356 -10.870 1.00 37.80 173 ALA D N 1
ATOM 5369 C CA . ALA D 1 89 ? 54.750 7.286 -11.352 1.00 38.42 173 ALA D CA 1
ATOM 5370 C C . ALA D 1 89 ? 55.117 8.343 -10.326 1.00 40.75 173 ALA D C 1
ATOM 5371 O O . ALA D 1 89 ? 56.115 9.042 -10.506 1.00 41.40 173 ALA D O 1
ATOM 5373 N N . HIS D 1 90 ? 54.323 8.486 -9.268 1.00 43.36 174 HIS D N 1
ATOM 5374 C CA . HIS D 1 90 ? 54.544 9.475 -8.245 1.00 47.76 174 HIS D CA 1
ATOM 5375 C C . HIS D 1 90 ? 54.213 8.795 -6.922 1.00 49.48 174 HIS D C 1
ATOM 5376 O O . HIS D 1 90 ? 53.133 8.192 -6.795 1.00 48.59 174 HIS D O 1
ATOM 5383 N N . PRO D 1 91 ? 55.080 8.897 -5.918 1.00 51.04 175 PRO D N 1
ATOM 5384 C CA . PRO D 1 91 ? 54.727 8.374 -4.590 1.00 51.08 175 PRO D CA 1
ATOM 5385 C C . PRO D 1 91 ? 53.451 9.036 -4.085 1.00 48.17 175 PRO D C 1
ATOM 5386 O O . PRO D 1 91 ? 53.362 10.260 -3.992 1.00 47.03 175 PRO D O 1
ATOM 5390 N N . MET D 1 92 ? 52.444 8.219 -3.795 1.00 48.32 176 MET D N 1
ATOM 5391 C CA . MET D 1 92 ? 51.167 8.781 -3.379 1.00 47.76 176 MET D CA 1
ATOM 5392 C C . MET D 1 92 ? 51.317 9.472 -2.020 1.00 43.56 176 MET D C 1
ATOM 5393 O O . MET D 1 92 ? 52.068 9.004 -1.153 1.00 41.85 176 MET D O 1
ATOM 5398 N N . PRO D 1 93 ? 50.656 10.608 -1.828 1.00 38.82 177 PRO D N 1
ATOM 5399 C CA . PRO D 1 93 ? 50.873 11.403 -0.614 1.00 36.95 177 PRO D CA 1
ATOM 5400 C C . PRO D 1 93 ? 50.442 10.653 0.636 1.00 34.61 177 PRO D C 1
ATOM 5401 O O . PRO D 1 93 ? 49.563 9.799 0.605 1.00 32.54 177 PRO D O 1
ATOM 5405 N N . THR D 1 94 ? 51.052 10.994 1.761 1.00 34.64 178 THR D N 1
ATOM 5406 C CA . THR D 1 94 ? 50.619 10.402 3.016 1.00 32.61 178 THR D CA 1
ATOM 5407 C C . THR D 1 94 ? 50.038 11.421 3.970 1.00 30.74 178 THR D C 1
ATOM 5408 O O . THR D 1 94 ? 49.436 11.029 4.981 1.00 32.52 178 THR D O 1
ATOM 5412 N N . HIS D 1 95 ? 50.195 12.704 3.675 1.00 22.40 179 HIS D N 1
ATOM 5413 C CA . HIS D 1 95 ? 49.607 13.759 4.473 1.00 24.57 179 HIS D CA 1
ATOM 5414 C C . HIS D 1 95 ? 48.930 14.738 3.533 1.00 22.71 179 HIS D C 1
ATOM 5415 O O . HIS D 1 95 ? 49.257 14.806 2.347 1.00 21.03 179 HIS D O 1
ATOM 5422 N N . ALA D 1 96 ? 47.971 15.494 4.077 1.00 23.39 180 ALA D N 1
ATOM 5423 C CA . ALA D 1 96 ? 47.233 16.430 3.245 1.00 23.38 180 ALA D CA 1
ATOM 5424 C C . ALA D 1 96 ? 48.141 17.455 2.575 1.00 24.00 180 ALA D C 1
ATOM 5425 O O . ALA D 1 96 ? 47.769 18.000 1.542 1.00 18.59 180 ALA D O 1
ATOM 5427 N N . GLU D 1 97 ? 49.330 17.732 3.106 1.00 30.29 181 GLU D N 1
ATOM 5428 C CA . GLU D 1 97 ? 50.115 18.789 2.476 1.00 34.30 181 GLU D CA 1
ATOM 5429 C C . GLU D 1 97 ? 51.014 18.283 1.366 1.00 32.77 181 GLU D C 1
ATOM 5430 O O . GLU D 1 97 ? 51.479 19.089 0.545 1.00 33.30 181 GLU D O 1
ATOM 5436 N N . ASP D 1 98 ? 51.204 16.967 1.247 1.00 31.16 182 ASP D N 1
ATOM 5437 C CA . ASP D 1 98 ? 51.885 16.455 0.069 1.00 29.55 182 ASP D CA 1
ATOM 5438 C C . ASP D 1 98 ? 51.143 16.783 -1.222 1.00 24.78 182 ASP D C 1
ATOM 5439 O O . ASP D 1 98 ? 51.708 16.571 -2.302 1.00 22.39 182 ASP D O 1
ATOM 5444 N N . LEU D 1 99 ? 49.901 17.302 -1.128 1.00 19.05 183 LEU D N 1
ATOM 5445 C CA . LEU D 1 99 ? 49.138 17.720 -2.297 1.00 17.98 183 LEU D CA 1
ATOM 5446 C C . LEU D 1 99 ? 49.835 18.832 -3.064 1.00 25.98 183 LEU D C 1
ATOM 5447 O O . LEU D 1 99 ? 49.654 18.959 -4.281 1.00 18.33 183 LEU D O 1
ATOM 5452 N N . HIS D 1 100 ? 50.601 19.680 -2.376 1.00 27.57 184 HIS D N 1
ATOM 5453 C CA . HIS D 1 100 ? 51.343 20.699 -3.111 1.00 27.17 184 HIS D CA 1
ATOM 5454 C C . HIS D 1 100 ? 52.384 20.094 -4.049 1.00 25.18 184 HIS D C 1
ATOM 5455 O O . HIS D 1 100 ? 52.870 20.794 -4.931 1.00 24.68 184 HIS D O 1
ATOM 5462 N N . ASP D 1 101 ? 52.723 18.817 -3.908 1.00 27.37 185 ASP D N 1
ATOM 5463 C CA . ASP D 1 101 ? 53.777 18.230 -4.728 1.00 31.67 185 ASP D CA 1
ATOM 5464 C C . ASP D 1 101 ? 53.251 17.440 -5.921 1.00 29.77 185 ASP D C 1
ATOM 5465 O O . ASP D 1 101 ? 54.038 16.766 -6.584 1.00 31.56 185 ASP D O 1
ATOM 5470 N N . HIS D 1 102 ? 51.952 17.500 -6.205 1.00 27.33 186 HIS D N 1
ATOM 5471 C CA . HIS D 1 102 ? 51.326 16.640 -7.207 1.00 24.61 186 HIS D CA 1
ATOM 5472 C C . HIS D 1 102 ? 50.587 17.488 -8.232 1.00 23.95 186 HIS D C 1
ATOM 5473 O O . HIS D 1 102 ? 50.273 18.653 -7.987 1.00 26.62 186 HIS D O 1
ATOM 5480 N N . PHE D 1 103 ? 50.306 16.886 -9.387 1.00 20.07 187 PHE D N 1
ATOM 5481 C CA . PHE D 1 103 ? 49.384 17.476 -10.353 1.00 19.83 187 PHE D CA 1
ATOM 5482 C C . PHE D 1 103 ? 47.951 17.294 -9.844 1.00 18.11 187 PHE D C 1
ATOM 5483 O O . PHE D 1 103 ? 47.536 16.167 -9.550 1.00 19.88 187 PHE D O 1
ATOM 5491 N N . LEU D 1 104 ? 47.189 18.386 -9.745 1.00 16.30 188 LEU D N 1
ATOM 5492 C CA . LEU D 1 104 ? 45.806 18.346 -9.281 1.00 18.13 188 LEU D CA 1
ATOM 5493 C C . LEU D 1 104 ? 44.850 18.741 -10.405 1.00 19.50 188 LEU D C 1
ATOM 5494 O O . LEU D 1 104 ? 45.151 19.637 -11.200 1.00 24.27 188 LEU D O 1
ATOM 5499 N N . LEU D 1 105 ? 43.701 18.071 -10.468 1.00 14.91 189 LEU D N 1
ATOM 5500 C CA . LEU D 1 105 ? 42.652 18.348 -11.451 1.00 14.65 189 LEU D CA 1
ATOM 5501 C C . LEU D 1 105 ? 41.425 18.807 -10.685 1.00 22.34 189 LEU D C 1
ATOM 5502 O O . LEU D 1 105 ? 40.928 18.076 -9.820 1.00 20.39 189 LEU D O 1
ATOM 5507 N N . LYS D 1 106 ? 40.938 20.010 -10.995 1.00 22.22 190 LYS D N 1
ATOM 5508 C CA . LYS D 1 106 ? 39.890 20.644 -10.214 1.00 21.13 190 LYS D CA 1
ATOM 5509 C C . LYS D 1 106 ? 38.693 20.915 -11.119 1.00 24.01 190 LYS D C 1
ATOM 5510 O O . LYS D 1 106 ? 38.837 21.520 -12.186 1.00 24.34 190 LYS D O 1
ATOM 5516 N N . GLY D 1 107 ? 37.525 20.407 -10.714 1.00 19.75 191 GLY D N 1
ATOM 5517 C CA . GLY D 1 107 ? 36.300 20.569 -11.472 1.00 26.92 191 GLY D CA 1
ATOM 5518 C C . GLY D 1 107 ? 35.222 21.260 -10.670 1.00 33.24 191 GLY D C 1
ATOM 5519 O O . GLY D 1 107 ? 34.940 20.842 -9.543 1.00 38.91 191 GLY D O 1
ATOM 5520 N N . HIS D 1 108 ? 34.651 22.336 -11.213 1.00 36.15 192 HIS D N 1
ATOM 5521 C CA . HIS D 1 108 ? 33.586 23.060 -10.534 1.00 38.64 192 HIS D CA 1
ATOM 5522 C C . HIS D 1 108 ? 32.474 22.082 -10.168 1.00 41.53 192 HIS D C 1
ATOM 5523 O O . HIS D 1 108 ? 32.116 21.223 -10.983 1.00 42.51 192 HIS D O 1
ATOM 5530 N N . PRO D 1 109 ? 31.901 22.175 -8.958 1.00 43.16 193 PRO D N 1
ATOM 5531 C CA . PRO D 1 109 ? 32.179 23.247 -7.994 1.00 45.09 193 PRO D CA 1
ATOM 5532 C C . PRO D 1 109 ? 33.236 22.890 -6.926 1.00 46.12 193 PRO D C 1
ATOM 5533 O O . PRO D 1 109 ? 33.205 23.446 -5.827 1.00 46.74 193 PRO D O 1
ATOM 5537 N N . LEU D 1 110 ? 34.178 22.001 -7.257 1.00 45.49 194 LEU D N 1
ATOM 5538 C CA . LEU D 1 110 ? 35.222 21.626 -6.309 1.00 44.55 194 LEU D CA 1
ATOM 5539 C C . LEU D 1 110 ? 36.582 22.180 -6.750 1.00 43.14 194 LEU D C 1
ATOM 5540 O O . LEU D 1 110 ? 37.506 21.417 -7.077 1.00 40.24 194 LEU D O 1
ATOM 5545 N N . LEU D 1 111 ? 36.684 23.519 -6.787 1.00 44.27 195 LEU D N 1
ATOM 5546 C CA . LEU D 1 111 ? 37.917 24.248 -7.111 1.00 45.62 195 LEU D CA 1
ATOM 5547 C C . LEU D 1 111 ? 38.785 24.479 -5.871 1.00 43.93 195 LEU D C 1
ATOM 5548 O O . LEU D 1 111 ? 39.947 24.065 -5.839 1.00 44.44 195 LEU D O 1
ATOM 5553 N N . LYS D 1 112 ? 38.246 25.151 -4.855 1.00 41.55 196 LYS D N 1
ATOM 5554 C CA . LYS D 1 112 ? 38.906 25.197 -3.551 1.00 39.26 196 LYS D CA 1
ATOM 5555 C C . LYS D 1 112 ? 38.604 23.906 -2.803 1.00 34.59 196 LYS D C 1
ATOM 5556 O O . LYS D 1 112 ? 37.442 23.507 -2.693 1.00 35.67 196 LYS D O 1
ATOM 5562 N N . TRP D 1 113 ? 39.649 23.233 -2.318 1.00 29.16 197 TRP D N 1
ATOM 5563 C CA . TRP D 1 113 ? 39.509 21.961 -1.609 1.00 22.76 197 TRP D CA 1
ATOM 5564 C C . TRP D 1 113 ? 39.650 22.217 -0.118 1.00 22.92 197 TRP D C 1
ATOM 5565 O O . TRP D 1 113 ? 40.714 22.645 0.346 1.00 24.96 197 TRP D O 1
ATOM 5576 N N . THR D 1 114 ? 38.594 21.945 0.630 1.00 22.05 198 THR D N 1
ATOM 5577 C CA . THR D 1 114 ? 38.591 22.132 2.077 1.00 22.48 198 THR D CA 1
ATOM 5578 C C . THR D 1 114 ? 38.432 20.731 2.622 1.00 24.95 198 THR D C 1
ATOM 5579 O O . THR D 1 114 ? 37.323 20.196 2.677 1.00 27.43 198 THR D O 1
ATOM 5583 N N . LEU D 1 115 ? 39.572 20.130 2.950 1.00 26.64 199 LEU D N 1
ATOM 5584 C CA . LEU D 1 115 ? 39.657 18.767 3.437 1.00 23.77 199 LEU D CA 1
ATOM 5585 C C . LEU D 1 115 ? 39.620 18.740 4.955 1.00 24.69 199 LEU D C 1
ATOM 5586 O O . LEU D 1 115 ? 40.247 19.576 5.620 1.00 27.01 199 LEU D O 1
ATOM 5591 N N . ILE D 1 116 ? 38.922 17.738 5.489 1.00 20.30 200 ILE D N 1
ATOM 5592 C CA . ILE D 1 116 ? 38.762 17.526 6.919 1.00 21.53 200 ILE D CA 1
ATOM 5593 C C . ILE D 1 116 ? 39.012 16.047 7.228 1.00 26.85 200 ILE D C 1
ATOM 5594 O O . ILE D 1 116 ? 38.729 15.165 6.405 1.00 24.07 200 ILE D O 1
ATOM 5599 N N . ASN D 1 117 ? 39.576 15.773 8.417 1.00 27.92 201 ASN D N 1
ATOM 5600 C CA . ASN D 1 117 ? 39.864 14.396 8.808 1.00 31.82 201 ASN D CA 1
ATOM 5601 C C . ASN D 1 117 ? 38.957 13.940 9.957 1.00 35.86 201 ASN D C 1
ATOM 5602 O O . ASN D 1 117 ? 37.988 14.622 10.330 1.00 37.15 201 ASN D O 1
ATOM 5607 N N . SER D 1 118 ? 39.291 12.770 10.520 1.00 39.92 202 SER D N 1
ATOM 5608 C CA . SER D 1 118 ? 38.510 12.188 11.616 1.00 42.88 202 SER D CA 1
ATOM 5609 C C . SER D 1 118 ? 38.332 13.175 12.761 1.00 46.17 202 SER D C 1
ATOM 5610 O O . SER D 1 118 ? 37.212 13.395 13.241 1.00 44.65 202 SER D O 1
ATOM 5613 N N . LYS D 1 119 ? 39.435 13.784 13.203 1.00 48.44 203 LYS D N 1
ATOM 5614 C CA . LYS D 1 119 ? 39.443 14.665 14.366 1.00 50.37 203 LYS D CA 1
ATOM 5615 C C . LYS D 1 119 ? 38.907 16.062 14.070 1.00 49.96 203 LYS D C 1
ATOM 5616 O O . LYS D 1 119 ? 38.750 16.860 15.001 1.00 49.72 203 LYS D O 1
ATOM 5622 N N . GLY D 1 120 ? 38.631 16.385 12.810 1.00 50.32 204 GLY D N 1
ATOM 5623 C CA . GLY D 1 120 ? 38.110 17.690 12.476 1.00 48.69 204 GLY D CA 1
ATOM 5624 C C . GLY D 1 120 ? 39.137 18.737 12.105 1.00 47.36 204 GLY D C 1
ATOM 5625 O O . GLY D 1 120 ? 38.746 19.884 11.860 1.00 49.37 204 GLY D O 1
ATOM 5626 N N . GLU D 1 121 ? 40.429 18.391 12.065 1.00 44.23 205 GLU D N 1
ATOM 5627 C CA . GLU D 1 121 ? 41.449 19.286 11.525 1.00 41.90 205 GLU D CA 1
ATOM 5628 C C . GLU D 1 121 ? 41.158 19.592 10.056 1.00 35.40 205 GLU D C 1
ATOM 5629 O O . GLU D 1 121 ? 40.691 18.731 9.304 1.00 29.77 205 GLU D O 1
ATOM 5635 N N . THR D 1 122 ? 41.434 20.827 9.645 1.00 27.91 206 THR D N 1
ATOM 5636 C CA . THR D 1 122 ? 41.108 21.288 8.302 1.00 25.94 206 THR D CA 1
ATOM 5637 C C . THR D 1 122 ? 42.366 21.654 7.527 1.00 24.92 206 THR D C 1
ATOM 5638 O O . THR D 1 122 ? 43.273 22.302 8.055 1.00 25.57 206 THR D O 1
ATOM 5642 N N . VAL D 1 123 ? 42.398 21.274 6.256 1.00 21.77 207 VAL D N 1
ATOM 5643 C CA . VAL D 1 123 ? 43.464 21.675 5.354 1.00 21.30 207 VAL D CA 1
ATOM 5644 C C . VAL D 1 123 ? 42.793 22.210 4.108 1.00 18.00 207 VAL D C 1
ATOM 5645 O O . VAL D 1 123 ? 41.938 21.539 3.528 1.00 19.82 207 VAL D O 1
ATOM 5649 N N . VAL D 1 124 ? 43.142 23.426 3.718 1.00 18.74 208 VAL D N 1
ATOM 5650 C CA . VAL D 1 124 ? 42.552 24.084 2.564 1.00 18.18 208 VAL D CA 1
ATOM 5651 C C . VAL D 1 124 ? 43.613 24.157 1.478 1.00 17.84 208 VAL D C 1
ATOM 5652 O O . VAL D 1 124 ? 44.688 24.731 1.686 1.00 20.48 208 VAL D O 1
ATOM 5656 N N . ASN D 1 125 ? 43.316 23.590 0.319 1.00 14.76 209 ASN D N 1
ATOM 5657 C CA . ASN D 1 125 ? 44.243 23.603 -0.803 1.00 18.45 209 ASN D CA 1
ATOM 5658 C C . ASN D 1 125 ? 43.709 24.551 -1.864 1.00 20.84 209 ASN D C 1
ATOM 5659 O O . ASN D 1 125 ? 42.597 24.355 -2.355 1.00 21.08 209 ASN D O 1
ATOM 5664 N N . VAL D 1 126 ? 44.488 25.581 -2.207 1.00 26.06 210 VAL D N 1
ATOM 5665 C CA . VAL D 1 126 ? 44.064 26.528 -3.238 1.00 26.22 210 VAL D CA 1
ATOM 5666 C C . VAL D 1 126 ? 45.049 26.540 -4.405 1.00 25.08 210 VAL D C 1
ATOM 5667 O O . VAL D 1 126 ? 45.176 27.559 -5.101 1.00 21.70 210 VAL D O 1
ATOM 5671 N N . ASP D 1 127 ? 45.742 25.417 -4.635 1.00 20.78 211 ASP D N 1
ATOM 5672 C CA . ASP D 1 127 ? 46.681 25.318 -5.753 1.00 23.98 211 ASP D CA 1
ATOM 5673 C C . ASP D 1 127 ? 45.920 25.281 -7.073 1.00 25.29 211 ASP D C 1
ATOM 5674 O O . ASP D 1 127 ? 44.786 24.821 -7.139 1.00 27.61 211 ASP D O 1
ATOM 5679 N N . ARG D 1 128 ? 46.546 25.767 -8.140 1.00 26.44 212 ARG D N 1
ATOM 5680 C CA . ARG D 1 128 ? 45.872 25.738 -9.433 1.00 25.17 212 ARG D CA 1
ATOM 5681 C C . ARG D 1 128 ? 46.041 24.374 -10.076 1.00 22.21 212 ARG D C 1
ATOM 5682 O O . ARG D 1 128 ? 47.080 23.726 -9.927 1.00 18.74 212 ARG D O 1
ATOM 5690 N N . GLY D 1 129 ? 45.002 23.933 -10.785 1.00 24.00 213 GLY D N 1
ATOM 5691 C CA . GLY D 1 129 ? 45.041 22.625 -11.409 1.00 24.55 213 GLY D CA 1
ATOM 5692 C C . GLY D 1 129 ? 45.836 22.604 -12.704 1.00 23.98 213 GLY D C 1
ATOM 5693 O O . GLY D 1 129 ? 45.882 23.584 -13.454 1.00 24.83 213 GLY D O 1
ATOM 5694 N N . ARG D 1 130 ? 46.475 21.453 -12.957 1.00 21.71 214 ARG D N 1
ATOM 5695 C CA . ARG D 1 130 ? 46.987 21.138 -14.289 1.00 22.75 214 ARG D CA 1
ATOM 5696 C C . ARG D 1 130 ? 45.871 21.179 -15.319 1.00 23.84 214 ARG D C 1
ATOM 5697 O O . ARG D 1 130 ? 46.092 21.567 -16.479 1.00 25.10 214 ARG D O 1
ATOM 5705 N N . PHE D 1 131 ? 44.667 20.792 -14.898 1.00 22.72 215 PHE D N 1
ATOM 5706 C CA . PHE D 1 131 ? 43.444 20.795 -15.687 1.00 22.05 215 PHE D CA 1
ATOM 5707 C C . PHE D 1 131 ? 42.330 21.362 -14.822 1.00 20.66 215 PHE D C 1
ATOM 5708 O O . PHE D 1 131 ? 42.149 20.927 -13.685 1.00 21.77 215 PHE D O 1
ATOM 5716 N N . GLN D 1 132 ? 41.603 22.343 -15.332 1.00 21.05 216 GLN D N 1
ATOM 5717 C CA . GLN D 1 132 ? 40.439 22.873 -14.632 1.00 18.75 216 GLN D CA 1
ATOM 5718 C C . GLN D 1 132 ? 39.242 22.854 -15.566 1.00 22.05 216 GLN D C 1
ATOM 5719 O O . GLN D 1 132 ? 39.339 23.290 -16.720 1.00 22.49 216 GLN D O 1
ATOM 5725 N N . ALA D 1 133 ? 38.097 22.380 -15.064 1.00 23.13 217 ALA D N 1
ATOM 5726 C CA . ALA D 1 133 ? 36.935 22.287 -15.930 1.00 22.68 217 ALA D CA 1
ATOM 5727 C C . ALA D 1 133 ? 35.678 22.605 -15.142 1.00 22.11 217 ALA D C 1
ATOM 5728 O O . ALA D 1 133 ? 35.592 22.317 -13.944 1.00 25.09 217 ALA D O 1
ATOM 5730 N N . ASN D 1 134 ? 34.690 23.168 -15.830 1.00 20.23 218 ASN D N 1
ATOM 5731 C CA . ASN D 1 134 ? 33.397 23.420 -15.194 1.00 26.49 218 ASN D CA 1
ATOM 5732 C C . ASN D 1 134 ? 32.513 22.174 -15.103 1.00 30.40 218 ASN D C 1
ATOM 5733 O O . ASN D 1 134 ? 31.339 22.303 -14.759 1.00 36.75 218 ASN D O 1
ATOM 5738 N N . ALA D 1 135 ? 33.006 20.987 -15.444 1.00 28.77 219 ALA D N 1
ATOM 5739 C CA . ALA D 1 135 ? 32.178 19.787 -15.393 1.00 26.08 219 ALA D CA 1
ATOM 5740 C C . ALA D 1 135 ? 32.990 18.615 -14.871 1.00 31.25 219 ALA D C 1
ATOM 5741 O O . ALA D 1 135 ? 34.124 18.388 -15.309 1.00 33.56 219 ALA D O 1
ATOM 5743 N N . LEU D 1 136 ? 32.377 17.855 -13.953 1.00 28.68 220 LEU D N 1
ATOM 5744 C CA . LEU D 1 136 ? 33.078 16.804 -13.230 1.00 24.51 220 LEU D CA 1
ATOM 5745 C C . LEU D 1 136 ? 33.315 15.575 -14.098 1.00 23.13 220 LEU D C 1
ATOM 5746 O O . LEU D 1 136 ? 34.349 14.912 -13.948 1.00 22.82 220 LEU D O 1
ATOM 5751 N N . ASN D 1 137 ? 32.383 15.255 -15.009 1.00 25.98 221 ASN D N 1
ATOM 5752 C CA . ASN D 1 137 ? 32.583 14.111 -15.907 1.00 27.74 221 ASN D CA 1
ATOM 5753 C C . ASN D 1 137 ? 33.881 14.237 -16.698 1.00 24.77 221 ASN D C 1
ATOM 5754 O O . ASN D 1 137 ? 34.547 13.232 -16.979 1.00 21.62 221 ASN D O 1
ATOM 5759 N N . VAL D 1 138 ? 34.259 15.469 -17.046 1.00 25.12 222 VAL D N 1
ATOM 5760 C CA . VAL D 1 138 ? 35.443 15.710 -17.863 1.00 22.32 222 VAL D CA 1
ATOM 5761 C C . VAL D 1 138 ? 36.703 15.573 -17.010 1.00 21.17 222 VAL D C 1
ATOM 5762 O O . VAL D 1 138 ? 37.707 14.991 -17.449 1.00 20.69 222 VAL D O 1
ATOM 5766 N N . VAL D 1 139 ? 36.662 16.103 -15.780 1.00 21.22 223 VAL D N 1
ATOM 5767 C CA . VAL D 1 139 ? 37.789 15.974 -14.867 1.00 22.30 223 VAL D CA 1
ATOM 5768 C C . VAL D 1 139 ? 38.043 14.510 -14.549 1.00 19.37 223 VAL D C 1
ATOM 5769 O O . VAL D 1 139 ? 39.198 14.074 -14.424 1.00 14.48 223 VAL D O 1
ATOM 5773 N N . ARG D 1 140 ? 36.973 13.719 -14.443 1.00 20.31 224 ARG D N 1
ATOM 5774 C CA . ARG D 1 140 ? 37.137 12.299 -14.167 1.00 19.67 224 ARG D CA 1
ATOM 5775 C C . ARG D 1 140 ? 37.863 11.599 -15.306 1.00 17.81 224 ARG D C 1
ATOM 5776 O O . ARG D 1 140 ? 38.665 10.683 -15.082 1.00 18.78 224 ARG D O 1
ATOM 5784 N N . SER D 1 141 ? 37.584 12.012 -16.538 1.00 16.30 225 SER D N 1
ATOM 5785 C CA . SER D 1 141 ? 38.282 11.449 -17.683 1.00 20.81 225 SER D CA 1
ATOM 5786 C C . SER D 1 141 ? 39.782 11.726 -17.598 1.00 19.32 225 SER D C 1
ATOM 5787 O O . SER D 1 141 ? 40.605 10.847 -17.873 1.00 17.29 225 SER D O 1
ATOM 5790 N N . ALA D 1 142 ? 40.158 12.928 -17.162 1.00 19.80 226 ALA D N 1
ATOM 5791 C CA . ALA D 1 142 ? 41.575 13.263 -17.088 1.00 20.14 226 ALA D CA 1
ATOM 5792 C C . ALA D 1 142 ? 42.255 12.434 -16.011 1.00 20.51 226 ALA D C 1
ATOM 5793 O O . ALA D 1 142 ? 43.283 11.790 -16.260 1.00 22.00 226 ALA D O 1
ATOM 5795 N N . CYS D 1 143 ? 41.641 12.385 -14.829 1.00 17.87 227 CYS D N 1
ATOM 5796 C CA . CYS D 1 143 ? 42.091 11.519 -13.746 1.00 17.70 227 CYS D CA 1
ATOM 5797 C C . CYS D 1 143 ? 42.286 10.072 -14.212 1.00 16.48 227 CYS D C 1
ATOM 5798 O O . CYS D 1 143 ? 43.344 9.466 -13.986 1.00 15.69 227 CYS D O 1
ATOM 5801 N N . SER D 1 144 ? 41.270 9.500 -14.862 1.00 17.28 228 SER D N 1
ATOM 5802 C CA . SER D 1 144 ? 41.375 8.118 -15.341 1.00 22.42 228 SER D CA 1
ATOM 5803 C C . SER D 1 144 ? 42.572 7.917 -16.259 1.00 24.01 228 SER D C 1
ATOM 5804 O O . SER D 1 144 ? 43.098 6.801 -16.352 1.00 28.07 228 SER D O 1
ATOM 5807 N N . GLU D 1 145 ? 43.016 8.962 -16.947 1.00 22.27 229 GLU D N 1
ATOM 5808 C CA . GLU D 1 145 ? 44.163 8.820 -17.833 1.00 25.16 229 GLU D CA 1
ATOM 5809 C C . GLU D 1 145 ? 45.490 9.081 -17.131 1.00 21.43 229 GLU D C 1
ATOM 5810 O O . GLU D 1 145 ? 46.521 9.149 -17.802 1.00 19.49 229 GLU D O 1
ATOM 5816 N N . GLY D 1 146 ? 45.491 9.224 -15.807 1.00 18.85 230 GLY D N 1
ATOM 5817 C CA . GLY D 1 146 ? 46.751 9.391 -15.088 1.00 17.17 230 GLY D CA 1
ATOM 5818 C C . GLY D 1 146 ? 47.339 10.789 -15.065 1.00 17.56 230 GLY D C 1
ATOM 5819 O O . GLY D 1 146 ? 48.538 10.942 -14.826 1.00 20.44 230 GLY D O 1
ATOM 5820 N N . LEU D 1 147 ? 46.533 11.823 -15.243 1.00 19.50 231 LEU D N 1
ATOM 5821 C CA . LEU D 1 147 ? 47.073 13.172 -15.266 1.00 16.88 231 LEU D CA 1
ATOM 5822 C C . LEU D 1 147 ? 47.084 13.827 -13.895 1.00 18.62 231 LEU D C 1
ATOM 5823 O O . LEU D 1 147 ? 47.630 14.928 -13.764 1.00 21.93 231 LEU D O 1
ATOM 5828 N N . GLY D 1 148 ? 46.530 13.188 -12.868 1.00 15.11 232 GLY D N 1
ATOM 5829 C CA . GLY D 1 148 ? 46.732 13.693 -11.527 1.00 14.35 232 GLY D CA 1
ATOM 5830 C C . GLY D 1 148 ? 45.627 13.262 -10.586 1.00 15.63 232 GLY D C 1
ATOM 5831 O O . GLY D 1 148 ? 44.951 12.256 -10.817 1.00 15.18 232 GLY D O 1
ATOM 5832 N N . ILE D 1 149 ? 45.507 14.036 -9.497 1.00 13.89 233 ILE D N 1
ATOM 5833 C CA . ILE D 1 149 ? 44.599 13.764 -8.386 1.00 13.15 233 ILE D CA 1
ATOM 5834 C C . ILE D 1 149 ? 43.395 14.675 -8.511 1.00 12.66 233 ILE D C 1
ATOM 5835 O O . ILE D 1 149 ? 43.542 15.869 -8.799 1.00 16.29 233 ILE D O 1
ATOM 5840 N N . THR D 1 150 ? 42.199 14.135 -8.299 1.00 12.37 234 THR D N 1
ATOM 5841 C CA . THR D 1 150 ? 41.042 15.010 -8.284 1.00 18.10 234 THR D CA 1
ATOM 5842 C C . THR D 1 150 ? 40.174 14.728 -7.068 1.00 13.43 234 THR D C 1
ATOM 5843 O O . THR D 1 150 ? 40.305 13.716 -6.386 1.00 14.73 234 THR D O 1
ATOM 5847 N N . LEU D 1 151 ? 39.281 15.653 -6.806 1.00 14.17 235 LEU D N 1
ATOM 5848 C CA . LEU D 1 151 ? 38.381 15.599 -5.671 1.00 13.83 235 LEU D CA 1
ATOM 5849 C C . LEU D 1 151 ? 36.957 15.463 -6.191 1.00 15.76 235 LEU D C 1
ATOM 5850 O O . LEU D 1 151 ? 36.517 16.274 -7.011 1.00 16.65 235 LEU D O 1
ATOM 5855 N N . MET D 1 152 ? 36.230 14.467 -5.689 1.00 11.57 236 MET D N 1
ATOM 5856 C CA . MET D 1 152 ? 35.038 14.051 -6.376 1.00 16.32 236 MET D CA 1
ATOM 5857 C C . MET D 1 152 ? 34.058 13.394 -5.417 1.00 13.44 236 MET D C 1
ATOM 5858 O O . MET D 1 152 ? 34.494 12.666 -4.518 1.00 11.82 236 MET D O 1
ATOM 5863 N N . PRO D 1 153 ? 32.753 13.597 -5.593 1.00 15.25 237 PRO D N 1
ATOM 5864 C CA . PRO D 1 153 ? 31.770 12.922 -4.731 1.00 15.25 237 PRO D CA 1
ATOM 5865 C C . PRO D 1 153 ? 31.923 11.411 -4.778 1.00 11.45 237 PRO D C 1
ATOM 5866 O O . PRO D 1 153 ? 31.930 10.810 -5.858 1.00 12.77 237 PRO D O 1
ATOM 5870 N N . ASP D 1 154 ? 31.966 10.785 -3.596 1.00 12.93 238 ASP D N 1
ATOM 5871 C CA . ASP D 1 154 ? 32.273 9.363 -3.560 1.00 14.30 238 ASP D CA 1
ATOM 5872 C C . ASP D 1 154 ? 31.294 8.558 -4.415 1.00 13.76 238 ASP D C 1
ATOM 5873 O O . ASP D 1 154 ? 31.721 7.676 -5.163 1.00 14.63 238 ASP D O 1
ATOM 5878 N N . VAL D 1 155 ? 29.996 8.891 -4.386 1.00 14.57 239 VAL D N 1
ATOM 5879 C CA . VAL D 1 155 ? 29.046 8.004 -5.054 1.00 12.63 239 VAL D CA 1
ATOM 5880 C C . VAL D 1 155 ? 29.256 8.025 -6.570 1.00 12.92 239 VAL D C 1
ATOM 5881 O O . VAL D 1 155 ? 28.961 7.044 -7.255 1.00 14.47 239 VAL D O 1
ATOM 5885 N N . MET D 1 156 ? 29.815 9.099 -7.112 1.00 12.76 240 MET D N 1
ATOM 5886 C CA . MET D 1 156 ? 30.097 9.114 -8.547 1.00 15.28 240 MET D CA 1
ATOM 5887 C C . MET D 1 156 ? 31.161 8.099 -8.958 1.00 16.93 240 MET D C 1
ATOM 5888 O O . MET D 1 156 ? 31.123 7.624 -10.094 1.00 20.53 240 MET D O 1
ATOM 5893 N N . ILE D 1 157 ? 32.105 7.747 -8.081 1.00 11.73 241 ILE D N 1
ATOM 5894 C CA . ILE D 1 157 ? 33.309 7.023 -8.490 1.00 17.47 241 ILE D CA 1
ATOM 5895 C C . ILE D 1 157 ? 33.614 5.787 -7.651 1.00 19.12 241 ILE D C 1
ATOM 5896 O O . ILE D 1 157 ? 34.668 5.178 -7.853 1.00 20.14 241 ILE D O 1
ATOM 5901 N N . LYS D 1 158 ? 32.784 5.416 -6.664 1.00 19.77 242 LYS D N 1
ATOM 5902 C CA . LYS D 1 158 ? 33.206 4.313 -5.794 1.00 20.17 242 LYS D CA 1
ATOM 5903 C C . LYS D 1 158 ? 33.324 2.990 -6.561 1.00 14.53 242 LYS D C 1
ATOM 5904 O O . LYS D 1 158 ? 34.121 2.116 -6.174 1.00 14.30 242 LYS D O 1
ATOM 5910 N N . GLU D 1 159 ? 32.569 2.835 -7.653 1.00 13.75 243 GLU D N 1
ATOM 5911 C CA . GLU D 1 159 ? 32.687 1.645 -8.496 1.00 19.78 243 GLU D CA 1
ATOM 5912 C C . GLU D 1 159 ? 34.080 1.518 -9.110 1.00 17.28 243 GLU D C 1
ATOM 5913 O O . GLU D 1 159 ? 34.577 0.407 -9.319 1.00 15.79 243 GLU D O 1
ATOM 5919 N N . TYR D 1 160 ? 34.697 2.643 -9.451 1.00 18.38 244 TYR D N 1
ATOM 5920 C CA . TYR D 1 160 ? 36.043 2.611 -10.001 1.00 19.06 244 TYR D CA 1
ATOM 5921 C C . TYR D 1 160 ? 37.082 2.321 -8.936 1.00 17.24 244 TYR D C 1
ATOM 5922 O O . TYR D 1 160 ? 38.133 1.743 -9.248 1.00 18.05 244 TYR D O 1
ATOM 5931 N N . ILE D 1 161 ? 36.839 2.769 -7.698 1.00 13.04 245 ILE D N 1
ATOM 5932 C CA . ILE D 1 161 ? 37.733 2.424 -6.600 1.00 14.58 245 ILE D CA 1
ATOM 5933 C C . ILE D 1 161 ? 37.649 0.927 -6.322 1.00 13.11 245 ILE D C 1
ATOM 5934 O O . ILE D 1 161 ? 38.666 0.278 -6.065 1.00 13.45 245 ILE D O 1
ATOM 5939 N N . ALA D 1 162 ? 36.444 0.357 -6.427 1.00 13.13 246 ALA D N 1
ATOM 5940 C CA . ALA D 1 162 ? 36.263 -1.065 -6.161 1.00 18.46 246 ALA D CA 1
ATOM 5941 C C . ALA D 1 162 ? 36.983 -1.924 -7.196 1.00 13.95 246 ALA D C 1
ATOM 5942 O O . ALA D 1 162 ? 37.564 -2.950 -6.847 1.00 17.01 246 ALA D O 1
ATOM 5944 N N . ASP D 1 163 ? 36.968 -1.525 -8.467 1.00 14.04 247 ASP D N 1
ATOM 5945 C CA . ASP D 1 163 ? 37.525 -2.394 -9.492 1.00 14.35 247 ASP D CA 1
ATOM 5946 C C . ASP D 1 163 ? 38.976 -2.080 -9.778 1.00 18.34 247 ASP D C 1
ATOM 5947 O O . ASP D 1 163 ? 39.557 -2.701 -10.670 1.00 17.78 247 ASP D O 1
ATOM 5952 N N . GLY D 1 164 ? 39.576 -1.141 -9.034 1.00 18.87 248 GLY D N 1
ATOM 5953 C CA . GLY D 1 164 ? 40.986 -0.851 -9.157 1.00 21.50 248 GLY D CA 1
ATOM 5954 C C . GLY D 1 164 ? 41.371 0.234 -10.150 1.00 19.48 248 GLY D C 1
ATOM 5955 O O . GLY D 1 164 ? 42.532 0.661 -10.138 1.00 17.82 248 GLY D O 1
ATOM 5956 N N . SER D 1 165 ? 40.437 0.721 -10.984 1.00 16.38 249 SER D N 1
ATOM 5957 C CA . SER D 1 165 ? 40.815 1.701 -11.991 1.00 16.79 249 SER D CA 1
ATOM 5958 C C . SER D 1 165 ? 41.014 3.105 -11.411 1.00 18.20 249 SER D C 1
ATOM 5959 O O . SER D 1 165 ? 41.677 3.936 -12.040 1.00 16.65 249 SER D O 1
ATOM 5962 N N . LEU D 1 166 ? 40.452 3.404 -10.241 1.00 20.72 250 LEU D N 1
ATOM 5963 C CA . LEU D 1 166 ? 40.903 4.539 -9.449 1.00 17.67 250 LEU D CA 1
ATOM 5964 C C . LEU D 1 166 ? 41.345 4.034 -8.080 1.00 15.79 250 LEU D C 1
ATOM 5965 O O . LEU D 1 166 ? 41.048 2.903 -7.681 1.00 14.37 250 LEU D O 1
ATOM 5970 N N . VAL D 1 167 ? 42.129 4.864 -7.408 1.00 12.99 251 VAL D N 1
ATOM 5971 C CA . VAL D 1 167 ? 42.677 4.581 -6.094 1.00 13.15 251 VAL D CA 1
ATOM 5972 C C . VAL D 1 167 ? 42.234 5.737 -5.215 1.00 20.66 251 VAL D C 1
ATOM 5973 O O . VAL D 1 167 ? 42.306 6.893 -5.645 1.00 12.64 251 VAL D O 1
ATOM 5977 N N . ARG D 1 168 ? 41.714 5.428 -4.032 1.00 16.96 252 ARG D N 1
ATOM 5978 C CA . ARG D 1 168 ? 41.496 6.458 -3.021 1.00 16.49 252 ARG D CA 1
ATOM 5979 C C . ARG D 1 168 ? 42.824 7.095 -2.594 1.00 12.88 252 ARG D C 1
ATOM 5980 O O . ARG D 1 168 ? 43.774 6.408 -2.225 1.00 13.28 252 ARG D O 1
ATOM 5988 N N . ILE D 1 169 ? 42.894 8.403 -2.659 1.00 16.79 253 ILE D N 1
ATOM 5989 C CA . ILE D 1 169 ? 44.053 9.145 -2.154 1.00 16.58 253 ILE D CA 1
ATOM 5990 C C . ILE D 1 169 ? 43.688 9.687 -0.779 1.00 18.02 253 ILE D C 1
ATOM 5991 O O . ILE D 1 169 ? 42.569 10.177 -0.573 1.00 19.33 253 ILE D O 1
ATOM 5996 N N . LEU D 1 170 ? 44.635 9.620 0.168 1.00 13.42 254 LEU D N 1
ATOM 5997 C CA . LEU D 1 170 ? 44.507 10.222 1.501 1.00 13.60 254 LEU D CA 1
ATOM 5998 C C . LEU D 1 170 ? 43.213 9.731 2.128 1.00 17.10 254 LEU D C 1
ATOM 5999 O O . LEU D 1 170 ? 42.250 10.500 2.253 1.00 16.19 254 LEU D O 1
ATOM 6004 N N . PRO D 1 171 ? 43.143 8.442 2.486 1.00 14.89 255 PRO D N 1
ATOM 6005 C CA . PRO D 1 171 ? 41.867 7.861 2.945 1.00 16.73 255 PRO D CA 1
ATOM 6006 C C . PRO D 1 171 ? 41.324 8.496 4.209 1.00 20.09 255 PRO D C 1
ATOM 6007 O O . PRO D 1 171 ? 40.124 8.361 4.488 1.00 22.45 255 PRO D O 1
ATOM 6011 N N . ASP D 1 172 ? 42.154 9.167 4.997 1.00 20.20 256 ASP D N 1
ATOM 6012 C CA . ASP D 1 172 ? 41.655 9.785 6.216 1.00 27.01 256 ASP D CA 1
ATOM 6013 C C . ASP D 1 172 ? 41.092 11.183 5.982 1.00 26.21 256 ASP D C 1
ATOM 6014 O O . ASP D 1 172 ? 40.682 11.836 6.947 1.00 29.57 256 ASP D O 1
ATOM 6019 N N . TRP D 1 173 ? 41.032 11.642 4.732 1.00 19.72 257 TRP D N 1
ATOM 6020 C CA . TRP D 1 173 ? 40.563 12.980 4.397 1.00 17.77 257 TRP D CA 1
ATOM 6021 C C . TRP D 1 173 ? 39.381 12.924 3.448 1.00 16.89 257 TRP D C 1
ATOM 6022 O O . TRP D 1 173 ? 39.362 12.108 2.521 1.00 15.39 257 TRP D O 1
ATOM 6033 N N . SER D 1 174 ? 38.411 13.808 3.676 1.00 18.23 258 SER D N 1
ATOM 6034 C CA . SER D 1 174 ? 37.303 14.004 2.758 1.00 17.74 258 SER D CA 1
ATOM 6035 C C . SER D 1 174 ? 36.814 15.441 2.882 1.00 18.14 258 SER D C 1
ATOM 6036 O O . SER D 1 174 ? 37.280 16.209 3.726 1.00 18.53 258 SER D O 1
ATOM 6039 N N . ALA D 1 175 ? 35.855 15.795 2.029 1.00 16.74 259 ALA D N 1
ATOM 6040 C CA . ALA D 1 175 ? 35.350 17.157 1.937 1.00 14.77 259 ALA D CA 1
ATOM 6041 C C . ALA D 1 175 ? 33.826 17.185 1.873 1.00 16.21 259 ALA D C 1
ATOM 6042 O O . ALA D 1 175 ? 33.185 16.323 1.257 1.00 14.33 259 ALA D O 1
ATOM 6044 N N . ASN D 1 176 ? 33.261 18.226 2.480 1.00 13.83 260 ASN D N 1
ATOM 6045 C CA . ASN D 1 176 ? 31.834 18.548 2.436 1.00 19.52 260 ASN D CA 1
ATOM 6046 C C . ASN D 1 176 ? 30.910 17.327 2.624 1.00 17.77 260 ASN D C 1
ATOM 6047 O O . ASN D 1 176 ? 30.140 16.994 1.713 1.00 17.94 260 ASN D O 1
ATOM 6052 N N . PRO D 1 177 ? 30.970 16.652 3.766 1.00 17.29 261 PRO D N 1
ATOM 6053 C CA . PRO D 1 177 ? 29.973 15.602 4.022 1.00 17.64 261 PRO D CA 1
ATOM 6054 C C . PRO D 1 177 ? 28.594 16.236 3.970 1.00 19.48 261 PRO D C 1
ATOM 6055 O O . PRO D 1 177 ? 28.424 17.375 4.394 1.00 21.57 261 PRO D O 1
ATOM 6059 N N . ARG D 1 178 ? 27.623 15.530 3.385 1.00 17.78 262 ARG D N 1
ATOM 6060 C CA . ARG D 1 178 ? 26.270 16.079 3.262 1.00 15.50 262 ARG D CA 1
ATOM 6061 C C . ARG D 1 178 ? 25.278 14.938 3.086 1.00 15.23 262 ARG D C 1
ATOM 6062 O O . ARG D 1 178 ? 25.624 13.855 2.598 1.00 13.01 262 ARG D O 1
ATOM 6070 N N . ASP D 1 179 ? 24.041 15.198 3.504 1.00 15.63 263 ASP D N 1
ATOM 6071 C CA . ASP D 1 179 ? 22.954 14.235 3.507 1.00 17.21 263 ASP D CA 1
ATOM 6072 C C . ASP D 1 179 ? 22.014 14.513 2.341 1.00 15.06 263 ASP D C 1
ATOM 6073 O O . ASP D 1 179 ? 21.844 15.661 1.918 1.00 16.58 263 ASP D O 1
ATOM 6078 N N . ILE D 1 180 ? 21.415 13.447 1.815 1.00 11.30 264 ILE D N 1
ATOM 6079 C CA . ILE D 1 180 ? 20.485 13.527 0.693 1.00 11.58 264 ILE D CA 1
ATOM 6080 C C . ILE D 1 180 ? 19.093 13.242 1.228 1.00 10.24 264 ILE D C 1
ATOM 6081 O O . ILE D 1 180 ? 18.888 12.213 1.900 1.00 8.01 264 ILE D O 1
ATOM 6086 N N . TYR D 1 181 ? 18.130 14.114 0.879 1.00 8.02 265 TYR D N 1
ATOM 6087 C CA . TYR D 1 181 ? 16.753 14.064 1.364 1.00 8.09 265 TYR D CA 1
ATOM 6088 C C . TYR D 1 181 ? 15.773 13.892 0.205 1.00 12.42 265 TYR D C 1
ATOM 6089 O O . TYR D 1 181 ? 15.974 14.454 -0.880 1.00 13.09 265 TYR D O 1
ATOM 6098 N N . MET D 1 182 ? 14.728 13.093 0.431 1.00 9.41 266 MET D N 1
ATOM 6099 C CA . MET D 1 182 ? 13.559 13.027 -0.444 1.00 9.76 266 MET D CA 1
ATOM 6100 C C . MET D 1 182 ? 12.406 13.806 0.171 1.00 8.34 266 MET D C 1
ATOM 6101 O O . MET D 1 182 ? 11.998 13.548 1.311 1.00 10.97 266 MET D O 1
ATOM 6106 N N . LEU D 1 183 ? 11.864 14.746 -0.575 1.00 8.46 267 LEU D N 1
ATOM 6107 C CA . LEU D 1 183 ? 10.775 15.574 -0.067 1.00 12.83 267 LEU D CA 1
ATOM 6108 C C . LEU D 1 183 ? 9.502 15.310 -0.865 1.00 13.99 267 LEU D C 1
ATOM 6109 O O . LEU D 1 183 ? 9.554 15.141 -2.082 1.00 11.34 267 LEU D O 1
ATOM 6114 N N . TYR D 1 184 ? 8.357 15.250 -0.185 1.00 11.77 268 TYR D N 1
ATOM 6115 C CA . TYR D 1 184 ? 7.096 15.309 -0.913 1.00 16.63 268 TYR D CA 1
ATOM 6116 C C . TYR D 1 184 ? 6.057 16.061 -0.091 1.00 22.69 268 TYR D C 1
ATOM 6117 O O . TYR D 1 184 ? 6.239 16.293 1.109 1.00 21.62 268 TYR D O 1
ATOM 6126 N N . ASN D 1 185 ? 4.986 16.496 -0.771 1.00 24.91 269 ASN D N 1
ATOM 6127 C CA . ASN D 1 185 ? 4.021 17.412 -0.166 1.00 24.57 269 ASN D CA 1
ATOM 6128 C C . ASN D 1 185 ? 3.134 16.632 0.788 1.00 24.95 269 ASN D C 1
ATOM 6129 O O . ASN D 1 185 ? 2.665 15.546 0.462 1.00 22.34 269 ASN D O 1
ATOM 6134 N N . HIS D 1 186 ? 2.919 17.185 1.980 1.00 31.00 270 HIS D N 1
ATOM 6135 C CA . HIS D 1 186 ? 2.138 16.485 2.999 1.00 31.61 270 HIS D CA 1
ATOM 6136 C C . HIS D 1 186 ? 0.644 16.624 2.690 1.00 30.14 270 HIS D C 1
ATOM 6137 O O . HIS D 1 186 ? -0.102 17.356 3.347 1.00 27.45 270 HIS D O 1
ATOM 6144 N N . LYS D 1 187 ? 0.196 15.859 1.696 1.00 31.85 271 LYS D N 1
ATOM 6145 C CA . LYS D 1 187 ? -1.203 15.815 1.298 1.00 40.51 271 LYS D CA 1
ATOM 6146 C C . LYS D 1 187 ? -1.885 14.594 1.901 1.00 45.57 271 LYS D C 1
ATOM 6147 O O . LYS D 1 187 ? -1.281 13.519 2.004 1.00 46.55 271 LYS D O 1
ATOM 6153 N N . ASP D 1 188 ? -3.159 14.752 2.270 1.00 48.16 272 ASP D N 1
ATOM 6154 C CA . ASP D 1 188 ? -3.932 13.595 2.715 1.00 49.27 272 ASP D CA 1
ATOM 6155 C C . ASP D 1 188 ? -3.964 12.524 1.634 1.00 45.13 272 ASP D C 1
ATOM 6156 O O . ASP D 1 188 ? -3.637 11.358 1.882 1.00 44.11 272 ASP D O 1
ATOM 6161 N N . HIS D 1 189 ? -4.318 12.915 0.418 1.00 42.65 273 HIS D N 1
ATOM 6162 C CA . HIS D 1 189 ? -4.428 11.998 -0.706 1.00 42.33 273 HIS D CA 1
ATOM 6163 C C . HIS D 1 189 ? -3.374 12.419 -1.723 1.00 35.26 273 HIS D C 1
ATOM 6164 O O . HIS D 1 189 ? -3.610 13.295 -2.557 1.00 33.62 273 HIS D O 1
ATOM 6171 N N . LEU D 1 190 ? -2.191 11.826 -1.619 1.00 30.01 274 LEU D N 1
ATOM 6172 C CA . LEU D 1 190 ? -1.280 11.857 -2.748 1.00 26.43 274 LEU D CA 1
ATOM 6173 C C . LEU D 1 190 ? -1.878 11.056 -3.898 1.00 21.10 274 LEU D C 1
ATOM 6174 O O . LEU D 1 190 ? -2.579 10.071 -3.679 1.00 22.30 274 LEU D O 1
ATOM 6179 N N . PRO D 1 191 ? -1.620 11.448 -5.139 1.00 21.83 275 PRO D N 1
ATOM 6180 C CA . PRO D 1 191 ? -2.077 10.611 -6.244 1.00 19.82 275 PRO D CA 1
ATOM 6181 C C . PRO D 1 191 ? -1.361 9.280 -6.134 1.00 12.38 275 PRO D C 1
ATOM 6182 O O . PRO D 1 191 ? -0.259 9.207 -5.602 1.00 15.84 275 PRO D O 1
ATOM 6186 N N . GLU D 1 192 ? -2.043 8.228 -6.578 1.00 12.46 276 GLU D N 1
ATOM 6187 C CA . GLU D 1 192 ? -1.581 6.846 -6.388 1.00 15.09 276 GLU D CA 1
ATOM 6188 C C . GLU D 1 192 ? -0.185 6.608 -6.965 1.00 13.27 276 GLU D C 1
ATOM 6189 O O . GLU D 1 192 ? 0.645 5.953 -6.323 1.00 14.15 276 GLU D O 1
ATOM 6195 N N . LYS D 1 193 ? 0.083 7.128 -8.176 1.00 15.20 277 LYS D N 1
ATOM 6196 C CA . LYS D 1 193 ? 1.384 6.966 -8.819 1.00 13.04 277 LYS D CA 1
ATOM 6197 C C . LYS D 1 193 ? 2.518 7.495 -7.936 1.00 10.31 277 LYS D C 1
ATOM 6198 O O . LYS D 1 193 ? 3.580 6.876 -7.840 1.00 8.33 277 LYS D O 1
ATOM 6204 N N . VAL D 1 194 ? 2.301 8.619 -7.263 1.00 11.55 278 VAL D N 1
ATOM 6205 C CA . VAL D 1 194 ? 3.338 9.148 -6.384 1.00 11.93 278 VAL D CA 1
ATOM 6206 C C . VAL D 1 194 ? 3.491 8.288 -5.131 1.00 11.81 278 VAL D C 1
ATOM 6207 O O . VAL D 1 194 ? 4.607 8.071 -4.644 1.00 14.73 278 VAL D O 1
ATOM 6211 N N . ARG D 1 195 ? 2.389 7.808 -4.574 1.00 13.56 279 ARG D N 1
ATOM 6212 C CA . ARG D 1 195 ? 2.479 6.947 -3.396 1.00 15.46 279 ARG D CA 1
ATOM 6213 C C . ARG D 1 195 ? 3.259 5.668 -3.725 1.00 14.92 279 ARG D C 1
ATOM 6214 O O . ARG D 1 195 ? 4.132 5.225 -2.959 1.00 12.72 279 ARG D O 1
ATOM 6222 N N . LEU D 1 196 ? 2.933 5.046 -4.854 1.00 10.75 280 LEU D N 1
ATOM 6223 C CA . LEU D 1 196 ? 3.702 3.895 -5.316 1.00 9.29 280 LEU D CA 1
ATOM 6224 C C . LEU D 1 196 ? 5.196 4.236 -5.422 1.00 7.25 280 LEU D C 1
ATOM 6225 O O . LEU D 1 196 ? 6.059 3.437 -5.034 1.00 8.99 280 LEU D O 1
ATOM 6230 N N . PHE D 1 197 ? 5.513 5.435 -5.887 1.00 7.09 281 PHE D N 1
ATOM 6231 C CA . PHE D 1 197 ? 6.909 5.822 -6.045 1.00 13.55 281 PHE D CA 1
ATOM 6232 C C . PHE D 1 197 ? 7.606 5.996 -4.695 1.00 12.98 281 PHE D C 1
ATOM 6233 O O . PHE D 1 197 ? 8.731 5.506 -4.495 1.00 6.30 281 PHE D O 1
ATOM 6241 N N . ILE D 1 198 ? 6.956 6.699 -3.762 1.00 8.49 282 ILE D N 1
ATOM 6242 C CA . ILE D 1 198 ? 7.549 6.938 -2.445 1.00 9.29 282 ILE D CA 1
ATOM 6243 C C . ILE D 1 198 ? 7.778 5.624 -1.715 1.00 11.99 282 ILE D C 1
ATOM 6244 O O . ILE D 1 198 ? 8.834 5.401 -1.101 1.00 7.61 282 ILE D O 1
ATOM 6249 N N . ASP D 1 199 ? 6.825 4.709 -1.822 1.00 9.98 283 ASP D N 1
ATOM 6250 C CA . ASP D 1 199 ? 6.988 3.434 -1.150 1.00 13.35 283 ASP D CA 1
ATOM 6251 C C . ASP D 1 199 ? 8.104 2.626 -1.788 1.00 12.35 283 ASP D C 1
ATOM 6252 O O . ASP D 1 199 ? 8.815 1.875 -1.098 1.00 13.72 283 ASP D O 1
ATOM 6257 N N . TYR D 1 200 ? 8.252 2.733 -3.109 1.00 12.56 284 TYR D N 1
ATOM 6258 C CA . TYR D 1 200 ? 9.340 2.030 -3.767 1.00 9.50 284 TYR D CA 1
ATOM 6259 C C . TYR D 1 200 ? 10.693 2.555 -3.289 1.00 8.95 284 TYR D C 1
ATOM 6260 O O . TYR D 1 200 ? 11.574 1.763 -2.965 1.00 6.35 284 TYR D O 1
ATOM 6269 N N . VAL D 1 201 ? 10.878 3.881 -3.223 1.00 11.85 285 VAL D N 1
ATOM 6270 C CA . VAL D 1 201 ? 12.135 4.418 -2.709 1.00 13.68 285 VAL D CA 1
ATOM 6271 C C . VAL D 1 201 ? 12.395 3.895 -1.295 1.00 12.40 285 VAL D C 1
ATOM 6272 O O . VAL D 1 201 ? 13.500 3.446 -0.968 1.00 12.46 285 VAL D O 1
ATOM 6276 N N . ILE D 1 202 ? 11.383 3.953 -0.437 1.00 11.38 286 ILE D N 1
ATOM 6277 C CA . ILE D 1 202 ? 11.571 3.483 0.936 1.00 12.55 286 ILE D CA 1
ATOM 6278 C C . ILE D 1 202 ? 11.915 1.996 0.949 1.00 13.23 286 ILE D C 1
ATOM 6279 O O . ILE D 1 202 ? 12.794 1.571 1.703 1.00 11.47 286 ILE D O 1
ATOM 6284 N N . ALA D 1 203 ? 11.272 1.185 0.095 1.00 12.95 287 ALA D N 1
ATOM 6285 C CA . ALA D 1 203 ? 11.608 -0.242 0.115 1.00 14.77 287 ALA D CA 1
ATOM 6286 C C . ALA D 1 203 ? 12.947 -0.510 -0.553 1.00 16.98 287 ALA D C 1
ATOM 6287 O O . ALA D 1 203 ? 13.572 -1.536 -0.284 1.00 17.60 287 ALA D O 1
ATOM 6289 N N . TYR D 1 204 ? 13.417 0.422 -1.366 1.00 16.95 288 TYR D N 1
ATOM 6290 C CA . TYR D 1 204 ? 14.655 0.242 -2.096 1.00 21.92 288 TYR D CA 1
ATOM 6291 C C . TYR D 1 204 ? 15.867 0.470 -1.206 1.00 27.64 288 TYR D C 1
ATOM 6292 O O . TYR D 1 204 ? 16.890 -0.205 -1.365 1.00 29.80 288 TYR D O 1
ATOM 6301 N N . ASN D 1 205 ? 15.769 1.440 -0.303 1.00 33.94 289 ASN D N 1
ATOM 6302 C CA . ASN D 1 205 ? 16.834 1.821 0.614 1.00 41.63 289 ASN D CA 1
ATOM 6303 C C . ASN D 1 205 ? 18.102 2.253 -0.132 1.00 44.42 289 ASN D C 1
ATOM 6304 O O . ASN D 1 205 ? 18.975 1.429 -0.421 1.00 48.10 289 ASN D O 1
ATOM 6309 N N . ALA E 1 5 ? 57.728 27.156 -24.104 1.00 63.78 89 ALA E N 1
ATOM 6310 C CA . ALA E 1 5 ? 56.340 27.586 -24.273 1.00 61.51 89 ALA E CA 1
ATOM 6311 C C . ALA E 1 5 ? 55.375 26.799 -23.383 1.00 59.07 89 ALA E C 1
ATOM 6312 O O . ALA E 1 5 ? 55.233 25.579 -23.528 1.00 58.66 89 ALA E O 1
ATOM 6314 N N . SER E 1 6 ? 54.710 27.512 -22.468 1.00 56.13 90 SER E N 1
ATOM 6315 C CA . SER E 1 6 ? 53.738 26.914 -21.549 1.00 50.13 90 SER E CA 1
ATOM 6316 C C . SER E 1 6 ? 52.855 27.977 -20.887 1.00 46.13 90 SER E C 1
ATOM 6317 O O . SER E 1 6 ? 52.730 29.102 -21.375 1.00 48.24 90 SER E O 1
ATOM 6320 N N . GLY E 1 7 ? 52.212 27.620 -19.782 1.00 39.84 91 GLY E N 1
ATOM 6321 C CA . GLY E 1 7 ? 51.211 28.488 -19.201 1.00 38.37 91 GLY E CA 1
ATOM 6322 C C . GLY E 1 7 ? 49.788 27.971 -19.333 1.00 35.66 91 GLY E C 1
ATOM 6323 O O . GLY E 1 7 ? 49.546 26.760 -19.295 1.00 35.14 91 GLY E O 1
ATOM 6324 N N . LYS E 1 8 ? 48.835 28.887 -19.496 1.00 32.48 92 LYS E N 1
ATOM 6325 C CA . LYS E 1 8 ? 47.414 28.568 -19.459 1.00 28.84 92 LYS E CA 1
ATOM 6326 C C . LYS E 1 8 ? 46.791 28.681 -20.847 1.00 25.27 92 LYS E C 1
ATOM 6327 O O . LYS E 1 8 ? 47.108 29.600 -21.604 1.00 28.49 92 LYS E O 1
ATOM 6333 N N . ILE E 1 9 ? 45.913 27.741 -21.188 1.00 22.92 93 ILE E N 1
ATOM 6334 C CA . ILE E 1 9 ? 45.172 27.778 -22.443 1.00 23.90 93 ILE E CA 1
ATOM 6335 C C . ILE E 1 9 ? 43.683 27.620 -22.143 1.00 20.28 93 ILE E C 1
ATOM 6336 O O . ILE E 1 9 ? 43.277 26.675 -21.449 1.00 19.90 93 ILE E O 1
ATOM 6341 N N . LYS E 1 10 ? 42.875 28.554 -22.640 1.00 20.25 94 LYS E N 1
ATOM 6342 C CA . LYS E 1 10 ? 41.448 28.614 -22.333 1.00 28.64 94 LYS E CA 1
ATOM 6343 C C . LYS E 1 10 ? 40.671 28.162 -23.551 1.00 27.46 94 LYS E C 1
ATOM 6344 O O . LYS E 1 10 ? 40.765 28.786 -24.612 1.00 30.00 94 LYS E O 1
ATOM 6350 N N . ILE E 1 11 ? 39.907 27.086 -23.406 1.00 24.84 95 ILE E N 1
ATOM 6351 C CA . ILE E 1 11 ? 39.188 26.527 -24.539 1.00 22.93 95 ILE E CA 1
ATOM 6352 C C . ILE E 1 11 ? 37.749 26.268 -24.154 1.00 21.35 95 ILE E C 1
ATOM 6353 O O . ILE E 1 11 ? 37.418 26.072 -22.976 1.00 21.25 95 ILE E O 1
ATOM 6358 N N . SER E 1 12 ? 36.885 26.272 -25.165 1.00 19.52 96 SER E N 1
ATOM 6359 C CA . SER E 1 12 ? 35.465 26.027 -24.981 1.00 19.58 96 SER E CA 1
ATOM 6360 C C . SER E 1 12 ? 35.066 24.843 -25.855 1.00 21.35 96 SER E C 1
ATOM 6361 O O . SER E 1 12 ? 35.479 24.766 -27.013 1.00 19.65 96 SER E O 1
ATOM 6364 N N . THR E 1 13 ? 34.294 23.910 -25.298 1.00 20.85 97 THR E N 1
ATOM 6365 C CA . THR E 1 13 ? 33.920 22.688 -25.991 1.00 21.97 97 THR E CA 1
ATOM 6366 C C . THR E 1 13 ? 32.420 22.452 -25.882 1.00 22.40 97 THR E C 1
ATOM 6367 O O . THR E 1 13 ? 31.761 23.001 -24.988 1.00 22.63 97 THR E O 1
ATOM 6371 N N . PRO E 1 14 ? 31.844 21.646 -26.782 1.00 21.09 98 PRO E N 1
ATOM 6372 C CA . PRO E 1 14 ? 30.380 21.440 -26.764 1.00 24.11 98 PRO E CA 1
ATOM 6373 C C . PRO E 1 14 ? 29.939 20.514 -25.642 1.00 25.52 98 PRO E C 1
ATOM 6374 O O . PRO E 1 14 ? 30.481 19.419 -25.465 1.00 19.64 98 PRO E O 1
ATOM 6378 N N . TYR E 1 15 ? 28.945 20.980 -24.890 1.00 25.04 99 TYR E N 1
ATOM 6379 C CA . TYR E 1 15 ? 28.239 20.167 -23.914 1.00 23.86 99 TYR E CA 1
ATOM 6380 C C . TYR E 1 15 ? 27.803 18.858 -24.544 1.00 20.89 99 TYR E C 1
ATOM 6381 O O . TYR E 1 15 ? 27.398 18.822 -25.708 1.00 21.21 99 TYR E O 1
ATOM 6390 N N . ASN E 1 16 ? 27.927 17.785 -23.764 1.00 21.74 100 ASN E N 1
ATOM 6391 C CA . ASN E 1 16 ? 27.552 16.427 -24.131 1.00 21.98 100 ASN E CA 1
ATOM 6392 C C . ASN E 1 16 ? 28.649 15.756 -24.947 1.00 22.96 100 ASN E C 1
ATOM 6393 O O . ASN E 1 16 ? 29.043 14.634 -24.622 1.00 22.83 100 ASN E O 1
ATOM 6398 N N . LEU E 1 17 ? 29.166 16.417 -25.984 1.00 20.30 101 LEU E N 1
ATOM 6399 C CA . LEU E 1 17 ? 30.139 15.740 -26.840 1.00 20.06 101 LEU E CA 1
ATOM 6400 C C . LEU E 1 17 ? 31.556 15.721 -26.275 1.00 22.49 101 LEU E C 1
ATOM 6401 O O . LEU E 1 17 ? 32.370 14.898 -26.719 1.00 25.02 101 LEU E O 1
ATOM 6406 N N . THR E 1 18 ? 31.874 16.569 -25.302 1.00 18.94 102 THR E N 1
ATOM 6407 C CA . THR E 1 18 ? 33.274 16.771 -24.911 1.00 22.73 102 THR E CA 1
ATOM 6408 C C . THR E 1 18 ? 33.950 15.490 -24.414 1.00 22.16 102 THR E C 1
ATOM 6409 O O . THR E 1 18 ? 35.117 15.227 -24.741 1.00 20.67 102 THR E O 1
ATOM 6413 N N . LYS E 1 19 ? 33.249 14.693 -23.609 1.00 24.82 103 LYS E N 1
ATOM 6414 C CA . LYS E 1 19 ? 33.901 13.581 -22.915 1.00 23.24 103 LYS E CA 1
ATOM 6415 C C . LYS E 1 19 ? 34.455 12.553 -23.897 1.00 24.95 103 LYS E C 1
ATOM 6416 O O . LYS E 1 19 ? 35.619 12.141 -23.794 1.00 23.48 103 LYS E O 1
ATOM 6422 N N . ARG E 1 20 ? 33.645 12.135 -24.865 1.00 26.33 104 ARG E N 1
ATOM 6423 C CA . ARG E 1 20 ? 34.061 11.074 -25.774 1.00 29.20 104 ARG E CA 1
ATOM 6424 C C . ARG E 1 20 ? 34.750 11.603 -27.017 1.00 31.18 104 ARG E C 1
ATOM 6425 O O . ARG E 1 20 ? 35.610 10.922 -27.591 1.00 34.60 104 ARG E O 1
ATOM 6433 N N . MET E 1 21 ? 34.392 12.802 -27.452 1.00 29.25 105 MET E N 1
ATOM 6434 C CA . MET E 1 21 ? 34.945 13.328 -28.682 1.00 27.09 105 MET E CA 1
ATOM 6435 C C . MET E 1 21 ? 36.245 14.081 -28.449 1.00 23.88 105 MET E C 1
ATOM 6436 O O . MET E 1 21 ? 37.189 13.908 -29.225 1.00 25.51 105 MET E O 1
ATOM 6441 N N . MET E 1 22 ? 36.346 14.875 -27.380 1.00 20.51 106 MET E N 1
ATOM 6442 C CA . MET E 1 22 ? 37.512 15.746 -27.196 1.00 21.45 106 MET E CA 1
ATOM 6443 C C . MET E 1 22 ? 38.515 15.277 -26.144 1.00 22.64 106 MET E C 1
ATOM 6444 O O . MET E 1 22 ? 39.709 15.549 -26.291 1.00 24.97 106 MET E O 1
ATOM 6449 N N . MET E 1 23 ? 38.079 14.616 -25.067 1.00 23.78 107 MET E N 1
ATOM 6450 C CA . MET E 1 23 ? 39.012 14.321 -23.980 1.00 21.89 107 MET E CA 1
ATOM 6451 C C . MET E 1 23 ? 40.183 13.435 -24.402 1.00 21.42 107 MET E C 1
ATOM 6452 O O . MET E 1 23 ? 41.310 13.726 -23.971 1.00 21.65 107 MET E O 1
ATOM 6457 N N . PRO E 1 24 ? 40.015 12.383 -25.217 1.00 21.87 108 PRO E N 1
ATOM 6458 C CA . PRO E 1 24 ? 41.196 11.604 -25.650 1.00 23.72 108 PRO E CA 1
ATOM 6459 C C . PRO E 1 24 ? 42.299 12.454 -26.249 1.00 25.45 108 PRO E C 1
ATOM 6460 O O . PRO E 1 24 ? 43.482 12.241 -25.956 1.00 22.87 108 PRO E O 1
ATOM 6464 N N . MET E 1 25 ? 41.929 13.441 -27.070 1.00 29.83 109 MET E N 1
ATOM 6465 C CA . MET E 1 25 ? 42.909 14.346 -27.657 1.00 29.87 109 MET E CA 1
ATOM 6466 C C . MET E 1 25 ? 43.449 15.341 -26.624 1.00 29.30 109 MET E C 1
ATOM 6467 O O . MET E 1 25 ? 44.665 15.563 -26.540 1.00 29.12 109 MET E O 1
ATOM 6472 N N . LEU E 1 26 ? 42.563 15.965 -25.832 1.00 25.12 110 LEU E N 1
ATOM 6473 C CA . LEU E 1 26 ? 43.019 16.895 -24.793 1.00 20.85 110 LEU E CA 1
ATOM 6474 C C . LEU E 1 26 ? 43.949 16.205 -23.806 1.00 19.61 110 LEU E C 1
ATOM 6475 O O . LEU E 1 26 ? 44.992 16.754 -23.416 1.00 19.67 110 LEU E O 1
ATOM 6480 N N . ASN E 1 27 ? 43.567 15.007 -23.380 1.00 17.47 111 ASN E N 1
ATOM 6481 C CA . ASN E 1 27 ? 44.365 14.239 -22.438 1.00 17.02 111 ASN E CA 1
ATOM 6482 C C . ASN E 1 27 ? 45.738 13.954 -23.014 1.00 20.68 111 ASN E C 1
ATOM 6483 O O . ASN E 1 27 ? 46.749 14.130 -22.329 1.00 18.22 111 ASN E O 1
ATOM 6488 N N . GLY E 1 28 ? 45.794 13.532 -24.285 1.00 17.66 112 GLY E N 1
ATOM 6489 C CA . GLY E 1 28 ? 47.083 13.315 -24.926 1.00 23.20 112 GLY E CA 1
ATOM 6490 C C . GLY E 1 28 ? 47.927 14.576 -24.977 1.00 22.76 112 GLY E C 1
ATOM 6491 O O . GLY E 1 28 ? 49.129 14.532 -24.729 1.00 20.77 112 GLY E O 1
ATOM 6492 N N . PHE E 1 29 ? 47.301 15.722 -25.274 1.00 21.47 113 PHE E N 1
ATOM 6493 C CA . PHE E 1 29 ? 48.030 16.991 -25.302 1.00 21.62 113 PHE E CA 1
ATOM 6494 C C . PHE E 1 29 ? 48.661 17.312 -23.946 1.00 20.95 113 PHE E C 1
ATOM 6495 O O . PHE E 1 29 ? 49.836 17.696 -23.866 1.00 21.22 113 PHE E O 1
ATOM 6503 N N . MET E 1 30 ? 47.887 17.168 -22.870 1.00 18.89 114 MET E N 1
ATOM 6504 C CA . MET E 1 30 ? 48.367 17.523 -21.536 1.00 19.25 114 MET E CA 1
ATOM 6505 C C . MET E 1 30 ? 49.454 16.570 -21.058 1.00 19.81 114 MET E C 1
ATOM 6506 O O . MET E 1 30 ? 50.408 16.986 -20.389 1.00 20.66 114 MET E O 1
ATOM 6511 N N . SER E 1 31 ? 49.315 15.278 -21.352 1.00 20.49 115 SER E N 1
ATOM 6512 C CA . SER E 1 31 ? 50.353 14.368 -20.897 1.00 25.88 115 SER E CA 1
ATOM 6513 C C . SER E 1 31 ? 51.663 14.653 -21.621 1.00 28.41 115 SER E C 1
ATOM 6514 O O . SER E 1 31 ? 52.732 14.555 -21.003 1.00 31.68 115 SER E O 1
ATOM 6517 N N . GLN E 1 32 ? 51.593 15.101 -22.894 1.00 25.93 116 GLN E N 1
ATOM 6518 C CA . GLN E 1 32 ? 52.791 15.438 -23.662 1.00 23.37 116 GLN E CA 1
ATOM 6519 C C . GLN E 1 32 ? 53.382 16.795 -23.275 1.00 26.23 116 GLN E C 1
ATOM 6520 O O . GLN E 1 32 ? 54.593 16.993 -23.414 1.00 27.60 116 GLN E O 1
ATOM 6526 N N . TYR E 1 33 ? 52.558 17.738 -22.797 1.00 28.07 117 TYR E N 1
ATOM 6527 C CA . TYR E 1 33 ? 53.008 19.070 -22.382 1.00 28.92 117 TYR E CA 1
ATOM 6528 C C . TYR E 1 33 ? 52.713 19.297 -20.901 1.00 26.78 117 TYR E C 1
ATOM 6529 O O . TYR E 1 33 ? 51.872 20.132 -20.548 1.00 25.38 117 TYR E O 1
ATOM 6538 N N . PRO E 1 34 ? 53.443 18.625 -20.007 1.00 30.18 118 PRO E N 1
ATOM 6539 C CA . PRO E 1 34 ? 53.080 18.671 -18.580 1.00 31.30 118 PRO E CA 1
ATOM 6540 C C . PRO E 1 34 ? 53.125 20.059 -17.965 1.00 32.17 118 PRO E C 1
ATOM 6541 O O . PRO E 1 34 ? 52.670 20.206 -16.832 1.00 32.89 118 PRO E O 1
ATOM 6545 N N . GLU E 1 35 ? 53.671 21.068 -18.649 1.00 34.15 119 GLU E N 1
ATOM 6546 C CA . GLU E 1 35 ? 53.777 22.410 -18.077 1.00 37.01 119 GLU E CA 1
ATOM 6547 C C . GLU E 1 35 ? 52.677 23.355 -18.547 1.00 37.17 119 GLU E C 1
ATOM 6548 O O . GLU E 1 35 ? 52.574 24.463 -18.022 1.00 40.68 119 GLU E O 1
ATOM 6554 N N . ILE E 1 36 ? 51.841 22.934 -19.480 1.00 34.78 120 ILE E N 1
ATOM 6555 C CA . ILE E 1 36 ? 50.681 23.699 -19.920 1.00 32.02 120 ILE E CA 1
ATOM 6556 C C . ILE E 1 36 ? 49.489 23.349 -19.036 1.00 27.93 120 ILE E C 1
ATOM 6557 O O . ILE E 1 36 ? 49.299 22.183 -18.661 1.00 29.65 120 ILE E O 1
ATOM 6562 N N . ASN E 1 37 ? 48.703 24.358 -18.659 1.00 25.27 121 ASN E N 1
ATOM 6563 C CA . ASN E 1 37 ? 47.444 24.154 -17.951 1.00 26.90 121 ASN E CA 1
ATOM 6564 C C . ASN E 1 37 ? 46.290 24.465 -18.889 1.00 24.72 121 ASN E C 1
ATOM 6565 O O . ASN E 1 37 ? 46.259 25.538 -19.494 1.00 23.87 121 ASN E O 1
ATOM 6570 N N . ILE E 1 38 ? 45.331 23.543 -18.980 1.00 23.52 122 ILE E N 1
ATOM 6571 C CA . ILE E 1 38 ? 44.117 23.735 -19.768 1.00 24.84 122 ILE E CA 1
ATOM 6572 C C . ILE E 1 38 ? 42.981 24.134 -18.838 1.00 24.33 122 ILE E C 1
ATOM 6573 O O . ILE E 1 38 ? 42.767 23.499 -17.794 1.00 22.72 122 ILE E O 1
ATOM 6578 N N . GLU E 1 39 ? 42.247 25.173 -19.226 1.00 18.41 123 GLU E N 1
ATOM 6579 C CA . GLU E 1 39 ? 41.040 25.628 -18.554 1.00 18.54 123 GLU E CA 1
ATOM 6580 C C . GLU E 1 39 ? 39.889 25.430 -19.534 1.00 21.17 123 GLU E C 1
ATOM 6581 O O . GLU E 1 39 ? 39.817 26.115 -20.559 1.00 18.69 123 GLU E O 1
ATOM 6587 N N . LEU E 1 40 ? 38.992 24.504 -19.218 1.00 21.53 124 LEU E N 1
ATOM 6588 C CA . LEU E 1 40 ? 37.961 24.068 -20.150 1.00 21.28 124 LEU E CA 1
ATOM 6589 C C . LEU E 1 40 ? 36.596 24.489 -19.646 1.00 19.43 124 LEU E C 1
ATOM 6590 O O . LEU E 1 40 ? 36.297 24.326 -18.465 1.00 19.57 124 LEU E O 1
ATOM 6595 N N . THR E 1 41 ? 35.749 24.959 -20.560 1.00 18.67 125 THR E N 1
ATOM 6596 C CA . THR E 1 41 ? 34.349 25.267 -20.266 1.00 19.09 125 THR E CA 1
ATOM 6597 C C . THR E 1 41 ? 33.485 24.599 -21.315 1.00 19.12 125 THR E C 1
ATOM 6598 O O . THR E 1 41 ? 33.627 24.897 -22.507 1.00 24.17 125 THR E O 1
ATOM 6602 N N . THR E 1 42 ? 32.581 23.732 -20.882 1.00 19.15 126 THR E N 1
ATOM 6603 C CA . THR E 1 42 ? 31.565 23.210 -21.782 1.00 23.73 126 THR E CA 1
ATOM 6604 C C . THR E 1 42 ? 30.463 24.236 -21.965 1.00 26.81 126 THR E C 1
ATOM 6605 O O . THR E 1 42 ? 30.157 25.017 -21.055 1.00 28.59 126 THR E O 1
ATOM 6609 N N . GLU E 1 43 ? 29.836 24.201 -23.136 1.00 26.38 127 GLU E N 1
ATOM 6610 C CA . GLU E 1 43 ? 28.842 25.197 -23.494 1.00 28.30 127 GLU E CA 1
ATOM 6611 C C . GLU E 1 43 ? 27.824 24.548 -24.422 1.00 28.84 127 GLU E C 1
ATOM 6612 O O . GLU E 1 43 ? 28.205 23.841 -25.359 1.00 27.24 127 GLU E O 1
ATOM 6618 N N . SER E 1 44 ? 26.538 24.790 -24.170 1.00 28.08 128 SER E N 1
ATOM 6619 C CA . SER E 1 44 ? 25.489 24.256 -25.037 1.00 29.95 128 SER E CA 1
ATOM 6620 C C . SER E 1 44 ? 25.069 25.216 -26.147 1.00 34.96 128 SER E C 1
ATOM 6621 O O . SER E 1 44 ? 24.554 24.764 -27.182 1.00 36.69 128 SER E O 1
ATOM 6624 N N . ASN E 1 45 ? 25.278 26.520 -25.973 1.00 34.68 129 ASN E N 1
ATOM 6625 C CA . ASN E 1 45 ? 24.903 27.511 -26.984 1.00 34.91 129 ASN E CA 1
ATOM 6626 C C . ASN E 1 45 ? 26.138 28.313 -27.401 1.00 35.08 129 ASN E C 1
ATOM 6627 O O . ASN E 1 45 ? 26.375 29.411 -26.886 1.00 35.28 129 ASN E O 1
ATOM 6632 N N . ALA E 1 46 ? 26.901 27.780 -28.364 1.00 33.27 130 ALA E N 1
ATOM 6633 C CA . ALA E 1 46 ? 28.129 28.441 -28.785 1.00 31.35 130 ALA E CA 1
ATOM 6634 C C . ALA E 1 46 ? 27.870 29.797 -29.434 1.00 32.35 130 ALA E C 1
ATOM 6635 O O . ALA E 1 46 ? 28.792 30.616 -29.508 1.00 33.64 130 ALA E O 1
ATOM 6637 N N . ASP E 1 47 ? 26.646 30.049 -29.918 1.00 35.08 131 ASP E N 1
ATOM 6638 C CA . ASP E 1 47 ? 26.368 31.315 -30.587 1.00 36.92 131 ASP E CA 1
ATOM 6639 C C . ASP E 1 47 ? 26.381 32.493 -29.622 1.00 34.54 131 ASP E C 1
ATOM 6640 O O . ASP E 1 47 ? 26.521 33.642 -30.059 1.00 32.22 131 ASP E O 1
ATOM 6645 N N . GLN E 1 48 ? 26.240 32.239 -28.324 1.00 35.58 132 GLN E N 1
ATOM 6646 C CA . GLN E 1 48 ? 26.362 33.290 -27.327 1.00 35.41 132 GLN E CA 1
ATOM 6647 C C . GLN E 1 48 ? 27.780 33.414 -26.772 1.00 35.01 132 GLN E C 1
ATOM 6648 O O . GLN E 1 48 ? 27.989 34.147 -25.804 1.00 38.44 132 GLN E O 1
ATOM 6654 N N . LEU E 1 49 ? 28.760 32.738 -27.364 1.00 32.57 133 LEU E N 1
ATOM 6655 C CA . LEU E 1 49 ? 30.144 32.927 -26.954 1.00 30.82 133 LEU E CA 1
ATOM 6656 C C . LEU E 1 49 ? 30.692 34.205 -27.571 1.00 29.21 133 LEU E C 1
ATOM 6657 O O . LEU E 1 49 ? 30.403 34.517 -28.729 1.00 30.12 133 LEU E O 1
ATOM 6662 N N . ASP E 1 50 ? 31.479 34.950 -26.786 1.00 28.62 134 ASP E N 1
ATOM 6663 C CA . ASP E 1 50 ? 32.301 36.021 -27.332 1.00 32.79 134 ASP E CA 1
ATOM 6664 C C . ASP E 1 50 ? 33.695 35.478 -27.553 1.00 34.19 134 ASP E C 1
ATOM 6665 O O . ASP E 1 50 ? 34.350 35.082 -26.579 1.00 32.35 134 ASP E O 1
ATOM 6670 N N . PRO E 1 51 ? 34.197 35.471 -28.788 1.00 35.10 135 PRO E N 1
ATOM 6671 C CA . PRO E 1 51 ? 35.485 34.810 -29.054 1.00 37.98 135 PRO E CA 1
ATOM 6672 C C . PRO E 1 51 ? 36.663 35.451 -28.345 1.00 39.01 135 PRO E C 1
ATOM 6673 O O . PRO E 1 51 ? 37.692 34.788 -28.164 1.00 39.36 135 PRO E O 1
ATOM 6677 N N . THR E 1 52 ? 36.562 36.718 -27.954 1.00 38.87 136 THR E N 1
ATOM 6678 C CA . THR E 1 52 ? 37.678 37.356 -27.269 1.00 39.48 136 THR E CA 1
ATOM 6679 C C . THR E 1 52 ? 37.965 36.725 -25.915 1.00 37.07 136 THR E C 1
ATOM 6680 O O . THR E 1 52 ? 39.036 36.975 -25.353 1.00 37.16 136 THR E O 1
ATOM 6684 N N . GLU E 1 53 ? 37.059 35.906 -25.385 1.00 32.33 137 GLU E N 1
ATOM 6685 C CA . GLU E 1 53 ? 37.281 35.288 -24.089 1.00 33.41 137 GLU E CA 1
ATOM 6686 C C . GLU E 1 53 ? 38.011 33.952 -24.179 1.00 33.17 137 GLU E C 1
ATOM 6687 O O . GLU E 1 53 ? 38.363 33.394 -23.142 1.00 30.41 137 GLU E O 1
ATOM 6693 N N . TRP E 1 54 ? 38.247 33.429 -25.379 1.00 28.73 138 TRP E N 1
ATOM 6694 C CA . TRP E 1 54 ? 38.715 32.060 -25.557 1.00 24.02 138 TRP E CA 1
ATOM 6695 C C . TRP E 1 54 ? 39.963 32.024 -26.426 1.00 18.06 138 TRP E C 1
ATOM 6696 O O . TRP E 1 54 ? 40.102 32.809 -27.358 1.00 18.34 138 TRP E O 1
ATOM 6707 N N . ASP E 1 55 ? 40.873 31.095 -26.118 1.00 17.01 139 ASP E N 1
ATOM 6708 C CA . ASP E 1 55 ? 42.002 30.858 -27.007 1.00 18.12 139 ASP E CA 1
ATOM 6709 C C . ASP E 1 55 ? 41.567 30.023 -28.210 1.00 18.52 139 ASP E C 1
ATOM 6710 O O . ASP E 1 55 ? 41.898 30.357 -29.351 1.00 21.89 139 ASP E O 1
ATOM 6715 N N . VAL E 1 56 ? 40.800 28.962 -27.976 1.00 16.71 140 VAL E N 1
ATOM 6716 C CA . VAL E 1 56 ? 40.324 28.055 -29.022 1.00 19.76 140 VAL E CA 1
ATOM 6717 C C . VAL E 1 56 ? 38.893 27.664 -28.667 1.00 18.76 140 VAL E C 1
ATOM 6718 O O . VAL E 1 56 ? 38.598 27.383 -27.497 1.00 16.13 140 VAL E O 1
ATOM 6722 N N . ILE E 1 57 ? 37.991 27.728 -29.642 1.00 18.44 141 ILE E N 1
ATOM 6723 C CA . ILE E 1 57 ? 36.602 27.299 -29.457 1.00 21.53 141 ILE E CA 1
ATOM 6724 C C . ILE E 1 57 ? 36.344 26.079 -30.327 1.00 23.22 141 ILE E C 1
ATOM 6725 O O . ILE E 1 57 ? 36.688 26.074 -31.514 1.00 25.84 141 ILE E O 1
ATOM 6730 N N . PHE E 1 58 ? 35.753 25.045 -29.740 1.00 21.22 142 PHE E N 1
ATOM 6731 C CA . PHE E 1 58 ? 35.250 23.896 -30.484 1.00 20.17 142 PHE E CA 1
ATOM 6732 C C . PHE E 1 58 ? 33.739 23.946 -30.413 1.00 17.86 142 PHE E C 1
ATOM 6733 O O . PHE E 1 58 ? 33.171 23.879 -29.318 1.00 19.43 142 PHE E O 1
ATOM 6741 N N . ARG E 1 59 ? 33.090 24.058 -31.563 1.00 17.45 143 ARG E N 1
ATOM 6742 C CA . ARG E 1 59 ? 31.657 24.245 -31.567 1.00 22.59 143 ARG E CA 1
ATOM 6743 C C . ARG E 1 59 ? 31.024 23.375 -32.638 1.00 21.42 143 ARG E C 1
ATOM 6744 O O . ARG E 1 59 ? 31.692 22.847 -33.529 1.00 20.63 143 ARG E O 1
ATOM 6752 N N . VAL E 1 60 ? 29.728 23.223 -32.514 1.00 24.37 144 VAL E N 1
ATOM 6753 C CA . VAL E 1 60 ? 28.921 22.481 -33.469 1.00 28.42 144 VAL E CA 1
ATOM 6754 C C . VAL E 1 60 ? 28.367 23.476 -34.477 1.00 31.12 144 VAL E C 1
ATOM 6755 O O . VAL E 1 60 ? 27.895 24.557 -34.098 1.00 30.65 144 VAL E O 1
ATOM 6759 N N . GLY E 1 61 ? 28.422 23.119 -35.757 1.00 32.03 145 GLY E N 1
ATOM 6760 C CA . GLY E 1 61 ? 27.846 23.946 -36.787 1.00 32.60 145 GLY E CA 1
ATOM 6761 C C . GLY E 1 61 ? 28.727 25.123 -37.151 1.00 36.42 145 GLY E C 1
ATOM 6762 O O . GLY E 1 61 ? 29.645 25.507 -36.415 1.00 35.03 145 GLY E O 1
ATOM 6763 N N . PRO E 1 62 ? 28.457 25.719 -38.308 1.00 37.87 146 PRO E N 1
ATOM 6764 C CA . PRO E 1 62 ? 29.282 26.829 -38.786 1.00 40.44 146 PRO E CA 1
ATOM 6765 C C . PRO E 1 62 ? 28.954 28.130 -38.071 1.00 44.42 146 PRO E C 1
ATOM 6766 O O . PRO E 1 62 ? 27.916 28.283 -37.423 1.00 45.97 146 PRO E O 1
ATOM 6770 N N . GLN E 1 63 ? 29.876 29.074 -38.196 1.00 47.60 147 GLN E N 1
ATOM 6771 C CA . GLN E 1 63 ? 29.587 30.457 -37.861 1.00 52.31 147 GLN E CA 1
ATOM 6772 C C . GLN E 1 63 ? 30.388 31.340 -38.800 1.00 57.08 147 GLN E C 1
ATOM 6773 O O . GLN E 1 63 ? 31.329 30.883 -39.452 1.00 58.02 147 GLN E O 1
ATOM 6779 N N . ARG E 1 64 ? 29.999 32.607 -38.876 1.00 62.10 148 ARG E N 1
ATOM 6780 C CA . ARG E 1 64 ? 30.623 33.551 -39.798 1.00 67.81 148 ARG E CA 1
ATOM 6781 C C . ARG E 1 64 ? 31.238 34.689 -38.988 1.00 69.40 148 ARG E C 1
ATOM 6782 O O . ARG E 1 64 ? 30.594 35.709 -38.730 1.00 71.57 148 ARG E O 1
ATOM 6790 N N . ASP E 1 65 ? 32.493 34.504 -38.587 1.00 67.29 149 ASP E N 1
ATOM 6791 C CA . ASP E 1 65 ? 33.314 35.559 -38.007 1.00 65.25 149 ASP E CA 1
ATOM 6792 C C . ASP E 1 65 ? 34.565 35.688 -38.862 1.00 63.79 149 ASP E C 1
ATOM 6793 O O . ASP E 1 65 ? 35.323 34.723 -39.000 1.00 63.93 149 ASP E O 1
ATOM 6798 N N . SER E 1 66 ? 34.780 36.875 -39.431 1.00 63.83 150 SER E N 1
ATOM 6799 C CA . SER E 1 66 ? 35.908 37.055 -40.341 1.00 62.94 150 SER E CA 1
ATOM 6800 C C . SER E 1 66 ? 37.247 36.963 -39.616 1.00 59.74 150 SER E C 1
ATOM 6801 O O . SER E 1 66 ? 38.239 36.517 -40.206 1.00 60.14 150 SER E O 1
ATOM 6804 N N . SER E 1 67 ? 37.304 37.385 -38.348 1.00 54.73 151 SER E N 1
ATOM 6805 C CA . SER E 1 67 ? 38.559 37.293 -37.612 1.00 50.58 151 SER E CA 1
ATOM 6806 C C . SER E 1 67 ? 38.869 35.865 -37.198 1.00 44.72 151 SER E C 1
ATOM 6807 O O . SER E 1 67 ? 40.019 35.564 -36.857 1.00 43.31 151 SER E O 1
ATOM 6810 N N . LEU E 1 68 ? 37.873 34.986 -37.211 1.00 40.00 152 LEU E N 1
ATOM 6811 C CA . LEU E 1 68 ? 38.066 33.595 -36.852 1.00 36.88 152 LEU E CA 1
ATOM 6812 C C . LEU E 1 68 ? 38.343 32.770 -38.092 1.00 36.35 152 LEU E C 1
ATOM 6813 O O . LEU E 1 68 ? 37.918 33.103 -39.202 1.00 41.05 152 LEU E O 1
ATOM 6818 N N . ILE E 1 69 ? 39.083 31.696 -37.893 1.00 29.65 153 ILE E N 1
ATOM 6819 C CA . ILE E 1 69 ? 39.324 30.716 -38.928 1.00 31.93 153 ILE E CA 1
ATOM 6820 C C . ILE E 1 69 ? 38.813 29.392 -38.392 1.00 28.57 153 ILE E C 1
ATOM 6821 O O . ILE E 1 69 ? 39.057 29.051 -37.233 1.00 29.84 153 ILE E O 1
ATOM 6826 N N . ALA E 1 70 ? 38.063 28.681 -39.215 1.00 29.03 154 ALA E N 1
ATOM 6827 C CA . ALA E 1 70 ? 37.336 27.490 -38.808 1.00 26.84 154 ALA E CA 1
ATOM 6828 C C . ALA E 1 70 ? 37.944 26.269 -39.472 1.00 29.84 154 ALA E C 1
ATOM 6829 O O . ALA E 1 70 ? 38.292 26.309 -40.657 1.00 36.53 154 ALA E O 1
ATOM 6831 N N . ARG E 1 71 ? 38.072 25.185 -38.714 1.00 26.64 155 ARG E N 1
ATOM 6832 C CA . ARG E 1 71 ? 38.575 23.926 -39.245 1.00 27.53 155 ARG E CA 1
ATOM 6833 C C . ARG E 1 71 ? 37.692 22.775 -38.773 1.00 30.40 155 ARG E C 1
ATOM 6834 O O . ARG E 1 71 ? 37.559 22.535 -37.559 1.00 21.93 155 ARG E O 1
ATOM 6842 N N . LYS E 1 72 ? 37.104 22.057 -39.728 1.00 21.97 156 LYS E N 1
ATOM 6843 C CA . LYS E 1 72 ? 36.290 20.894 -39.384 1.00 28.88 156 LYS E CA 1
ATOM 6844 C C . LYS E 1 72 ? 37.199 19.786 -38.858 1.00 28.82 156 LYS E C 1
ATOM 6845 O O . LYS E 1 72 ? 38.178 19.416 -39.512 1.00 31.60 156 LYS E O 1
ATOM 6851 N N . ILE E 1 73 ? 36.921 19.293 -37.654 1.00 24.91 157 ILE E N 1
ATOM 6852 C CA . ILE E 1 73 ? 37.692 18.197 -37.083 1.00 23.86 157 ILE E CA 1
ATOM 6853 C C . ILE E 1 73 ? 36.877 16.939 -36.923 1.00 25.35 157 ILE E C 1
ATOM 6854 O O . ILE E 1 73 ? 37.431 15.914 -36.511 1.00 28.12 157 ILE E O 1
ATOM 6859 N N . GLY E 1 74 ? 35.582 16.974 -37.210 1.00 27.61 158 GLY E N 1
ATOM 6860 C CA . GLY E 1 74 ? 34.815 15.751 -37.144 1.00 28.34 158 GLY E CA 1
ATOM 6861 C C . GLY E 1 74 ? 33.368 15.975 -37.529 1.00 30.38 158 GLY E C 1
ATOM 6862 O O . GLY E 1 74 ? 32.978 17.030 -38.044 1.00 30.94 158 GLY E O 1
ATOM 6863 N N . SER E 1 75 ? 32.580 14.947 -37.274 1.00 28.32 159 SER E N 1
ATOM 6864 C CA . SER E 1 75 ? 31.155 15.019 -37.534 1.00 29.92 159 SER E CA 1
ATOM 6865 C C . SER E 1 75 ? 30.472 14.003 -36.642 1.00 28.19 159 SER E C 1
ATOM 6866 O O . SER E 1 75 ? 31.076 13.016 -36.227 1.00 26.26 159 SER E O 1
ATOM 6869 N N . VAL E 1 76 ? 29.225 14.290 -36.305 1.00 28.72 160 VAL E N 1
ATOM 6870 C CA . VAL E 1 76 ? 28.429 13.419 -35.462 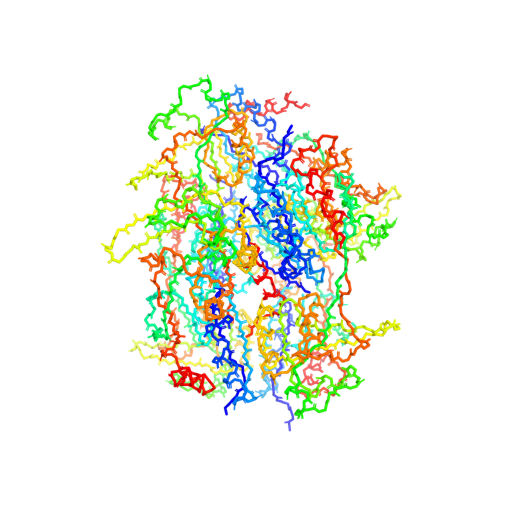1.00 27.69 160 VAL E CA 1
ATOM 6871 C C . VAL E 1 76 ? 27.033 13.401 -36.054 1.00 27.02 160 VAL E C 1
ATOM 6872 O O . VAL E 1 76 ? 26.664 14.271 -36.841 1.00 26.77 160 VAL E O 1
ATOM 6876 N N . LYS E 1 77 ? 26.266 12.379 -35.685 1.00 11.60 161 LYS E N 1
ATOM 6877 C CA . LYS E 1 77 ? 24.837 12.343 -35.968 1.00 16.99 161 LYS E CA 1
ATOM 6878 C C . LYS E 1 77 ? 24.164 11.492 -34.891 1.00 13.95 161 LYS E C 1
ATOM 6879 O O . LYS E 1 77 ? 24.801 10.652 -34.266 1.00 10.35 161 LYS E O 1
ATOM 6885 N N . ASP E 1 78 ? 22.874 11.706 -34.684 1.00 14.01 162 ASP E N 1
ATOM 6886 C CA . ASP E 1 78 ? 22.151 11.016 -33.617 1.00 15.80 162 ASP E CA 1
ATOM 6887 C C . ASP E 1 78 ? 21.509 9.772 -34.194 1.00 14.55 162 ASP E C 1
ATOM 6888 O O . ASP E 1 78 ? 20.995 9.816 -35.319 1.00 8.98 162 ASP E O 1
ATOM 6893 N N . ILE E 1 79 ? 21.555 8.662 -33.424 1.00 12.89 163 ILE E N 1
ATOM 6894 C CA . ILE E 1 79 ? 21.056 7.351 -33.865 1.00 12.57 163 ILE E CA 1
ATOM 6895 C C . ILE E 1 79 ? 20.104 6.780 -32.814 1.00 15.07 163 ILE E C 1
ATOM 6896 O O . ILE E 1 79 ? 20.202 7.114 -31.628 1.00 12.75 163 ILE E O 1
ATOM 6901 N N . LEU E 1 80 ? 19.129 5.960 -33.270 1.00 7.71 164 LEU E N 1
ATOM 6902 C CA . LEU E 1 80 ? 18.213 5.278 -32.357 1.00 7.44 164 LEU E CA 1
ATOM 6903 C C . LEU E 1 80 ? 18.837 3.996 -31.804 1.00 7.45 164 LEU E C 1
ATOM 6904 O O . LEU E 1 80 ? 19.381 3.171 -32.555 1.00 9.76 164 LEU E O 1
ATOM 6909 N N . VAL E 1 81 ? 18.754 3.817 -30.491 1.00 7.43 165 VAL E N 1
ATOM 6910 C CA . VAL E 1 81 ? 19.347 2.636 -29.868 1.00 11.47 165 VAL E CA 1
ATOM 6911 C C . VAL E 1 81 ? 18.406 2.086 -28.808 1.00 12.29 165 VAL E C 1
ATOM 6912 O O . VAL E 1 81 ? 17.580 2.811 -28.241 1.00 11.27 165 VAL E O 1
ATOM 6916 N N . ALA E 1 82 ? 18.553 0.782 -28.532 1.00 7.60 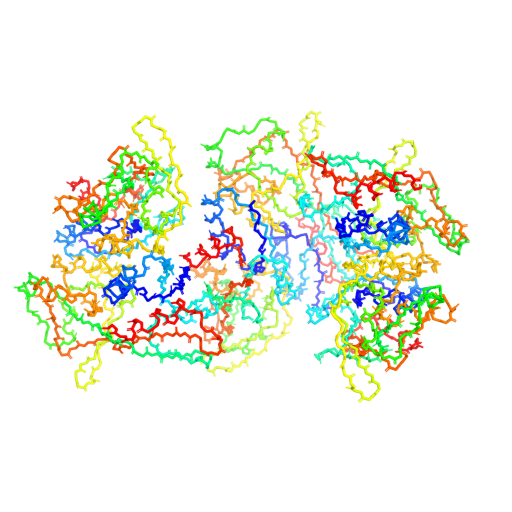166 ALA E N 1
ATOM 6917 C CA . ALA E 1 82 ? 17.923 0.148 -27.385 1.00 7.65 166 ALA E CA 1
ATOM 6918 C C . ALA E 1 82 ? 18.821 -0.995 -26.967 1.00 8.07 166 ALA E C 1
ATOM 6919 O O . ALA E 1 82 ? 19.739 -1.374 -27.696 1.00 8.61 166 ALA E O 1
ATOM 6921 N N . SER E 1 83 ? 18.630 -1.455 -25.745 1.00 8.29 167 SER E N 1
ATOM 6922 C CA . SER E 1 83 ? 19.419 -2.568 -25.244 1.00 9.23 167 SER E CA 1
ATOM 6923 C C . SER E 1 83 ? 18.942 -3.883 -25.839 1.00 8.93 167 SER E C 1
ATOM 6924 O O . SER E 1 83 ? 17.795 -3.993 -26.286 1.00 11.05 167 SER E O 1
ATOM 6927 N N . PRO E 1 84 ? 19.800 -4.901 -25.844 1.00 10.40 168 PRO E N 1
ATOM 6928 C CA . PRO E 1 84 ? 19.372 -6.233 -26.323 1.00 12.86 168 PRO E CA 1
ATOM 6929 C C . PRO E 1 84 ? 18.104 -6.749 -25.670 1.00 12.24 168 PRO E C 1
ATOM 6930 O O . PRO E 1 84 ? 17.255 -7.354 -26.348 1.00 16.54 168 PRO E O 1
ATOM 6934 N N . GLU E 1 85 ? 17.957 -6.560 -24.360 1.00 12.26 169 GLU E N 1
ATOM 6935 C CA . GLU E 1 85 ? 16.755 -7.052 -23.712 1.00 12.92 169 GLU E CA 1
ATOM 6936 C C . GLU E 1 85 ? 15.507 -6.428 -24.333 1.00 11.86 169 GLU E C 1
ATOM 6937 O O . GLU E 1 85 ? 14.504 -7.114 -24.558 1.00 11.15 169 GLU E O 1
ATOM 6943 N N . TYR E 1 86 ? 15.557 -5.133 -24.648 1.00 9.04 170 TYR E N 1
ATOM 6944 C CA . TYR E 1 86 ? 14.399 -4.491 -25.236 1.00 9.70 170 TYR E CA 1
ATOM 6945 C C . TYR E 1 86 ? 14.221 -4.943 -26.686 1.00 12.57 170 TYR E C 1
ATOM 6946 O O . TYR E 1 86 ? 13.106 -5.269 -27.121 1.00 13.70 170 TYR E O 1
ATOM 6955 N N . VAL E 1 87 ? 15.326 -5.015 -27.425 1.00 10.46 171 VAL E N 1
ATOM 6956 C CA . VAL E 1 87 ? 15.284 -5.455 -28.822 1.00 11.33 171 VAL E CA 1
ATOM 6957 C C . VAL E 1 87 ? 14.589 -6.814 -28.949 1.00 13.37 171 VAL E C 1
ATOM 6958 O O . VAL E 1 87 ? 13.794 -7.042 -29.870 1.00 12.10 171 VAL E O 1
ATOM 6962 N N . ASN E 1 88 ? 14.817 -7.716 -27.989 1.00 15.77 172 ASN E N 1
ATOM 6963 C CA . ASN E 1 88 ? 14.275 -9.064 -28.080 1.00 9.77 172 ASN E CA 1
ATOM 6964 C C . ASN E 1 88 ? 12.919 -9.218 -27.388 1.00 14.73 172 ASN E C 1
ATOM 6965 O O . ASN E 1 88 ? 12.363 -10.322 -27.414 1.00 16.31 172 ASN E O 1
ATOM 6970 N N . ALA E 1 89 ? 12.383 -8.164 -26.749 1.00 9.39 173 ALA E N 1
ATOM 6971 C CA . ALA E 1 89 ? 11.121 -8.276 -26.021 1.00 9.54 173 ALA E CA 1
ATOM 6972 C C . ALA E 1 89 ? 9.908 -7.811 -26.823 1.00 18.85 173 ALA E C 1
ATOM 6973 O O . ALA E 1 89 ? 8.795 -8.180 -26.487 1.00 9.73 173 ALA E O 1
ATOM 6975 N N . HIS E 1 90 ? 10.097 -7.052 -27.896 1.00 18.17 174 HIS E N 1
ATOM 6976 C CA . HIS E 1 90 ? 9.012 -6.612 -28.757 1.00 19.74 174 HIS E CA 1
ATOM 6977 C C . HIS E 1 90 ? 9.506 -6.664 -30.191 1.00 17.32 174 HIS E C 1
ATOM 6978 O O . HIS E 1 90 ? 10.716 -6.702 -30.428 1.00 16.94 174 HIS E O 1
ATOM 6985 N N . PRO E 1 91 ? 8.601 -6.683 -31.166 1.00 18.66 175 PRO E N 1
ATOM 6986 C CA . PRO E 1 91 ? 9.027 -6.442 -32.547 1.00 13.71 175 PRO E CA 1
ATOM 6987 C C . PRO E 1 91 ? 9.618 -5.048 -32.682 1.00 10.62 175 PRO E C 1
ATOM 6988 O O . PRO E 1 91 ? 8.999 -4.057 -32.280 1.00 11.65 175 PRO E O 1
ATOM 6992 N N . MET E 1 92 ? 10.790 -4.969 -33.257 1.00 8.57 176 MET E N 1
ATOM 6993 C CA . MET E 1 92 ? 11.409 -3.662 -33.428 1.00 13.97 176 MET E CA 1
ATOM 6994 C C . MET E 1 92 ? 10.782 -2.932 -34.616 1.00 13.42 176 MET E C 1
ATOM 6995 O O . MET E 1 92 ? 10.260 -3.561 -35.539 1.00 8.72 176 MET E O 1
ATOM 7000 N N . PRO E 1 93 ? 10.855 -1.594 -34.634 1.00 11.98 177 PRO E N 1
ATOM 7001 C CA . PRO E 1 93 ? 10.180 -0.845 -35.701 1.00 9.58 177 PRO E CA 1
ATOM 7002 C C . PRO E 1 93 ? 10.798 -1.071 -37.072 1.00 13.66 177 PRO E C 1
ATOM 7003 O O . PRO E 1 93 ? 12.023 -1.176 -37.217 1.00 19.12 177 PRO E O 1
ATOM 7007 N N . THR E 1 94 ? 9.943 -1.111 -38.096 1.00 9.84 178 THR E N 1
ATOM 7008 C CA . THR E 1 94 ? 10.457 -1.144 -39.450 1.00 13.74 178 THR E CA 1
ATOM 7009 C C . THR E 1 94 ? 10.353 0.198 -40.128 1.00 18.87 178 THR E C 1
ATOM 7010 O O . THR E 1 94 ? 11.124 0.460 -41.041 1.00 23.30 178 THR E O 1
ATOM 7014 N N . HIS E 1 95 ? 9.403 1.033 -39.715 1.00 22.94 179 HIS E N 1
ATOM 7015 C CA . HIS E 1 95 ? 9.273 2.412 -40.166 1.00 23.58 179 HIS E CA 1
ATOM 7016 C C . HIS E 1 95 ? 9.385 3.341 -38.969 1.00 19.40 179 HIS E C 1
ATOM 7017 O O . HIS E 1 95 ? 9.066 2.959 -37.846 1.00 19.06 179 HIS E O 1
ATOM 7024 N N . ALA E 1 96 ? 9.821 4.582 -39.208 1.00 14.69 180 ALA E N 1
ATOM 7025 C CA . ALA E 1 96 ? 9.935 5.507 -38.091 1.00 10.73 180 ALA E CA 1
ATOM 7026 C C . ALA E 1 96 ? 8.582 5.785 -37.441 1.00 10.07 180 ALA E C 1
ATOM 7027 O O . ALA E 1 96 ? 8.516 6.041 -36.230 1.00 10.08 180 ALA E O 1
ATOM 7029 N N . GLU E 1 97 ? 7.482 5.696 -38.195 1.00 12.93 181 GLU E N 1
ATOM 7030 C CA . GLU E 1 97 ? 6.184 5.913 -37.558 1.00 17.89 181 GLU E CA 1
ATOM 7031 C C . GLU E 1 97 ? 5.877 4.871 -36.494 1.00 15.71 181 GLU E C 1
ATOM 7032 O O . GLU E 1 97 ? 5.101 5.149 -35.581 1.00 19.92 181 GLU E O 1
ATOM 7038 N N . ASP E 1 98 ? 6.457 3.688 -36.591 1.00 14.72 182 ASP E N 1
ATOM 7039 C CA . ASP E 1 98 ? 6.205 2.647 -35.609 1.00 14.24 182 ASP E CA 1
ATOM 7040 C C . ASP E 1 98 ? 6.680 3.029 -34.210 1.00 13.09 182 ASP E C 1
ATOM 7041 O O . ASP E 1 98 ? 6.275 2.365 -33.254 1.00 13.46 182 ASP E O 1
ATOM 7046 N N . LEU E 1 99 ? 7.560 4.043 -34.062 1.00 12.40 183 LEU E N 1
ATOM 7047 C CA . LEU E 1 99 ? 8.028 4.441 -32.726 1.00 11.83 183 LEU E CA 1
ATOM 7048 C C . LEU E 1 99 ? 6.886 4.846 -31.810 1.00 14.71 183 LEU E C 1
ATOM 7049 O O . LEU E 1 99 ? 7.042 4.826 -30.579 1.00 11.80 183 LEU E O 1
ATOM 7054 N N . HIS E 1 100 ? 5.752 5.254 -32.391 1.00 17.81 184 HIS E N 1
ATOM 7055 C CA . HIS E 1 100 ? 4.546 5.533 -31.623 1.00 17.04 184 HIS E CA 1
ATOM 7056 C C . HIS E 1 100 ? 4.133 4.347 -30.767 1.00 20.70 184 HIS E C 1
ATOM 7057 O O . HIS E 1 100 ? 3.484 4.526 -29.725 1.00 23.54 184 HIS E O 1
ATOM 7064 N N . ASP E 1 101 ? 4.497 3.136 -31.186 1.00 15.65 185 ASP E N 1
ATOM 7065 C CA . ASP E 1 101 ? 4.097 1.917 -30.506 1.00 17.44 185 ASP E CA 1
ATOM 7066 C C . ASP E 1 101 ? 5.071 1.475 -29.425 1.00 17.06 185 ASP E C 1
ATOM 7067 O O . ASP E 1 101 ? 4.854 0.417 -28.824 1.00 21.23 185 ASP E O 1
ATOM 7072 N N . HIS E 1 102 ? 6.124 2.245 -29.162 1.00 10.93 186 HIS E N 1
ATOM 7073 C CA . HIS E 1 102 ? 7.212 1.829 -28.294 1.00 12.80 186 HIS E CA 1
ATOM 7074 C C . HIS E 1 102 ? 7.356 2.765 -27.105 1.00 11.32 186 HIS E C 1
ATOM 7075 O O . HIS E 1 102 ? 6.843 3.881 -27.103 1.00 14.19 186 HIS E O 1
ATOM 7082 N N . PHE E 1 103 ? 8.054 2.270 -26.099 1.00 12.11 187 PHE E N 1
ATOM 7083 C CA . PHE E 1 103 ? 8.499 3.080 -24.974 1.00 10.15 187 PHE E CA 1
ATOM 7084 C C . PHE E 1 103 ? 9.675 3.916 -25.453 1.00 7.91 187 PHE E C 1
ATOM 7085 O O . PHE E 1 103 ? 10.671 3.366 -25.930 1.00 13.60 187 PHE E O 1
ATOM 7093 N N . LEU E 1 104 ? 9.568 5.231 -25.351 1.00 9.56 188 LEU E N 1
ATOM 7094 C CA . LEU E 1 104 ? 10.638 6.127 -25.744 1.00 7.83 188 LEU E CA 1
ATOM 7095 C C . LEU E 1 104 ? 11.205 6.831 -24.524 1.00 17.29 188 LEU E C 1
ATOM 7096 O O . LEU E 1 104 ? 10.530 7.001 -23.496 1.00 14.83 188 LEU E O 1
ATOM 7101 N N . LEU E 1 105 ? 12.473 7.206 -24.642 1.00 8.01 189 LEU E N 1
ATOM 7102 C CA . LEU E 1 105 ? 13.237 7.819 -23.562 1.00 11.88 189 LEU E CA 1
ATOM 7103 C C . LEU E 1 105 ? 13.906 9.032 -24.183 1.00 8.49 189 LEU E C 1
ATOM 7104 O O . LEU E 1 105 ? 14.714 8.893 -25.105 1.00 9.30 189 LEU E O 1
ATOM 7109 N N . LYS E 1 106 ? 13.528 10.209 -23.726 1.00 11.77 190 LYS E N 1
ATOM 7110 C CA . LYS E 1 106 ? 13.890 11.456 -24.372 1.00 14.80 190 LYS E CA 1
ATOM 7111 C C . LYS E 1 106 ? 14.631 12.336 -23.381 1.00 15.32 190 LYS E C 1
ATOM 7112 O O . LYS E 1 106 ? 14.227 12.468 -22.222 1.00 12.46 190 LYS E O 1
ATOM 7118 N N . GLY E 1 107 ? 15.698 12.947 -23.846 1.00 13.91 191 GLY E N 1
ATOM 7119 C CA . GLY E 1 107 ? 16.453 13.870 -23.030 1.00 17.70 191 GLY E CA 1
ATOM 7120 C C . GLY E 1 107 ? 16.768 15.127 -23.801 1.00 21.09 191 GLY E C 1
ATOM 7121 O O . GLY E 1 107 ? 17.143 15.078 -24.983 1.00 20.34 191 GLY E O 1
ATOM 7122 N N . HIS E 1 108 ? 16.557 16.250 -23.139 1.00 21.67 192 HIS E N 1
ATOM 7123 C CA . HIS E 1 108 ? 16.960 17.542 -23.668 1.00 26.80 192 HIS E CA 1
ATOM 7124 C C . HIS E 1 108 ? 18.435 17.508 -24.064 1.00 26.69 192 HIS E C 1
ATOM 7125 O O . HIS E 1 108 ? 19.257 16.956 -23.326 1.00 28.75 192 HIS E O 1
ATOM 7132 N N . PRO E 1 109 ? 18.818 18.100 -25.210 1.00 28.47 193 PRO E N 1
ATOM 7133 C CA . PRO E 1 109 ? 18.024 18.877 -26.169 1.00 27.81 193 PRO E CA 1
ATOM 7134 C C . PRO E 1 109 ? 17.334 18.065 -27.261 1.00 25.34 193 PRO E C 1
ATOM 7135 O O . PRO E 1 109 ? 16.975 18.629 -28.286 1.00 25.50 193 PRO E O 1
ATOM 7139 N N . LEU E 1 110 ? 17.171 16.762 -27.057 1.00 22.64 194 LEU E N 1
ATOM 7140 C CA . LEU E 1 110 ? 16.571 15.905 -28.067 1.00 17.50 194 LEU E CA 1
ATOM 7141 C C . LEU E 1 110 ? 15.196 15.403 -27.642 1.00 16.30 194 LEU E C 1
ATOM 7142 O O . LEU E 1 110 ? 14.977 14.189 -27.612 1.00 21.68 194 LEU E O 1
ATOM 7147 N N . LEU E 1 111 ? 14.273 16.307 -27.304 1.00 15.89 195 LEU E N 1
ATOM 7148 C CA . LEU E 1 111 ? 12.907 15.877 -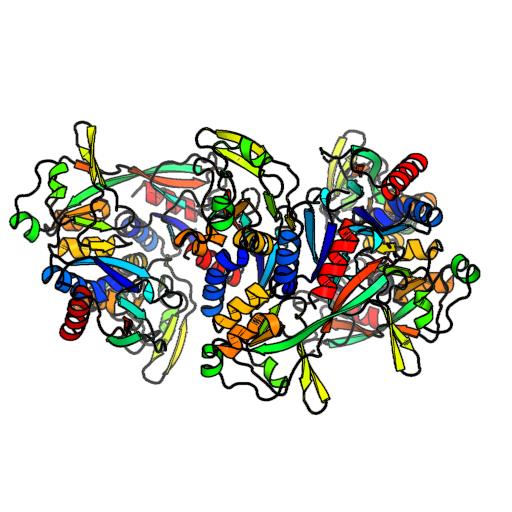27.015 1.00 19.97 195 LEU E CA 1
ATOM 7149 C C . LEU E 1 111 ? 12.096 15.732 -28.300 1.00 21.31 195 LEU E C 1
ATOM 7150 O O . LEU E 1 111 ? 11.169 14.915 -28.353 1.00 22.58 195 LEU E O 1
ATOM 7155 N N . LYS E 1 112 ? 12.420 16.523 -29.321 1.00 17.94 196 LYS E N 1
ATOM 7156 C CA . LYS E 1 112 ? 11.901 16.333 -30.668 1.00 17.15 196 LYS E CA 1
ATOM 7157 C C . LYS E 1 112 ? 12.887 15.483 -31.457 1.00 14.47 196 LYS E C 1
ATOM 7158 O O . LYS E 1 112 ? 14.090 15.772 -31.474 1.00 15.70 196 LYS E O 1
ATOM 7164 N N . TRP E 1 113 ? 12.383 14.432 -32.088 1.00 13.27 197 TRP E N 1
ATOM 7165 C CA . TRP E 1 113 ? 13.184 13.552 -32.939 1.00 11.66 197 TRP E CA 1
ATOM 7166 C C . TRP E 1 113 ? 12.879 13.881 -34.396 1.00 13.77 197 TRP E C 1
ATOM 7167 O O . TRP E 1 113 ? 11.840 13.500 -34.925 1.00 13.57 197 TRP E O 1
ATOM 7178 N N . THR E 1 114 ? 13.786 14.569 -35.061 1.00 15.81 198 THR E N 1
ATOM 7179 C CA . THR E 1 114 ? 13.591 14.863 -36.487 1.00 14.81 198 THR E CA 1
ATOM 7180 C C . THR E 1 114 ? 14.420 13.818 -37.223 1.00 13.17 198 THR E C 1
ATOM 7181 O O . THR E 1 114 ? 15.622 13.960 -37.390 1.00 14.39 198 THR E O 1
ATOM 7185 N N . LEU E 1 115 ? 13.770 12.729 -37.632 1.00 10.03 199 LEU E N 1
ATOM 7186 C CA . LEU E 1 115 ? 14.469 11.573 -38.192 1.00 9.65 199 LEU E CA 1
ATOM 7187 C C . LEU E 1 115 ? 14.440 11.595 -39.724 1.00 11.71 199 LEU E C 1
ATOM 7188 O O . LEU E 1 115 ? 13.383 11.780 -40.332 1.00 15.31 199 LEU E O 1
ATOM 7193 N N . ILE E 1 116 ? 15.591 11.358 -40.341 1.00 10.14 200 ILE E N 1
ATOM 7194 C CA . ILE E 1 116 ? 15.741 11.395 -41.794 1.00 10.66 200 ILE E CA 1
ATOM 7195 C C . ILE E 1 116 ? 16.318 10.053 -42.237 1.00 15.60 200 ILE E C 1
ATOM 7196 O O . ILE E 1 116 ? 17.320 9.588 -41.682 1.00 18.40 200 ILE E O 1
ATOM 7201 N N . ASN E 1 117 ? 15.678 9.409 -43.209 1.00 13.72 201 ASN E N 1
ATOM 7202 C CA . ASN E 1 117 ? 16.239 8.170 -43.725 1.00 14.72 201 ASN E CA 1
ATOM 7203 C C . ASN E 1 117 ? 17.151 8.472 -44.920 1.00 13.25 201 ASN E C 1
ATOM 7204 O O . ASN E 1 117 ? 17.383 9.631 -45.284 1.00 11.97 201 ASN E O 1
ATOM 7209 N N . SER E 1 118 ? 17.686 7.416 -45.519 1.00 12.54 202 SER E N 1
ATOM 7210 C CA . SER E 1 118 ? 18.649 7.540 -46.604 1.00 16.78 202 SER E CA 1
ATOM 7211 C C . SER E 1 118 ? 18.011 7.976 -47.909 1.00 18.02 202 SER E C 1
ATOM 7212 O O . SER E 1 118 ? 18.741 8.286 -48.849 1.00 17.02 202 SER E O 1
ATOM 7215 N N . LYS E 1 119 ? 16.679 7.973 -47.989 1.00 20.69 203 LYS E N 1
ATOM 7216 C CA . LYS E 1 119 ? 15.934 8.459 -49.143 1.00 19.58 203 LYS E CA 1
ATOM 7217 C C . LYS E 1 119 ? 15.515 9.908 -48.970 1.00 16.71 203 LYS E C 1
ATOM 7218 O O . LYS E 1 119 ? 14.800 10.444 -49.817 1.00 14.76 203 LYS E O 1
ATOM 7224 N N . GLY E 1 120 ? 15.954 10.556 -47.900 1.00 18.00 204 GLY E N 1
ATOM 7225 C CA . GLY E 1 120 ? 15.567 11.931 -47.681 1.00 19.07 204 GLY E CA 1
ATOM 7226 C C . GLY E 1 120 ? 14.180 12.156 -47.108 1.00 19.01 204 GLY E C 1
ATOM 7227 O O . GLY E 1 120 ? 13.776 13.313 -46.978 1.00 18.38 204 GLY E O 1
ATOM 7228 N N . GLU E 1 121 ? 13.455 11.101 -46.723 1.00 18.21 205 GLU E N 1
ATOM 7229 C CA . GLU E 1 121 ? 12.161 11.269 -46.067 1.00 23.18 205 GLU E CA 1
ATOM 7230 C C . GLU E 1 121 ? 12.345 11.596 -44.586 1.00 22.46 205 GLU E C 1
ATOM 7231 O O . GLU E 1 121 ? 13.230 11.046 -43.918 1.00 20.85 205 GLU E O 1
ATOM 7237 N N . THR E 1 122 ? 11.486 12.477 -44.077 1.00 21.87 206 THR E N 1
ATOM 7238 C CA . THR E 1 122 ? 11.577 13.022 -42.725 1.00 21.44 206 THR E CA 1
ATOM 7239 C C . THR E 1 122 ? 10.382 12.574 -41.902 1.00 19.93 206 THR E C 1
ATOM 7240 O O . THR E 1 122 ? 9.243 12.686 -42.364 1.00 20.39 206 THR E O 1
ATOM 7244 N N . VAL E 1 123 ? 10.632 12.074 -40.681 1.00 18.11 207 VAL E N 1
ATOM 7245 C CA . VAL E 1 123 ? 9.566 11.740 -39.745 1.00 16.20 207 VAL E CA 1
ATOM 7246 C C . VAL E 1 123 ? 9.911 12.374 -38.410 1.00 17.11 207 VAL E C 1
ATOM 7247 O O . VAL E 1 123 ? 11.036 12.223 -37.912 1.00 13.90 207 VAL E O 1
ATOM 7251 N N . VAL E 1 124 ? 8.962 13.116 -37.861 1.00 15.03 208 VAL E N 1
ATOM 7252 C CA . VAL E 1 124 ? 9.145 13.857 -36.627 1.00 16.57 208 VAL E CA 1
ATOM 7253 C C . VAL E 1 124 ? 8.403 13.118 -35.524 1.00 17.91 208 VAL E C 1
ATOM 7254 O O . VAL E 1 124 ? 7.221 12.776 -35.669 1.00 22.19 208 VAL E O 1
ATOM 7258 N N . ASN E 1 125 ? 9.097 12.836 -34.430 1.00 14.06 209 ASN E N 1
ATOM 7259 C CA . ASN E 1 125 ? 8.444 12.218 -33.283 1.00 11.87 209 ASN E CA 1
ATOM 7260 C C . ASN E 1 125 ? 8.520 13.176 -32.107 1.00 14.71 209 ASN E C 1
ATOM 7261 O O . ASN E 1 125 ? 9.614 13.559 -31.689 1.00 16.10 209 ASN E O 1
ATOM 7266 N N . VAL E 1 126 ? 7.364 13.542 -31.563 1.00 15.32 210 VAL E N 1
ATOM 7267 C CA . VAL E 1 126 ? 7.317 14.353 -30.360 1.00 19.56 210 VAL E CA 1
ATOM 7268 C C . VAL E 1 126 ? 6.444 13.694 -29.316 1.00 16.78 210 VAL E C 1
ATOM 7269 O O . VAL E 1 126 ? 5.755 14.391 -28.580 1.00 17.87 210 VAL E O 1
ATOM 7273 N N . ASP E 1 127 ? 6.416 12.362 -29.272 1.00 18.00 211 ASP E N 1
ATOM 7274 C CA . ASP E 1 127 ? 5.697 11.718 -28.194 1.00 18.03 211 ASP E CA 1
ATOM 7275 C C . ASP E 1 127 ? 6.333 12.095 -26.861 1.00 20.37 211 ASP E C 1
ATOM 7276 O O . ASP E 1 127 ? 7.522 12.453 -26.777 1.00 19.08 211 ASP E O 1
ATOM 7281 N N . ARG E 1 128 ? 5.519 12.005 -25.811 1.00 17.28 212 ARG E N 1
ATOM 7282 C CA . ARG E 1 128 ? 6.036 12.051 -24.460 1.00 19.94 212 ARG E CA 1
ATOM 7283 C C . ARG E 1 128 ? 6.742 10.740 -24.150 1.00 21.35 212 ARG E C 1
ATOM 7284 O O . ARG E 1 128 ? 6.180 9.657 -24.343 1.00 21.38 212 ARG E O 1
ATOM 7292 N N . GLY E 1 129 ? 7.964 10.831 -23.643 1.00 19.79 213 GLY E N 1
ATOM 7293 C CA . GLY E 1 129 ? 8.677 9.627 -23.268 1.00 18.94 213 GLY E CA 1
ATOM 7294 C C . GLY E 1 129 ? 8.086 8.951 -22.040 1.00 17.34 213 GLY E C 1
ATOM 7295 O O . GLY E 1 129 ? 7.403 9.557 -21.227 1.00 22.01 213 GLY E O 1
ATOM 7296 N N . ARG E 1 130 ? 8.323 7.646 -21.940 1.00 13.53 214 ARG E N 1
ATOM 7297 C CA . ARG E 1 130 ? 8.215 6.940 -20.670 1.00 12.63 214 ARG E CA 1
ATOM 7298 C C . ARG E 1 130 ? 9.106 7.590 -19.629 1.00 12.51 214 ARG E C 1
ATOM 7299 O O . ARG E 1 130 ? 8.776 7.614 -18.427 1.00 11.83 214 ARG E O 1
ATOM 7307 N N . PHE E 1 131 ? 10.224 8.143 -20.087 1.00 14.65 215 PHE E N 1
ATOM 7308 C CA . PHE E 1 131 ? 11.195 8.825 -19.242 1.00 18.08 215 PHE E CA 1
ATOM 7309 C C . PHE E 1 131 ? 11.709 10.048 -19.985 1.00 14.16 215 PHE E C 1
ATOM 7310 O O . PHE E 1 131 ? 12.172 9.922 -21.123 1.00 13.19 215 PHE E O 1
ATOM 7318 N N . GLN E 1 132 ? 11.613 11.223 -19.358 1.00 12.48 216 GLN E N 1
ATOM 7319 C CA . GLN E 1 132 ? 12.052 12.487 -19.957 1.00 12.17 216 GLN E CA 1
ATOM 7320 C C . GLN E 1 132 ? 12.918 13.215 -18.952 1.00 14.48 216 GLN E C 1
ATOM 7321 O O . GLN E 1 132 ? 12.558 13.310 -17.772 1.00 12.18 216 GLN E O 1
ATOM 7327 N N . ALA E 1 133 ? 14.071 13.702 -19.400 1.00 11.67 217 ALA E N 1
ATOM 7328 C CA . ALA E 1 133 ? 14.998 14.317 -18.475 1.00 12.39 217 ALA E CA 1
ATOM 7329 C C . ALA E 1 133 ? 15.654 15.510 -19.147 1.00 15.07 217 ALA E C 1
ATOM 7330 O O . ALA E 1 133 ? 15.601 15.660 -20.363 1.00 18.05 217 ALA E O 1
ATOM 7332 N N . ASN E 1 134 ? 16.258 16.382 -18.347 1.00 16.89 218 ASN E N 1
ATOM 7333 C CA . ASN E 1 134 ? 16.959 17.519 -18.927 1.00 18.35 218 ASN E CA 1
ATOM 7334 C C . ASN E 1 134 ? 18.441 17.234 -19.178 1.00 21.53 218 ASN E C 1
ATOM 7335 O O . ASN E 1 134 ? 19.214 18.182 -19.382 1.00 18.52 218 ASN E O 1
ATOM 7340 N N . ALA E 1 135 ? 18.852 15.957 -19.184 1.00 25.39 219 ALA E N 1
ATOM 7341 C CA . ALA E 1 135 ? 20.225 15.578 -19.525 1.00 26.28 219 ALA E CA 1
ATOM 7342 C C . ALA E 1 135 ? 20.272 14.205 -20.200 1.00 26.83 219 ALA E C 1
ATOM 7343 O O . ALA E 1 135 ? 19.474 13.306 -19.900 1.00 27.71 219 ALA E O 1
ATOM 7345 N N . LEU E 1 136 ? 21.244 14.041 -21.098 1.00 24.45 220 LEU E N 1
ATOM 7346 C CA . LEU E 1 136 ? 21.335 12.821 -21.884 1.00 21.49 220 LEU E CA 1
ATOM 7347 C C . LEU E 1 136 ? 21.968 11.673 -21.100 1.00 22.25 220 LEU E C 1
ATOM 7348 O O . LEU E 1 136 ? 21.560 10.517 -21.288 1.00 19.03 220 LEU E O 1
ATOM 7353 N N . ASN E 1 137 ? 22.915 11.960 -20.184 1.00 25.91 221 ASN E N 1
ATOM 7354 C CA . ASN E 1 137 ? 23.588 10.872 -19.460 1.00 25.80 221 ASN E CA 1
ATOM 7355 C C . ASN E 1 137 ? 22.590 10.002 -18.696 1.00 19.89 221 ASN E C 1
ATOM 7356 O O . ASN E 1 137 ? 22.727 8.772 -18.639 1.00 20.01 221 ASN E O 1
ATOM 7361 N N . VAL E 1 138 ? 21.555 10.612 -18.136 1.00 16.79 222 VAL E N 1
ATOM 7362 C CA . VAL E 1 138 ? 20.578 9.812 -17.413 1.00 18.05 222 VAL E CA 1
ATOM 7363 C C . VAL E 1 138 ? 19.715 9.017 -18.385 1.00 15.98 222 VAL E C 1
ATOM 7364 O O . VAL E 1 138 ? 19.274 7.897 -18.070 1.00 17.65 222 VAL E O 1
ATOM 7368 N N . VAL E 1 139 ? 19.465 9.562 -19.577 1.00 14.60 223 VAL E N 1
ATOM 7369 C CA . VAL E 1 139 ? 18.641 8.852 -20.555 1.00 13.74 223 VAL E CA 1
ATOM 7370 C C . VAL E 1 139 ? 19.357 7.594 -21.054 1.00 14.33 223 VAL E C 1
ATOM 7371 O O . VAL E 1 139 ? 18.738 6.534 -21.197 1.00 11.71 223 VAL E O 1
ATOM 7375 N N . ARG E 1 140 ? 20.677 7.663 -21.281 1.00 16.21 224 ARG E N 1
ATOM 7376 C CA . ARG E 1 140 ? 21.402 6.461 -21.707 1.00 14.72 224 ARG E CA 1
ATOM 7377 C C . ARG E 1 140 ? 21.343 5.367 -20.642 1.00 11.63 224 ARG E C 1
ATOM 7378 O O . ARG E 1 140 ? 21.313 4.163 -20.956 1.00 12.87 224 ARG E O 1
ATOM 7386 N N . SER E 1 141 ? 21.387 5.768 -19.374 1.00 10.91 225 SER E N 1
ATOM 7387 C CA . SER E 1 141 ? 21.236 4.823 -18.280 1.00 16.00 225 SER E CA 1
ATOM 7388 C C . SER E 1 141 ? 19.924 4.044 -18.397 1.00 15.58 225 SER E C 1
ATOM 7389 O O . SER E 1 141 ? 19.923 2.806 -18.368 1.00 12.66 225 SER E O 1
ATOM 7392 N N . ALA E 1 142 ? 18.796 4.755 -18.546 1.00 10.28 226 ALA E N 1
ATOM 7393 C CA . ALA E 1 142 ? 17.511 4.072 -18.680 1.00 13.79 226 ALA E CA 1
ATOM 7394 C C . ALA E 1 142 ? 17.495 3.161 -19.903 1.00 14.19 226 ALA E C 1
ATOM 7395 O O . ALA E 1 142 ? 16.927 2.058 -19.867 1.00 11.28 226 ALA E O 1
ATOM 7397 N N . CYS E 1 143 ? 18.087 3.623 -21.004 1.00 10.07 227 CYS E N 1
ATOM 7398 C CA . CYS E 1 143 ? 18.101 2.810 -22.210 1.00 10.04 227 CYS E CA 1
ATOM 7399 C C . CYS E 1 143 ? 18.909 1.544 -21.992 1.00 11.26 227 CYS E C 1
ATOM 7400 O O . CYS E 1 143 ? 18.436 0.447 -22.329 1.00 8.80 227 CYS E O 1
ATOM 7403 N N . SER E 1 144 ? 20.105 1.670 -21.371 1.00 9.54 228 SER E N 1
ATOM 7404 C CA . SER E 1 144 ? 20.929 0.487 -21.146 1.00 14.01 228 SER E CA 1
ATOM 7405 C C . SER E 1 144 ? 20.207 -0.543 -20.294 1.00 12.63 228 SER E C 1
ATOM 7406 O O . SER E 1 144 ? 20.454 -1.743 -20.443 1.00 15.01 228 SER E O 1
ATOM 7409 N N . GLU E 1 145 ? 19.298 -0.110 -19.426 1.00 13.57 229 GLU E N 1
ATOM 7410 C CA . GLU E 1 145 ? 18.520 -1.006 -18.571 1.00 15.90 229 GLU E CA 1
ATOM 7411 C C . GLU E 1 145 ? 17.297 -1.599 -19.269 1.00 17.09 229 GLU E C 1
ATOM 7412 O O . GLU E 1 145 ? 16.446 -2.198 -18.599 1.00 15.31 229 GLU E O 1
ATOM 7418 N N . GLY E 1 146 ? 17.166 -1.418 -20.579 1.00 16.13 230 GLY E N 1
ATOM 7419 C CA . GLY E 1 146 ? 16.083 -2.066 -21.299 1.00 16.95 230 GLY E CA 1
ATOM 7420 C C . GLY E 1 146 ? 14.756 -1.360 -21.181 1.00 13.65 230 GLY E C 1
ATOM 7421 O O . GLY E 1 146 ? 13.704 -1.984 -21.368 1.00 9.29 230 GLY E O 1
ATOM 7422 N N . LEU E 1 147 ? 14.764 -0.065 -20.932 1.00 8.60 231 LEU E N 1
ATOM 7423 C CA . LEU E 1 147 ? 13.504 0.641 -20.752 1.00 8.50 231 LEU E CA 1
ATOM 7424 C C . LEU E 1 147 ? 12.969 1.253 -22.050 1.00 9.35 231 LEU E C 1
ATOM 7425 O O . LEU E 1 147 ? 11.899 1.892 -22.035 1.00 12.75 231 LEU E O 1
ATOM 7430 N N . GLY E 1 148 ? 13.665 1.103 -23.171 1.00 10.27 232 GLY E N 1
ATOM 7431 C CA . GLY E 1 148 ? 13.088 1.525 -24.426 1.00 7.52 232 GLY E CA 1
ATOM 7432 C C . GLY E 1 148 ? 14.121 2.109 -25.393 1.00 7.72 232 GLY E C 1
ATOM 7433 O O . GLY E 1 148 ? 15.334 1.913 -25.250 1.00 7.54 232 GLY E O 1
ATOM 7434 N N . ILE E 1 149 ? 13.585 2.866 -26.346 1.00 7.29 233 ILE E N 1
ATOM 7435 C CA . ILE E 1 149 ? 14.341 3.429 -27.457 1.00 7.11 233 ILE E CA 1
ATOM 7436 C C . ILE E 1 149 ? 14.686 4.882 -27.160 1.00 7.25 233 ILE E C 1
ATOM 7437 O O . ILE E 1 149 ? 13.825 5.675 -26.730 1.00 8.61 233 ILE E O 1
ATOM 7442 N N . THR E 1 150 ? 15.948 5.229 -27.355 1.00 7.33 234 THR E N 1
ATOM 7443 C CA . THR E 1 150 ? 16.345 6.617 -27.235 1.00 15.33 234 THR E CA 1
ATOM 7444 C C . THR E 1 150 ? 17.098 7.064 -28.479 1.00 14.68 234 THR E C 1
ATOM 7445 O O . THR E 1 150 ? 17.550 6.240 -29.288 1.00 12.22 234 THR E O 1
ATOM 7449 N N . LEU E 1 151 ? 17.208 8.391 -28.622 1.00 13.10 235 LEU E N 1
ATOM 7450 C CA . LEU E 1 151 ? 17.970 9.050 -29.678 1.00 15.90 235 LEU E CA 1
ATOM 7451 C C . LEU E 1 151 ? 19.206 9.699 -29.057 1.00 19.58 235 LEU E C 1
ATOM 7452 O O . LEU E 1 151 ? 19.090 10.489 -28.105 1.00 18.49 235 LEU E O 1
ATOM 7457 N N . MET E 1 152 ? 20.386 9.364 -29.591 1.00 18.21 236 MET E N 1
ATOM 7458 C CA . MET E 1 152 ? 21.630 9.728 -28.953 1.00 18.95 236 MET E CA 1
ATOM 7459 C C . MET E 1 152 ? 22.710 10.073 -29.970 1.00 16.20 236 MET E C 1
ATOM 7460 O O . MET E 1 152 ? 22.879 9.345 -30.960 1.00 13.58 236 MET E O 1
ATOM 7465 N N . PRO E 1 153 ? 23.474 11.142 -29.746 1.00 15.58 237 PRO E N 1
ATOM 7466 C CA . PRO E 1 153 ? 24.691 11.363 -30.556 1.00 13.17 237 PRO E CA 1
ATOM 7467 C C . PRO E 1 153 ? 25.553 10.107 -30.620 1.00 12.89 237 PRO E C 1
ATOM 7468 O O . PRO E 1 153 ? 25.852 9.499 -29.609 1.00 11.97 237 PRO E O 1
ATOM 7472 N N . ASP E 1 154 ? 25.990 9.733 -31.830 1.00 10.65 238 ASP E N 1
ATOM 7473 C CA . ASP E 1 154 ? 26.636 8.430 -31.969 1.00 17.01 238 ASP E CA 1
ATOM 7474 C C . ASP E 1 154 ? 27.992 8.374 -31.273 1.00 15.53 238 ASP E C 1
ATOM 7475 O O . ASP E 1 154 ? 28.364 7.313 -30.740 1.00 11.64 238 ASP E O 1
ATOM 7480 N N . VAL E 1 155 ? 28.729 9.491 -31.249 1.00 12.18 239 VAL E N 1
ATOM 7481 C CA . VAL E 1 155 ? 30.054 9.498 -30.633 1.00 18.99 239 VAL E CA 1
ATOM 7482 C C . VAL E 1 155 ? 29.960 9.270 -29.119 1.00 21.71 239 VAL E C 1
ATOM 7483 O O . VAL E 1 155 ? 30.923 8.805 -28.497 1.00 22.01 239 VAL E O 1
ATOM 7487 N N . MET E 1 156 ? 28.808 9.559 -28.493 1.00 21.47 240 MET E N 1
ATOM 7488 C CA . MET E 1 156 ? 28.670 9.335 -27.055 1.00 19.44 240 MET E CA 1
ATOM 7489 C C . MET E 1 156 ? 28.498 7.860 -26.688 1.00 19.18 240 MET E C 1
ATOM 7490 O O . MET E 1 156 ? 28.727 7.500 -25.529 1.00 19.19 240 MET E O 1
ATOM 7495 N N . ILE E 1 157 ? 28.087 7.008 -27.629 1.00 18.46 241 ILE E N 1
ATOM 7496 C CA . ILE E 1 157 ? 27.693 5.640 -27.298 1.00 21.71 241 ILE E CA 1
ATOM 7497 C C . ILE E 1 157 ? 28.390 4.614 -28.181 1.00 19.81 241 ILE E C 1
ATOM 7498 O O . ILE E 1 157 ? 27.975 3.449 -28.223 1.00 14.11 241 ILE E O 1
ATOM 7503 N N . LYS E 1 158 ? 29.474 5.029 -28.844 1.00 19.75 242 LYS E N 1
ATOM 7504 C CA . LYS E 1 158 ? 30.214 4.132 -29.725 1.00 23.04 242 LYS E CA 1
ATOM 7505 C C . LYS E 1 158 ? 30.717 2.904 -28.981 1.00 23.07 242 LYS E C 1
ATOM 7506 O O . LYS E 1 158 ? 30.627 1.780 -29.487 1.00 23.36 242 LYS E O 1
ATOM 7512 N N . GLU E 1 159 ? 31.223 3.105 -27.767 1.00 25.78 243 GLU E N 1
ATOM 7513 C CA . GLU E 1 159 ? 31.703 2.002 -26.945 1.00 28.21 243 GLU E CA 1
ATOM 7514 C C . GLU E 1 159 ? 30.602 0.987 -26.662 1.00 22.97 243 GLU E C 1
ATOM 7515 O O . GLU E 1 159 ? 30.875 -0.213 -26.575 1.00 21.68 243 GLU E O 1
ATOM 7521 N N . TYR E 1 160 ? 29.349 1.450 -26.522 1.00 17.01 244 TYR E N 1
ATOM 7522 C CA . TYR E 1 160 ? 28.250 0.563 -26.169 1.00 15.90 244 TYR E CA 1
ATOM 7523 C C . TYR E 1 160 ? 27.734 -0.196 -27.378 1.00 16.98 244 TYR E C 1
ATOM 7524 O O . TYR E 1 160 ? 27.301 -1.360 -27.251 1.00 14.65 244 TYR E O 1
ATOM 7533 N N . ILE E 1 161 ? 27.776 0.445 -28.548 1.00 13.34 245 ILE E N 1
ATOM 7534 C CA . ILE E 1 161 ? 27.492 -0.249 -29.797 1.00 14.17 245 ILE E CA 1
ATOM 7535 C C . ILE E 1 161 ? 28.527 -1.348 -30.037 1.00 18.40 245 ILE E C 1
ATOM 7536 O O . ILE E 1 161 ? 28.182 -2.481 -30.398 1.00 19.00 245 ILE E O 1
ATOM 7541 N N . ALA E 1 162 ? 29.810 -1.041 -29.812 1.00 18.71 246 ALA E N 1
ATOM 7542 C CA . ALA E 1 162 ? 30.858 -2.020 -30.073 1.00 19.01 246 ALA E CA 1
ATOM 7543 C C . ALA E 1 162 ? 30.759 -3.193 -29.114 1.00 23.48 246 ALA E C 1
ATOM 7544 O O . ALA E 1 162 ? 30.956 -4.349 -29.518 1.00 27.22 246 ALA E O 1
ATOM 7546 N N . ASP E 1 163 ? 30.447 -2.928 -27.837 1.00 23.80 247 ASP E N 1
ATOM 7547 C CA . ASP E 1 163 ? 30.416 -4.023 -26.878 1.00 25.30 247 ASP E CA 1
ATOM 7548 C C . ASP E 1 163 ? 29.083 -4.764 -26.869 1.00 24.83 247 ASP E C 1
ATOM 7549 O O . ASP E 1 163 ? 28.990 -5.821 -26.234 1.00 27.01 247 ASP E O 1
ATOM 7554 N N . GLY E 1 164 ? 28.062 -4.259 -27.565 1.00 20.92 248 GLY E N 1
ATOM 7555 C CA . GLY E 1 164 ? 26.805 -4.966 -27.679 1.00 17.08 248 GLY E CA 1
ATOM 7556 C C . GLY E 1 164 ? 25.746 -4.633 -26.650 1.00 16.15 248 GLY E C 1
ATOM 7557 O O . GLY E 1 164 ? 24.613 -5.112 -26.785 1.00 17.98 248 GLY E O 1
ATOM 7558 N N . SER E 1 165 ? 26.050 -3.812 -25.649 1.00 14.15 249 SER E N 1
ATOM 7559 C CA . SER E 1 165 ? 25.051 -3.458 -24.642 1.00 16.52 249 SER E CA 1
ATOM 7560 C C . SER E 1 165 ? 24.037 -2.428 -25.129 1.00 13.82 249 SER E C 1
ATOM 7561 O O . SER E 1 165 ? 23.001 -2.234 -24.482 1.00 15.29 249 SER E O 1
ATOM 7564 N N . LEU E 1 166 ? 24.295 -1.772 -26.248 1.00 11.31 250 LEU E N 1
ATOM 7565 C CA . LEU E 1 166 ? 23.294 -1.002 -26.957 1.00 9.76 250 LEU E CA 1
ATOM 7566 C C . LEU E 1 166 ? 23.280 -1.483 -28.395 1.00 10.72 250 LEU E C 1
ATOM 7567 O O . LEU E 1 166 ? 24.335 -1.818 -28.955 1.00 13.70 250 LEU E O 1
ATOM 7572 N N . VAL E 1 167 ? 22.090 -1.509 -28.980 1.00 10.85 251 VAL E N 1
ATOM 7573 C CA . VAL E 1 167 ? 21.853 -1.973 -30.340 1.00 10.72 251 VAL E CA 1
ATOM 7574 C C . VAL E 1 167 ? 21.243 -0.830 -31.145 1.00 11.28 251 VAL E C 1
ATOM 7575 O O . VAL E 1 167 ? 20.273 -0.204 -30.704 1.00 12.35 251 VAL E O 1
ATOM 7579 N N . ARG E 1 168 ? 21.779 -0.589 -32.335 1.00 10.61 252 ARG E N 1
ATOM 7580 C CA . ARG E 1 168 ? 21.171 0.352 -33.266 1.00 11.85 252 ARG E CA 1
ATOM 7581 C C . ARG E 1 168 ? 19.826 -0.168 -33.739 1.00 9.74 252 ARG E C 1
ATOM 7582 O O . ARG E 1 168 ? 19.722 -1.302 -34.230 1.00 12.55 252 ARG E O 1
ATOM 7590 N N . ILE E 1 169 ? 18.782 0.638 -33.611 1.00 10.27 253 ILE E N 1
ATOM 7591 C CA . ILE E 1 169 ? 17.519 0.282 -34.236 1.00 13.10 253 ILE E CA 1
ATOM 7592 C C . ILE E 1 169 ? 17.227 1.328 -35.312 1.00 14.92 253 ILE E C 1
ATOM 7593 O O . ILE E 1 169 ? 17.951 2.330 -35.452 1.00 12.48 253 ILE E O 1
ATOM 7598 N N . LEU E 1 170 ? 16.238 1.013 -36.161 1.00 13.50 254 LEU E N 1
ATOM 7599 C CA . LEU E 1 170 ? 15.917 1.766 -37.375 1.00 12.91 254 LEU E CA 1
ATOM 7600 C C . LEU E 1 170 ? 17.202 2.204 -38.108 1.00 9.73 254 LEU E C 1
ATOM 7601 O O . LEU E 1 170 ? 17.463 3.407 -38.231 1.00 11.13 254 LEU E O 1
ATOM 7606 N N . PRO E 1 171 ? 18.046 1.258 -38.517 1.00 11.03 255 PRO E N 1
ATOM 7607 C CA . PRO E 1 171 ? 19.419 1.632 -38.938 1.00 9.41 255 PRO E CA 1
ATOM 7608 C C . PRO E 1 171 ? 19.468 2.457 -40.239 1.00 15.57 255 PRO E C 1
ATOM 7609 O O . PRO E 1 171 ? 20.531 3.017 -40.559 1.00 16.70 255 PRO E O 1
ATOM 7613 N N . ASP E 1 172 ? 18.361 2.598 -40.964 1.00 14.73 256 ASP E N 1
ATOM 7614 C CA . ASP E 1 172 ? 18.350 3.524 -42.093 1.00 19.57 256 ASP E CA 1
ATOM 7615 C C . ASP E 1 172 ? 18.053 4.958 -41.674 1.00 20.00 256 ASP E C 1
ATOM 7616 O O . ASP E 1 172 ? 18.007 5.829 -42.545 1.00 17.59 256 ASP E O 1
ATOM 7621 N N . TRP E 1 173 ? 17.834 5.228 -40.391 1.00 15.24 257 TRP E N 1
ATOM 7622 C CA . TRP E 1 173 ? 17.432 6.563 -39.965 1.00 16.38 257 TRP E CA 1
ATOM 7623 C C . TRP E 1 173 ? 18.461 7.207 -39.041 1.00 16.55 257 TRP E C 1
ATOM 7624 O O . TRP E 1 173 ? 19.072 6.545 -38.205 1.00 14.12 257 TRP E O 1
ATOM 7635 N N . SER E 1 174 ? 18.596 8.526 -39.150 1.00 15.15 258 SER E N 1
ATOM 7636 C CA . SER E 1 174 ? 19.423 9.271 -38.206 1.00 14.72 258 SER E CA 1
ATOM 7637 C C . SER E 1 174 ? 18.823 10.656 -38.047 1.00 15.29 258 SER E C 1
ATOM 7638 O O . SER E 1 174 ? 17.851 11.005 -38.717 1.00 17.75 258 SER E O 1
ATOM 7641 N N . ALA E 1 175 ? 19.427 11.457 -37.171 1.00 14.58 259 ALA E N 1
ATOM 7642 C CA . ALA E 1 175 ? 18.980 12.824 -36.963 1.00 20.93 259 ALA E CA 1
ATOM 7643 C C . ALA E 1 175 ? 20.169 13.776 -36.831 1.00 18.67 259 ALA E C 1
ATOM 7644 O O . ALA E 1 175 ? 21.250 13.397 -36.364 1.00 16.01 259 ALA E O 1
ATOM 7646 N N . ASN E 1 176 ? 19.931 15.022 -37.232 1.00 20.66 260 ASN E N 1
ATOM 7647 C CA . ASN E 1 176 ? 20.813 16.156 -36.961 1.00 20.57 260 ASN E CA 1
ATOM 7648 C C . ASN E 1 176 ? 22.286 15.911 -37.302 1.00 20.62 260 ASN E C 1
ATOM 7649 O O . ASN E 1 176 ? 23.157 16.063 -36.442 1.00 23.40 260 ASN E O 1
ATOM 7654 N N . PRO E 1 177 ? 22.602 15.519 -38.535 1.00 21.60 261 PRO E N 1
ATOM 7655 C CA . PRO E 1 177 ? 24.021 15.348 -38.907 1.00 19.43 261 PRO E CA 1
ATOM 7656 C C . PRO E 1 177 ? 24.718 16.701 -38.919 1.00 19.89 261 PRO E C 1
ATOM 7657 O O . PRO E 1 177 ? 24.314 17.594 -39.651 1.00 19.10 261 PRO E O 1
ATOM 7661 N N . ARG E 1 178 ? 25.784 16.850 -38.133 1.00 20.92 262 ARG E N 1
ATOM 7662 C CA . ARG E 1 178 ? 26.464 18.140 -38.028 1.00 19.26 262 ARG E CA 1
ATOM 7663 C C . ARG E 1 178 ? 27.962 17.906 -37.961 1.00 21.04 262 ARG E C 1
ATOM 7664 O O . ARG E 1 178 ? 28.415 16.799 -37.667 1.00 21.14 262 ARG E O 1
ATOM 7672 N N . ASP E 1 179 ? 28.732 18.963 -38.237 1.00 21.75 263 ASP E N 1
ATOM 7673 C CA . ASP E 1 179 ? 30.189 18.917 -38.193 1.00 25.30 263 ASP E CA 1
ATOM 7674 C C . ASP E 1 179 ? 30.698 19.669 -36.973 1.00 21.47 263 ASP E C 1
ATOM 7675 O O . ASP E 1 179 ? 30.059 20.609 -36.501 1.00 19.81 263 ASP E O 1
ATOM 7680 N N . ILE E 1 180 ? 31.865 19.266 -36.474 1.00 22.89 264 ILE E N 1
ATOM 7681 C CA . ILE E 1 180 ? 32.469 19.897 -35.305 1.00 18.71 264 ILE E CA 1
ATOM 7682 C C . ILE E 1 180 ? 33.663 20.704 -35.783 1.00 20.28 264 ILE E C 1
ATOM 7683 O O . ILE E 1 180 ? 34.566 20.173 -36.449 1.00 19.91 264 ILE E O 1
ATOM 7688 N N . TYR E 1 181 ? 33.653 21.990 -35.464 1.00 20.52 265 TYR E N 1
ATOM 7689 C CA . TYR E 1 181 ? 34.659 22.919 -35.938 1.00 22.92 265 TYR E CA 1
ATOM 7690 C C . TYR E 1 181 ? 35.546 23.366 -34.788 1.00 22.59 265 TYR E C 1
ATOM 7691 O O . TYR E 1 181 ? 35.076 23.549 -33.661 1.00 22.52 265 TYR E O 1
ATOM 7700 N N . MET E 1 182 ? 36.818 23.561 -35.092 1.00 18.48 266 MET E N 1
ATOM 7701 C CA . MET E 1 182 ? 37.746 24.223 -34.194 1.00 21.94 266 MET E CA 1
ATOM 7702 C C . MET E 1 182 ? 37.983 25.630 -34.716 1.00 20.98 266 MET E C 1
ATOM 7703 O O . MET E 1 182 ? 38.298 25.804 -35.907 1.00 22.18 266 MET E O 1
ATOM 7708 N N . LEU E 1 183 ? 37.786 26.627 -33.848 1.00 20.09 267 LEU E N 1
ATOM 7709 C CA . LEU E 1 183 ? 37.941 28.041 -34.198 1.00 22.77 267 LEU E CA 1
ATOM 7710 C C . LEU E 1 183 ? 39.042 28.711 -33.384 1.00 24.59 267 LEU E C 1
ATOM 7711 O O . LEU E 1 183 ? 39.202 28.452 -32.185 1.00 24.75 267 LEU E O 1
ATOM 7716 N N . TYR E 1 184 ? 39.771 29.613 -34.034 1.00 24.53 268 TYR E N 1
ATOM 7717 C CA . TYR E 1 184 ? 40.686 30.477 -33.316 1.00 26.89 268 TYR E CA 1
ATOM 7718 C C . TYR E 1 184 ? 40.823 31.777 -34.093 1.00 25.39 268 TYR E C 1
ATOM 7719 O O . TYR E 1 184 ? 40.516 31.842 -35.286 1.00 23.67 268 TYR E O 1
ATOM 7728 N N . ASN E 1 185 ? 41.227 32.824 -33.382 1.00 25.75 269 ASN E N 1
ATOM 7729 C CA . ASN E 1 185 ? 41.439 34.139 -33.976 1.00 28.46 269 ASN E CA 1
ATOM 7730 C C . ASN E 1 185 ? 42.788 34.170 -34.684 1.00 27.11 269 ASN E C 1
ATOM 7731 O O . ASN E 1 185 ? 43.830 34.026 -34.040 1.00 30.43 269 ASN E O 1
ATOM 7736 N N . HIS E 1 186 ? 42.784 34.365 -35.999 1.00 25.82 270 HIS E N 1
ATOM 7737 C CA . HIS E 1 186 ? 44.046 34.447 -36.726 1.00 27.75 270 HIS E CA 1
ATOM 7738 C C . HIS E 1 186 ? 44.398 35.870 -37.139 1.00 28.37 270 HIS E C 1
ATOM 7739 O O . HIS E 1 186 ? 45.488 36.088 -37.667 1.00 31.64 270 HIS E O 1
ATOM 7746 N N . LYS E 1 187 ? 43.528 36.850 -36.873 1.00 27.61 271 LYS E N 1
ATOM 7747 C CA . LYS E 1 187 ? 43.869 38.251 -37.099 1.00 31.49 271 LYS E CA 1
ATOM 7748 C C . LYS E 1 187 ? 44.824 38.782 -36.036 1.00 31.88 271 LYS E C 1
ATOM 7749 O O . LYS E 1 187 ? 45.613 39.698 -36.317 1.00 27.27 271 LYS E O 1
ATOM 7755 N N . ASP E 1 188 ? 44.750 38.244 -34.823 1.00 29.61 272 ASP E N 1
ATOM 7756 C CA . ASP E 1 188 ? 45.672 38.556 -33.738 1.00 30.55 272 ASP E CA 1
ATOM 7757 C C . ASP E 1 188 ? 46.756 37.489 -33.650 1.00 27.74 272 ASP E C 1
ATOM 7758 O O . ASP E 1 188 ? 46.516 36.312 -33.947 1.00 26.20 272 ASP E O 1
ATOM 7763 N N . HIS E 1 189 ? 47.962 37.912 -33.245 1.00 25.89 273 HIS E N 1
ATOM 7764 C CA . HIS E 1 189 ? 49.082 36.984 -33.126 1.00 26.86 273 HIS E CA 1
ATOM 7765 C C . HIS E 1 189 ? 48.737 35.835 -32.186 1.00 28.41 273 HIS E C 1
ATOM 7766 O O . HIS E 1 189 ? 47.993 36.000 -31.218 1.00 27.33 273 HIS E O 1
ATOM 7773 N N . LEU E 1 190 ? 49.296 34.657 -32.467 1.00 28.97 274 LEU E N 1
ATOM 7774 C CA . LEU E 1 190 ? 48.940 33.477 -31.681 1.00 31.21 274 LEU E CA 1
ATOM 7775 C C . LEU E 1 190 ? 50.074 33.152 -30.731 1.00 30.63 274 LEU E C 1
ATOM 7776 O O . LEU E 1 190 ? 51.191 32.884 -31.204 1.00 30.24 274 LEU E O 1
ATOM 7781 N N . PRO E 1 191 ? 49.856 33.158 -29.412 1.00 30.22 275 PRO E N 1
ATOM 7782 C CA . PRO E 1 191 ? 50.926 32.745 -28.494 1.00 27.40 275 PRO E CA 1
ATOM 7783 C C . PRO E 1 191 ? 51.390 31.330 -28.811 1.00 25.46 275 PRO E C 1
ATOM 7784 O O . PRO E 1 191 ? 50.636 30.516 -29.353 1.00 24.53 275 PRO E O 1
ATOM 7788 N N . GLU E 1 192 ? 52.656 31.052 -28.486 1.00 25.80 276 GLU E N 1
ATOM 7789 C CA . GLU E 1 192 ? 53.270 29.786 -28.883 1.00 27.80 276 GLU E CA 1
ATOM 7790 C C . GLU E 1 192 ? 52.553 28.584 -28.264 1.00 26.15 276 GLU E C 1
ATOM 7791 O O . GLU E 1 192 ? 52.353 27.565 -28.941 1.00 26.24 276 GLU E O 1
ATOM 7797 N N . LYS E 1 193 ? 52.170 28.672 -26.984 1.00 22.14 277 LYS E N 1
ATOM 7798 C CA . LYS E 1 193 ? 51.428 27.562 -26.380 1.00 21.79 277 LYS E CA 1
ATOM 7799 C C . LYS E 1 193 ? 50.163 27.246 -27.176 1.00 21.30 277 LYS E C 1
ATOM 7800 O O . LYS E 1 193 ? 49.839 26.073 -27.388 1.00 22.49 277 LYS E O 1
ATOM 7806 N N . VAL E 1 194 ? 49.477 28.271 -27.692 1.00 22.17 278 VAL E N 1
ATOM 7807 C CA . VAL E 1 194 ? 48.250 28.010 -28.451 1.00 21.05 278 VAL E CA 1
ATOM 7808 C C . VAL E 1 194 ? 48.566 27.393 -29.812 1.00 24.10 278 VAL E C 1
ATOM 7809 O O . VAL E 1 194 ? 47.893 26.451 -30.254 1.00 27.66 278 VAL E O 1
ATOM 7813 N N . ARG E 1 195 ? 49.558 27.927 -30.514 1.00 25.94 279 ARG E N 1
ATOM 7814 C CA . ARG E 1 195 ? 49.999 27.302 -31.757 1.00 28.08 279 ARG E CA 1
ATOM 7815 C C . ARG E 1 195 ? 50.323 25.820 -31.549 1.00 30.29 279 ARG E C 1
ATOM 7816 O O . ARG E 1 195 ? 49.929 24.975 -32.360 1.00 34.25 279 ARG E O 1
ATOM 7824 N N . LEU E 1 196 ? 51.022 25.482 -30.458 1.00 26.61 280 LEU E N 1
ATOM 7825 C CA . LEU E 1 196 ? 51.356 24.084 -30.204 1.00 27.02 280 LEU E CA 1
ATOM 7826 C C . LEU E 1 196 ? 50.100 23.259 -29.973 1.00 28.61 280 LEU E C 1
ATOM 7827 O O . LEU E 1 196 ? 50.035 22.091 -30.376 1.00 31.15 280 LEU E O 1
ATOM 7832 N N . PHE E 1 197 ? 49.094 23.849 -29.316 1.00 26.06 281 PHE E N 1
ATOM 7833 C CA . PHE E 1 197 ? 47.819 23.172 -29.144 1.00 26.06 281 PHE E CA 1
ATOM 7834 C C . PHE E 1 197 ? 47.120 22.958 -30.480 1.00 28.00 281 PHE E C 1
ATOM 7835 O O . PHE E 1 197 ? 46.632 21.862 -30.767 1.00 30.27 281 PHE E O 1
ATOM 7843 N N . ILE E 1 198 ? 47.017 24.007 -31.294 1.00 28.61 282 ILE E N 1
ATOM 7844 C CA . ILE E 1 198 ? 46.245 23.894 -32.532 1.00 26.17 282 ILE E CA 1
ATOM 7845 C C . ILE E 1 198 ? 46.904 22.911 -33.503 1.00 27.07 282 ILE E C 1
ATOM 7846 O O . ILE E 1 198 ? 46.220 22.140 -34.195 1.00 28.09 282 ILE E O 1
ATOM 7851 N N . ASP E 1 199 ? 48.232 22.898 -33.560 1.00 26.68 283 ASP E N 1
ATOM 7852 C CA . ASP E 1 199 ? 48.882 21.916 -34.420 1.00 29.19 283 ASP E CA 1
ATOM 7853 C C . ASP E 1 199 ? 48.624 20.498 -33.923 1.00 25.48 283 ASP E C 1
ATOM 7854 O O . ASP E 1 199 ? 48.313 19.603 -34.715 1.00 27.79 283 ASP E O 1
ATOM 7859 N N . TYR E 1 200 ? 48.715 20.276 -32.615 1.00 24.12 284 TYR E N 1
ATOM 7860 C CA . TYR E 1 200 ? 48.455 18.947 -32.069 1.00 24.02 284 TYR E CA 1
ATOM 7861 C C . TYR E 1 200 ? 47.041 18.463 -32.418 1.00 28.90 284 TYR E C 1
ATOM 7862 O O . TYR E 1 200 ? 46.849 17.292 -32.780 1.00 32.20 284 TYR E O 1
ATOM 7871 N N . VAL E 1 201 ? 46.034 19.345 -32.315 1.00 27.35 285 VAL E N 1
ATOM 7872 C CA . VAL E 1 201 ? 44.661 18.964 -32.667 1.00 23.03 285 VAL E CA 1
ATOM 7873 C C . VAL E 1 201 ? 44.591 18.494 -34.114 1.00 25.85 285 VAL E C 1
ATOM 7874 O O . VAL E 1 201 ? 43.954 17.478 -34.420 1.00 28.12 285 VAL E O 1
ATOM 7878 N N . ILE E 1 202 ? 45.248 19.222 -35.024 1.00 27.08 286 ILE E N 1
ATOM 7879 C CA . ILE E 1 202 ? 45.242 18.860 -36.443 1.00 28.34 286 ILE E CA 1
ATOM 7880 C C . ILE E 1 202 ? 45.899 17.505 -36.652 1.00 32.50 286 ILE E C 1
ATOM 7881 O O . ILE E 1 202 ? 45.361 16.631 -37.344 1.00 35.98 286 ILE E O 1
ATOM 7886 N N . ALA E 1 203 ? 47.079 17.316 -36.065 1.00 33.50 287 ALA E N 1
ATOM 7887 C CA . ALA E 1 203 ? 47.835 16.082 -36.221 1.00 35.33 287 ALA E CA 1
ATOM 7888 C C . ALA E 1 203 ? 47.179 14.877 -35.551 1.00 38.38 287 ALA E C 1
ATOM 7889 O O . ALA E 1 203 ? 47.595 13.738 -35.807 1.00 39.51 287 ALA E O 1
ATOM 7891 N N . TYR E 1 204 ? 46.179 15.084 -34.703 1.00 36.68 288 TYR E N 1
ATOM 7892 C CA . TYR E 1 204 ? 45.658 13.977 -33.926 1.00 32.57 288 TYR E CA 1
ATOM 7893 C C . TYR E 1 204 ? 44.649 13.203 -34.740 1.00 31.46 288 TYR E C 1
ATOM 7894 O O . TYR E 1 204 ? 44.801 12.004 -34.899 1.00 33.74 288 TYR E O 1
ATOM 7903 N N . ALA F 1 5 ? 6.251 82.886 -17.788 1.00 50.60 89 ALA F N 1
ATOM 7904 C CA . ALA F 1 5 ? 6.994 84.063 -17.358 1.00 51.64 89 ALA F CA 1
ATOM 7905 C C . ALA F 1 5 ? 7.852 83.770 -16.123 1.00 49.57 89 ALA F C 1
ATOM 7906 O O . ALA F 1 5 ? 8.702 84.576 -15.734 1.00 50.19 89 ALA F O 1
ATOM 7908 N N . SER F 1 6 ? 7.627 82.605 -15.518 1.00 44.63 90 SER F N 1
ATOM 7909 C CA . SER F 1 6 ? 8.278 82.233 -14.273 1.00 40.19 90 SER F CA 1
ATOM 7910 C C . SER F 1 6 ? 8.341 80.713 -14.191 1.00 38.29 90 SER F C 1
ATOM 7911 O O . SER F 1 6 ? 7.755 80.002 -15.008 1.00 42.07 90 SER F O 1
ATOM 7914 N N . GLY F 1 7 ? 9.063 80.218 -13.203 1.00 32.96 91 GLY F N 1
ATOM 7915 C CA . GLY F 1 7 ? 9.258 78.792 -13.012 1.00 28.22 91 GLY F CA 1
ATOM 7916 C C . GLY F 1 7 ? 10.721 78.397 -13.141 1.00 23.51 91 GLY F C 1
ATOM 7917 O O . GLY F 1 7 ? 11.628 79.237 -13.207 1.00 25.09 91 GLY F O 1
ATOM 7918 N N . LYS F 1 8 ? 10.947 77.092 -13.226 1.00 20.12 92 LYS F N 1
ATOM 7919 C CA . LYS F 1 8 ? 12.297 76.544 -13.299 1.00 21.21 92 LYS F CA 1
ATOM 7920 C C . LYS F 1 8 ? 12.649 76.122 -14.719 1.00 19.18 92 LYS F C 1
ATOM 7921 O O . LYS F 1 8 ? 11.820 75.569 -15.437 1.00 23.51 92 LYS F O 1
ATOM 7927 N N . ILE F 1 9 ? 13.898 76.358 -15.102 1.00 19.64 93 ILE F N 1
ATOM 7928 C CA . ILE F 1 9 ? 14.450 75.895 -16.364 1.00 21.98 93 ILE F CA 1
ATOM 7929 C C . ILE F 1 9 ? 15.624 74.963 -16.083 1.00 23.14 93 ILE F C 1
ATOM 7930 O O . ILE F 1 9 ? 16.609 75.357 -15.444 1.00 23.43 93 ILE F O 1
ATOM 7935 N N . LYS F 1 10 ? 15.532 73.745 -16.594 1.00 16.74 94 LYS F N 1
ATOM 7936 C CA . LYS F 1 10 ? 16.529 72.714 -16.375 1.00 20.54 94 LYS F CA 1
ATOM 7937 C C . LYS F 1 10 ? 17.478 72.665 -17.573 1.00 21.10 94 LYS F C 1
ATOM 7938 O O . LYS F 1 10 ? 17.048 72.380 -18.705 1.00 17.03 94 LYS F O 1
ATOM 7944 N N . ILE F 1 11 ? 18.761 72.931 -17.337 1.00 20.18 95 ILE F N 1
ATOM 7945 C CA . ILE F 1 11 ? 19.711 72.968 -18.448 1.00 19.39 95 ILE F CA 1
ATOM 7946 C C . ILE F 1 11 ? 20.943 72.134 -18.136 1.00 18.55 95 ILE F C 1
ATOM 7947 O O . ILE F 1 11 ? 21.308 71.922 -16.975 1.00 16.23 95 ILE F O 1
ATOM 7952 N N . SER F 1 12 ? 21.565 71.640 -19.207 1.00 16.59 96 SER F N 1
ATOM 7953 C CA . SER F 1 12 ? 22.797 70.868 -19.165 1.00 22.23 96 SER F CA 1
ATOM 7954 C C . SER F 1 12 ? 23.898 71.594 -19.940 1.00 22.34 96 SER F C 1
ATOM 7955 O O . SER F 1 12 ? 23.659 72.111 -21.045 1.00 19.12 96 SER F O 1
ATOM 7958 N N . THR F 1 13 ? 25.101 71.642 -19.372 1.00 16.67 97 THR F N 1
ATOM 7959 C CA . THR F 1 13 ? 26.219 72.356 -19.978 1.00 17.43 97 THR F CA 1
ATOM 7960 C C . THR F 1 13 ? 27.476 71.504 -19.879 1.00 18.42 97 THR F C 1
ATOM 7961 O O . THR F 1 13 ? 27.512 70.532 -19.112 1.00 18.77 97 THR F O 1
ATOM 7965 N N . PRO F 1 14 ? 28.517 71.812 -20.660 1.00 18.88 98 PRO F N 1
ATOM 7966 C CA . PRO F 1 14 ? 29.679 70.911 -20.678 1.00 20.38 98 PRO F CA 1
ATOM 7967 C C . PRO F 1 14 ? 30.573 71.113 -19.458 1.00 22.30 98 PRO F C 1
ATOM 7968 O O . PRO F 1 14 ? 30.643 72.199 -18.883 1.00 25.46 98 PRO F O 1
ATOM 7972 N N . TYR F 1 15 ? 31.293 70.052 -19.099 1.00 24.94 99 TYR F N 1
ATOM 7973 C CA . TYR F 1 15 ? 31.942 69.973 -17.789 1.00 29.71 99 TYR F CA 1
ATOM 7974 C C . TYR F 1 15 ? 32.840 71.177 -17.512 1.00 32.95 99 TYR F C 1
ATOM 7975 O O . TYR F 1 15 ? 32.615 71.915 -16.546 1.00 37.54 99 TYR F O 1
ATOM 7984 N N . ASN F 1 16 ? 33.850 71.412 -18.345 1.00 30.73 100 ASN F N 1
ATOM 7985 C CA . ASN F 1 16 ? 34.898 72.363 -17.957 1.00 29.04 100 ASN F CA 1
ATOM 7986 C C . ASN F 1 16 ? 34.661 73.778 -18.467 1.00 27.53 100 ASN F C 1
ATOM 7987 O O . ASN F 1 16 ? 35.245 74.734 -17.932 1.00 18.83 100 ASN F O 1
ATOM 7992 N N . LEU F 1 17 ? 33.825 73.926 -19.485 1.00 21.75 101 LEU F N 1
ATOM 7993 C CA . LEU F 1 17 ? 33.642 75.176 -20.197 1.00 20.97 101 LEU F CA 1
ATOM 7994 C C . LEU F 1 17 ? 32.601 76.088 -19.576 1.00 21.06 101 LEU F C 1
ATOM 7995 O O . LEU F 1 17 ? 32.547 77.268 -19.944 1.00 26.64 101 LEU F O 1
ATOM 8000 N N . THR F 1 18 ? 31.782 75.582 -18.654 1.00 17.44 102 THR F N 1
ATOM 8001 C CA . THR F 1 18 ? 30.578 76.308 -18.238 1.00 19.07 102 THR F CA 1
ATOM 8002 C C . THR F 1 18 ? 30.910 77.631 -17.565 1.00 21.26 102 THR F C 1
ATOM 8003 O O . THR F 1 18 ? 30.279 78.659 -17.848 1.00 22.37 102 THR F O 1
ATOM 8007 N N . LYS F 1 19 ? 31.933 77.641 -16.722 1.00 19.97 103 LYS F N 1
ATOM 8008 C CA . LYS F 1 19 ? 32.167 78.813 -15.885 1.00 18.70 103 LYS F CA 1
ATOM 8009 C C . LYS F 1 19 ? 32.499 80.040 -16.721 1.00 15.51 103 LYS F C 1
ATOM 8010 O O . LYS F 1 19 ? 31.937 81.109 -16.497 1.00 15.08 103 LYS F O 1
ATOM 8016 N N . ARG F 1 20 ? 33.366 79.908 -17.713 1.00 16.00 104 ARG F N 1
ATOM 8017 C CA . ARG F 1 20 ? 33.731 81.091 -18.471 1.00 23.12 104 ARG F CA 1
ATOM 8018 C C . ARG F 1 20 ? 32.962 81.243 -19.767 1.00 23.62 104 ARG F C 1
ATOM 8019 O O . ARG F 1 20 ? 32.798 82.376 -20.234 1.00 24.92 104 ARG F O 1
ATOM 8027 N N . MET F 1 21 ? 32.454 80.158 -20.348 1.00 22.21 105 MET F N 1
ATOM 8028 C CA . MET F 1 21 ? 31.729 80.295 -21.612 1.00 23.00 105 MET F CA 1
ATOM 8029 C C . MET F 1 21 ? 30.234 80.558 -21.430 1.00 23.21 105 MET F C 1
ATOM 8030 O O . MET F 1 21 ? 29.648 81.328 -22.204 1.00 23.22 105 MET F O 1
ATOM 8035 N N . MET F 1 22 ? 29.596 79.929 -20.439 1.00 22.65 106 MET F N 1
ATOM 8036 C CA . MET F 1 22 ? 28.153 80.001 -20.229 1.00 23.28 106 MET F CA 1
ATOM 8037 C C . MET F 1 22 ? 27.739 80.990 -19.148 1.00 21.80 106 MET F C 1
ATOM 8038 O O . MET F 1 22 ? 26.726 81.688 -19.305 1.00 14.53 106 MET F O 1
ATOM 8043 N N . MET F 1 23 ? 28.488 81.053 -18.041 1.00 21.34 107 MET F N 1
ATOM 8044 C CA . MET F 1 23 ? 27.997 81.781 -16.881 1.00 19.40 107 MET F CA 1
ATOM 8045 C C . MET F 1 23 ? 27.719 83.259 -17.145 1.00 18.43 107 MET F C 1
ATOM 8046 O O . MET F 1 23 ? 26.667 83.738 -16.685 1.00 16.53 107 MET F O 1
ATOM 8051 N N . PRO F 1 24 ? 28.574 84.034 -17.831 1.00 20.37 108 PRO F N 1
ATOM 8052 C CA . PRO F 1 24 ? 28.218 85.457 -18.016 1.00 21.34 108 PRO F CA 1
ATOM 8053 C C . PRO F 1 24 ? 26.864 85.621 -18.691 1.00 20.70 108 PRO F C 1
ATOM 8054 O O . PRO F 1 24 ? 26.064 86.479 -18.291 1.00 20.13 108 PRO F O 1
ATOM 8058 N N . MET F 1 25 ? 26.563 84.767 -19.668 1.00 16.76 109 MET F N 1
ATOM 8059 C CA . MET F 1 25 ? 25.242 84.777 -20.286 1.00 16.82 109 MET F CA 1
ATOM 8060 C C . MET F 1 25 ? 24.158 84.334 -19.302 1.00 14.51 109 MET F C 1
ATOM 8061 O O . MET F 1 25 ? 23.067 84.906 -19.282 1.00 13.38 109 MET F O 1
ATOM 8066 N N . LEU F 1 26 ? 24.426 83.316 -18.484 1.00 13.18 110 LEU F N 1
ATOM 8067 C CA . LEU F 1 26 ? 23.390 82.847 -17.554 1.00 14.85 110 LEU F CA 1
ATOM 8068 C C . LEU F 1 26 ? 23.153 83.848 -16.436 1.00 13.89 110 LEU F C 1
ATOM 8069 O O . LEU F 1 26 ? 22.003 84.101 -16.064 1.00 13.97 110 LEU F O 1
ATOM 8074 N N . ASN F 1 27 ? 24.232 84.406 -15.868 1.00 17.59 111 ASN F N 1
ATOM 8075 C CA . ASN F 1 27 ? 24.081 85.457 -14.868 1.00 19.87 111 ASN F CA 1
ATOM 8076 C C . ASN F 1 27 ? 23.279 86.638 -15.424 1.00 20.83 111 ASN F C 1
ATOM 8077 O O . ASN F 1 27 ? 22.429 87.193 -14.727 1.00 22.03 111 ASN F O 1
ATOM 8082 N N . GLY F 1 28 ? 23.505 87.010 -16.689 1.00 18.50 112 GLY F N 1
ATOM 8083 C CA . GLY F 1 28 ? 22.716 88.081 -17.299 1.00 18.04 112 GLY F CA 1
ATOM 8084 C C . GLY F 1 28 ? 21.235 87.739 -17.421 1.00 18.35 112 GLY F C 1
ATOM 8085 O O . GLY F 1 28 ? 20.356 88.563 -17.119 1.00 15.57 112 GLY F O 1
ATOM 8086 N N . PHE F 1 29 ? 20.936 86.528 -17.896 1.00 17.28 113 PHE F N 1
ATOM 8087 C CA . PHE F 1 29 ? 19.539 86.111 -18.024 1.00 18.12 113 PHE F CA 1
ATOM 8088 C C . PHE F 1 29 ? 18.822 86.118 -16.675 1.00 18.44 113 PHE F C 1
ATOM 8089 O O . PHE F 1 29 ? 17.683 86.597 -16.562 1.00 16.00 113 PHE F O 1
ATOM 8097 N N . MET F 1 30 ? 19.457 85.542 -15.645 1.00 13.69 114 MET F N 1
ATOM 8098 C CA . MET F 1 30 ? 18.839 85.512 -14.325 1.00 13.91 114 MET F CA 1
ATOM 8099 C C . MET F 1 30 ? 18.668 86.917 -13.777 1.00 22.36 114 MET F C 1
ATOM 8100 O O . MET F 1 30 ? 17.703 87.207 -13.056 1.00 14.70 114 MET F O 1
ATOM 8105 N N . SER F 1 31 ? 19.610 87.803 -14.082 1.00 14.18 115 SER F N 1
ATOM 8106 C CA . SER F 1 31 ? 19.490 89.151 -13.558 1.00 23.70 115 SER F CA 1
ATOM 8107 C C . SER F 1 31 ? 18.255 89.840 -14.128 1.00 21.28 115 SER F C 1
ATOM 8108 O O . SER F 1 31 ? 17.557 90.578 -13.424 1.00 21.33 115 SER F O 1
ATOM 8111 N N . GLN F 1 32 ? 17.947 89.561 -15.393 1.00 16.69 116 GLN F N 1
ATOM 8112 C CA . GLN F 1 32 ? 16.839 90.191 -16.084 1.00 20.73 116 GLN F CA 1
ATOM 8113 C C . GLN F 1 32 ? 15.497 89.543 -15.751 1.00 21.20 116 GLN F C 1
ATOM 8114 O O . GLN F 1 32 ? 14.457 90.203 -15.848 1.00 22.48 116 GLN F O 1
ATOM 8120 N N . TYR F 1 33 ? 15.504 88.250 -15.402 1.00 18.08 117 TYR F N 1
ATOM 8121 C CA . TYR F 1 33 ? 14.290 87.475 -15.141 1.00 19.51 117 TYR F CA 1
ATOM 8122 C C . TYR F 1 33 ? 14.333 86.913 -13.723 1.00 18.14 117 TYR F C 1
ATOM 8123 O O . TYR F 1 33 ? 14.571 85.713 -13.519 1.00 18.31 117 TYR F O 1
ATOM 8132 N N . PRO F 1 34 ? 14.092 87.757 -12.718 1.00 19.18 118 PRO F N 1
ATOM 8133 C CA . PRO F 1 34 ? 14.195 87.306 -11.319 1.00 21.07 118 PRO F CA 1
ATOM 8134 C C . PRO F 1 34 ? 13.172 86.249 -10.918 1.00 23.54 118 PRO F C 1
ATOM 8135 O O . PRO F 1 34 ? 13.326 85.656 -9.850 1.00 26.72 118 PRO F O 1
ATOM 8139 N N . GLU F 1 35 ? 12.136 85.993 -11.705 1.00 22.16 119 GLU F N 1
ATOM 8140 C CA . GLU F 1 35 ? 11.144 85.002 -11.305 1.00 24.28 119 GLU F CA 1
ATOM 8141 C C . GLU F 1 35 ? 11.409 83.629 -11.905 1.00 25.14 119 GLU F C 1
ATOM 8142 O O . GLU F 1 35 ? 10.621 82.705 -11.686 1.00 27.14 119 GLU F O 1
ATOM 8148 N N . ILE F 1 36 ? 12.479 83.474 -12.666 1.00 26.02 120 ILE F N 1
ATOM 8149 C CA . ILE F 1 36 ? 12.837 82.195 -13.265 1.00 24.01 120 ILE F CA 1
ATOM 8150 C C . ILE F 1 36 ? 14.044 81.629 -12.529 1.00 24.62 120 ILE F C 1
ATOM 8151 O O . ILE F 1 36 ? 14.978 82.369 -12.206 1.00 24.51 120 ILE F O 1
ATOM 8156 N N . ASN F 1 37 ? 13.999 80.327 -12.218 1.00 24.70 121 ASN F N 1
ATOM 8157 C CA . ASN F 1 37 ? 15.122 79.593 -11.643 1.00 23.06 121 ASN F CA 1
ATOM 8158 C C . ASN F 1 37 ? 15.832 78.744 -12.681 1.00 18.56 121 ASN F C 1
ATOM 8159 O O . ASN F 1 37 ? 15.220 78.242 -13.624 1.00 18.87 121 ASN F O 1
ATOM 8164 N N . ILE F 1 38 ? 17.127 78.548 -12.464 1.00 16.40 122 ILE F N 1
ATOM 8165 C CA . ILE F 1 38 ? 17.959 77.715 -13.318 1.00 17.90 122 ILE F CA 1
ATOM 8166 C C . ILE F 1 38 ? 18.528 76.591 -12.471 1.00 19.27 122 ILE F C 1
ATOM 8167 O O . ILE F 1 38 ? 19.173 76.843 -11.441 1.00 17.13 122 ILE F O 1
ATOM 8172 N N . GLU F 1 39 ? 18.283 75.367 -12.903 1.00 18.89 123 GLU F N 1
ATOM 8173 C CA . GLU F 1 39 ? 18.885 74.167 -12.337 1.00 21.89 123 GLU F CA 1
ATOM 8174 C C . GLU F 1 39 ? 19.834 73.630 -13.401 1.00 19.22 123 GLU F C 1
ATOM 8175 O O . GLU F 1 39 ? 19.387 73.176 -14.460 1.00 21.95 123 GLU F O 1
ATOM 8181 N N . LEU F 1 40 ? 21.136 73.722 -13.137 1.00 15.85 124 LEU F N 1
ATOM 8182 C CA . LEU F 1 40 ? 22.184 73.436 -14.113 1.00 15.51 124 LEU F CA 1
ATOM 8183 C C . LEU F 1 40 ? 22.932 72.168 -13.726 1.00 16.20 124 LEU F C 1
ATOM 8184 O O . LEU F 1 40 ? 23.247 71.953 -12.564 1.00 16.53 124 LEU F O 1
ATOM 8189 N N . THR F 1 41 ? 23.221 71.325 -14.704 1.00 16.57 125 THR F N 1
ATOM 8190 C CA . THR F 1 41 ? 24.013 70.117 -14.481 1.00 17.39 125 THR F CA 1
ATOM 8191 C C . THR F 1 41 ? 25.135 70.151 -15.503 1.00 21.27 125 THR F C 1
ATOM 8192 O O . THR F 1 41 ? 24.869 70.072 -16.704 1.00 17.39 125 THR F O 1
ATOM 8196 N N . THR F 1 42 ? 26.378 70.274 -15.047 1.00 23.22 126 THR F N 1
ATOM 8197 C CA . THR F 1 42 ? 27.499 70.113 -15.957 1.00 24.40 126 THR F CA 1
ATOM 8198 C C . THR F 1 42 ? 27.708 68.636 -16.234 1.00 26.11 126 THR F C 1
ATOM 8199 O O . THR F 1 42 ? 27.666 67.813 -15.314 1.00 26.85 126 THR F O 1
ATOM 8203 N N . GLU F 1 43 ? 27.934 68.312 -17.505 1.00 25.69 127 GLU F N 1
ATOM 8204 C CA . GLU F 1 43 ? 28.082 66.939 -17.961 1.00 32.52 127 GLU F CA 1
ATOM 8205 C C . GLU F 1 43 ? 29.240 66.839 -18.948 1.00 30.34 127 GLU F C 1
ATOM 8206 O O . GLU F 1 43 ? 29.509 67.764 -19.717 1.00 30.26 127 GLU F O 1
ATOM 8212 N N . SER F 1 44 ? 29.929 65.709 -18.919 1.00 31.13 128 SER F N 1
ATOM 8213 C CA . SER F 1 44 ? 31.063 65.520 -19.803 1.00 34.03 128 SER F CA 1
ATOM 8214 C C . SER F 1 44 ? 30.737 64.662 -21.018 1.00 39.11 128 SER F C 1
ATOM 8215 O O . SER F 1 44 ? 31.591 64.523 -21.902 1.00 46.31 128 SER F O 1
ATOM 8218 N N . ASN F 1 45 ? 29.542 64.077 -21.087 1.00 34.70 129 ASN F N 1
ATOM 8219 C CA . ASN F 1 45 ? 29.174 63.220 -22.218 1.00 35.41 129 ASN F CA 1
ATOM 8220 C C . ASN F 1 45 ? 27.716 63.493 -22.567 1.00 31.25 129 ASN F C 1
ATOM 8221 O O . ASN F 1 45 ? 26.802 62.878 -22.011 1.00 32.37 129 ASN F O 1
ATOM 8226 N N . ALA F 1 46 ? 27.499 64.410 -23.499 1.00 25.42 130 ALA F N 1
ATOM 8227 C CA . ALA F 1 46 ? 26.124 64.749 -23.823 1.00 24.52 130 ALA F CA 1
ATOM 8228 C C . ALA F 1 46 ? 25.468 63.747 -24.767 1.00 25.80 130 ALA F C 1
ATOM 8229 O O . ALA F 1 46 ? 24.241 63.792 -24.929 1.00 27.59 130 ALA F O 1
ATOM 8231 N N . ASP F 1 47 ? 26.238 62.843 -25.383 1.00 27.45 131 ASP F N 1
ATOM 8232 C CA . ASP F 1 47 ? 25.643 61.927 -26.354 1.00 37.86 131 ASP F CA 1
ATOM 8233 C C . ASP F 1 47 ? 24.616 61.011 -25.702 1.00 44.35 131 ASP F C 1
ATOM 8234 O O . ASP F 1 47 ? 23.678 60.552 -26.366 1.00 48.44 131 ASP F O 1
ATOM 8239 N N . GLN F 1 48 ? 24.758 60.752 -24.407 1.00 49.25 132 GLN F N 1
ATOM 8240 C CA . GLN F 1 48 ? 23.849 59.856 -23.715 1.00 53.20 132 GLN F CA 1
ATOM 8241 C C . GLN F 1 48 ? 22.831 60.599 -22.858 1.00 49.60 132 GLN F C 1
ATOM 8242 O O . GLN F 1 48 ? 22.268 60.012 -21.931 1.00 53.50 132 GLN F O 1
ATOM 8248 N N . LEU F 1 49 ? 22.579 61.871 -23.144 1.00 40.10 133 LEU F N 1
ATOM 8249 C CA . LEU F 1 49 ? 21.519 62.588 -22.457 1.00 35.91 133 LEU F CA 1
ATOM 8250 C C . LEU F 1 49 ? 20.163 62.185 -23.016 1.00 35.19 133 LEU F C 1
ATOM 8251 O O . LEU F 1 49 ? 20.017 61.922 -24.217 1.00 36.95 133 LEU F O 1
ATOM 8256 N N . ASP F 1 50 ? 19.163 62.142 -22.143 1.00 33.93 134 ASP F N 1
ATOM 8257 C CA . ASP F 1 50 ? 17.789 61.931 -22.583 1.00 35.53 134 ASP F CA 1
ATOM 8258 C C . ASP F 1 50 ? 17.174 63.296 -22.864 1.00 34.91 134 ASP F C 1
ATOM 8259 O O . ASP F 1 50 ? 16.891 64.041 -21.912 1.00 35.32 134 ASP F O 1
ATOM 8264 N N . PRO F 1 51 ? 16.922 63.654 -24.126 1.00 34.58 135 PRO F N 1
ATOM 8265 C CA . PRO F 1 51 ? 16.510 65.035 -24.428 1.00 34.29 135 PRO F CA 1
ATOM 8266 C C . PRO F 1 51 ? 15.165 65.437 -23.837 1.00 35.91 135 PRO F C 1
ATOM 8267 O O . PRO F 1 51 ? 14.920 66.640 -23.685 1.00 36.52 135 PRO F O 1
ATOM 8271 N N . THR F 1 52 ? 14.279 64.490 -23.508 1.00 36.27 136 THR F N 1
ATOM 8272 C CA . THR F 1 52 ? 13.003 64.850 -22.897 1.00 33.11 136 THR F CA 1
ATOM 8273 C C . THR F 1 52 ? 13.138 65.245 -21.429 1.00 29.16 136 THR F C 1
ATOM 8274 O O . THR F 1 52 ? 12.163 65.733 -20.846 1.00 25.03 136 THR F O 1
ATOM 8278 N N . GLU F 1 53 ? 14.307 65.052 -20.824 1.00 30.51 137 GLU F N 1
ATOM 8279 C CA . GLU F 1 53 ? 14.537 65.418 -19.431 1.00 32.86 137 GLU F CA 1
ATOM 8280 C C . GLU F 1 53 ? 15.131 66.810 -19.268 1.00 28.33 137 GLU F C 1
ATOM 8281 O O . GLU F 1 53 ? 15.438 67.211 -18.138 1.00 25.04 137 GLU F O 1
ATOM 8287 N N . TRP F 1 54 ? 15.294 67.555 -20.354 1.00 23.45 138 TRP F N 1
ATOM 8288 C CA . TRP F 1 54 ? 16.021 68.813 -20.309 1.00 22.60 138 TRP F CA 1
ATOM 8289 C C . TRP F 1 54 ? 15.280 69.887 -21.088 1.00 23.53 138 TRP F C 1
ATOM 8290 O O . TRP F 1 54 ? 14.774 69.634 -22.182 1.00 24.19 138 TRP F O 1
ATOM 8301 N N . ASP F 1 55 ? 15.240 71.097 -20.540 1.00 24.31 139 ASP F N 1
ATOM 8302 C CA . ASP F 1 55 ? 14.669 72.192 -21.317 1.00 24.50 139 ASP F CA 1
ATOM 8303 C C . ASP F 1 55 ? 15.655 72.687 -22.372 1.00 18.99 139 ASP F C 1
ATOM 8304 O O . ASP F 1 55 ? 15.258 73.025 -23.493 1.00 22.76 139 ASP F O 1
ATOM 8309 N N . VAL F 1 56 ? 16.944 72.728 -22.062 1.00 16.35 140 VAL F N 1
ATOM 8310 C CA . VAL F 1 56 ? 17.938 73.169 -23.037 1.00 17.25 140 VAL F CA 1
ATOM 8311 C C . VAL F 1 56 ? 19.214 72.401 -22.764 1.00 18.73 140 VAL F C 1
ATOM 8312 O O . VAL F 1 56 ? 19.603 72.230 -21.604 1.00 19.68 140 VAL F O 1
ATOM 8316 N N . ILE F 1 57 ? 19.880 71.957 -23.827 1.00 14.70 141 ILE F N 1
ATOM 8317 C CA . ILE F 1 57 ? 21.150 71.257 -23.706 1.00 15.84 141 ILE F CA 1
ATOM 8318 C C . ILE F 1 57 ? 22.212 72.078 -24.422 1.00 16.75 141 ILE F C 1
ATOM 8319 O O . ILE F 1 57 ? 22.061 72.412 -25.604 1.00 13.99 141 ILE F O 1
ATOM 8324 N N . PHE F 1 58 ? 23.242 72.454 -23.697 1.00 13.39 142 PHE F N 1
ATOM 8325 C CA . PHE F 1 58 ? 24.438 73.039 -24.290 1.00 12.98 142 PHE F CA 1
ATOM 8326 C C . PHE F 1 58 ? 25.492 71.941 -24.366 1.00 17.11 142 PHE F C 1
ATOM 8327 O O . PHE F 1 58 ? 25.823 71.335 -23.347 1.00 18.53 142 PHE F O 1
ATOM 8335 N N . ARG F 1 59 ? 26.023 71.679 -25.563 1.00 17.99 143 ARG F N 1
ATOM 8336 C CA . ARG F 1 59 ? 26.900 70.516 -25.713 1.00 17.58 143 ARG F CA 1
ATOM 8337 C C . ARG F 1 59 ? 28.003 70.768 -26.731 1.00 17.22 143 ARG F C 1
ATOM 8338 O O . ARG F 1 59 ? 27.893 71.616 -27.620 1.00 16.55 143 ARG F O 1
ATOM 8346 N N . VAL F 1 60 ? 29.023 69.939 -26.644 1.00 17.75 144 VAL F N 1
ATOM 8347 C CA . VAL F 1 60 ? 30.148 69.976 -27.563 1.00 20.89 144 VAL F CA 1
ATOM 8348 C C . VAL F 1 60 ? 29.853 69.031 -28.723 1.00 23.61 144 VAL F C 1
ATOM 8349 O O . VAL F 1 60 ? 29.529 67.855 -28.515 1.00 26.33 144 VAL F O 1
ATOM 8353 N N . GLY F 1 61 ? 29.938 69.542 -29.949 1.00 22.76 145 GLY F N 1
ATOM 8354 C CA . GLY F 1 61 ? 29.734 68.705 -31.109 1.00 21.93 145 GLY F CA 1
ATOM 8355 C C . GLY F 1 61 ? 28.277 68.629 -31.524 1.00 25.52 145 GLY F C 1
ATOM 8356 O O . GLY F 1 61 ? 27.365 68.911 -30.732 1.00 23.21 145 GLY F O 1
ATOM 8357 N N . PRO F 1 62 ? 28.029 68.272 -32.792 1.00 29.47 146 PRO F N 1
ATOM 8358 C CA . PRO F 1 62 ? 26.647 68.166 -33.276 1.00 35.41 146 PRO F CA 1
ATOM 8359 C C . PRO F 1 62 ? 25.889 67.024 -32.616 1.00 40.18 146 PRO F C 1
ATOM 8360 O O . PRO F 1 62 ? 26.471 66.025 -32.177 1.00 39.39 146 PRO F O 1
ATOM 8364 N N . GLN F 1 63 ? 24.563 67.176 -32.586 1.00 45.21 147 GLN F N 1
ATOM 8365 C CA . GLN F 1 63 ? 23.664 66.183 -31.995 1.00 47.92 147 GLN F CA 1
ATOM 8366 C C . GLN F 1 63 ? 23.457 64.992 -32.921 1.00 49.17 147 GLN F C 1
ATOM 8367 O O . GLN F 1 63 ? 23.818 65.045 -34.093 1.00 50.88 147 GLN F O 1
ATOM 8373 N N . SER F 1 66 ? 17.797 64.195 -33.514 1.00 67.47 150 SER F N 1
ATOM 8374 C CA . SER F 1 66 ? 17.479 65.238 -34.481 1.00 68.71 150 SER F CA 1
ATOM 8375 C C . SER F 1 66 ? 16.025 65.688 -34.385 1.00 67.81 150 SER F C 1
ATOM 8376 O O . SER F 1 66 ? 15.473 66.229 -35.348 1.00 70.13 150 SER F O 1
ATOM 8379 N N . SER F 1 67 ? 15.394 65.451 -33.237 1.00 63.08 151 SER F N 1
ATOM 8380 C CA . SER F 1 67 ? 14.081 66.028 -32.979 1.00 58.70 151 SER F CA 1
ATOM 8381 C C . SER F 1 67 ? 14.173 67.406 -32.337 1.00 53.35 151 SER F C 1
ATOM 8382 O O . SER F 1 67 ? 13.153 68.100 -32.217 1.00 52.40 151 SER F O 1
ATOM 8385 N N . LEU F 1 68 ? 15.362 67.814 -31.923 1.00 45.77 152 LEU F N 1
ATOM 8386 C CA . LEU F 1 68 ? 15.570 69.118 -31.324 1.00 39.38 152 LEU F CA 1
ATOM 8387 C C . LEU F 1 68 ? 16.126 70.079 -32.360 1.00 32.13 152 LEU F C 1
ATOM 8388 O O . LEU F 1 68 ? 16.882 69.675 -33.245 1.00 31.49 152 LEU F O 1
ATOM 8393 N N . ILE F 1 69 ? 15.718 71.344 -32.264 1.00 27.06 153 ILE F N 1
ATOM 8394 C CA . ILE F 1 69 ? 16.445 72.407 -32.942 1.00 25.90 153 ILE F CA 1
ATOM 8395 C C . ILE F 1 69 ? 17.847 72.497 -32.356 1.00 21.85 153 ILE F C 1
ATOM 8396 O O . ILE F 1 69 ? 18.023 72.477 -31.131 1.00 20.43 153 ILE F O 1
ATOM 8401 N N . ALA F 1 70 ? 18.854 72.624 -33.221 1.00 21.68 154 ALA F N 1
ATOM 8402 C CA . ALA F 1 70 ? 20.248 72.757 -32.807 1.00 19.70 154 ALA F CA 1
ATOM 8403 C C . ALA F 1 70 ? 20.778 74.091 -33.320 1.00 25.32 154 ALA F C 1
ATOM 8404 O O . ALA F 1 70 ? 20.652 74.390 -34.508 1.00 26.07 154 ALA F O 1
ATOM 8406 N N . ARG F 1 71 ? 21.337 74.908 -32.430 1.00 23.01 155 ARG F N 1
ATOM 8407 C CA . ARG F 1 71 ? 21.893 76.193 -32.826 1.00 22.66 155 ARG F CA 1
ATOM 8408 C C . ARG F 1 71 ? 23.363 76.227 -32.436 1.00 17.31 155 ARG F C 1
ATOM 8409 O O . ARG F 1 71 ? 23.699 76.005 -31.269 1.00 17.12 155 ARG F O 1
ATOM 8417 N N . LYS F 1 72 ? 24.226 76.473 -33.410 1.00 15.08 156 LYS F N 1
ATOM 8418 C CA . LYS F 1 72 ? 25.641 76.658 -33.123 1.00 21.18 156 LYS F CA 1
ATOM 8419 C C . LYS F 1 72 ? 25.859 78.026 -32.496 1.00 20.77 156 LYS F C 1
ATOM 8420 O O . LYS F 1 72 ? 25.562 79.049 -33.122 1.00 17.46 156 LYS F O 1
ATOM 8426 N N . ILE F 1 73 ? 26.371 78.043 -31.261 1.00 18.29 157 ILE F N 1
ATOM 8427 C CA . ILE F 1 73 ? 26.584 79.286 -30.532 1.00 18.54 157 ILE F CA 1
ATOM 8428 C C . ILE F 1 73 ? 28.055 79.632 -30.330 1.00 20.75 157 ILE F C 1
ATOM 8429 O O . ILE F 1 73 ? 28.355 80.790 -30.007 1.00 22.80 157 ILE F O 1
ATOM 8434 N N . GLY F 1 74 ? 28.978 78.687 -30.477 1.00 19.90 158 GLY F N 1
ATOM 8435 C CA . GLY F 1 74 ? 30.368 79.017 -30.230 1.00 17.58 158 GLY F CA 1
ATOM 8436 C C . GLY F 1 74 ? 31.277 77.938 -30.772 1.00 17.79 158 GLY F C 1
ATOM 8437 O O . GLY F 1 74 ? 30.825 76.940 -31.334 1.00 20.20 158 GLY F O 1
ATOM 8438 N N . SER F 1 75 ? 32.579 78.158 -30.621 1.00 17.62 159 SER F N 1
ATOM 8439 C CA . SER F 1 75 ? 33.537 77.092 -30.878 1.00 22.19 159 SER F CA 1
ATOM 8440 C C . SER F 1 75 ? 34.726 77.253 -29.941 1.00 22.92 159 SER F C 1
ATOM 8441 O O . SER F 1 75 ? 34.993 78.347 -29.430 1.00 23.58 159 SER F O 1
ATOM 8444 N N . VAL F 1 76 ? 35.415 76.137 -29.698 1.00 20.31 160 VAL F N 1
ATOM 8445 C CA . VAL F 1 76 ? 36.507 76.075 -28.742 1.00 20.90 160 VAL F CA 1
ATOM 8446 C C . VAL F 1 76 ? 37.591 75.183 -29.322 1.00 21.06 160 VAL F C 1
ATOM 8447 O O . VAL F 1 76 ? 37.328 74.273 -30.120 1.00 19.65 160 VAL F O 1
ATOM 8451 N N . LYS F 1 77 ? 38.824 75.480 -28.936 1.00 18.42 161 LYS F N 1
ATOM 8452 C CA . LYS F 1 77 ? 39.994 74.686 -29.262 1.00 14.55 161 LYS F CA 1
ATOM 8453 C C . LYS F 1 77 ? 40.842 74.621 -28.013 1.00 15.96 161 LYS F C 1
ATOM 8454 O O . LYS F 1 77 ? 40.830 75.552 -27.200 1.00 21.48 161 LYS F O 1
ATOM 8460 N N . ASP F 1 78 ? 41.634 73.573 -27.898 1.00 13.29 162 ASP F N 1
ATOM 8461 C CA . ASP F 1 78 ? 42.570 73.467 -26.784 1.00 13.08 162 ASP F CA 1
ATOM 8462 C C . ASP F 1 78 ? 43.908 74.040 -27.228 1.00 12.69 162 ASP F C 1
ATOM 8463 O O . ASP F 1 78 ? 44.384 73.720 -28.318 1.00 13.49 162 ASP F O 1
ATOM 8468 N N . ILE F 1 79 ? 44.526 74.862 -26.386 1.00 12.14 163 ILE F N 1
ATOM 8469 C CA . ILE F 1 79 ? 45.794 75.484 -26.756 1.00 15.57 163 ILE F CA 1
ATOM 8470 C C . ILE F 1 79 ? 46.837 75.310 -25.656 1.00 13.90 163 ILE F C 1
ATOM 8471 O O . ILE F 1 79 ? 46.520 75.068 -24.489 1.00 15.01 163 ILE F O 1
ATOM 8476 N N . LEU F 1 80 ? 48.102 75.479 -26.043 1.00 14.62 164 LEU F N 1
ATOM 8477 C CA . LEU F 1 80 ? 49.220 75.387 -25.113 1.00 14.61 164 LEU F CA 1
ATOM 8478 C C . LEU F 1 80 ? 49.519 76.760 -24.543 1.00 13.30 164 LEU F C 1
ATOM 8479 O O . LEU F 1 80 ? 49.522 77.752 -25.276 1.00 15.66 164 LEU F O 1
ATOM 8484 N N . VAL F 1 81 ? 49.790 76.803 -23.238 1.00 12.53 165 VAL F N 1
ATOM 8485 C CA . VAL F 1 81 ? 50.067 78.041 -22.528 1.00 22.29 165 VAL F CA 1
ATOM 8486 C C . VAL F 1 81 ? 51.128 77.757 -21.477 1.00 25.29 165 VAL F C 1
ATOM 8487 O O . VAL F 1 81 ? 51.318 76.607 -21.043 1.00 12.60 165 VAL F O 1
ATOM 8491 N N . ALA F 1 82 ? 51.799 78.829 -21.057 1.00 12.97 166 ALA F N 1
ATOM 8492 C CA . ALA F 1 82 ? 52.726 78.803 -19.941 1.00 13.15 166 ALA F CA 1
ATOM 8493 C C . ALA F 1 82 ? 52.874 80.222 -19.388 1.00 15.17 166 ALA F C 1
ATOM 8494 O O . ALA F 1 82 ? 52.526 81.208 -20.051 1.00 13.58 166 ALA F O 1
ATOM 8496 N N . SER F 1 83 ? 53.408 80.325 -18.128 1.00 13.59 167 SER F N 1
ATOM 8497 C CA . SER F 1 83 ? 53.560 81.657 -17.551 1.00 13.99 167 SER F CA 1
ATOM 8498 C C . SER F 1 83 ? 54.796 82.354 -18.131 1.00 14.74 167 SER F C 1
ATOM 8499 O O . SER F 1 83 ? 55.747 81.686 -18.562 1.00 14.80 167 SER F O 1
ATOM 8502 N N . PRO F 1 84 ? 54.794 83.689 -18.192 1.00 15.09 168 PRO F N 1
ATOM 8503 C CA . PRO F 1 84 ? 56.005 84.392 -18.648 1.00 22.87 168 PRO F CA 1
ATOM 8504 C C . PRO F 1 84 ? 57.231 83.988 -17.863 1.00 25.09 168 PRO F C 1
ATOM 8505 O O . PRO F 1 84 ? 58.324 83.906 -18.430 1.00 27.04 168 PRO F O 1
ATOM 8509 N N . GLU F 1 85 ? 57.071 83.725 -16.568 1.00 24.02 169 GLU F N 1
ATOM 8510 C CA . GLU F 1 85 ? 58.193 83.286 -15.745 1.00 25.64 169 GLU F CA 1
ATOM 8511 C C . GLU F 1 85 ? 58.755 81.960 -16.239 1.00 23.76 169 GLU F C 1
ATOM 8512 O O . GLU F 1 85 ? 59.971 81.803 -16.382 1.00 21.51 169 GLU F O 1
ATOM 8518 N N . TYR F 1 86 ? 57.888 80.972 -16.478 1.00 22.38 170 TYR F N 1
ATOM 8519 C CA . TYR F 1 86 ? 58.378 79.743 -17.095 1.00 20.54 170 TYR F CA 1
ATOM 8520 C C . TYR F 1 86 ? 59.142 80.042 -18.382 1.00 20.14 170 TYR F C 1
ATOM 8521 O O . TYR F 1 86 ? 60.251 79.531 -18.588 1.00 19.32 170 TYR F O 1
ATOM 8530 N N . VAL F 1 87 ? 58.560 80.875 -19.255 1.00 21.29 171 VAL F N 1
ATOM 8531 C CA . VAL F 1 87 ? 59.186 81.202 -20.542 1.00 24.99 171 VAL F CA 1
ATOM 8532 C C . VAL F 1 87 ? 60.529 81.897 -20.349 1.00 29.14 171 VAL F C 1
ATOM 8533 O O . VAL F 1 87 ? 61.510 81.586 -21.038 1.00 29.38 171 VAL F O 1
ATOM 8537 N N . ASN F 1 88 ? 60.595 82.870 -19.433 1.00 33.53 172 ASN F N 1
ATOM 8538 C CA . ASN F 1 88 ? 61.854 83.579 -19.195 1.00 35.56 172 ASN F CA 1
ATOM 8539 C C . ASN F 1 88 ? 62.991 82.635 -18.799 1.00 33.44 172 ASN F C 1
ATOM 8540 O O . ASN F 1 88 ? 64.159 83.033 -18.870 1.00 32.88 172 ASN F O 1
ATOM 8545 N N . ALA F 1 89 ? 62.679 81.407 -18.372 1.00 33.32 173 ALA F N 1
ATOM 8546 C CA . ALA F 1 89 ? 63.678 80.437 -17.931 1.00 35.94 173 ALA F CA 1
ATOM 8547 C C . ALA F 1 89 ? 63.824 79.247 -18.867 1.00 35.74 173 ALA F C 1
ATOM 8548 O O . ALA F 1 89 ? 64.734 78.433 -18.683 1.00 36.81 173 ALA F O 1
ATOM 8550 N N . HIS F 1 90 ? 62.963 79.121 -19.843 1.00 37.69 174 HIS F N 1
ATOM 8551 C CA . HIS F 1 90 ? 62.993 78.025 -20.797 1.00 42.03 174 HIS F CA 1
ATOM 8552 C C . HIS F 1 90 ? 62.644 78.593 -22.166 1.00 43.82 174 HIS F C 1
ATOM 8553 O O . HIS F 1 90 ? 61.571 79.189 -22.324 1.00 47.97 174 HIS F O 1
ATOM 8560 N N . PRO F 1 91 ? 63.501 78.430 -23.167 1.00 40.64 175 PRO F N 1
ATOM 8561 C CA . PRO F 1 91 ? 63.150 78.895 -24.512 1.00 41.59 175 PRO F CA 1
ATOM 8562 C C . PRO F 1 91 ? 61.832 78.286 -24.985 1.00 40.63 175 PRO F C 1
ATOM 8563 O O . PRO F 1 91 ? 61.617 77.074 -24.903 1.00 38.85 175 PRO F O 1
ATOM 8567 N N . MET F 1 92 ? 60.936 79.140 -25.447 1.00 44.28 176 MET F N 1
ATOM 8568 C CA . MET F 1 92 ? 59.695 78.653 -26.032 1.00 45.70 176 MET F CA 1
ATOM 8569 C C . MET F 1 92 ? 60.006 77.644 -27.140 1.00 43.42 176 MET F C 1
ATOM 8570 O O . MET F 1 92 ? 60.999 77.800 -27.859 1.00 45.29 176 MET F O 1
ATOM 8575 N N . PRO F 1 93 ? 59.209 76.593 -27.290 1.00 37.19 177 PRO F N 1
ATOM 8576 C CA . PRO F 1 93 ? 59.438 75.655 -28.394 1.00 36.33 177 PRO F CA 1
ATOM 8577 C C . PRO F 1 93 ? 59.038 76.264 -29.727 1.00 34.81 177 PRO F C 1
ATOM 8578 O O . PRO F 1 93 ? 58.065 77.017 -29.817 1.00 30.02 177 PRO F O 1
ATOM 8582 N N . THR F 1 94 ? 59.820 75.956 -30.770 1.00 37.47 178 THR F N 1
ATOM 8583 C CA . THR F 1 94 ? 59.473 76.400 -32.116 1.00 35.14 178 THR F CA 1
ATOM 8584 C C . THR F 1 94 ? 58.801 75.311 -32.937 1.00 35.38 178 THR F C 1
ATOM 8585 O O . THR F 1 94 ? 58.185 75.623 -33.965 1.00 34.71 178 THR F O 1
ATOM 8589 N N . HIS F 1 95 ? 58.910 74.048 -32.515 1.00 34.77 179 HIS F N 1
ATOM 8590 C CA . HIS F 1 95 ? 58.182 72.936 -33.115 1.00 33.45 179 HIS F CA 1
ATOM 8591 C C . HIS F 1 95 ? 57.501 72.120 -32.020 1.00 26.05 179 HIS F C 1
ATOM 8592 O O . HIS F 1 95 ? 57.964 72.079 -30.876 1.00 20.08 179 HIS F O 1
ATOM 8599 N N . ALA F 1 96 ? 56.410 71.444 -32.400 1.00 26.17 180 ALA F N 1
ATOM 8600 C CA . ALA F 1 96 ? 55.659 70.614 -31.463 1.00 26.90 180 ALA F CA 1
ATOM 8601 C C . ALA F 1 96 ? 56.498 69.485 -30.866 1.00 30.03 180 ALA F C 1
ATOM 8602 O O . ALA F 1 96 ? 56.255 69.073 -29.728 1.00 27.37 180 ALA F O 1
ATOM 8604 N N . GLU F 1 97 ? 57.465 68.948 -31.618 1.00 36.35 181 GLU F N 1
ATOM 8605 C CA . GLU F 1 97 ? 58.323 67.902 -31.067 1.00 37.65 181 GLU F CA 1
ATOM 8606 C C . GLU F 1 97 ? 59.214 68.424 -29.946 1.00 34.21 181 GLU F C 1
ATOM 8607 O O . GLU F 1 97 ? 59.646 67.637 -29.098 1.00 34.81 181 GLU F O 1
ATOM 8613 N N . ASP F 1 98 ? 59.486 69.731 -29.906 1.00 31.54 182 ASP F N 1
ATOM 8614 C CA . ASP F 1 98 ? 60.311 70.292 -28.840 1.00 30.74 182 ASP F CA 1
ATOM 8615 C C . ASP F 1 98 ? 59.675 70.152 -27.459 1.00 28.08 182 ASP F C 1
ATOM 8616 O O . ASP F 1 98 ? 60.358 70.392 -26.452 1.00 29.13 182 ASP F O 1
ATOM 8621 N N . LEU F 1 99 ? 58.397 69.761 -27.380 1.00 22.12 183 LEU F N 1
ATOM 8622 C CA . LEU F 1 99 ? 57.749 69.628 -26.081 1.00 18.81 183 LEU F CA 1
ATOM 8623 C C . LEU F 1 99 ? 58.446 68.597 -25.187 1.00 17.52 183 LEU F C 1
ATOM 8624 O O . LEU F 1 99 ? 58.376 68.703 -23.957 1.00 16.99 183 LEU F O 1
ATOM 8629 N N . HIS F 1 100 ? 59.138 67.615 -25.773 1.00 21.41 184 HIS F N 1
ATOM 8630 C CA . HIS F 1 100 ? 59.873 66.624 -24.983 1.00 24.52 184 HIS F CA 1
ATOM 8631 C C . HIS F 1 100 ? 60.945 67.250 -24.096 1.00 25.04 184 HIS F C 1
ATOM 8632 O O . HIS F 1 100 ? 61.326 66.651 -23.090 1.00 26.52 184 HIS F O 1
ATOM 8639 N N . ASP F 1 101 ? 61.449 68.424 -24.454 1.00 23.14 185 ASP F N 1
ATOM 8640 C CA . ASP F 1 101 ? 62.500 69.099 -23.714 1.00 25.43 185 ASP F CA 1
ATOM 8641 C C . ASP F 1 101 ? 61.966 69.993 -22.615 1.00 26.39 185 ASP F C 1
ATOM 8642 O O . ASP F 1 101 ? 62.699 70.858 -22.129 1.00 27.46 185 ASP F O 1
ATOM 8647 N N . HIS F 1 102 ? 60.700 69.838 -22.246 1.00 26.61 186 HIS F N 1
ATOM 8648 C CA . HIS F 1 102 ? 60.005 70.812 -21.427 1.00 23.69 186 HIS F CA 1
ATOM 8649 C C . HIS F 1 102 ? 59.297 70.123 -20.281 1.00 16.05 186 HIS F C 1
ATOM 8650 O O . HIS F 1 102 ? 58.936 68.951 -20.381 1.00 16.97 186 HIS F O 1
ATOM 8657 N N . PHE F 1 103 ? 59.131 70.854 -19.182 1.00 15.64 187 PHE F N 1
ATOM 8658 C CA . PHE F 1 103 ? 58.241 70.414 -18.124 1.00 15.18 187 PHE F CA 1
ATOM 8659 C C . PHE F 1 103 ? 56.818 70.568 -18.627 1.00 14.61 187 PHE F C 1
ATOM 8660 O O . PHE F 1 103 ? 56.422 71.658 -19.048 1.00 14.34 187 PHE F O 1
ATOM 8668 N N . LEU F 1 104 ? 56.060 69.484 -18.620 1.00 14.53 188 LEU F N 1
ATOM 8669 C CA . LEU F 1 104 ? 54.676 69.509 -19.059 1.00 14.06 188 LEU F CA 1
ATOM 8670 C C . LEU F 1 104 ? 53.755 69.338 -17.857 1.00 13.66 188 LEU F C 1
ATOM 8671 O O . LEU F 1 104 ? 54.126 68.715 -16.863 1.00 13.86 188 LEU F O 1
ATOM 8676 N N . LEU F 1 105 ? 52.551 69.897 -17.957 1.00 13.17 189 LEU F N 1
ATOM 8677 C CA . LEU F 1 105 ? 51.530 69.786 -16.913 1.00 16.56 189 LEU F CA 1
ATOM 8678 C C . LEU F 1 105 ? 50.262 69.271 -17.563 1.00 17.13 189 LEU F C 1
ATOM 8679 O O . LEU F 1 105 ? 49.729 69.915 -18.474 1.00 14.52 189 LEU F O 1
ATOM 8684 N N . LYS F 1 106 ? 49.783 68.115 -17.119 1.00 17.85 190 LYS F N 1
ATOM 8685 C CA . LYS F 1 106 ? 48.684 67.443 -17.797 1.00 14.12 190 LYS F CA 1
ATOM 8686 C C . LYS F 1 106 ? 47.523 67.152 -16.856 1.00 19.25 190 LYS F C 1
ATOM 8687 O O . LYS F 1 106 ? 47.713 66.666 -15.727 1.00 18.22 190 LYS F O 1
ATOM 8693 N N . GLY F 1 107 ? 46.314 67.421 -17.351 1.00 16.14 191 GLY F N 1
ATOM 8694 C CA . GLY F 1 107 ? 45.102 67.076 -16.629 1.00 15.71 191 GLY F CA 1
ATOM 8695 C C . GLY F 1 107 ? 44.136 66.290 -17.488 1.00 15.22 191 GLY F C 1
ATOM 8696 O O . GLY F 1 107 ? 44.011 66.531 -18.693 1.00 14.18 191 GLY F O 1
ATOM 8697 N N . HIS F 1 108 ? 43.465 65.335 -16.863 1.00 17.17 192 HIS F N 1
ATOM 8698 C CA . HIS F 1 108 ? 42.405 64.610 -17.544 1.00 16.90 192 HIS F CA 1
ATOM 8699 C C . HIS F 1 108 ? 41.292 65.586 -17.919 1.00 16.59 192 HIS F C 1
ATOM 8700 O O . HIS F 1 108 ? 40.923 66.434 -17.105 1.00 20.62 192 HIS F O 1
ATOM 8707 N N . PRO F 1 109 ? 40.712 65.491 -19.125 1.00 18.30 193 PRO F N 1
ATOM 8708 C CA . PRO F 1 109 ? 40.847 64.486 -20.183 1.00 17.70 193 PRO F CA 1
ATOM 8709 C C . PRO F 1 109 ? 41.885 64.838 -21.226 1.00 22.20 193 PRO F C 1
ATOM 8710 O O . PRO F 1 109 ? 41.794 64.322 -22.337 1.00 24.35 193 PRO F O 1
ATOM 8714 N N . LEU F 1 110 ? 42.832 65.723 -20.906 1.00 22.09 194 LEU F N 1
ATOM 8715 C CA . LEU F 1 110 ? 43.855 66.082 -21.880 1.00 24.78 194 LEU F CA 1
ATOM 8716 C C . LEU F 1 110 ? 45.229 65.567 -21.445 1.00 26.25 194 LEU F C 1
ATOM 8717 O O . LEU F 1 110 ? 46.166 66.357 -21.281 1.00 25.50 194 LEU F O 1
ATOM 8722 N N . LEU F 1 111 ? 45.345 64.247 -21.225 1.00 24.85 195 LEU F N 1
ATOM 8723 C CA . LEU F 1 111 ? 46.638 63.635 -20.900 1.00 27.38 195 LEU F CA 1
ATOM 8724 C C . LEU F 1 111 ? 47.428 63.284 -22.159 1.00 28.77 195 LEU F C 1
ATOM 8725 O O . LEU F 1 111 ? 48.659 63.382 -22.176 1.00 29.54 195 LEU F O 1
ATOM 8730 N N . LYS F 1 112 ? 46.746 62.850 -23.209 1.00 30.44 196 LYS F N 1
ATOM 8731 C CA . LYS F 1 112 ? 47.360 62.636 -24.510 1.00 29.08 196 LYS F CA 1
ATOM 8732 C C . LYS F 1 112 ? 47.105 63.902 -25.312 1.00 24.94 196 LYS F C 1
ATOM 8733 O O . LYS F 1 112 ? 45.954 64.327 -25.448 1.00 25.77 196 LYS F O 1
ATOM 8739 N N . TRP F 1 113 ? 48.169 64.547 -25.755 1.00 18.49 197 TRP F N 1
ATOM 8740 C CA . TRP F 1 113 ? 48.074 65.786 -26.516 1.00 18.45 197 TRP F CA 1
ATOM 8741 C C . TRP F 1 113 ? 48.169 65.427 -27.994 1.00 21.14 197 TRP F C 1
ATOM 8742 O O . TRP F 1 113 ? 49.253 65.074 -28.484 1.00 24.67 197 TRP F O 1
ATOM 8753 N N . THR F 1 114 ? 47.063 65.547 -28.704 1.00 18.22 198 THR F N 1
ATOM 8754 C CA . THR F 1 114 ? 47.050 65.369 -30.157 1.00 22.63 198 THR F CA 1
ATOM 8755 C C . THR F 1 114 ? 47.026 66.759 -30.773 1.00 20.70 198 THR F C 1
ATOM 8756 O O . THR F 1 114 ? 45.980 67.405 -30.847 1.00 23.66 198 THR F O 1
ATOM 8760 N N . LEU F 1 115 ? 48.190 67.234 -31.185 1.00 16.17 199 LEU F N 1
ATOM 8761 C CA . LEU F 1 115 ? 48.350 68.601 -31.647 1.00 15.87 199 LEU F CA 1
ATOM 8762 C C . LEU F 1 115 ? 48.413 68.614 -33.166 1.00 15.68 199 LEU F C 1
ATOM 8763 O O . LEU F 1 115 ? 49.026 67.736 -33.774 1.00 18.85 199 LEU F O 1
ATOM 8768 N N . ILE F 1 116 ? 47.766 69.606 -33.774 1.00 20.35 200 ILE F N 1
ATOM 8769 C CA . ILE F 1 116 ? 47.650 69.695 -35.222 1.00 27.10 200 ILE F CA 1
ATOM 8770 C C . ILE F 1 116 ? 47.794 71.164 -35.586 1.00 28.86 200 ILE F C 1
ATOM 8771 O O . ILE F 1 116 ? 47.343 72.036 -34.832 1.00 34.28 200 ILE F O 1
ATOM 8776 N N . ASN F 1 117 ? 48.502 71.452 -36.681 1.00 23.51 201 ASN F N 1
ATOM 8777 C CA . ASN F 1 117 ? 48.796 72.831 -37.048 1.00 24.14 201 ASN F CA 1
ATOM 8778 C C . ASN F 1 117 ? 47.910 73.278 -38.208 1.00 27.57 201 ASN F C 1
ATOM 8779 O O . ASN F 1 117 ? 47.035 72.545 -38.674 1.00 28.09 201 ASN F O 1
ATOM 8784 N N . SER F 1 118 ? 48.123 74.520 -38.653 1.00 26.52 202 SER F N 1
ATOM 8785 C CA . SER F 1 118 ? 47.335 75.052 -39.755 1.00 29.70 202 SER F CA 1
ATOM 8786 C C . SER F 1 118 ? 47.551 74.237 -41.022 1.00 32.68 202 SER F C 1
ATOM 8787 O O . SER F 1 118 ? 46.615 74.053 -41.798 1.00 32.50 202 SER F O 1
ATOM 8790 N N . LYS F 1 119 ? 48.753 73.688 -41.219 1.00 37.25 203 LYS F N 1
ATOM 8791 C CA . LYS F 1 119 ? 49.036 72.841 -42.378 1.00 41.38 203 LYS F CA 1
ATOM 8792 C C . LYS F 1 119 ? 48.540 71.406 -42.221 1.00 43.03 203 LYS F C 1
ATOM 8793 O O . LYS F 1 119 ? 48.695 70.611 -43.155 1.00 45.18 203 LYS F O 1
ATOM 8799 N N . GLY F 1 120 ? 47.967 71.043 -41.073 1.00 41.60 204 GLY F N 1
ATOM 8800 C CA . GLY F 1 120 ? 47.403 69.716 -40.901 1.00 38.69 204 GLY F CA 1
ATOM 8801 C C . GLY F 1 120 ? 48.360 68.628 -40.464 1.00 37.03 204 GLY F C 1
ATOM 8802 O O . GLY F 1 120 ? 47.961 67.458 -40.435 1.00 38.29 204 GLY F O 1
ATOM 8803 N N . GLU F 1 121 ? 49.598 68.966 -40.105 1.00 34.71 205 GLU F N 1
ATOM 8804 C CA . GLU F 1 121 ? 50.501 67.989 -39.509 1.00 34.40 205 GLU F CA 1
ATOM 8805 C C . GLU F 1 121 ? 50.086 67.673 -38.073 1.00 31.75 205 GLU F C 1
ATOM 8806 O O . GLU F 1 121 ? 49.751 68.572 -37.292 1.00 29.02 205 GLU F O 1
ATOM 8812 N N . THR F 1 122 ? 50.140 66.391 -37.720 1.00 30.80 206 THR F N 1
ATOM 8813 C CA . THR F 1 122 ? 49.747 65.906 -36.405 1.00 30.78 206 THR F CA 1
ATOM 8814 C C . THR F 1 122 ? 50.971 65.469 -35.616 1.00 26.54 206 THR F C 1
ATOM 8815 O O . THR F 1 122 ? 51.875 64.834 -36.154 1.00 26.69 206 THR F O 1
ATOM 8819 N N . VAL F 1 123 ? 50.980 65.780 -34.326 1.00 27.34 207 VAL F N 1
ATOM 8820 C CA . VAL F 1 123 ? 52.084 65.442 -33.441 1.00 25.30 207 VAL F CA 1
ATOM 8821 C C . VAL F 1 123 ? 51.441 65.017 -32.136 1.00 25.24 207 VAL F C 1
ATOM 8822 O O . VAL F 1 123 ? 50.641 65.765 -31.571 1.00 22.13 207 VAL F O 1
ATOM 8826 N N . VAL F 1 124 ? 51.732 63.807 -31.687 1.00 26.05 208 VAL F N 1
ATOM 8827 C CA . VAL F 1 124 ? 51.102 63.267 -30.492 1.00 23.37 208 VAL F CA 1
ATOM 8828 C C . VAL F 1 124 ? 52.153 63.291 -29.399 1.00 21.03 208 VAL F C 1
ATOM 8829 O O . VAL F 1 124 ? 53.234 62.720 -29.572 1.00 23.93 208 VAL F O 1
ATOM 8833 N N . ASN F 1 125 ? 51.867 63.984 -28.301 1.00 17.32 209 ASN F N 1
ATOM 8834 C CA . ASN F 1 125 ? 52.725 63.960 -27.115 1.00 18.65 209 ASN F CA 1
ATOM 8835 C C . ASN F 1 125 ? 52.049 63.153 -26.011 1.00 20.48 209 ASN F C 1
ATOM 8836 O O . ASN F 1 125 ? 50.937 63.489 -25.575 1.00 19.51 209 ASN F O 1
ATOM 8841 N N . VAL F 1 126 ? 52.736 62.106 -25.545 1.00 20.46 210 VAL F N 1
ATOM 8842 C CA . VAL F 1 126 ? 52.253 61.222 -24.489 1.00 20.04 210 VAL F CA 1
ATOM 8843 C C . VAL F 1 126 ? 53.217 61.203 -23.299 1.00 18.87 210 VAL F C 1
ATOM 8844 O O . VAL F 1 126 ? 53.125 60.335 -22.437 1.00 19.57 210 VAL F O 1
ATOM 8848 N N . ASP F 1 127 ? 54.124 62.179 -23.240 1.00 17.56 211 ASP F N 1
ATOM 8849 C CA . ASP F 1 127 ? 55.058 62.306 -22.126 1.00 20.79 211 ASP F CA 1
ATOM 8850 C C . ASP F 1 127 ? 54.331 62.395 -20.792 1.00 20.59 211 ASP F C 1
ATOM 8851 O O . ASP F 1 127 ? 53.256 62.998 -20.685 1.00 19.78 211 ASP F O 1
ATOM 8856 N N . ARG F 1 128 ? 54.954 61.829 -19.757 1.00 22.07 212 ARG F N 1
ATOM 8857 C CA . ARG F 1 128 ? 54.477 62.048 -18.401 1.00 24.87 212 ARG F CA 1
ATOM 8858 C C . ARG F 1 128 ? 54.795 63.470 -17.950 1.00 25.21 212 ARG F C 1
ATOM 8859 O O . ARG F 1 128 ? 55.902 63.974 -18.159 1.00 25.82 212 ARG F O 1
ATOM 8867 N N . GLY F 1 129 ? 53.816 64.123 -17.336 1.00 24.14 213 GLY F N 1
ATOM 8868 C CA . GLY F 1 129 ? 54.032 65.475 -16.880 1.00 23.23 213 GLY F CA 1
ATOM 8869 C C . GLY F 1 129 ? 54.863 65.558 -15.605 1.00 20.83 213 GLY F C 1
ATOM 8870 O O . GLY F 1 129 ? 55.001 64.596 -14.834 1.00 22.83 213 GLY F O 1
ATOM 8871 N N . ARG F 1 130 ? 55.432 66.745 -15.397 1.00 13.99 214 ARG F N 1
ATOM 8872 C CA . ARG F 1 130 ? 55.898 67.120 -14.067 1.00 16.32 214 ARG F CA 1
ATOM 8873 C C . ARG F 1 130 ? 54.754 67.061 -13.069 1.00 16.41 214 ARG F C 1
ATOM 8874 O O . ARG F 1 130 ? 54.928 66.602 -11.931 1.00 14.00 214 ARG F O 1
ATOM 8882 N N . PHE F 1 131 ? 53.566 67.496 -13.504 1.00 18.74 215 PHE F N 1
ATOM 8883 C CA . PHE F 1 131 ? 52.318 67.445 -12.765 1.00 18.15 215 PHE F CA 1
ATOM 8884 C C . PHE F 1 131 ? 51.263 66.731 -13.615 1.00 13.87 215 PHE F C 1
ATOM 8885 O O . PHE F 1 131 ? 51.119 67.021 -14.806 1.00 12.42 215 PHE F O 1
ATOM 8893 N N . GLN F 1 132 ? 50.532 65.803 -13.012 1.00 12.82 216 GLN F N 1
ATOM 8894 C CA . GLN F 1 132 ? 49.428 65.129 -13.682 1.00 15.82 216 GLN F CA 1
ATOM 8895 C C . GLN F 1 132 ? 48.275 65.011 -12.710 1.00 17.16 216 GLN F C 1
ATOM 8896 O O . GLN F 1 132 ? 48.455 64.495 -11.604 1.00 18.36 216 GLN F O 1
ATOM 8902 N N . ALA F 1 133 ? 47.098 65.483 -13.125 1.00 14.64 217 ALA F N 1
ATOM 8903 C CA . ALA F 1 133 ? 45.924 65.449 -12.275 1.00 16.96 217 ALA F CA 1
ATOM 8904 C C . ALA F 1 133 ? 44.711 64.959 -13.064 1.00 16.74 217 ALA F C 1
ATOM 8905 O O . ALA F 1 133 ? 44.671 65.014 -14.306 1.00 14.66 217 ALA F O 1
ATOM 8907 N N . ASN F 1 134 ? 43.688 64.536 -12.328 1.00 19.76 218 ASN F N 1
ATOM 8908 C CA . ASN F 1 134 ? 42.446 64.085 -12.956 1.00 22.21 218 ASN F CA 1
ATOM 8909 C C . ASN F 1 134 ? 41.443 65.207 -13.144 1.00 22.85 218 ASN F C 1
ATOM 8910 O O . ASN F 1 134 ? 40.258 64.933 -13.351 1.00 29.29 218 ASN F O 1
ATOM 8915 N N . ALA F 1 135 ? 41.879 66.455 -13.067 1.00 24.21 219 ALA F N 1
ATOM 8916 C CA . ALA F 1 135 ? 41.008 67.595 -13.316 1.00 24.46 219 ALA F CA 1
ATOM 8917 C C . ALA F 1 135 ? 41.835 68.749 -13.866 1.00 25.92 219 ALA F C 1
ATOM 8918 O O . ALA F 1 135 ? 42.959 68.981 -13.399 1.00 28.47 219 ALA F O 1
ATOM 8920 N N . LEU F 1 136 ? 41.249 69.506 -14.813 1.00 18.32 220 LEU F N 1
ATOM 8921 C CA . LEU F 1 136 ? 41.952 70.613 -15.466 1.00 16.83 220 LEU F CA 1
ATOM 8922 C C . LEU F 1 136 ? 42.046 71.864 -14.597 1.00 15.91 220 LEU F C 1
ATOM 8923 O O . LEU F 1 136 ? 42.992 72.649 -14.757 1.00 17.07 220 LEU F O 1
ATOM 8928 N N . ASN F 1 137 ? 41.120 72.073 -13.666 1.00 19.09 221 ASN F N 1
ATOM 8929 C CA . ASN F 1 137 ? 41.132 73.322 -12.909 1.00 24.19 221 ASN F CA 1
ATOM 8930 C C . ASN F 1 137 ? 42.374 73.448 -12.027 1.00 25.89 221 ASN F C 1
ATOM 8931 O O . ASN F 1 137 ? 42.840 74.565 -11.777 1.00 29.97 221 ASN F O 1
ATOM 8936 N N . VAL F 1 138 ? 42.966 72.337 -11.587 1.00 19.77 222 VAL F N 1
ATOM 8937 C CA . VAL F 1 138 ? 44.169 72.473 -10.768 1.00 20.94 222 VAL F CA 1
ATOM 8938 C C . VAL F 1 138 ? 45.441 72.541 -11.597 1.00 17.48 222 VAL F C 1
ATOM 8939 O O . VAL F 1 138 ? 46.485 72.942 -11.065 1.00 18.68 222 VAL F O 1
ATOM 8943 N N . VAL F 1 139 ? 45.389 72.159 -12.878 1.00 14.20 223 VAL F N 1
ATOM 8944 C CA . VAL F 1 139 ? 46.557 72.271 -13.749 1.00 10.39 223 VAL F CA 1
ATOM 8945 C C . VAL F 1 139 ? 46.836 73.728 -14.090 1.00 17.44 223 VAL F C 1
ATOM 8946 O O . VAL F 1 139 ? 48.009 74.123 -14.259 1.00 14.61 223 VAL F O 1
ATOM 8950 N N . ARG F 1 140 ? 45.784 74.550 -14.227 1.00 13.06 224 ARG F N 1
ATOM 8951 C CA . ARG F 1 140 ? 45.992 75.971 -14.485 1.00 15.94 224 ARG F CA 1
ATOM 8952 C C . ARG F 1 140 ? 46.771 76.632 -13.353 1.00 17.70 224 ARG F C 1
ATOM 8953 O O . ARG F 1 140 ? 47.677 77.436 -13.605 1.00 17.28 224 ARG F O 1
ATOM 8961 N N . SER F 1 141 ? 46.421 76.317 -12.098 1.00 18.33 225 SER F N 1
ATOM 8962 C CA . SER F 1 141 ? 47.218 76.742 -10.946 1.00 19.80 225 SER F CA 1
ATOM 8963 C C . SER F 1 141 ? 48.709 76.517 -11.181 1.00 18.39 225 SER F C 1
ATOM 8964 O O . SER F 1 141 ? 49.526 77.451 -11.085 1.00 15.11 225 SER F O 1
ATOM 8967 N N . ALA F 1 142 ? 49.077 75.264 -11.483 1.00 16.69 226 ALA F N 1
ATOM 8968 C CA . ALA F 1 142 ? 50.486 74.895 -11.640 1.00 13.96 226 ALA F CA 1
ATOM 8969 C C . ALA F 1 142 ? 51.131 75.679 -12.773 1.00 13.07 226 ALA F C 1
ATOM 8970 O O . ALA F 1 142 ? 52.270 76.158 -12.654 1.00 13.25 226 ALA F O 1
ATOM 8972 N N . CYS F 1 143 ? 50.388 75.864 -13.853 1.00 11.32 227 CYS F N 1
ATOM 8973 C CA . CYS F 1 143 ? 50.871 76.628 -14.989 1.00 10.15 227 CYS F CA 1
ATOM 8974 C C . CYS F 1 143 ? 51.113 78.080 -14.603 1.00 15.19 227 CYS F C 1
ATOM 8975 O O . CYS F 1 143 ? 52.152 78.645 -14.937 1.00 16.32 227 CYS F O 1
ATOM 8978 N N . SER F 1 144 ? 50.176 78.691 -13.870 1.00 17.54 228 SER F N 1
ATOM 8979 C CA . SER F 1 144 ? 50.345 80.081 -13.446 1.00 19.30 228 SER F CA 1
ATOM 8980 C C . SER F 1 144 ? 51.511 80.249 -12.491 1.00 17.55 228 SER F C 1
ATOM 8981 O O . SER F 1 144 ? 52.100 81.333 -12.421 1.00 20.17 228 SER F O 1
ATOM 8984 N N . GLU F 1 145 ? 51.867 79.210 -11.749 1.00 21.80 229 GLU F N 1
ATOM 8985 C CA . GLU F 1 145 ? 53.041 79.338 -10.904 1.00 25.88 229 GLU F CA 1
ATOM 8986 C C . GLU F 1 145 ? 54.331 79.100 -11.677 1.00 22.91 229 GLU F C 1
ATOM 8987 O O . GLU F 1 145 ? 55.410 79.170 -11.090 1.00 20.67 229 GLU F O 1
ATOM 8993 N N . GLY F 1 146 ? 54.258 78.830 -12.978 1.00 18.52 230 GLY F N 1
ATOM 8994 C CA . GLY F 1 146 ? 55.482 78.762 -13.749 1.00 18.72 230 GLY F CA 1
ATOM 8995 C C . GLY F 1 146 ? 56.150 77.417 -13.742 1.00 18.11 230 GLY F C 1
ATOM 8996 O O . GLY F 1 146 ? 57.362 77.333 -13.969 1.00 17.27 230 GLY F O 1
ATOM 8997 N N . LEU F 1 147 ? 55.387 76.351 -13.580 1.00 10.55 231 LEU F N 1
ATOM 8998 C CA . LEU F 1 147 ? 55.943 75.019 -13.512 1.00 11.95 231 LEU F CA 1
ATOM 8999 C C . LEU F 1 147 ? 55.993 74.299 -14.858 1.00 14.37 231 LEU F C 1
ATOM 9000 O O . LEU F 1 147 ? 56.535 73.192 -14.912 1.00 14.52 231 LEU F O 1
ATOM 9005 N N . GLY F 1 148 ? 55.436 74.851 -15.934 1.00 13.96 232 GLY F N 1
ATOM 9006 C CA . GLY F 1 148 ? 55.512 74.149 -17.197 1.00 10.85 232 GLY F CA 1
ATOM 9007 C C . GLY F 1 148 ? 54.428 74.535 -18.191 1.00 11.39 232 GLY F C 1
ATOM 9008 O O . GLY F 1 148 ? 53.718 75.526 -18.030 1.00 13.63 232 GLY F O 1
ATOM 9009 N N . ILE F 1 149 ? 54.359 73.748 -19.259 1.00 10.09 233 ILE F N 1
ATOM 9010 C CA . ILE F 1 149 ? 53.423 74.009 -20.355 1.00 12.41 233 ILE F CA 1
ATOM 9011 C C . ILE F 1 149 ? 52.241 73.075 -20.179 1.00 12.66 233 ILE F C 1
ATOM 9012 O O . ILE F 1 149 ? 52.428 71.882 -19.899 1.00 10.81 233 ILE F O 1
ATOM 9017 N N . THR F 1 150 ? 51.030 73.611 -20.283 1.00 11.29 234 THR F N 1
ATOM 9018 C CA . THR F 1 150 ? 49.838 72.776 -20.267 1.00 13.77 234 THR F CA 1
ATOM 9019 C C . THR F 1 150 ? 49.007 73.009 -21.526 1.00 15.88 234 THR F C 1
ATOM 9020 O O . THR F 1 150 ? 49.199 73.987 -22.257 1.00 20.61 234 THR F O 1
ATOM 9024 N N . LEU F 1 151 ? 48.069 72.096 -21.758 1.00 10.89 235 LEU F N 1
ATOM 9025 C CA . LEU F 1 151 ? 47.129 72.169 -22.866 1.00 15.32 235 LEU F CA 1
ATOM 9026 C C . LEU F 1 151 ? 45.734 72.349 -22.276 1.00 14.13 235 LEU F C 1
ATOM 9027 O O . LEU F 1 151 ? 45.287 71.520 -21.469 1.00 14.46 235 LEU F O 1
ATOM 9032 N N . MET F 1 152 ? 45.061 73.428 -22.661 1.00 11.32 236 MET F N 1
ATOM 9033 C CA . MET F 1 152 ? 43.821 73.817 -22.002 1.00 15.96 236 MET F CA 1
ATOM 9034 C C . MET F 1 152 ? 42.809 74.295 -23.027 1.00 11.72 236 MET F C 1
ATOM 9035 O O . MET F 1 152 ? 43.180 74.976 -23.991 1.00 10.29 236 MET F O 1
ATOM 9040 N N . PRO F 1 153 ? 41.526 74.061 -22.789 1.00 14.25 237 PRO F N 1
ATOM 9041 C CA . PRO F 1 153 ? 40.505 74.705 -23.624 1.00 13.97 237 PRO F CA 1
ATOM 9042 C C . PRO F 1 153 ? 40.654 76.222 -23.596 1.00 17.31 237 PRO F C 1
ATOM 9043 O O . PRO F 1 153 ? 40.664 76.843 -22.531 1.00 12.71 237 PRO F O 1
ATOM 9047 N N . ASP F 1 154 ? 40.725 76.826 -24.793 1.00 16.97 238 ASP F N 1
ATOM 9048 C CA . ASP F 1 154 ? 41.062 78.240 -24.883 1.00 15.99 238 ASP F CA 1
ATOM 9049 C C . ASP F 1 154 ? 40.073 79.119 -24.114 1.00 15.91 238 ASP F C 1
ATOM 9050 O O . ASP F 1 154 ? 40.481 80.081 -23.438 1.00 12.87 238 ASP F O 1
ATOM 9055 N N . VAL F 1 155 ? 38.779 78.783 -24.162 1.00 16.70 239 VAL F N 1
ATOM 9056 C CA . VAL F 1 155 ? 37.788 79.626 -23.519 1.00 15.78 239 VAL F CA 1
ATOM 9057 C C . VAL F 1 155 ? 38.013 79.709 -22.003 1.00 17.86 239 VAL F C 1
ATOM 9058 O O . VAL F 1 155 ? 37.606 80.698 -21.373 1.00 16.65 239 VAL F O 1
ATOM 9062 N N . MET F 1 156 ? 38.705 78.719 -21.408 1.00 15.65 240 MET F N 1
ATOM 9063 C CA . MET F 1 156 ? 39.047 78.780 -19.985 1.00 16.34 240 MET F CA 1
ATOM 9064 C C . MET F 1 156 ? 40.130 79.812 -19.663 1.00 16.67 240 MET F C 1
ATOM 9065 O O . MET F 1 156 ? 40.133 80.355 -18.561 1.00 20.93 240 MET F O 1
ATOM 9070 N N . ILE F 1 157 ? 41.073 80.075 -20.556 1.00 15.11 241 ILE F N 1
ATOM 9071 C CA . ILE F 1 157 ? 42.242 80.849 -20.145 1.00 12.87 241 ILE F CA 1
ATOM 9072 C C . ILE F 1 157 ? 42.475 82.063 -21.018 1.00 10.24 241 ILE F C 1
ATOM 9073 O O . ILE F 1 157 ? 43.530 82.707 -20.912 1.00 10.06 241 ILE F O 1
ATOM 9078 N N . LYS F 1 158 ? 41.536 82.353 -21.919 1.00 19.00 242 LYS F N 1
ATOM 9079 C CA . LYS F 1 158 ? 41.717 83.492 -22.825 1.00 18.60 242 LYS F CA 1
ATOM 9080 C C . LYS F 1 158 ? 42.045 84.758 -22.065 1.00 16.55 242 LYS F C 1
ATOM 9081 O O . LYS F 1 158 ? 42.814 85.601 -22.538 1.00 15.90 242 LYS F O 1
ATOM 9087 N N . GLU F 1 159 ? 41.390 84.946 -20.920 1.00 21.09 243 GLU F N 1
ATOM 9088 C CA . GLU F 1 159 ? 41.566 86.161 -20.138 1.00 22.65 243 GLU F CA 1
ATOM 9089 C C . GLU F 1 159 ? 43.003 86.293 -19.657 1.00 18.54 243 GLU F C 1
ATOM 9090 O O . GLU F 1 159 ? 43.509 87.414 -19.484 1.00 15.35 243 GLU F O 1
ATOM 9096 N N . TYR F 1 160 ? 43.670 85.163 -19.434 1.00 17.93 244 TYR F N 1
ATOM 9097 C CA . TYR F 1 160 ? 45.023 85.196 -18.902 1.00 19.84 244 TYR F CA 1
ATOM 9098 C C . TYR F 1 160 ? 46.022 85.501 -19.989 1.00 17.20 244 TYR F C 1
ATOM 9099 O O . TYR F 1 160 ? 47.032 86.172 -19.730 1.00 12.84 244 TYR F O 1
ATOM 9108 N N . ILE F 1 161 ? 45.735 85.051 -21.204 1.00 10.11 245 ILE F N 1
ATOM 9109 C CA . ILE F 1 161 ? 46.575 85.435 -22.329 1.00 12.50 245 ILE F CA 1
ATOM 9110 C C . ILE F 1 161 ? 46.420 86.926 -22.591 1.00 11.50 245 ILE F C 1
ATOM 9111 O O . ILE F 1 161 ? 47.397 87.621 -22.857 1.00 10.66 245 ILE F O 1
ATOM 9116 N N . ALA F 1 162 ? 45.194 87.440 -22.496 1.00 12.49 246 ALA F N 1
ATOM 9117 C CA . ALA F 1 162 ? 44.981 88.863 -22.756 1.00 15.26 246 ALA F CA 1
ATOM 9118 C C . ALA F 1 162 ? 45.740 89.720 -21.747 1.00 17.76 246 ALA F C 1
ATOM 9119 O O . ALA F 1 162 ? 46.392 90.703 -22.127 1.00 14.15 246 ALA F O 1
ATOM 9121 N N . ASP F 1 163 ? 45.696 89.343 -20.462 1.00 16.57 247 ASP F N 1
ATOM 9122 C CA . ASP F 1 163 ? 46.355 90.130 -19.435 1.00 15.80 247 ASP F CA 1
ATOM 9123 C C . ASP F 1 163 ? 47.823 89.753 -19.243 1.00 12.38 247 ASP F C 1
ATOM 9124 O O . ASP F 1 163 ? 48.481 90.319 -18.372 1.00 12.11 247 ASP F O 1
ATOM 9129 N N . GLY F 1 164 ? 48.365 88.869 -20.082 1.00 12.29 248 GLY F N 1
ATOM 9130 C CA . GLY F 1 164 ? 49.780 88.553 -20.042 1.00 15.70 248 GLY F CA 1
ATOM 9131 C C . GLY F 1 164 ? 50.220 87.628 -18.917 1.00 17.55 248 GLY F C 1
ATOM 9132 O O . GLY F 1 164 ? 51.408 87.267 -18.870 1.00 13.39 248 GLY F O 1
ATOM 9133 N N . SER F 1 165 ? 49.306 87.199 -18.033 1.00 10.91 249 SER F N 1
ATOM 9134 C CA . SER F 1 165 ? 49.724 86.277 -16.974 1.00 18.90 249 SER F CA 1
ATOM 9135 C C . SER F 1 165 ? 49.994 84.877 -17.514 1.00 15.15 249 SER F C 1
ATOM 9136 O O . SER F 1 165 ? 50.714 84.102 -16.868 1.00 11.68 249 SER F O 1
ATOM 9139 N N . LEU F 1 166 ? 49.416 84.515 -18.668 1.00 13.62 250 LEU F N 1
ATOM 9140 C CA . LEU F 1 166 ? 49.880 83.360 -19.422 1.00 12.30 250 LEU F CA 1
ATOM 9141 C C . LEU F 1 166 ? 50.230 83.786 -20.846 1.00 10.87 250 LEU F C 1
ATOM 9142 O O . LEU F 1 166 ? 49.737 84.790 -21.348 1.00 10.50 250 LEU F O 1
ATOM 9147 N N . VAL F 1 167 ? 51.062 82.986 -21.496 1.00 9.53 251 VAL F N 1
ATOM 9148 C CA . VAL F 1 167 ? 51.506 83.197 -22.858 1.00 14.50 251 VAL F CA 1
ATOM 9149 C C . VAL F 1 167 ? 51.064 82.017 -23.709 1.00 16.10 251 VAL F C 1
ATOM 9150 O O . VAL F 1 167 ? 51.231 80.861 -23.306 1.00 16.85 251 VAL F O 1
ATOM 9154 N N . ARG F 1 168 ? 50.553 82.300 -24.903 1.00 14.72 252 ARG F N 1
ATOM 9155 C CA . ARG F 1 168 ? 50.306 81.232 -25.857 1.00 14.52 252 ARG F CA 1
ATOM 9156 C C . ARG F 1 168 ? 51.631 80.625 -26.297 1.00 15.22 252 ARG F C 1
ATOM 9157 O O . ARG F 1 168 ? 52.582 81.346 -26.621 1.00 12.34 252 ARG F O 1
ATOM 9165 N N . ILE F 1 169 ? 51.711 79.303 -26.222 1.00 9.99 253 ILE F N 1
ATOM 9166 C CA . ILE F 1 169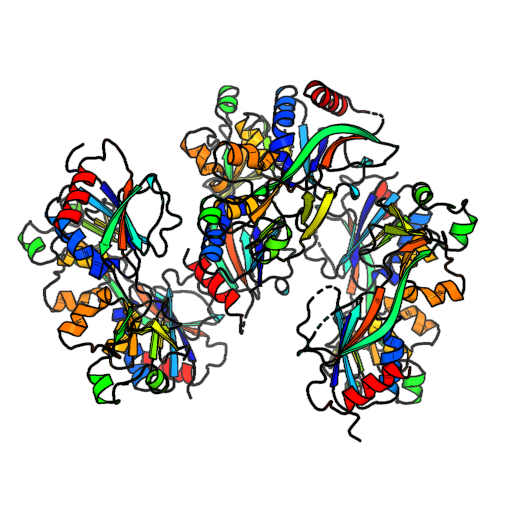 ? 52.827 78.508 -26.719 1.00 12.85 253 ILE F CA 1
ATOM 9167 C C . ILE F 1 169 ? 52.432 77.934 -28.073 1.00 13.03 253 ILE F C 1
ATOM 9168 O O . ILE F 1 169 ? 51.266 77.576 -28.288 1.00 12.46 253 ILE F O 1
ATOM 9173 N N . LEU F 1 170 ? 53.385 77.857 -29.003 1.00 15.51 254 LEU F N 1
ATOM 9174 C CA . LEU F 1 170 ? 53.147 77.246 -30.310 1.00 17.78 254 LEU F CA 1
ATOM 9175 C C . LEU F 1 170 ? 51.840 77.742 -30.952 1.00 17.84 254 LEU F C 1
ATOM 9176 O O . LEU F 1 170 ? 50.890 76.965 -31.123 1.00 18.95 254 LEU F O 1
ATOM 9181 N N . PRO F 1 171 ? 51.750 79.040 -31.283 1.00 14.41 255 PRO F N 1
ATOM 9182 C CA . PRO F 1 171 ? 50.462 79.635 -31.717 1.00 14.35 255 PRO F CA 1
ATOM 9183 C C . PRO F 1 171 ? 49.850 79.024 -32.963 1.00 17.69 255 PRO F C 1
ATOM 9184 O O . PRO F 1 171 ? 48.666 79.273 -33.227 1.00 20.16 255 PRO F O 1
ATOM 9188 N N . ASP F 1 172 ? 50.620 78.303 -33.766 1.00 20.66 256 ASP F N 1
ATOM 9189 C CA . ASP F 1 172 ? 50.095 77.663 -34.963 1.00 23.36 256 ASP F CA 1
ATOM 9190 C C . ASP F 1 172 ? 49.547 76.275 -34.680 1.00 22.02 256 ASP F C 1
ATOM 9191 O O . ASP F 1 172 ? 49.004 75.645 -35.592 1.00 23.06 256 ASP F O 1
ATOM 9196 N N . TRP F 1 173 ? 49.599 75.824 -33.422 1.00 18.68 257 TRP F N 1
ATOM 9197 C CA . TRP F 1 173 ? 49.124 74.507 -33.035 1.00 17.88 257 TRP F CA 1
ATOM 9198 C C . TRP F 1 173 ? 47.949 74.595 -32.076 1.00 16.93 257 TRP F C 1
ATOM 9199 O O . TRP F 1 173 ? 47.911 75.475 -31.210 1.00 21.21 257 TRP F O 1
ATOM 9210 N N . SER F 1 174 ? 46.997 73.669 -32.233 1.00 17.77 258 SER F N 1
ATOM 9211 C CA . SER F 1 174 ? 45.883 73.493 -31.311 1.00 19.11 258 SER F CA 1
ATOM 9212 C C . SER F 1 174 ? 45.412 72.043 -31.361 1.00 21.48 258 SER F C 1
ATOM 9213 O O . SER F 1 174 ? 45.894 71.233 -32.163 1.00 22.76 258 SER F O 1
ATOM 9216 N N . ALA F 1 175 ? 44.441 71.724 -30.496 1.00 17.01 259 ALA F N 1
ATOM 9217 C CA . ALA F 1 175 ? 43.907 70.378 -30.354 1.00 19.83 259 ALA F CA 1
ATOM 9218 C C . ALA F 1 175 ? 42.387 70.408 -30.268 1.00 24.36 259 ALA F C 1
ATOM 9219 O O . ALA F 1 175 ? 41.812 71.320 -29.669 1.00 22.47 259 ALA F O 1
ATOM 9221 N N . ASN F 1 176 ? 41.761 69.393 -30.878 1.00 26.69 260 ASN F N 1
ATOM 9222 C CA . ASN F 1 176 ? 40.321 69.146 -30.888 1.00 29.00 260 ASN F CA 1
ATOM 9223 C C . ASN F 1 176 ? 39.470 70.408 -31.095 1.00 22.26 260 ASN F C 1
ATOM 9224 O O . ASN F 1 176 ? 38.691 70.775 -30.211 1.00 22.37 260 ASN F O 1
ATOM 9229 N N . PRO F 1 177 ? 39.590 71.080 -32.236 1.00 22.13 261 PRO F N 1
ATOM 9230 C CA . PRO F 1 177 ? 38.658 72.176 -32.504 1.00 20.26 261 PRO F CA 1
ATOM 9231 C C . PRO F 1 177 ? 37.248 71.616 -32.583 1.00 20.78 261 PRO F C 1
ATOM 9232 O O . PRO F 1 177 ? 37.016 70.532 -33.122 1.00 20.73 261 PRO F O 1
ATOM 9236 N N . ARG F 1 178 ? 36.309 72.318 -31.968 1.00 22.08 262 ARG F N 1
ATOM 9237 C CA . ARG F 1 178 ? 34.968 71.763 -31.839 1.00 17.52 262 ARG F CA 1
ATOM 9238 C C . ARG F 1 178 ? 34.002 72.906 -31.634 1.00 17.47 262 ARG F C 1
ATOM 9239 O O . ARG F 1 178 ? 34.374 73.962 -31.114 1.00 17.90 262 ARG F O 1
ATOM 9247 N N . ASP F 1 179 ? 32.770 72.691 -32.069 1.00 18.71 263 ASP F N 1
ATOM 9248 C CA . ASP F 1 179 ? 31.727 73.697 -31.988 1.00 20.00 263 ASP F CA 1
ATOM 9249 C C . ASP F 1 179 ? 30.792 73.406 -30.816 1.00 17.12 263 ASP F C 1
ATOM 9250 O O . ASP F 1 179 ? 30.674 72.269 -30.342 1.00 18.18 263 ASP F O 1
ATOM 9255 N N . ILE F 1 180 ? 30.137 74.461 -30.345 1.00 16.33 264 ILE F N 1
ATOM 9256 C CA . ILE F 1 180 ? 29.224 74.401 -29.203 1.00 15.80 264 ILE F CA 1
ATOM 9257 C C . ILE F 1 180 ? 27.814 74.654 -29.698 1.00 16.19 264 ILE F C 1
ATOM 9258 O O . ILE F 1 180 ? 27.561 75.682 -30.336 1.00 16.50 264 ILE F O 1
ATOM 9263 N N . TYR F 1 181 ? 26.882 73.769 -29.341 1.00 16.30 265 TYR F N 1
ATOM 9264 C CA . TYR F 1 181 ? 25.511 73.832 -29.822 1.00 16.90 265 TYR F CA 1
ATOM 9265 C C . TYR F 1 181 ? 24.542 74.012 -28.662 1.00 16.56 265 TYR F C 1
ATOM 9266 O O . TYR F 1 181 ? 24.768 73.508 -27.562 1.00 16.07 265 TYR F O 1
ATOM 9275 N N . MET F 1 182 ? 23.470 74.754 -28.912 1.00 16.92 266 MET F N 1
ATOM 9276 C CA . MET F 1 182 ? 22.356 74.851 -27.984 1.00 16.87 266 MET F CA 1
ATOM 9277 C C . MET F 1 182 ? 21.222 74.074 -28.617 1.00 18.89 266 MET F C 1
ATOM 9278 O O . MET F 1 182 ? 20.916 74.272 -29.801 1.00 20.84 266 MET F O 1
ATOM 9283 N N . LEU F 1 183 ? 20.657 73.152 -27.861 1.00 18.14 267 LEU F N 1
ATOM 9284 C CA . LEU F 1 183 ? 19.588 72.283 -28.346 1.00 19.36 267 LEU F CA 1
ATOM 9285 C C . LEU F 1 183 ? 18.320 72.574 -27.558 1.00 19.69 267 LEU F C 1
ATOM 9286 O O . LEU F 1 183 ? 18.371 72.652 -26.325 1.00 19.03 267 LEU F O 1
ATOM 9291 N N . TYR F 1 184 ? 17.189 72.716 -28.261 1.00 21.72 268 TYR F N 1
ATOM 9292 C CA . TYR F 1 184 ? 15.903 72.937 -27.604 1.00 29.00 268 TYR F CA 1
ATOM 9293 C C . TYR F 1 184 ? 14.770 72.401 -28.472 1.00 33.89 268 TYR F C 1
ATOM 9294 O O . TYR F 1 184 ? 14.968 72.005 -29.628 1.00 29.82 268 TYR F O 1
ATOM 9303 N N . ASN F 1 185 ? 13.567 72.425 -27.906 1.00 42.34 269 ASN F N 1
ATOM 9304 C CA . ASN F 1 185 ? 12.389 71.867 -28.563 1.00 47.18 269 ASN F CA 1
ATOM 9305 C C . ASN F 1 185 ? 11.778 72.848 -29.561 1.00 50.45 269 ASN F C 1
ATOM 9306 O O . ASN F 1 185 ? 12.052 74.055 -29.550 1.00 48.23 269 ASN F O 1
ATOM 9311 N N . HIS F 1 186 ? 10.930 72.301 -30.429 1.00 55.61 270 HIS F N 1
ATOM 9312 C CA . HIS F 1 186 ? 10.226 73.100 -31.420 1.00 60.58 270 HIS F CA 1
ATOM 9313 C C . HIS F 1 186 ? 9.204 74.014 -30.752 1.00 65.97 270 HIS F C 1
ATOM 9314 O O . HIS F 1 186 ? 8.786 73.792 -29.614 1.00 67.27 270 HIS F O 1
ATOM 9321 N N . LYS F 1 187 ? 8.789 75.050 -31.492 1.00 69.87 271 LYS F N 1
ATOM 9322 C CA . LYS F 1 187 ? 7.864 76.049 -30.955 1.00 71.35 271 LYS F CA 1
ATOM 9323 C C . LYS F 1 187 ? 6.564 75.428 -30.448 1.00 72.07 271 LYS F C 1
ATOM 9324 O O . LYS F 1 187 ? 5.859 76.053 -29.644 1.00 68.97 271 LYS F O 1
ATOM 9330 N N . ASP F 1 188 ? 6.248 74.206 -30.880 1.00 76.34 272 ASP F N 1
ATOM 9331 C CA . ASP F 1 188 ? 5.103 73.481 -30.342 1.00 79.83 272 ASP F CA 1
ATOM 9332 C C . ASP F 1 188 ? 5.266 73.234 -28.847 1.00 79.82 272 ASP F C 1
ATOM 9333 O O . ASP F 1 188 ? 4.458 73.696 -28.030 1.00 80.78 272 ASP F O 1
ATOM 9338 N N . HIS F 1 189 ? 6.319 72.508 -28.473 1.00 78.54 273 HIS F N 1
ATOM 9339 C CA . HIS F 1 189 ? 6.521 72.042 -27.099 1.00 77.36 273 HIS F CA 1
ATOM 9340 C C . HIS F 1 189 ? 7.507 72.948 -26.360 1.00 71.29 273 HIS F C 1
ATOM 9341 O O . HIS F 1 189 ? 8.576 72.518 -25.927 1.00 71.10 273 HIS F O 1
ATOM 9348 N N . LEU F 1 190 ? 7.136 74.218 -26.199 1.00 62.63 274 LEU F N 1
ATOM 9349 C CA . LEU F 1 190 ? 8.049 75.229 -25.666 1.00 51.30 274 LEU F CA 1
ATOM 9350 C C . LEU F 1 190 ? 7.324 76.158 -24.698 1.00 43.61 274 LEU F C 1
ATOM 9351 O O . LEU F 1 190 ? 6.644 77.103 -25.125 1.00 41.42 274 LEU F O 1
ATOM 9356 N N . PRO F 1 191 ? 7.482 75.954 -23.393 1.00 38.05 275 PRO F N 1
ATOM 9357 C CA . PRO F 1 191 ? 6.865 76.867 -22.428 1.00 33.04 275 PRO F CA 1
ATOM 9358 C C . PRO F 1 191 ? 7.457 78.268 -22.547 1.00 28.20 275 PRO F C 1
ATOM 9359 O O . PRO F 1 191 ? 8.526 78.481 -23.125 1.00 23.58 275 PRO F O 1
ATOM 9363 N N . GLU F 1 192 ? 6.729 79.235 -21.989 1.00 27.23 276 GLU F N 1
ATOM 9364 C CA . GLU F 1 192 ? 7.098 80.635 -22.169 1.00 27.90 276 GLU F CA 1
ATOM 9365 C C . GLU F 1 192 ? 8.461 80.936 -21.561 1.00 25.42 276 GLU F C 1
ATOM 9366 O O . GLU F 1 192 ? 9.299 81.604 -22.183 1.00 24.00 276 GLU F O 1
ATOM 9372 N N . LYS F 1 193 ? 8.691 80.458 -20.332 1.00 24.96 277 LYS F N 1
ATOM 9373 C CA . LYS F 1 193 ? 9.970 80.667 -19.661 1.00 22.00 277 LYS F CA 1
ATOM 9374 C C . LYS F 1 193 ? 11.121 80.137 -20.496 1.00 19.42 277 LYS F C 1
ATOM 9375 O O . LYS F 1 193 ? 12.206 80.736 -20.512 1.00 19.10 277 LYS F O 1
ATOM 9381 N N . VAL F 1 194 ? 10.898 79.059 -21.251 1.00 21.46 278 VAL F N 1
ATOM 9382 C CA . VAL F 1 194 ? 11.990 78.552 -22.077 1.00 22.06 278 VAL F CA 1
ATOM 9383 C C . VAL F 1 194 ? 12.181 79.415 -23.333 1.00 21.97 278 VAL F C 1
ATOM 9384 O O . VAL F 1 194 ? 13.313 79.742 -23.705 1.00 21.04 278 VAL F O 1
ATOM 9388 N N . ARG F 1 195 ? 11.087 79.818 -23.986 1.00 23.76 279 ARG F N 1
ATOM 9389 C CA . ARG F 1 195 ? 11.197 80.711 -25.134 1.00 25.28 279 ARG F CA 1
ATOM 9390 C C . ARG F 1 195 ? 11.902 82.003 -24.750 1.00 26.17 279 ARG F C 1
ATOM 9391 O O . ARG F 1 195 ? 12.724 82.510 -25.511 1.00 19.82 279 ARG F O 1
ATOM 9399 N N . LEU F 1 196 ? 11.577 82.558 -23.573 1.00 28.06 280 LEU F N 1
ATOM 9400 C CA . LEU F 1 196 ? 12.285 83.754 -23.116 1.00 29.32 280 LEU F CA 1
ATOM 9401 C C . LEU F 1 196 ? 13.779 83.495 -23.016 1.00 22.33 280 LEU F C 1
ATOM 9402 O O . LEU F 1 196 ? 14.590 84.364 -23.361 1.00 19.85 280 LEU F O 1
ATOM 9407 N N . PHE F 1 197 ? 14.157 82.313 -22.530 1.00 19.34 281 PHE F N 1
ATOM 9408 C CA . PHE F 1 197 ? 15.566 81.961 -22.361 1.00 17.75 281 PHE F CA 1
ATOM 9409 C C . PHE F 1 197 ? 16.269 81.819 -23.707 1.00 20.01 281 PHE F C 1
ATOM 9410 O O . PHE F 1 197 ? 17.354 82.395 -23.930 1.00 16.12 281 PHE F O 1
ATOM 9418 N N . ILE F 1 198 ? 15.666 81.042 -24.615 1.00 19.26 282 ILE F N 1
ATOM 9419 C CA . ILE F 1 198 ? 16.212 80.897 -25.968 1.00 19.66 282 ILE F CA 1
ATOM 9420 C C . ILE F 1 198 ? 16.450 82.263 -26.605 1.00 20.45 282 ILE F C 1
ATOM 9421 O O . ILE F 1 198 ? 17.534 82.554 -27.124 1.00 19.97 282 ILE F O 1
ATOM 9426 N N . ASP F 1 199 ? 15.430 83.116 -26.586 1.00 23.43 283 ASP F N 1
ATOM 9427 C CA . ASP F 1 199 ? 15.553 84.425 -27.222 1.00 23.57 283 ASP F CA 1
ATOM 9428 C C . ASP F 1 199 ? 16.699 85.228 -26.625 1.00 20.52 283 ASP F C 1
ATOM 9429 O O . ASP F 1 199 ? 17.442 85.898 -27.352 1.00 19.33 283 ASP F O 1
ATOM 9434 N N . TYR F 1 200 ? 16.792 85.246 -25.286 1.00 18.10 284 TYR F N 1
ATOM 9435 C CA . TYR F 1 200 ? 17.893 85.933 -24.614 1.00 19.25 284 TYR F CA 1
ATOM 9436 C C . TYR F 1 200 ? 19.242 85.418 -25.097 1.00 18.65 284 TYR F C 1
ATOM 9437 O O . TYR F 1 200 ? 20.169 86.204 -25.303 1.00 21.09 284 TYR F O 1
ATOM 9446 N N . VAL F 1 201 ? 19.374 84.099 -25.274 1.00 18.82 285 VAL F N 1
ATOM 9447 C CA . VAL F 1 201 ? 20.643 83.541 -25.741 1.00 19.67 285 VAL F CA 1
ATOM 9448 C C . VAL F 1 201 ? 20.961 84.035 -27.149 1.00 21.67 285 VAL F C 1
ATOM 9449 O O . VAL F 1 201 ? 22.105 84.420 -27.450 1.00 23.06 285 VAL F O 1
ATOM 9453 N N . ILE F 1 202 ? 19.959 84.046 -28.030 1.00 21.89 286 ILE F N 1
ATOM 9454 C CA . ILE F 1 202 ? 20.169 84.522 -29.400 1.00 22.86 286 ILE F CA 1
ATOM 9455 C C . ILE F 1 202 ? 20.568 85.997 -29.395 1.00 22.53 286 ILE F C 1
ATOM 9456 O O . ILE F 1 202 ? 21.543 86.400 -30.044 1.00 23.08 286 ILE F O 1
ATOM 9461 N N . ALA F 1 203 ? 19.820 86.821 -28.654 1.00 21.37 287 ALA F N 1
ATOM 9462 C CA . ALA F 1 203 ? 20.135 88.245 -28.546 1.00 21.35 287 ALA F CA 1
ATOM 9463 C C . ALA F 1 203 ? 21.489 88.480 -27.889 1.00 25.65 287 ALA F C 1
ATOM 9464 O O . ALA F 1 203 ? 22.145 89.488 -28.170 1.00 25.13 287 ALA F O 1
ATOM 9466 N N . TYR F 1 204 ? 21.920 87.568 -27.018 1.00 30.43 288 TYR F N 1
ATOM 9467 C CA . TYR F 1 204 ? 23.229 87.705 -26.383 1.00 35.71 288 TYR F CA 1
ATOM 9468 C C . TYR F 1 204 ? 24.361 87.479 -27.377 1.00 41.43 288 TYR F C 1
ATOM 9469 O O . TYR F 1 204 ? 25.379 88.180 -27.331 1.00 42.70 288 TYR F O 1
ATOM 9478 N N . ASN F 1 205 ? 24.195 86.494 -28.265 1.00 48.52 289 ASN F N 1
ATOM 9479 C CA . ASN F 1 205 ? 25.227 85.941 -29.155 1.00 54.64 289 ASN F CA 1
ATOM 9480 C C . ASN F 1 205 ? 26.651 86.054 -28.604 1.00 55.86 289 ASN F C 1
ATOM 9481 O O . ASN F 1 205 ? 27.209 85.073 -28.103 1.00 56.22 289 ASN F O 1
#

Foldseek 3Di:
DQAAEEEEAAACCVQPPVVLVVVLCVVCVSHHYDYDHDHDPVPDDQVVHAKYKDWADDDDPQKDKAFQWKWWKFKKAFVVLCVVDPADQDPVCCVVWAEQEEPPGCWPWKAFPVGDTDIDNDDHPYYYPYVVVSVVVRLVNRTMYIDTCSVCVVVPVVRSMHTGNVRMIDDMITIIMMHGVHDPSSVSSVVSSVVVD/DEFEEEEAQACCPLHPVVLVVVLCVVPVVYHYHYDYDNDCVPPDQVVHAKYKDWADPQKDKDFQWKWWKFKKAFVVLVVVDPADPDPVCLLVWAEQEEPPCQFPFKAFPVGDTDTDNDDHPYYYPYCVVSVVCRLVGRTMYIGTCSVCVVCCVPRSMDTGPVRMIGDMITMIMIGHDVRDPVSVSSVVSSVVD/DLQAEEFEEEEEPPLCPLPPVVLVVVLCVVRVRYHYHYDYDNDDDQVVGAKYKDWADDPQKDKDFQWKKWKFKKAFPLLPVPDPADQDPVCCVVWAEEEEPPGQWFFKAFPVGDTDIDNDDHPHYYPGVVVSVVCRLVGRTMYIGICSNCVVCCVVRSMDTGNVRMIGDMITMIMIGRDPDDRRPNSVVSVVSSVVD/DDQAEEFEEEAAPPQCPLPPVVLVVVLCVVRVRYHYHYHHDNDDPPDDQVVHAKYKDWADDDPPFKDKDFQWKKWKFKKAFPVLCVVDPFDQDPVCLVVWAEEEEPPGQWPWKAFPVGDTDIDNDHHPHYYPDVVVSVVCRLVNRTMYIGICSSCVVCCVVRSMPTGNVRMIHDMIIIMMIGGPDPDDDPNSVSSVVSSVVVD/DAEEFEEEEEPPLCPQPPCVLVVVVCVVVVRHHYDYHHDHDCVPDDQVVHAKYKDWADDDDPQKDKDFLWKKWKFKKAFPVLPPPDPADQDPVCCVVWAEQEEPPPQWFFKAFPVGDTDIDNDDHPHYYPDVVVSVVCRLVNRTMYIGICSNCVVVCVVRSMDTGPVRMIGDMITMMMMHGPVDDRDPVSVSSVVSSVVD/DAEEFEEEEAAPQCPQPPVVLVVVLCVVPVRYHYDYDHDHDCQPDDQVVHAKYKDWADHPQWDKAFQWKKWKFKKAFVLLCVVPPFDPDPVCLVVWAEAEEPPCQWPFKAFPVGDTDIDNDDHPHYYPDDVVSVVCRLVNRTMYIGICSVCVVCCVVRSMPTGNVRMTHDIIIIMMIHHDPVPHDPVSVSSVVSSVVVD

CATH classification: 3.40.190.290

Sequence (1189 aa):
SGKIKISTPYNLTKRMMMPMLNGFMSQYPEINIELTTESNADQLDPTEWDVIFRVGPQRDSSLIARKIGSVKDILVASPEYVNAHPMPTHAEDLHDHFLLKGHPLLKWTLINSKGETVVNVDRGRFQANALNVVRSACSEGLGITLMPDVMIKEYIADGSLVRILPDWSANPRDIYMLYNHLPEKVRLFIDYVIAYNGKIKISTPYNLTKRMMMPMLNGFMSQYPEINIELTTESNADQLDPTEWDVIFRVGPSSLIARKIGSVKDILVASPEYVNAHPMPTHAEDLHDHFLLKGHPLLKWTLINSKGETVVNVDRGRFQANALNVVRSACSEGLGITLMPDVMIKEYIADGSLVRILPDWSSANPRDIYMLYNHHLPEKVRLFIDYVIAYMGASGKIKISTPYNLTKRMMMPMLNGFMSQYPEINIELTTESQLDPTEWDVIFRVGPQSSLIARKIGSVKDILVASPEYVNAHPMPTHAEDLHDHFLLKGHPLLKWTLINSKGETVVNVDRGRFQANALNVVVRSACSEGLGITLMPDVMIKEYIADGSLVRILPDWSANPRDIYMLYNHKDHLPEKVRLFIDYVIAYMGASGKIKISTPYNLTKRMMMPMLNGFMSQYPEINIELTTESNADQLDPTEWDVIFRVGPQRDSSLIARKIGSVVKDILVASPEYVNAHPMPTHAEDLHDHFLLKGHPLLKWTLINSKGETVVNVDRGRFQANALNVVRSACSEGLGITLMPDVMIKEYIADGSLVRILPDWSANPRDIYMLYNHKDHLPEKVRLFIDYVIAYNASGKIKISTPYNLTKRMMMPMLNGFMSQYPEINIELTTESNADQLDPTEWDVIFRVGPQRDSSLIARKIGSVKDILVASPEYVNAHPMPTHAEDLHDHFLLKGHPLLKWTLINSKGETVVNVDRGRFQANALNVVRSACSEGLGITLMPDVMIKEYIADGSLVRILPDWSANPRDIYMLYNHKDHLPEKVRLFIDYVIAYASGKIKISTPYNLTKRMMMPMLNGFMSQYPEINIELTTESNADQLDPTEWDVIFRVGPQSSLIARKIGSVKDILVASPEYVNAHPMPTHAEDLHDHFLLKGHPLLKWTLINSKGETVVNVDRGRFQANALNVVRSACSEGLGITLMPDVMIKEYIADGSLVRILPDWSANPRDIYMLYNHKDHLPEKVRLFIDYVIAYN

Secondary structure (DSSP, 8-state):
--SEEEEEETTTIIIIIHHHHHHHHHH-TT--EEEEEES-GGGS-GGG-SEEEEES----TTEEEEEEEEE-EEEEE-HHHHTTSPPPSSGGGGGGS-EEEETT-SSEEEEETT--EEEE-PPPSEEES-HHHHHHHHHTT--EEEEEGGGTHHHHHHTSSEE-STTEEPPPEEEEEEEE---HHHHHHHHHHHHH-/-EEEEEEETTTIIIIIHHHHHHHHHH-TT-EEEEEEES-GGGS-GGG-SEEEEE----SEEEEEEEE-EEEEE-HHHHHHSPPPSSGGGGGGS-EEEETTTTSEEEEETTS-EEEE-PPPSEEES-HHHHHHHHHTTS-EEEEEGGGGHHHHHHTSSEESSTTEEEPPEEEEEEE-----HHHHHHHHHHHH-/----EEEEEEEETTTIIIIIHHHHHHHHHH-TTEEEEEEEE----GGG-SEEEEES----SEEEEEEEEEEEEEE-HHHHHHSPPPSSGGGGGGS-EEEETTBSSEEEEETT--EEEE-PPPSEEESSHHHHHHHHHTTS-EEEEEHHHHHHHHHHTSSEE-STTEEEEEEEEEEEE--SSPPPHHHHHHHHHHHH-/--S-EEEEEEEETTTHHHHTHHHHHHHHHH-TTEEEEEEEES--TT--GGG-SEEEEES----TTEEEEEEEEEEEEEEE-HHHHHHSPPPSSGGGGGGS-EEEETTBSSEEEE-TT--EEEE-PPPSEEES-HHHHHHHHHTTS-EEEEEHHHHHHHHHTTSSEEESTT-BEEEEEEEEEEE--SS--HHHHHHHHHHHHH-/--EEEEEEEETTTIIIIIHHHHHHHHHH-TTEEEEEEEES-GGG--GGG-SEEEEES----TTEEEEEEEEEEEEEEE-HHHHTTSPPPSSGGGGGGS-EEEETTBSSEEEEETTS-EEEE-PPPSEEES-HHHHHHHHHTT--EEEEEGGGSHHHHHHTSSEEESTTEEEEEEEEEEEEE-SS---HHHHHHHHHHHH-/--EEEEEEEETTTIIIIIHHHHHHHHHH-TTEEEEEEEES-GGG--GGG-SEEEEES----SEEEEEEEEEEEEEE-HHHHHHSPPPSSGGGGGGS-EEEETTBSSEEEEETT--EEEE-PPPSEEES-SHHHHHHHHTT--EEEEEHHHHHHHHHTTSSEEESTTEEEEEEEEEEEE--GGG--HHHHHHHHHHHHH-

Nearest PDB structures (foldseek):
  5fhk-assembly1_A  TM=1.005E+00  e=1.402E-46  Vibrio vulnificus
  5x0o-assembly3_E  TM=9.519E-01  e=1.925E-40  Vibrio vulnificus
  3t1b-assembly1_D  TM=9.716E-01  e=2.727E-37  Vibrio cholerae
  3t1b-assembly1_A  TM=9.715E-01  e=7.483E-37  Vibrio cholerae
  3szp-assembly1_A-2  TM=9.688E-01  e=7.970E-37  Vibrio cholerae

Organism: Vibrio vulnificus (NCBI:txid672)

InterPro domains:
  IPR000847 LysR, HTH, N-terminal domain [PF00126] (3-62)
  IPR000847 LysR, HTH, N-terminal domain [PS50931] (1-58)
  IPR005119 LysR, substrate-binding [PF03466] (88-286)
  IPR036388 Winged helix-like DNA-binding domain superfamily [G3DSA:1.10.10.10] (1-87)
  IPR036390 Winged helix DNA-binding domain superfamily [SSF46785] (1-83)
  IPR058163 LysR-type transcriptional regulator, proteobacterial-type [PTHR30537] (2-288)

Solvent-accessible surface area: 53401 Å² total; per-residue (Å²): 109,26,49,0,63,0,1,0,13,54,29,4,2,79,92,43,4,2,71,10,2,12,23,0,0,68,109,38,49,124,3,32,0,42,3,41,14,37,94,82,10,47,46,21,4,20,92,69,36,40,1,7,4,19,34,14,100,54,116,53,122,55,23,63,53,113,125,25,20,61,3,65,3,12,0,0,0,4,48,112,4,32,98,66,68,122,50,12,121,60,0,86,54,0,92,128,29,68,4,0,1,0,85,85,15,52,121,0,47,0,52,17,79,173,54,82,78,8,70,2,112,39,136,0,20,0,24,3,42,5,0,61,2,0,28,15,0,0,44,71,15,5,0,0,0,2,0,0,41,25,17,0,123,76,45,62,90,123,34,54,2,55,71,6,8,99,71,8,17,11,92,84,46,40,0,37,0,2,32,68,177,125,78,116,72,4,108,44,1,9,71,38,0,57,91,114,106,56,60,0,51,0,0,1,9,54,28,10,2,88,107,47,1,2,55,12,0,4,6,0,0,63,98,33,63,116,7,39,2,47,3,35,15,48,55,48,19,80,66,22,75,47,117,101,31,42,0,8,2,39,32,4,132,160,85,42,5,50,37,82,56,24,66,14,68,17,7,0,0,0,1,53,115,6,48,125,69,68,124,41,11,102,121,2,101,45,2,104,127,27,69,3,0,2,0,70,66,20,60,130,0,77,3,36,23,90,154,48,76,76,23,78,2,94,38,118,1,14,0,27,4,44,4,1,69,1,0,36,7,0,0,35,97,16,8,0,0,1,2,0,6,46,48,22,0,152,97,54,65,85,112,26,42,1,47,75,9,10,102,78,27,13,8,96,69,108,41,1,38,0,21,9,47,121,230,56,72,147,66,1,86,63,0,0,69,29,6,65,89,128,182,48,11,44,28,75,0,61,0,3,2,13,95,40,4,4,63,96,30,0,0,58,13,1,7,25,0,0,68,106,39,66,105,1,18,1,32,4,31,26,67,140,209,57,77,41,103,108,40,49,0,14,5,71,57,8,115,106,153,49,26,79,41,85,127,42,21,70,6,78,1,8,0,0,0,4,55,122,7,35,127,62,76,125,46,13,125,62,1,80,51,0,78,126,30,69,4,0,0,1,91,71,18,62,122,1,51,0,67,23,76,176,50,71,71,13,59,2,46,32,60,2,17,0,12,5,52,16,4,76,2,0,32,13,0,0,35,102,12,6,0,0,1,2,0,3,40,32,26,1,148,81,36,64,88,91,31,45,2,50,68,7,7,101,75,10,15,0,62,96,64,53,0,43,0,6,14,57,96,150,119,154,25,61,58,44,5,110,31,0,9,67,43,8,84,90,148,152,35,35,59,34,84,0,61,0,1,0,10,86,36,5,6,55,76,36,9,0,72,9,0,9,23,0,0,68,108,41,53,80,0,34,0,38,4,35,25,53,102,45,20,98,55,32,66,32,111,105,25,39,0,9,2,26,50,14,96,46,177,59,116,64,18,66,48,99,106,48,25,76,4,83,1,6,0,0,0,3,50,119,6,27,126,73,59,120,75,10,99,120,4,88,40,0,99,112,29,69,4,0,2,0,86,76,23,80,124,1,62,0,66,22,100,154,38,78,69,14,67,2,108,47,124,0,18,0,29,5,53,10,3,66,0,0,41,13,0,0,40,100,12,4,0,0,0,1,0,4,18,25,30,0,98,96,52,51,91,104,37,54,2,44,52,1,4,105,84,24,16,5,88,93,43,49,0,40,1,7,41,19,124,117,138,162,20,31,50,31,0,116,44,0,9,82,32,9,67,89,100,159,88,54,28,72,0,73,0,1,1,10,99,34,6,2,60,94,44,2,0,69,11,0,8,22,0,0,64,105,54,63,140,1,30,2,52,3,40,18,24,98,69,21,86,50,25,35,41,97,42,45,37,1,8,3,22,43,13,103,102,237,54,102,30,24,64,58,121,118,61,25,73,7,74,1,10,0,0,0,4,51,126,7,36,126,64,74,124,45,13,104,112,2,93,46,0,112,120,28,75,4,0,1,1,106,85,19,72,126,0,55,0,50,17,79,158,53,99,81,24,70,2,96,45,99,0,18,0,27,7,60,15,2,72,1,0,37,12,0,0,32,99,12,5,0,0,1,2,1,4,32,22,33,0,118,82,42,65,91,95,35,44,2,49,70,6,7,100,74,21,16,0,59,98,53,38,0,40,0,12,42,41,89,136,93,166,46,52,86,49,1,99,40,0,7,63,42,11,76,91,147,79,53,6,20,0,54,0,1,1,11,114,31,7,3,56,74,38,0,1,72,12,0,9,22,0,0,70,106,53,64,125,0,32,1,37,3,37,18,60,98,72,21,94,72,20,39,56,128,91,34,40,1,7,2,21,46,14,98,85,138,84,17,43,44,94,116,49,23,68,3,79,1,9,0,0,0,0,34,110,6,28,130,75,54,115,84,12,128,86,1,92,51,0,100,124,26,64,3,0,1,1,101,82,26,69,128,0,62,0,64,19,92,173,45,79,75,16,67,2,105,43,139,3,24,0,33,5,60,9,2,56,2,0,55,13,0,0,35,109,17,3,0,1,1,2,1,4,14,21,25,1,110,82,50,54,92,102,37,49,2,38,57,1,7,102,77,14,15,4,94,84,43,41,0,38,0,8,15,43,92,144,128,137,28,66,101,23,1,67,41,0,0,64,36,3,59,82,98,156

B-factor: mean 28.39, std 13.63, range [2.4, 94.29]